Protein AF-0000000087102814 (afdb_homodimer)

Secondary structure (DSSP, 8-state):
-HHHHHHHHHHHHHHHTT-BGGG-SS-HHHHHHHHHHHHHHHHHHHHHHHHHHHHHHHHHHS-EEHHHHHHHHHTTT-HHHHHHHHHHH---HHHHHHHHHHHGGGHHHHHHHHEEEEEEEEEEEEEEEEEE--SSPPTT-SEEEETTTTEEEEE-HHHHHHHHHHHH--SEEGGGGBPTT--PPP--SEEEEEEEEEEEEEEEPPPEEEEE---S-TTS-----EEEEEEEEEEEETTTEEEE-TT--PPP--SSS-EEEEEEEEEE-S-S---SS-PEEEEEEEEEEEEEEEEEEEEEETTEEEE-TT--TTTPEEEEEPPHHHHHHHS-TTS-TTSS--EESSHHHHHHHHHHH-EEEEEEEETTEEEEEEESSHHHHHEE--GGGGG-TT--EE--SHHHHHHHHHHHHHHHHHHHHHHHHHHHHHHH---TT---TTSEEEEEEEEEEEEEEEEE-HHHHHHHHHHHHHHHHHHGGGGTTTTTS-S-----HHHHHHHT--GGGTTS-TT--HHHHHHHHTT-EEEEEEEE--SSS--EEEEEEETTTPBPPPTT-----/-HHHHHHHHHHHHHHHTT-BGGG-SS-HHHHHHHHHHHHHHHHHHHHHHHHHHHHHHHHHHS-EEHHHHHHHHHTTT-HHHHHHHHHHH---HHHHHHHHHHHGGGHHHHHHHHEEEEEEEEEEEEEEEEEE--SSPPTT-SEEEETTTTEEEEE-HHHHHHHHHHHH---EEGGGGBPTT--PPP--SEEEEEEEEEEEEEEEPPPEEEEE---S-TTS-----EEEEEEEEEEEETTTEEEE-TT--PPP--SSS-EEEEEEEEEE-S-S---SS-PEEEEEEEEEEEEEEEEEEEEEETTEEEE-TT--TTTPEEEEEPPHHHHHHHS-TTS-TTSS--EESSHHHHHHHHHHH-EEEEEEEETTEEEEEEESSHHHHHEE--S-GGG-TT--EE--SHHHHHHHHHHHHHHHHHHHHHHHHHHHHHHH---TT---TTSEEEEEEEEEEEEEEEEE-HHHHHHHHHHHHHHHHHHGGGGTTTTTS-S-----HHHHHHHT--GGGTTS-TT--HHHHHHHHTT-EEEEEEEE--SSS--EEEEEEETTTPBPPPTT-----

Organism: NCBI:txid702518

Structure (mmCIF, N/CA/C/O backbone):
data_AF-0000000087102814-model_v1
#
loop_
_entity.id
_entity.type
_entity.pdbx_description
1 polymer 'Uncharacterized protein'
#
loop_
_atom_site.group_PDB
_atom_site.id
_atom_site.type_symbol
_atom_site.label_atom_id
_atom_site.label_alt_id
_atom_site.label_comp_id
_atom_site.label_asym_id
_atom_site.label_entity_id
_atom_site.label_seq_id
_atom_site.pdbx_PDB_ins_code
_atom_site.Cartn_x
_atom_site.Cartn_y
_atom_site.Cartn_z
_atom_site.occupancy
_atom_site.B_iso_or_equiv
_atom_site.auth_seq_id
_atom_site.auth_comp_id
_atom_site.auth_asym_id
_atom_site.auth_atom_id
_atom_site.pdbx_PDB_model_num
ATOM 1 N N . MET A 1 1 ? -9.125 -36.719 -31.406 1 75.94 1 MET A N 1
ATOM 2 C CA . MET A 1 1 ? -9.336 -36.375 -30 1 75.94 1 MET A CA 1
ATOM 3 C C . MET A 1 1 ? -8.102 -35.656 -29.438 1 75.94 1 MET A C 1
ATOM 5 O O . MET A 1 1 ? -8.219 -34.625 -28.781 1 75.94 1 MET A O 1
ATOM 9 N N . THR A 1 2 ? -6.898 -36.062 -29.812 1 78.75 2 THR A N 1
ATOM 10 C CA . THR A 1 2 ? -5.672 -35.469 -29.281 1 78.75 2 THR A CA 1
ATOM 11 C C . THR A 1 2 ? -5.484 -34.062 -29.797 1 78.75 2 THR A C 1
ATOM 13 O O . THR A 1 2 ? -5.027 -33.188 -29.062 1 78.75 2 THR A O 1
ATOM 16 N N . TRP A 1 3 ? -5.98 -33.812 -30.969 1 82.56 3 TRP A N 1
ATOM 17 C CA . TRP A 1 3 ? -5.84 -32.469 -31.547 1 82.56 3 TRP A CA 1
ATOM 18 C C . TRP A 1 3 ? -6.781 -31.484 -30.875 1 82.56 3 TRP A C 1
ATOM 20 O O . TRP A 1 3 ? -6.426 -30.328 -30.672 1 82.56 3 TRP A O 1
ATOM 30 N N . VAL A 1 4 ? -7.887 -32.031 -30.469 1 84.69 4 VAL A N 1
ATOM 31 C CA . VAL A 1 4 ? -8.852 -31.172 -29.781 1 84.69 4 VAL A CA 1
ATOM 32 C C . VAL A 1 4 ? -8.328 -30.828 -28.391 1 84.69 4 VAL A C 1
ATOM 34 O O . VAL A 1 4 ? -8.477 -29.688 -27.922 1 84.69 4 VAL A O 1
ATOM 37 N N . LEU A 1 5 ? -7.688 -31.75 -27.797 1 86.19 5 LEU A N 1
ATOM 38 C CA . LEU A 1 5 ? -7.168 -31.516 -26.453 1 86.19 5 LEU A CA 1
ATOM 39 C C . LEU A 1 5 ? -5.996 -30.547 -26.484 1 86.19 5 LEU A C 1
ATOM 41 O O . LEU A 1 5 ? -5.844 -29.719 -25.578 1 86.19 5 LEU A O 1
ATOM 45 N N . SER A 1 6 ? -5.211 -30.594 -27.531 1 84.25 6 SER A N 1
ATOM 46 C CA . SER A 1 6 ? -4.113 -29.656 -27.672 1 84.25 6 SER A CA 1
ATOM 47 C C . SER A 1 6 ? -4.629 -28.234 -27.906 1 84.25 6 SER A C 1
ATOM 49 O O . SER A 1 6 ? -4.07 -27.281 -27.375 1 84.25 6 SER A O 1
ATOM 51 N N . GLY A 1 7 ? -5.629 -28.172 -28.672 1 86 7 GLY A N 1
ATOM 52 C CA . GLY A 1 7 ? -6.25 -26.875 -28.859 1 86 7 GLY A CA 1
ATOM 53 C C . GLY A 1 7 ? -6.855 -26.297 -27.594 1 86 7 GLY A C 1
ATOM 54 O O . GLY A 1 7 ? -6.75 -25.094 -27.344 1 86 7 GLY A O 1
ATOM 55 N N . THR A 1 8 ? -7.422 -27.156 -26.828 1 87.25 8 THR A N 1
ATOM 56 C CA . THR A 1 8 ? -8.031 -26.719 -25.578 1 87.25 8 THR A CA 1
ATOM 57 C C . THR A 1 8 ? -6.969 -26.219 -24.609 1 87.25 8 THR A C 1
ATOM 59 O O . THR A 1 8 ? -7.211 -25.281 -23.844 1 87.25 8 THR A O 1
ATOM 62 N N . MET A 1 9 ? -5.84 -26.828 -24.656 1 85.5 9 MET A N 1
ATOM 63 C CA . MET A 1 9 ? -4.73 -26.406 -23.812 1 85.5 9 MET A CA 1
ATOM 64 C C . MET A 1 9 ? -4.305 -24.984 -24.156 1 85.5 9 MET A C 1
ATOM 66 O O . MET A 1 9 ? -4.051 -24.156 -23.281 1 85.5 9 MET A O 1
ATOM 70 N N . ILE A 1 10 ? -4.277 -24.672 -25.422 1 87.81 10 ILE A N 1
ATOM 71 C CA . ILE A 1 10 ? -3.885 -23.344 -25.906 1 87.81 10 ILE A CA 1
ATOM 72 C C . ILE A 1 10 ? -4.918 -22.312 -25.469 1 87.81 10 ILE A C 1
ATOM 74 O O . ILE A 1 10 ? -4.559 -21.234 -24.984 1 87.81 10 ILE A O 1
ATOM 78 N N . VAL A 1 11 ? -6.113 -22.688 -25.531 1 89.69 11 VAL A N 1
ATOM 79 C CA . VAL A 1 11 ? -7.184 -21.75 -25.203 1 89.69 11 VAL A CA 1
ATOM 80 C C . VAL A 1 11 ? -7.148 -21.438 -23.703 1 89.69 11 VAL A C 1
ATOM 82 O O . VAL A 1 11 ? -7.332 -20.281 -23.297 1 89.69 11 VAL A O 1
ATOM 85 N N . VAL A 1 12 ? -6.93 -22.359 -22.906 1 87.81 12 VAL A N 1
ATOM 86 C CA . VAL A 1 12 ? -6.902 -22.156 -21.453 1 87.81 12 VAL A CA 1
ATOM 87 C C . VAL A 1 12 ? -5.781 -21.203 -21.078 1 87.81 12 VAL A C 1
ATOM 89 O O . VAL A 1 12 ? -5.973 -20.297 -20.266 1 87.81 12 VAL A O 1
ATOM 92 N N . VAL A 1 13 ? -4.633 -21.344 -21.672 1 87.94 13 VAL A N 1
ATOM 93 C CA . VAL A 1 13 ? -3.479 -20.531 -21.328 1 87.94 13 VAL A CA 1
ATOM 94 C C . VAL A 1 13 ? -3.682 -19.109 -21.859 1 87.94 13 VAL A C 1
ATOM 96 O O . VAL A 1 13 ? -3.332 -18.125 -21.188 1 87.94 13 VAL A O 1
ATOM 99 N N . LEU A 1 14 ? -4.305 -19.016 -22.984 1 87.62 14 LEU A N 1
ATOM 100 C CA . LEU A 1 14 ? -4.52 -17.688 -23.562 1 87.62 14 LEU A CA 1
ATOM 101 C C . LEU A 1 14 ? -5.57 -16.906 -22.781 1 87.62 14 LEU A C 1
ATOM 103 O O . LEU A 1 14 ? -5.457 -15.695 -22.609 1 87.62 14 LEU A O 1
ATOM 107 N N . VAL A 1 15 ? -6.5 -17.578 -22.281 1 87.12 15 VAL A N 1
ATOM 108 C CA . VAL A 1 15 ? -7.543 -16.938 -21.5 1 87.12 15 VAL A CA 1
ATOM 109 C C . VAL A 1 15 ? -7 -16.578 -20.109 1 87.12 15 VAL A C 1
ATOM 111 O O . VAL A 1 15 ? -7.406 -15.562 -19.516 1 87.12 15 VAL A O 1
ATOM 114 N N . ALA A 1 16 ? -6.129 -17.312 -19.625 1 86.75 16 ALA A N 1
ATOM 115 C CA . ALA A 1 16 ? -5.57 -17.078 -18.297 1 86.75 16 ALA A CA 1
ATOM 116 C C . ALA A 1 16 ? -4.547 -15.945 -18.328 1 86.75 16 ALA A C 1
ATOM 118 O O . ALA A 1 16 ? -4.266 -15.328 -17.297 1 86.75 16 ALA A O 1
ATOM 119 N N . ASP A 1 17 ? -4.082 -15.617 -19.516 1 86.5 17 ASP A N 1
ATOM 120 C CA . ASP A 1 17 ? -3.055 -14.586 -19.656 1 86.5 17 ASP A CA 1
ATOM 121 C C . ASP A 1 17 ? -3.592 -13.219 -19.234 1 86.5 17 ASP A C 1
ATOM 123 O O . ASP A 1 17 ? -4.602 -12.758 -19.766 1 86.5 17 ASP A O 1
ATOM 127 N N . GLY A 1 18 ? -2.932 -12.688 -18.188 1 78.06 18 GLY A N 1
ATOM 128 C CA . GLY A 1 18 ? -3.293 -11.344 -17.75 1 78.06 18 GLY A CA 1
ATOM 129 C C . GLY A 1 18 ? -4.395 -11.336 -16.719 1 78.06 18 GLY A C 1
ATOM 130 O O . GLY A 1 18 ? -4.789 -10.266 -16.234 1 78.06 18 GLY A O 1
ATOM 131 N N . THR A 1 19 ? -4.859 -12.492 -16.422 1 77.19 19 THR A N 1
ATOM 132 C CA . THR A 1 19 ? -5.941 -12.539 -15.438 1 77.19 19 THR A CA 1
ATOM 133 C C . THR A 1 19 ? -5.391 -12.711 -14.023 1 77.19 19 THR A C 1
ATOM 135 O O . THR A 1 19 ? -4.297 -13.258 -13.844 1 77.19 19 THR A O 1
ATOM 138 N N . ALA A 1 20 ? -6.168 -12.227 -13.078 1 73.06 20 ALA A N 1
ATOM 139 C CA . ALA A 1 20 ? -5.777 -12.328 -11.672 1 73.06 20 ALA A CA 1
ATOM 140 C C . ALA A 1 20 ? -5.883 -13.766 -11.172 1 73.06 20 ALA A C 1
ATOM 142 O O . ALA A 1 20 ? -6.797 -14.5 -11.562 1 73.06 20 ALA A O 1
ATOM 143 N N . THR A 1 21 ? -4.926 -14.141 -10.312 1 73.19 21 THR A N 1
ATOM 144 C CA . THR A 1 21 ? -4.891 -15.5 -9.789 1 73.19 21 THR A CA 1
ATOM 145 C C . THR A 1 21 ? -6.141 -15.797 -8.969 1 73.19 21 THR A C 1
ATOM 147 O O . THR A 1 21 ? -6.586 -16.938 -8.883 1 73.19 21 THR A O 1
ATOM 150 N N . GLY A 1 22 ? -6.719 -14.758 -8.352 1 68.31 22 GLY A N 1
ATOM 151 C CA . GLY A 1 22 ? -7.867 -14.945 -7.48 1 68.31 22 GLY A CA 1
ATOM 152 C C . GLY A 1 22 ? -9.172 -15.117 -8.234 1 68.31 22 GLY A C 1
ATOM 153 O O . GLY A 1 22 ? -10.164 -15.578 -7.676 1 68.31 22 GLY A O 1
ATOM 154 N N . SER A 1 23 ? -9.164 -14.906 -9.469 1 69.94 23 SER A N 1
ATOM 155 C CA . SER A 1 23 ? -10.398 -14.969 -10.242 1 69.94 23 SER A CA 1
ATOM 156 C C . SER A 1 23 ? -10.711 -16.406 -10.672 1 69.94 23 SER A C 1
ATOM 158 O O . SER A 1 23 ? -11.82 -16.703 -11.109 1 69.94 23 SER A O 1
ATOM 160 N N . TRP A 1 24 ? -9.82 -17.359 -10.562 1 74.88 24 TRP A N 1
ATOM 161 C CA . TRP A 1 24 ? -9.992 -18.734 -11.008 1 74.88 24 TRP A CA 1
ATOM 162 C C . TRP A 1 24 ? -10.25 -19.672 -9.828 1 74.88 24 TRP A C 1
ATOM 164 O O . TRP A 1 24 ? -9.539 -19.625 -8.828 1 74.88 24 TRP A O 1
ATOM 174 N N . THR A 1 25 ? -11.398 -20.328 -9.867 1 75.75 25 THR A N 1
ATOM 175 C CA . THR A 1 25 ? -11.68 -21.312 -8.836 1 75.75 25 THR A CA 1
ATOM 176 C C . THR A 1 25 ? -10.641 -22.422 -8.852 1 75.75 25 THR A C 1
ATOM 178 O O . THR A 1 25 ? -10.18 -22.875 -7.801 1 75.75 25 THR A O 1
ATOM 181 N N . VAL A 1 26 ? -10.438 -22.938 -10.086 1 79.19 26 VAL A N 1
ATOM 182 C CA . VAL A 1 26 ? -9.375 -23.906 -10.305 1 79.19 26 VAL A CA 1
ATOM 183 C C . VAL A 1 26 ? -8.242 -23.266 -11.102 1 79.19 26 VAL A C 1
ATOM 185 O O . VAL A 1 26 ? -8.477 -22.688 -12.164 1 79.19 26 VAL A O 1
ATOM 188 N N . SER A 1 27 ? -7.105 -23.391 -10.523 1 82.88 27 SER A N 1
ATOM 189 C CA . SER A 1 27 ? -5.957 -22.766 -11.164 1 82.88 27 SER A CA 1
ATOM 190 C C . SER A 1 27 ? -5.793 -23.234 -12.609 1 82.88 27 SER A C 1
ATOM 192 O O . SER A 1 27 ? -5.992 -24.422 -12.906 1 82.88 27 SER A O 1
ATOM 194 N N . PRO A 1 28 ? -5.613 -22.328 -13.516 1 85.44 28 PRO A N 1
ATOM 195 C CA . PRO A 1 28 ? -5.406 -22.703 -14.914 1 85.44 28 PRO A CA 1
ATOM 196 C C . PRO A 1 28 ? -4.262 -23.703 -15.094 1 85.44 28 PRO A C 1
ATOM 198 O O . PRO A 1 28 ? -4.27 -24.484 -16.047 1 85.44 28 PRO A O 1
ATOM 201 N N . THR A 1 29 ? -3.312 -23.766 -14.188 1 83.19 29 THR A N 1
ATOM 202 C CA . THR A 1 29 ? -2.211 -24.719 -14.266 1 83.19 29 THR A CA 1
ATOM 203 C C . THR A 1 29 ? -2.705 -26.141 -14.008 1 83.19 29 THR A C 1
ATOM 205 O O . THR A 1 29 ? -2.236 -27.078 -14.633 1 83.19 29 THR A O 1
ATOM 208 N N . VAL A 1 30 ? -3.668 -26.266 -13.117 1 84.31 30 VAL A N 1
ATOM 209 C CA . VAL A 1 30 ? -4.254 -27.578 -12.812 1 84.31 30 VAL A CA 1
ATOM 210 C C . VAL A 1 30 ? -5.102 -28.047 -14 1 84.31 30 VAL A C 1
ATOM 212 O O . VAL A 1 30 ? -5.043 -29.219 -14.383 1 84.31 30 VAL A O 1
ATOM 215 N N . LEU A 1 31 ? -5.84 -27.156 -14.555 1 88.19 31 LEU A N 1
ATOM 216 C CA . LEU A 1 31 ? -6.664 -27.5 -15.703 1 88.19 31 LEU A CA 1
ATOM 217 C C . LEU A 1 31 ? -5.797 -27.938 -16.875 1 88.19 31 LEU A C 1
ATOM 219 O O . LEU A 1 31 ? -6.117 -28.922 -17.562 1 88.19 31 LEU A O 1
ATOM 223 N N . ALA A 1 32 ? -4.75 -27.203 -17.109 1 86.44 32 ALA A N 1
ATOM 224 C CA . ALA A 1 32 ? -3.826 -27.562 -18.188 1 86.44 32 ALA A CA 1
ATOM 225 C C . ALA A 1 32 ? -3.16 -28.906 -17.922 1 86.44 32 ALA A C 1
ATOM 227 O O . ALA A 1 32 ? -2.926 -29.688 -18.844 1 86.44 32 ALA A O 1
ATOM 228 N N . ALA A 1 33 ? -2.908 -29.203 -16.656 1 84.94 33 ALA A N 1
ATOM 229 C CA . ALA A 1 33 ? -2.291 -30.484 -16.297 1 84.94 33 ALA A CA 1
ATOM 230 C C . ALA A 1 33 ? -3.25 -31.641 -16.547 1 84.94 33 ALA A C 1
ATOM 232 O O . ALA A 1 33 ? -2.836 -32.719 -17 1 84.94 33 ALA A O 1
ATOM 233 N N . ILE A 1 34 ? -4.492 -31.484 -16.266 1 87 34 ILE A N 1
ATOM 234 C CA . ILE A 1 34 ? -5.5 -32.531 -16.5 1 87 34 ILE A CA 1
ATOM 235 C C . ILE A 1 34 ? -5.625 -32.812 -17.984 1 87 34 ILE A C 1
ATOM 237 O O . ILE A 1 34 ? -5.66 -33.969 -18.406 1 87 34 ILE A O 1
ATOM 241 N N . ILE A 1 35 ? -5.613 -31.812 -18.766 1 88.38 35 ILE A N 1
ATOM 242 C CA . ILE A 1 35 ? -5.746 -31.953 -20.219 1 88.38 35 ILE A CA 1
ATOM 243 C C . ILE A 1 35 ? -4.5 -32.625 -20.781 1 88.38 35 ILE A C 1
ATOM 245 O O . ILE A 1 35 ? -4.602 -33.531 -21.625 1 88.38 35 ILE A O 1
ATOM 249 N N . ALA A 1 36 ? -3.354 -32.219 -20.312 1 86.56 36 ALA A N 1
ATOM 250 C CA . ALA A 1 36 ? -2.105 -32.812 -20.781 1 86.56 36 ALA A CA 1
ATOM 251 C C . ALA A 1 36 ? -2.041 -34.281 -20.422 1 86.56 36 ALA A C 1
ATOM 253 O O . ALA A 1 36 ? -1.606 -35.125 -21.219 1 86.56 36 ALA A O 1
ATOM 254 N N . THR A 1 37 ? -2.471 -34.562 -19.203 1 83.88 37 THR A N 1
ATOM 255 C CA . THR A 1 37 ? -2.467 -35.969 -18.766 1 83.88 37 THR A CA 1
ATOM 256 C C . THR A 1 37 ? -3.436 -36.812 -19.594 1 83.88 37 THR A C 1
ATOM 258 O O . THR A 1 37 ? -3.111 -37.906 -20.016 1 83.88 37 THR A O 1
ATOM 261 N N . ALA A 1 38 ? -4.578 -36.312 -19.875 1 86.56 38 ALA A N 1
ATOM 262 C CA . ALA A 1 38 ? -5.566 -37 -20.688 1 86.56 38 ALA A CA 1
ATOM 263 C C . ALA A 1 38 ? -5.047 -37.188 -22.109 1 86.56 38 ALA A C 1
ATOM 265 O O . ALA A 1 38 ? -5.234 -38.25 -22.703 1 86.56 38 ALA A O 1
ATOM 266 N N . ALA A 1 39 ? -4.441 -36.219 -22.672 1 88.25 39 ALA A N 1
ATOM 267 C CA . ALA A 1 39 ? -3.869 -36.312 -24.016 1 88.25 39 ALA A CA 1
ATOM 268 C C . ALA A 1 39 ? -2.785 -37.406 -24.062 1 88.25 39 ALA A C 1
ATOM 270 O O . ALA A 1 39 ? -2.719 -38.188 -25.016 1 88.25 39 ALA A O 1
ATOM 271 N N . ASN A 1 40 ? -2.014 -37.5 -23.062 1 86.94 40 ASN A N 1
ATOM 272 C CA . ASN A 1 40 ? -0.935 -38.469 -23.016 1 86.94 40 ASN A CA 1
ATOM 273 C C . ASN A 1 40 ? -1.477 -39.906 -22.938 1 86.94 40 ASN A C 1
ATOM 275 O O . ASN A 1 40 ? -0.956 -40.812 -23.594 1 86.94 40 ASN A O 1
ATOM 279 N N . ILE A 1 41 ? -2.455 -40.094 -22.156 1 83 41 ILE A N 1
ATOM 280 C CA . ILE A 1 41 ? -3.057 -41.406 -22.031 1 83 41 ILE A CA 1
ATOM 281 C C . ILE A 1 41 ? -3.652 -41.844 -23.359 1 83 41 ILE A C 1
ATOM 283 O O . ILE A 1 41 ? -3.463 -43 -23.797 1 83 41 ILE A O 1
ATOM 287 N N . LEU A 1 42 ? -4.285 -40.969 -24.016 1 87.06 42 LEU A N 1
ATOM 288 C CA . LEU A 1 42 ? -4.918 -41.281 -25.297 1 87.06 42 LEU A CA 1
ATOM 289 C C . LEU A 1 42 ? -3.873 -41.562 -26.375 1 87.06 42 LEU A C 1
ATOM 291 O O . LEU A 1 42 ? -4.074 -42.406 -27.234 1 87.06 42 LEU A O 1
ATOM 295 N N . LEU A 1 43 ? -2.795 -40.875 -26.359 1 88.25 43 LEU A N 1
ATOM 296 C CA . LEU A 1 43 ? -1.721 -41.094 -27.328 1 88.25 43 LEU A CA 1
ATOM 297 C C . LEU A 1 43 ? -1.07 -42.469 -27.109 1 88.25 43 LEU A C 1
ATOM 299 O O . LEU A 1 43 ? -0.708 -43.156 -28.078 1 88.25 43 LEU A O 1
ATOM 303 N N . GLN A 1 44 ? -0.979 -42.844 -25.891 1 84.69 44 GLN A N 1
ATOM 304 C CA . GLN A 1 44 ? -0.395 -44.125 -25.594 1 84.69 44 GLN A CA 1
ATOM 305 C C . GLN A 1 44 ? -1.307 -45.25 -26.078 1 84.69 44 GLN A C 1
ATOM 307 O O . GLN A 1 44 ? -0.83 -46.281 -26.578 1 84.69 44 GLN A O 1
ATOM 312 N N . LEU A 1 45 ? -2.551 -45.062 -25.938 1 83.88 45 LEU A N 1
ATOM 313 C CA . LEU A 1 45 ? -3.508 -46.062 -26.422 1 83.88 45 LEU A CA 1
ATOM 314 C C . LEU A 1 45 ? -3.471 -46.156 -27.953 1 83.88 45 LEU A C 1
ATOM 316 O O . LEU A 1 45 ? -3.525 -47.25 -28.516 1 83.88 45 LEU A O 1
ATOM 320 N N . ALA A 1 46 ? -3.375 -45.031 -28.531 1 88.12 46 ALA A N 1
ATOM 321 C CA . ALA A 1 46 ? -3.301 -45 -29.984 1 88.12 46 ALA A CA 1
ATOM 322 C C . ALA A 1 46 ? -2.01 -45.625 -30.5 1 88.12 46 ALA A C 1
ATOM 324 O O . ALA A 1 46 ? -2.004 -46.312 -31.531 1 88.12 46 ALA A O 1
ATOM 325 N N . LEU A 1 47 ? -0.952 -45.438 -29.828 1 88.75 47 LEU A N 1
ATOM 326 C CA . LEU A 1 47 ? 0.326 -46 -30.234 1 88.75 47 LEU A CA 1
ATOM 327 C C . LEU A 1 47 ? 0.274 -47.531 -30.172 1 88.75 47 LEU A C 1
ATOM 329 O O . LEU A 1 47 ? 0.728 -48.219 -31.109 1 88.75 47 LEU A O 1
ATOM 333 N N . SER A 1 48 ? -0.265 -48.062 -29.078 1 85.38 48 SER A N 1
ATOM 334 C CA . SER A 1 48 ? -0.341 -49.5 -28.938 1 85.38 48 SER A CA 1
ATOM 335 C C . SER A 1 48 ? -1.162 -50.125 -30.047 1 85.38 48 SER A C 1
ATOM 337 O O . SER A 1 48 ? -0.776 -51.156 -30.609 1 85.38 48 SER A O 1
ATOM 339 N N . LYS A 1 49 ? -2.232 -49.562 -30.438 1 86.88 49 LYS A N 1
ATOM 340 C CA . LYS A 1 49 ? -3.066 -50.062 -31.531 1 86.88 49 LYS A CA 1
ATOM 341 C C . LYS A 1 49 ? -2.391 -49.875 -32.875 1 86.88 49 LYS A C 1
ATOM 343 O O . LYS A 1 49 ? -2.49 -50.719 -33.75 1 86.88 49 LYS A O 1
ATOM 348 N N . GLY A 1 50 ? -1.734 -48.781 -32.969 1 88.94 50 GLY A N 1
ATOM 349 C CA . GLY A 1 50 ? -1.039 -48.531 -34.219 1 88.94 50 GLY A CA 1
ATOM 350 C C . GLY A 1 50 ? 0.1 -49.5 -34.5 1 88.94 50 GLY A C 1
ATOM 351 O O . GLY A 1 50 ? 0.296 -49.938 -35.625 1 88.94 50 GLY A O 1
ATOM 352 N N . ILE A 1 51 ? 0.826 -49.875 -33.5 1 88.69 51 ILE A N 1
ATOM 353 C CA . ILE A 1 51 ? 1.937 -50.781 -33.656 1 88.69 51 ILE A CA 1
ATOM 354 C C . ILE A 1 51 ? 1.407 -52.156 -34.062 1 88.69 51 ILE A C 1
ATOM 356 O O . ILE A 1 51 ? 2.002 -52.844 -34.906 1 88.69 51 ILE A O 1
ATOM 360 N N . ALA A 1 52 ? 0.313 -52.594 -33.5 1 88.25 52 ALA A N 1
ATOM 361 C CA . ALA A 1 52 ? -0.286 -53.875 -33.844 1 88.25 52 ALA A CA 1
ATOM 362 C C . ALA A 1 52 ? -0.687 -53.906 -35.312 1 88.25 52 ALA A C 1
ATOM 364 O O . ALA A 1 52 ? -0.426 -54.906 -36 1 88.25 52 ALA A O 1
ATOM 365 N N . ILE A 1 53 ? -1.222 -52.875 -35.75 1 89.75 53 ILE A N 1
ATOM 366 C CA . ILE A 1 53 ? -1.667 -52.812 -37.156 1 89.75 53 ILE A CA 1
ATOM 367 C C . ILE A 1 53 ? -0.457 -52.812 -38.094 1 89.75 53 ILE A C 1
ATOM 369 O O . ILE A 1 53 ? -0.446 -53.531 -39.094 1 89.75 53 ILE A O 1
ATOM 373 N N . SER A 1 54 ? 0.518 -52.094 -37.75 1 89.69 54 SER A N 1
ATOM 374 C CA . SER A 1 54 ? 1.717 -52.031 -38.562 1 89.69 54 SER A CA 1
ATOM 375 C C . SER A 1 54 ? 2.445 -53.344 -38.625 1 89.69 54 SER A C 1
ATOM 377 O O . SER A 1 54 ? 3.033 -53.719 -39.625 1 89.69 54 SER A O 1
ATOM 379 N N . TRP A 1 55 ? 2.471 -54 -37.531 1 89.75 55 TRP A N 1
ATOM 380 C CA . TRP A 1 55 ? 3.113 -55.312 -37.438 1 89.75 55 TRP A CA 1
ATOM 381 C C . TRP A 1 55 ? 2.438 -56.312 -38.406 1 89.75 55 TRP A C 1
ATOM 383 O O . TRP A 1 55 ? 3.107 -57 -39.156 1 89.75 55 TRP A O 1
ATOM 393 N N . TRP A 1 56 ? 1.158 -56.375 -38.438 1 88.62 56 TRP A N 1
ATOM 394 C CA . TRP A 1 56 ? 0.414 -57.344 -39.25 1 88.62 56 TRP A CA 1
ATOM 395 C C . TRP A 1 56 ? 0.467 -56.938 -40.75 1 88.62 56 TRP A C 1
ATOM 397 O O . TRP A 1 56 ? 0.571 -57.781 -41.625 1 88.62 56 TRP A O 1
ATOM 407 N N . ARG A 1 57 ? 0.402 -55.781 -40.969 1 87.69 57 ARG A N 1
ATOM 408 C CA . ARG A 1 57 ? 0.472 -55.312 -42.375 1 87.69 57 ARG A CA 1
ATOM 409 C C . ARG A 1 57 ? 1.815 -55.656 -43 1 87.69 57 ARG A C 1
ATOM 411 O O . ARG A 1 57 ? 1.87 -56.125 -44.156 1 87.69 57 ARG A O 1
ATOM 418 N N . ARG A 1 58 ? 2.811 -55.469 -42.281 1 86.69 58 ARG A N 1
ATOM 419 C CA . ARG A 1 58 ? 4.145 -55.781 -42.781 1 86.69 58 ARG A CA 1
ATOM 420 C C . ARG A 1 58 ? 4.312 -57.25 -43.031 1 86.69 58 ARG A C 1
ATOM 422 O O . ARG A 1 58 ? 5.016 -57.656 -43.938 1 86.69 58 ARG A O 1
ATOM 429 N N . SER A 1 59 ? 3.695 -58.031 -42.188 1 87.81 59 SER A N 1
ATOM 430 C CA . SER A 1 59 ? 3.801 -59.469 -42.312 1 87.81 59 SER A CA 1
ATOM 431 C C . SER A 1 59 ? 3.061 -59.969 -43.562 1 87.81 59 SER A C 1
ATOM 433 O O . SER A 1 59 ? 3.33 -61.062 -44.031 1 87.81 59 SER A O 1
ATOM 435 N N . ILE A 1 60 ? 2.195 -59.156 -44.156 1 86.06 60 ILE A N 1
ATOM 436 C CA . ILE A 1 60 ? 1.368 -59.594 -45.281 1 86.06 60 ILE A CA 1
ATOM 437 C C . ILE A 1 60 ? 1.902 -59 -46.562 1 86.06 60 ILE A C 1
ATOM 439 O O . ILE A 1 60 ? 1.973 -59.719 -47.594 1 86.06 60 ILE A O 1
ATOM 443 N N . GLU A 1 61 ? 2.264 -57.875 -46.656 1 81.56 61 GLU A N 1
ATOM 444 C CA . GLU A 1 61 ? 2.496 -57.125 -47.875 1 81.56 61 GLU A CA 1
ATOM 445 C C . GLU A 1 61 ? 3.85 -57.469 -48.5 1 81.56 61 GLU A C 1
ATOM 447 O O . GLU A 1 61 ? 3.955 -57.656 -49.688 1 81.56 61 GLU A O 1
ATOM 452 N N . GLU A 1 62 ? 4.906 -57.438 -47.75 1 79.12 62 GLU A N 1
ATOM 453 C CA . GLU A 1 62 ? 6.25 -57.656 -48.281 1 79.12 62 GLU A CA 1
ATOM 454 C C . GLU A 1 62 ? 6.957 -58.781 -47.531 1 79.12 62 GLU A C 1
ATOM 456 O O . GLU A 1 62 ? 6.613 -59.094 -46.406 1 79.12 62 GLU A O 1
ATOM 461 N N . PRO A 1 63 ? 7.711 -59.5 -48.344 1 83.56 63 PRO A N 1
ATOM 462 C CA . PRO A 1 63 ? 8.523 -60.469 -47.625 1 83.56 63 PRO A CA 1
ATOM 463 C C . PRO A 1 63 ? 9.344 -59.875 -46.5 1 83.56 63 PRO A C 1
ATOM 465 O O . PRO A 1 63 ? 10.016 -58.844 -46.719 1 83.56 63 PRO A O 1
ATOM 468 N N . THR A 1 64 ? 9.047 -60.375 -45.375 1 85.75 64 THR A N 1
ATOM 469 C CA . THR A 1 64 ? 9.68 -59.781 -44.188 1 85.75 64 THR A CA 1
ATOM 470 C C . THR A 1 64 ? 10.508 -60.812 -43.438 1 85.75 64 THR A C 1
ATOM 472 O O . THR A 1 64 ? 10.227 -62.031 -43.531 1 85.75 64 THR A O 1
ATOM 475 N N . SER A 1 65 ? 11.516 -60.344 -42.875 1 87.31 65 SER A N 1
ATOM 476 C CA . SER A 1 65 ? 12.352 -61.219 -42.094 1 87.31 65 SER A CA 1
ATOM 477 C C . SER A 1 65 ? 11.852 -61.281 -40.656 1 87.31 65 SER A C 1
ATOM 479 O O . SER A 1 65 ? 11.109 -60.406 -40.188 1 87.31 65 SER A O 1
ATOM 481 N N . VAL A 1 66 ? 12.156 -62.344 -40 1 86.31 66 VAL A N 1
ATOM 482 C CA . VAL A 1 66 ? 11.781 -62.531 -38.594 1 86.31 66 VAL A CA 1
ATOM 483 C C . VAL A 1 66 ? 12.367 -61.406 -37.75 1 86.31 66 VAL A C 1
ATOM 485 O O . VAL A 1 66 ? 11.727 -60.969 -36.812 1 86.31 66 VAL A O 1
ATOM 488 N N . ARG A 1 67 ? 13.461 -61 -38.094 1 86 67 ARG A N 1
ATOM 489 C CA . ARG A 1 67 ? 14.109 -59.875 -37.375 1 86 67 ARG A CA 1
ATOM 490 C C . ARG A 1 67 ? 13.305 -58.594 -37.531 1 86 67 ARG A C 1
ATOM 492 O O . ARG A 1 67 ? 13.18 -57.812 -36.562 1 86 67 ARG A O 1
ATOM 499 N N . ASP A 1 68 ? 12.797 -58.375 -38.656 1 85.19 68 ASP A N 1
ATOM 500 C CA . ASP A 1 68 ? 12 -57.188 -38.906 1 85.19 68 ASP A CA 1
ATOM 501 C C . ASP A 1 68 ? 10.703 -57.219 -38.094 1 85.19 68 ASP A C 1
ATOM 503 O O . ASP A 1 68 ? 10.242 -56.188 -37.625 1 85.19 68 ASP A O 1
ATOM 507 N N . LEU A 1 69 ? 10.117 -58.344 -38.031 1 86.12 69 LEU A N 1
ATOM 508 C CA . LEU A 1 69 ? 8.891 -58.469 -37.25 1 86.12 69 LEU A CA 1
ATOM 509 C C . LEU A 1 69 ? 9.172 -58.25 -35.75 1 86.12 69 LEU A C 1
ATOM 511 O O . LEU A 1 69 ? 8.367 -57.656 -35.062 1 86.12 69 LEU A O 1
ATOM 515 N N . HIS A 1 70 ? 10.273 -58.781 -35.344 1 86.31 70 HIS A N 1
ATOM 516 C CA . HIS A 1 70 ? 10.641 -58.562 -33.938 1 86.31 70 HIS A CA 1
ATOM 517 C C . HIS A 1 70 ? 10.938 -57.094 -33.688 1 86.31 70 HIS A C 1
ATOM 519 O O . HIS A 1 70 ? 10.586 -56.562 -32.625 1 86.31 70 HIS A O 1
ATOM 525 N N . ALA A 1 71 ? 11.594 -56.5 -34.562 1 84.19 71 ALA A N 1
ATOM 526 C CA . ALA A 1 71 ? 11.938 -55.062 -34.406 1 84.19 71 ALA A CA 1
ATOM 527 C C . ALA A 1 71 ? 10.688 -54.219 -34.312 1 84.19 71 ALA A C 1
ATOM 529 O O . ALA A 1 71 ? 10.648 -53.25 -33.531 1 84.19 71 ALA A O 1
ATOM 530 N N . ARG A 1 72 ? 9.688 -54.5 -35.031 1 84.44 72 ARG A N 1
ATOM 531 C CA . ARG A 1 72 ? 8.453 -53.719 -35 1 84.44 72 ARG A CA 1
ATOM 532 C C . ARG A 1 72 ? 7.688 -53.938 -33.719 1 84.44 72 ARG A C 1
ATOM 534 O O . ARG A 1 72 ? 6.988 -53.031 -33.219 1 84.44 72 ARG A O 1
ATOM 541 N N . TRP A 1 73 ? 7.836 -55.031 -33.156 1 86.81 73 TRP A N 1
ATOM 542 C CA . TRP A 1 73 ? 7.176 -55.312 -31.875 1 86.81 73 TRP A CA 1
ATOM 543 C C . TRP A 1 73 ? 7.922 -54.656 -30.719 1 86.81 73 TRP A C 1
ATOM 545 O O . TRP A 1 73 ? 7.309 -54.062 -29.844 1 86.81 73 TRP A O 1
ATOM 555 N N . ILE A 1 74 ? 9.234 -54.812 -30.672 1 83.88 74 ILE A N 1
ATOM 556 C CA . ILE A 1 74 ? 10.023 -54.375 -29.531 1 83.88 74 ILE A CA 1
ATOM 557 C C . ILE A 1 74 ? 9.922 -52.844 -29.406 1 83.88 74 ILE A C 1
ATOM 559 O O . ILE A 1 74 ? 10.008 -52.312 -28.297 1 83.88 74 ILE A O 1
ATOM 563 N N . VAL A 1 75 ? 9.727 -52.219 -30.484 1 82.69 75 VAL A N 1
ATOM 564 C CA . VAL A 1 75 ? 9.609 -50.75 -30.484 1 82.69 75 VAL A CA 1
ATOM 565 C C . VAL A 1 75 ? 8.352 -50.344 -29.719 1 82.69 75 VAL A C 1
ATOM 567 O O . VAL A 1 75 ? 8.312 -49.25 -29.125 1 82.69 75 VAL A O 1
ATOM 570 N N . GLY A 1 76 ? 7.367 -51.156 -29.641 1 77.25 76 GLY A N 1
ATOM 571 C CA . GLY A 1 76 ? 6.129 -50.844 -28.953 1 77.25 76 GLY A CA 1
ATOM 572 C C . GLY A 1 76 ? 6.207 -51.094 -27.453 1 77.25 76 GLY A C 1
ATOM 573 O O . GLY A 1 76 ? 5.336 -50.656 -26.703 1 77.25 76 GLY A O 1
ATOM 574 N N . GLN A 1 77 ? 7.227 -51.688 -26.938 1 74.44 77 GLN A N 1
ATOM 575 C CA . GLN A 1 77 ? 7.293 -52.094 -25.531 1 74.44 77 GLN A CA 1
ATOM 576 C C . GLN A 1 77 ? 7.895 -51 -24.672 1 74.44 77 GLN A C 1
ATOM 578 O O . GLN A 1 77 ? 7.613 -50.938 -23.469 1 74.44 77 GLN A O 1
ATOM 583 N N . GLY A 1 78 ? 8.789 -50.281 -25.297 1 72.94 78 GLY A N 1
ATOM 584 C CA . GLY A 1 78 ? 9.367 -49.25 -24.422 1 72.94 78 GLY A CA 1
ATOM 585 C C . GLY A 1 78 ? 10.25 -48.281 -25.156 1 72.94 78 GLY A C 1
ATOM 586 O O . GLY A 1 78 ? 10.586 -48.469 -26.328 1 72.94 78 GLY A O 1
ATOM 587 N N . PHE A 1 79 ? 10.539 -47.219 -24.359 1 78 79 PHE A N 1
ATOM 588 C CA . PHE A 1 79 ? 11.375 -46.156 -24.875 1 78 79 PHE A CA 1
ATOM 589 C C . PHE A 1 79 ? 12.797 -46.625 -25.125 1 78 79 PHE A C 1
ATOM 591 O O . PHE A 1 79 ? 13.359 -46.375 -26.203 1 78 79 PHE A O 1
ATOM 598 N N . VAL A 1 80 ? 13.359 -47.375 -24.188 1 78.94 80 VAL A N 1
ATOM 599 C CA . VAL A 1 80 ? 14.75 -47.781 -24.281 1 78.94 80 VAL A CA 1
ATOM 600 C C . VAL A 1 80 ? 14.93 -48.75 -25.453 1 78.94 80 VAL A C 1
ATOM 602 O O . VAL A 1 80 ? 15.891 -48.625 -26.219 1 78.94 80 VAL A O 1
ATOM 605 N N . ASP A 1 81 ? 13.961 -49.562 -25.656 1 82.25 81 ASP A N 1
ATOM 606 C CA . ASP A 1 81 ? 14.023 -50.531 -26.75 1 82.25 81 ASP A CA 1
ATOM 607 C C . ASP A 1 81 ? 13.852 -49.844 -28.094 1 82.25 81 ASP A C 1
ATOM 609 O O . ASP A 1 81 ? 14.5 -50.219 -29.078 1 82.25 81 ASP A O 1
ATOM 613 N N . ALA A 1 82 ? 13.078 -48.875 -28.062 1 84.88 82 ALA A N 1
ATOM 614 C CA . ALA A 1 82 ? 12.852 -48.125 -29.297 1 84.88 82 ALA A CA 1
ATOM 615 C C . ALA A 1 82 ? 14.102 -47.375 -29.719 1 84.88 82 ALA A C 1
ATOM 617 O O . ALA A 1 82 ? 14.461 -47.344 -30.891 1 84.88 82 ALA A O 1
ATOM 618 N N . VAL A 1 83 ? 14.766 -46.781 -28.75 1 85.69 83 VAL A N 1
ATOM 619 C CA . VAL A 1 83 ? 15.969 -46.031 -29.047 1 85.69 83 VAL A CA 1
ATOM 620 C C . VAL A 1 83 ? 17.078 -46.969 -29.516 1 85.69 83 VAL A C 1
ATOM 622 O O . VAL A 1 83 ? 17.812 -46.656 -30.453 1 85.69 83 VAL A O 1
ATOM 625 N N . GLU A 1 84 ? 17.203 -48.094 -28.891 1 83.44 84 GLU A N 1
ATOM 626 C CA . GLU A 1 84 ? 18.219 -49.062 -29.266 1 83.44 84 GLU A CA 1
ATOM 627 C C . GLU A 1 84 ? 17.984 -49.562 -30.688 1 83.44 84 GLU A C 1
ATOM 629 O O . GLU A 1 84 ? 18.938 -49.75 -31.453 1 83.44 84 GLU A O 1
ATOM 634 N N . GLU A 1 85 ? 16.781 -49.75 -31.062 1 84.75 85 GLU A N 1
ATOM 635 C CA . GLU A 1 85 ? 16.453 -50.25 -32.406 1 84.75 85 GLU A CA 1
ATOM 636 C C . GLU A 1 85 ? 16.797 -49.219 -33.469 1 84.75 85 GLU A C 1
ATOM 638 O O . GLU A 1 85 ? 17.281 -49.562 -34.531 1 84.75 85 GLU A O 1
ATOM 643 N N . VAL A 1 86 ? 16.562 -48 -33.125 1 84.94 86 VAL A N 1
ATOM 644 C CA . VAL A 1 86 ? 16.828 -46.938 -34.094 1 84.94 86 VAL A CA 1
ATOM 645 C C . VAL A 1 86 ? 18.344 -46.781 -34.281 1 84.94 86 VAL A C 1
ATOM 647 O O . VAL A 1 86 ? 18.812 -46.562 -35.406 1 84.94 86 VAL A O 1
ATOM 650 N N . VAL A 1 87 ? 19.109 -46.969 -33.25 1 85.94 87 VAL A N 1
ATOM 651 C CA . VAL A 1 87 ? 20.562 -46.812 -33.312 1 85.94 87 VAL A CA 1
ATOM 652 C C . VAL A 1 87 ? 21.172 -48 -34.062 1 85.94 87 VAL A C 1
ATOM 654 O O . VAL A 1 87 ? 22.094 -47.844 -34.875 1 85.94 87 VAL A O 1
ATOM 657 N N . LEU A 1 88 ? 20.656 -49.281 -33.875 1 79.81 88 LEU A N 1
ATOM 658 C CA . LEU A 1 88 ? 21.25 -50.5 -34.406 1 79.81 88 LEU A CA 1
ATOM 659 C C . LEU A 1 88 ? 20.781 -50.75 -35.812 1 79.81 88 LEU A C 1
ATOM 661 O O . LEU A 1 88 ? 21.562 -51.219 -36.656 1 79.81 88 LEU A O 1
ATOM 665 N N . ARG A 1 89 ? 19.516 -50.469 -36.281 1 82.12 89 ARG A N 1
ATOM 666 C CA . ARG A 1 89 ? 18.969 -50.938 -37.562 1 82.12 89 ARG A CA 1
ATOM 667 C C . ARG A 1 89 ? 18.469 -49.781 -38.375 1 82.12 89 ARG A C 1
ATOM 669 O O . ARG A 1 89 ? 18.125 -49.938 -39.562 1 82.12 89 ARG A O 1
ATOM 676 N N . GLY A 1 90 ? 18.453 -48.656 -37.75 1 80.31 90 GLY A N 1
ATOM 677 C CA . GLY A 1 90 ? 17.984 -47.5 -38.5 1 80.31 90 GLY A CA 1
ATOM 678 C C . GLY A 1 90 ? 16.578 -47.062 -38.125 1 80.31 90 GLY A C 1
ATOM 679 O O . GLY A 1 90 ? 15.867 -47.781 -37.438 1 80.31 90 GLY A O 1
ATOM 680 N N . PRO A 1 91 ? 16.203 -45.844 -38.625 1 79.81 91 PRO A N 1
ATOM 681 C CA . PRO A 1 91 ? 14.922 -45.25 -38.219 1 79.81 91 PRO A CA 1
ATOM 682 C C . PRO A 1 91 ? 13.727 -45.906 -38.906 1 79.81 91 PRO A C 1
ATOM 684 O O . PRO A 1 91 ? 13.773 -46.156 -40.125 1 79.81 91 PRO A O 1
ATOM 687 N N . ASN A 1 92 ? 12.805 -46.469 -38.219 1 82.75 92 ASN A N 1
ATOM 688 C CA . ASN A 1 92 ? 11.492 -46.938 -38.656 1 82.75 92 ASN A CA 1
ATOM 689 C C . ASN A 1 92 ? 10.375 -46.094 -38.031 1 82.75 92 ASN A C 1
ATOM 691 O O . ASN A 1 92 ? 10.547 -45.469 -36.969 1 82.75 92 ASN A O 1
ATOM 695 N N . ILE A 1 93 ? 9.344 -45.906 -38.75 1 85.88 93 ILE A N 1
ATOM 696 C CA . ILE A 1 93 ? 8.258 -45 -38.344 1 85.88 93 ILE A CA 1
ATOM 697 C C . ILE A 1 93 ? 7.68 -45.469 -37 1 85.88 93 ILE A C 1
ATOM 699 O O . ILE A 1 93 ? 7.293 -44.625 -36.188 1 85.88 93 ILE A O 1
ATOM 703 N N . ALA A 1 94 ? 7.652 -46.719 -36.812 1 87.69 94 ALA A N 1
ATOM 704 C CA . ALA A 1 94 ? 7.113 -47.25 -35.562 1 87.69 94 ALA A CA 1
ATOM 705 C C . ALA A 1 94 ? 8.031 -46.906 -34.375 1 87.69 94 ALA A C 1
ATOM 707 O O . ALA A 1 94 ? 7.559 -46.594 -33.281 1 87.69 94 ALA A O 1
ATOM 708 N N . ALA A 1 95 ? 9.312 -46.969 -34.594 1 89.56 95 ALA A N 1
ATOM 709 C CA . ALA A 1 95 ? 10.281 -46.656 -33.562 1 89.56 95 ALA A CA 1
ATOM 710 C C . ALA A 1 95 ? 10.242 -45.156 -33.219 1 89.56 95 ALA A C 1
ATOM 712 O O . ALA A 1 95 ? 10.273 -44.781 -32.031 1 89.56 95 ALA A O 1
ATOM 713 N N . ILE A 1 96 ? 10.109 -44.375 -34.156 1 89.25 96 ILE A N 1
ATOM 714 C CA . ILE A 1 96 ? 10.062 -42.938 -33.938 1 89.25 96 ILE A CA 1
ATOM 715 C C . ILE A 1 96 ? 8.781 -42.562 -33.219 1 89.25 96 ILE A C 1
ATOM 717 O O . ILE A 1 96 ? 8.805 -41.719 -32.312 1 89.25 96 ILE A O 1
ATOM 721 N N . ALA A 1 97 ? 7.695 -43.125 -33.625 1 90.44 97 ALA A N 1
ATOM 722 C CA . ALA A 1 97 ? 6.422 -42.875 -32.969 1 90.44 97 ALA A CA 1
ATOM 723 C C . ALA A 1 97 ? 6.477 -43.25 -31.5 1 90.44 97 ALA A C 1
ATOM 725 O O . ALA A 1 97 ? 5.941 -42.562 -30.641 1 90.44 97 ALA A O 1
ATOM 726 N N . SER A 1 98 ? 7.137 -44.312 -31.203 1 89.5 98 SER A N 1
ATOM 727 C CA . SER A 1 98 ? 7.238 -44.781 -29.828 1 89.5 98 SER A CA 1
ATOM 728 C C . SER A 1 98 ? 8.125 -43.844 -29 1 89.5 98 SER A C 1
ATOM 730 O O . SER A 1 98 ? 7.805 -43.562 -27.844 1 89.5 98 SER A O 1
ATOM 732 N N . ILE A 1 99 ? 9.172 -43.438 -29.516 1 88.19 99 ILE A N 1
ATOM 733 C CA . ILE A 1 99 ? 10.055 -42.531 -28.828 1 88.19 99 ILE A CA 1
ATOM 734 C C . ILE A 1 99 ? 9.312 -41.219 -28.547 1 88.19 99 ILE A C 1
ATOM 736 O O . ILE A 1 99 ? 9.336 -40.688 -27.438 1 88.19 99 ILE A O 1
ATOM 740 N N . MET A 1 100 ? 8.609 -40.75 -29.5 1 89.69 100 MET A N 1
ATOM 741 C CA . MET A 1 100 ? 7.883 -39.469 -29.359 1 89.69 100 MET A CA 1
ATOM 742 C C . MET A 1 100 ? 6.758 -39.625 -28.328 1 89.69 100 MET A C 1
ATOM 744 O O . MET A 1 100 ? 6.453 -38.656 -27.609 1 89.69 100 MET A O 1
ATOM 748 N N . ALA A 1 101 ? 6.156 -40.719 -28.312 1 87.69 101 ALA A N 1
ATOM 749 C CA . ALA A 1 101 ? 5.051 -40.969 -27.391 1 87.69 101 ALA A CA 1
ATOM 750 C C . ALA A 1 101 ? 5.539 -40.938 -25.938 1 87.69 101 ALA A C 1
ATOM 752 O O . ALA A 1 101 ? 4.781 -40.625 -25.031 1 87.69 101 ALA A O 1
ATOM 753 N N . THR A 1 102 ? 6.758 -41.25 -25.75 1 83.62 102 THR A N 1
ATOM 754 C CA . THR A 1 102 ? 7.328 -41.219 -24.406 1 83.62 102 THR A CA 1
ATOM 755 C C . THR A 1 102 ? 7.773 -39.781 -24.062 1 83.62 102 THR A C 1
ATOM 757 O O . THR A 1 102 ? 7.535 -39.312 -22.953 1 83.62 102 THR A O 1
ATOM 760 N N . ILE A 1 103 ? 8.32 -39.125 -24.984 1 85.06 103 ILE A N 1
ATOM 761 C CA . ILE A 1 103 ? 8.852 -37.781 -24.766 1 85.06 103 ILE A CA 1
ATOM 762 C C . ILE A 1 103 ? 7.699 -36.781 -24.609 1 85.06 103 ILE A C 1
ATOM 764 O O . ILE A 1 103 ? 7.848 -35.75 -23.953 1 85.06 103 ILE A O 1
ATOM 768 N N . VAL A 1 104 ? 6.559 -37.125 -25.125 1 88.12 104 VAL A N 1
ATOM 769 C CA . VAL A 1 104 ? 5.426 -36.219 -25.109 1 88.12 104 VAL A CA 1
ATOM 770 C C . VAL A 1 104 ? 5.035 -35.906 -23.656 1 88.12 104 VAL A C 1
ATOM 772 O O . VAL A 1 104 ? 4.434 -34.875 -23.375 1 88.12 104 VAL A O 1
ATOM 775 N N . ALA A 1 105 ? 5.449 -36.75 -22.719 1 85.38 105 ALA A N 1
ATOM 776 C CA . ALA A 1 105 ? 5.141 -36.531 -21.297 1 85.38 105 ALA A CA 1
ATOM 777 C C . ALA A 1 105 ? 5.758 -35.219 -20.797 1 85.38 105 ALA A C 1
ATOM 779 O O . ALA A 1 105 ? 5.328 -34.656 -19.781 1 85.38 105 ALA A O 1
ATOM 780 N N . ILE A 1 106 ? 6.691 -34.656 -21.578 1 85.06 106 ILE A N 1
ATOM 781 C CA . ILE A 1 106 ? 7.348 -33.406 -21.203 1 85.06 106 ILE A CA 1
ATOM 782 C C . ILE A 1 106 ? 6.379 -32.219 -21.406 1 85.06 106 ILE A C 1
ATOM 784 O O . ILE A 1 106 ? 6.621 -31.125 -20.906 1 85.06 106 ILE A O 1
ATOM 788 N N . ASN A 1 107 ? 5.293 -32.5 -22.047 1 87.56 107 ASN A N 1
ATOM 789 C CA . ASN A 1 107 ? 4.32 -31.422 -22.234 1 87.56 107 ASN A CA 1
ATOM 790 C C . ASN A 1 107 ? 3.76 -30.922 -20.891 1 87.56 107 ASN A C 1
ATOM 792 O O . ASN A 1 107 ? 3.352 -29.766 -20.781 1 87.56 107 ASN A O 1
ATOM 796 N N . SER A 1 108 ? 3.84 -31.75 -19.906 1 84.06 108 SER A N 1
ATOM 797 C CA . SER A 1 108 ? 3.297 -31.375 -18.609 1 84.06 108 SER A CA 1
ATOM 798 C C . SER A 1 108 ? 4.16 -30.312 -17.938 1 84.06 108 SER A C 1
ATOM 800 O O . SER A 1 108 ? 3.664 -29.234 -17.578 1 84.06 108 SER A O 1
ATOM 802 N N . PRO A 1 109 ? 5.461 -30.516 -17.828 1 85.25 109 PRO A N 1
ATOM 803 C CA . PRO A 1 109 ? 6.277 -29.438 -17.266 1 85.25 109 PRO A CA 1
ATOM 804 C C . PRO A 1 109 ? 6.32 -28.203 -18.172 1 85.25 109 PRO A C 1
ATOM 806 O O . PRO A 1 109 ? 6.43 -27.078 -17.672 1 85.25 109 PRO A O 1
ATOM 809 N N . LEU A 1 110 ? 6.223 -28.375 -19.453 1 88.06 110 LEU A N 1
ATOM 810 C CA . LEU A 1 110 ? 6.246 -27.234 -20.359 1 88.06 110 LEU A CA 1
ATOM 811 C C . LEU A 1 110 ? 5.008 -26.375 -20.172 1 88.06 110 LEU A C 1
ATOM 813 O O . LEU A 1 110 ? 5.102 -25.141 -20.172 1 88.06 110 LEU A O 1
ATOM 817 N N . ILE A 1 111 ? 3.959 -27.047 -20.031 1 85.25 111 ILE A N 1
ATOM 818 C CA . ILE A 1 111 ? 2.727 -26.281 -19.859 1 85.25 111 ILE A CA 1
ATOM 819 C C . ILE A 1 111 ? 2.736 -25.562 -18.516 1 85.25 111 ILE A C 1
ATOM 821 O O . ILE A 1 111 ? 2.182 -24.469 -18.375 1 85.25 111 ILE A O 1
ATOM 825 N N . GLN A 1 112 ? 3.369 -26.188 -17.562 1 82.12 112 GLN A N 1
ATOM 826 C CA . GLN A 1 112 ? 3.475 -25.562 -16.25 1 82.12 112 GLN A CA 1
ATOM 827 C C . GLN A 1 112 ? 4.355 -24.328 -16.297 1 82.12 112 GLN A C 1
ATOM 829 O O . GLN A 1 112 ? 4.129 -23.359 -15.562 1 82.12 112 GLN A O 1
ATOM 834 N N . ARG A 1 113 ? 5.262 -24.359 -17.141 1 85.25 113 ARG A N 1
ATOM 835 C CA . ARG A 1 113 ? 6.148 -23.203 -17.281 1 85.25 113 ARG A CA 1
ATOM 836 C C . ARG A 1 113 ? 5.496 -22.109 -18.125 1 85.25 113 ARG A C 1
ATOM 838 O O . ARG A 1 113 ? 5.918 -20.953 -18.094 1 85.25 113 ARG A O 1
ATOM 845 N N . ALA A 1 114 ? 4.52 -22.5 -18.812 1 87.12 114 ALA A N 1
ATOM 846 C CA . ALA A 1 114 ? 3.846 -21.562 -19.703 1 87.12 114 ALA A CA 1
ATOM 847 C C . ALA A 1 114 ? 3.039 -20.531 -18.906 1 87.12 114 ALA A C 1
ATOM 849 O O . ALA A 1 114 ? 2.744 -19.438 -19.391 1 87.12 114 ALA A O 1
ATOM 850 N N . LEU A 1 115 ? 2.705 -20.906 -17.734 1 82.81 115 LEU A N 1
ATOM 851 C CA . LEU A 1 115 ? 1.949 -19.984 -16.891 1 82.81 115 LEU A CA 1
ATOM 852 C C . LEU A 1 115 ? 2.672 -19.734 -15.57 1 82.81 115 LEU A C 1
ATOM 854 O O . LEU A 1 115 ? 2.834 -20.656 -14.766 1 82.81 115 LEU A O 1
ATOM 858 N N . THR A 1 116 ? 3.125 -18.484 -15.414 1 77.5 116 THR A N 1
ATOM 859 C CA . THR A 1 116 ? 3.824 -18.125 -14.188 1 77.5 116 THR A CA 1
ATOM 860 C C . THR A 1 116 ? 3.123 -16.953 -13.492 1 77.5 116 THR A C 1
ATOM 862 O O . THR A 1 116 ? 2.627 -16.047 -14.148 1 77.5 116 THR A O 1
ATOM 865 N N . PRO A 1 117 ? 3.029 -17.219 -12.211 1 71.62 117 PRO A N 1
ATOM 866 C CA . PRO A 1 117 ? 2.453 -16.078 -11.492 1 71.62 117 PRO A CA 1
ATOM 867 C C . PRO A 1 117 ? 3.408 -14.883 -11.406 1 71.62 117 PRO A C 1
ATOM 869 O O . PRO A 1 117 ? 4.605 -15.07 -11.18 1 71.62 117 PRO A O 1
ATOM 872 N N . GLY A 1 118 ? 3.066 -13.75 -12.008 1 66.44 118 GLY A N 1
ATOM 873 C CA . GLY A 1 118 ? 3.826 -12.508 -11.93 1 66.44 118 GLY A CA 1
ATOM 874 C C . GLY A 1 118 ? 3.006 -11.336 -11.438 1 66.44 118 GLY A C 1
ATOM 875 O O . GLY A 1 118 ? 1.853 -11.5 -11.031 1 66.44 118 GLY A O 1
ATOM 876 N N . HIS A 1 119 ? 3.852 -10.211 -11.352 1 62.62 119 HIS A N 1
ATOM 877 C CA . HIS A 1 119 ? 3.201 -8.984 -10.898 1 62.62 119 HIS A CA 1
ATOM 878 C C . HIS A 1 119 ? 2.77 -8.125 -12.086 1 62.62 119 HIS A C 1
ATOM 880 O O . HIS A 1 119 ? 3.504 -8.008 -13.07 1 62.62 119 HIS A O 1
ATOM 886 N N . GLY A 1 120 ? 1.59 -7.969 -12.391 1 59.91 120 GLY A N 1
ATOM 887 C CA . GLY A 1 120 ? 1.134 -7.066 -13.438 1 59.91 120 GLY A CA 1
ATOM 888 C C . GLY A 1 120 ? 0.12 -6.051 -12.945 1 59.91 120 GLY A C 1
ATOM 889 O O . GLY A 1 120 ? -0.4 -6.168 -11.836 1 59.91 120 GLY A O 1
ATOM 890 N N . THR A 1 121 ? 0.196 -4.828 -13.742 1 58.47 121 THR A N 1
ATOM 891 C CA . THR A 1 121 ? -0.753 -3.758 -13.453 1 58.47 121 THR A CA 1
ATOM 892 C C . THR A 1 121 ? -2.158 -4.148 -13.906 1 58.47 121 THR A C 1
ATOM 894 O O . THR A 1 121 ? -2.33 -4.789 -14.938 1 58.47 121 THR A O 1
ATOM 897 N N . PHE A 1 122 ? -2.883 -4.395 -13.078 1 60.03 122 PHE A N 1
ATOM 898 C CA . PHE A 1 122 ? -4.277 -4.672 -13.406 1 60.03 122 PHE A CA 1
ATOM 899 C C . PHE A 1 122 ? -5.094 -3.387 -13.422 1 60.03 122 PHE A C 1
ATOM 901 O O . PHE A 1 122 ? -4.895 -2.506 -12.578 1 60.03 122 PHE A O 1
ATOM 908 N N . GLU A 1 123 ? -5.633 -3.053 -14.734 1 62.5 123 GLU A N 1
ATOM 909 C CA . GLU A 1 123 ? -6.57 -1.938 -14.805 1 62.5 123 GLU A CA 1
ATOM 910 C C . GLU A 1 123 ? -8.016 -2.434 -14.836 1 62.5 123 GLU A C 1
ATOM 912 O O . GLU A 1 123 ? -8.352 -3.336 -15.609 1 62.5 123 GLU A O 1
ATOM 917 N N . GLY A 1 124 ? -8.672 -2.416 -13.859 1 67.94 124 GLY A N 1
ATOM 918 C CA . GLY A 1 124 ? -10.078 -2.77 -13.844 1 67.94 124 GLY A CA 1
ATOM 919 C C . GLY A 1 124 ? -10.906 -1.89 -12.922 1 67.94 124 GLY A C 1
ATOM 920 O O . GLY A 1 124 ? -10.445 -0.836 -12.484 1 67.94 124 GLY A O 1
ATOM 921 N N . ARG A 1 125 ? -12.297 -2.178 -13.039 1 75.75 125 ARG A N 1
ATOM 922 C CA . ARG A 1 125 ? -13.203 -1.504 -12.109 1 75.75 125 ARG A CA 1
ATOM 923 C C . ARG A 1 125 ? -13.195 -2.186 -10.742 1 75.75 125 ARG A C 1
ATOM 925 O O . ARG A 1 125 ? -13.023 -3.402 -10.656 1 75.75 125 ARG A O 1
ATOM 932 N N . PHE A 1 126 ? -13.109 -1.288 -9.781 1 72.81 126 PHE A N 1
ATOM 933 C CA . PHE A 1 126 ? -13.133 -1.874 -8.453 1 72.81 126 PHE A CA 1
ATOM 934 C C . PHE A 1 126 ? -14.422 -1.509 -7.723 1 72.81 126 PHE A C 1
ATOM 936 O O . PHE A 1 126 ? -15.062 -0.509 -8.055 1 72.81 126 PHE A O 1
ATOM 943 N N . ASP A 1 127 ? -14.875 -2.393 -6.934 1 77.25 127 ASP A N 1
ATOM 944 C CA . ASP A 1 127 ? -15.93 -2.17 -5.953 1 77.25 127 ASP A CA 1
ATOM 945 C C . ASP A 1 127 ? -15.5 -2.648 -4.566 1 77.25 127 ASP A C 1
ATOM 947 O O . ASP A 1 127 ? -15.445 -3.852 -4.309 1 77.25 127 ASP A O 1
ATOM 951 N N . LEU A 1 128 ? -15.195 -1.665 -3.76 1 76.88 128 LEU A N 1
ATOM 952 C CA . LEU A 1 128 ? -14.664 -2.018 -2.449 1 76.88 128 LEU A CA 1
ATOM 953 C C . LEU A 1 128 ? -15.789 -2.182 -1.432 1 76.88 128 LEU A C 1
ATOM 955 O O . LEU A 1 128 ? -15.57 -2.717 -0.343 1 76.88 128 LEU A O 1
ATOM 959 N N . GLY A 1 129 ? -16.906 -1.815 -1.831 1 80.69 129 GLY A N 1
ATOM 960 C CA . GLY A 1 129 ? -18.016 -1.87 -0.891 1 80.69 129 GLY A CA 1
ATOM 961 C C . GLY A 1 129 ? -18.531 -0.499 -0.487 1 80.69 129 GLY A C 1
ATOM 962 O O . GLY A 1 129 ? -18.281 0.488 -1.187 1 80.69 129 GLY A O 1
ATOM 963 N N . GLU A 1 130 ? -19.266 -0.517 0.701 1 82.69 130 GLU A N 1
ATOM 964 C CA . GLU A 1 130 ? -19.891 0.724 1.158 1 82.69 130 GLU A CA 1
ATOM 965 C C . GLU A 1 130 ? -19.125 1.313 2.344 1 82.69 130 GLU A C 1
ATOM 967 O O . GLU A 1 130 ? -18.734 0.586 3.256 1 82.69 130 GLU A O 1
ATOM 972 N N . ILE A 1 131 ? -18.922 2.604 2.207 1 83.62 131 ILE A N 1
ATOM 973 C CA . ILE A 1 131 ? -18.266 3.332 3.295 1 83.62 131 ILE A CA 1
ATOM 974 C C . ILE A 1 131 ? -19.266 4.305 3.922 1 83.62 131 ILE A C 1
ATOM 976 O O . ILE A 1 131 ? -20.203 4.77 3.258 1 83.62 131 ILE A O 1
ATOM 980 N N . ARG A 1 132 ? -19.062 4.52 5.176 1 84.75 132 ARG A N 1
ATOM 981 C CA . ARG A 1 132 ? -19.859 5.527 5.863 1 84.75 132 ARG A CA 1
ATOM 982 C C . ARG A 1 132 ? -19.344 6.934 5.562 1 84.75 132 ARG A C 1
ATOM 984 O O . ARG A 1 132 ? -18.203 7.258 5.871 1 84.75 132 ARG A O 1
ATOM 991 N N . MET A 1 133 ? -20.141 7.73 4.922 1 87.06 133 MET A N 1
ATOM 992 C CA . MET A 1 133 ? -19.781 9.102 4.57 1 87.06 133 MET A CA 1
ATOM 993 C C . MET A 1 133 ? -21.031 9.984 4.488 1 87.06 133 MET A C 1
ATOM 995 O O . MET A 1 133 ? -22.031 9.586 3.906 1 87.06 133 MET A O 1
ATOM 999 N N . ILE A 1 134 ? -20.969 11.141 5.086 1 87.12 134 ILE A N 1
ATOM 1000 C CA . ILE A 1 134 ? -22.125 12.039 5.066 1 87.12 134 ILE A CA 1
ATOM 1001 C C . ILE A 1 134 ? -21.969 13.039 3.928 1 87.12 134 ILE A C 1
ATOM 1003 O O . ILE A 1 134 ? -20.844 13.375 3.525 1 87.12 134 ILE A O 1
ATOM 1007 N N . GLN A 1 135 ? -23.078 13.5 3.529 1 87.62 135 GLN A N 1
ATOM 1008 C CA . GLN A 1 135 ? -23.094 14.484 2.449 1 87.62 135 GLN A CA 1
ATOM 1009 C C . GLN A 1 135 ? -23.359 15.883 2.984 1 87.62 135 GLN A C 1
ATOM 1011 O O . GLN A 1 135 ? -23 16.875 2.338 1 87.62 135 GLN A O 1
ATOM 1016 N N . GLN A 1 136 ? -23.953 15.891 4.141 1 84.94 136 GLN A N 1
ATOM 1017 C CA . GLN A 1 136 ? -24.219 17.156 4.805 1 84.94 136 GLN A CA 1
ATOM 1018 C C . GLN A 1 136 ? -23.828 17.109 6.277 1 84.94 136 GLN A C 1
ATOM 1020 O O . GLN A 1 136 ? -24.125 16.125 6.969 1 84.94 136 GLN A O 1
ATOM 1025 N N . LEU A 1 137 ? -23.219 18.188 6.652 1 86.81 137 LEU A N 1
ATOM 1026 C CA . LEU A 1 137 ? -22.812 18.219 8.055 1 86.81 137 LEU A CA 1
ATOM 1027 C C . LEU A 1 137 ? -24.016 18.422 8.961 1 86.81 137 LEU A C 1
ATOM 1029 O O . LEU A 1 137 ? -24.953 19.141 8.602 1 86.81 137 LEU A O 1
ATOM 1033 N N . PRO A 1 138 ? -23.969 17.797 10.078 1 82.19 138 PRO A N 1
ATOM 1034 C CA . PRO A 1 138 ? -25.062 18.047 11.031 1 82.19 138 PRO A CA 1
ATOM 1035 C C . PRO A 1 138 ? -25.109 19.484 11.523 1 82.19 138 PRO A C 1
ATOM 1037 O O . PRO A 1 138 ? -24.062 20.141 11.641 1 82.19 138 PRO A O 1
ATOM 1040 N N . ARG A 1 139 ? -26.281 19.891 11.891 1 80.94 139 ARG A N 1
ATOM 1041 C CA . ARG A 1 139 ? -26.469 21.25 12.406 1 80.94 139 ARG A CA 1
ATOM 1042 C C . ARG A 1 139 ? -25.688 21.469 13.688 1 80.94 139 ARG A C 1
ATOM 1044 O O . ARG A 1 139 ? -25.688 20.609 14.578 1 80.94 139 ARG A O 1
ATOM 1051 N N . GLY A 1 140 ? -24.953 22.625 13.711 1 81.88 140 GLY A N 1
ATOM 1052 C CA . GLY A 1 140 ? -24.203 22.969 14.906 1 81.88 140 GLY A CA 1
ATOM 1053 C C . GLY A 1 140 ? -22.938 22.125 15.078 1 81.88 140 GLY A C 1
ATOM 1054 O O . GLY A 1 140 ? -22.422 22.016 16.188 1 81.88 140 GLY A O 1
ATOM 1055 N N . TYR A 1 141 ? -22.391 21.656 14.125 1 82.62 141 TYR A N 1
ATOM 1056 C CA . TYR A 1 141 ? -21.328 20.656 14.164 1 82.62 141 TYR A CA 1
ATOM 1057 C C . TYR A 1 141 ? -20.016 21.266 14.633 1 82.62 141 TYR A C 1
ATOM 1059 O O . TYR A 1 141 ? -19.297 20.656 15.422 1 82.62 141 TYR A O 1
ATOM 1067 N N . SER A 1 142 ? -19.703 22.469 14.211 1 88.75 142 SER A N 1
ATOM 1068 C CA . SER A 1 142 ? -18.297 22.828 14.234 1 88.75 142 SER A CA 1
ATOM 1069 C C . SER A 1 142 ? -18 23.875 15.312 1 88.75 142 SER A C 1
ATOM 1071 O O . SER A 1 142 ? -16.938 23.875 15.922 1 88.75 142 SER A O 1
ATOM 1073 N N . GLY A 1 143 ? -18.953 24.828 15.539 1 86.69 143 GLY A N 1
ATOM 1074 C CA . GLY A 1 143 ? -18.609 25.906 16.438 1 86.69 143 GLY A CA 1
ATOM 1075 C C . GLY A 1 143 ? -19.672 26.219 17.469 1 86.69 143 GLY A C 1
ATOM 1076 O O . GLY A 1 143 ? -20.844 25.828 17.281 1 86.69 143 GLY A O 1
ATOM 1077 N N . ILE A 1 144 ? -19.172 26.938 18.516 1 81.12 144 ILE A N 1
ATOM 1078 C CA . ILE A 1 144 ? -20.078 27.391 19.578 1 81.12 144 ILE A CA 1
ATOM 1079 C C . ILE A 1 144 ? -20.203 28.906 19.547 1 81.12 144 ILE A C 1
ATOM 1081 O O . ILE A 1 144 ? -19.203 29.609 19.422 1 81.12 144 ILE A O 1
ATOM 1085 N N . TRP A 1 145 ? -21.438 29.391 19.672 1 80.25 145 TRP A N 1
ATOM 1086 C CA . TRP A 1 145 ? -21.703 30.828 19.656 1 80.25 145 TRP A CA 1
ATOM 1087 C C . TRP A 1 145 ? -21.328 31.453 21 1 80.25 145 TRP A C 1
ATOM 1089 O O . TRP A 1 145 ? -21.625 30.906 22.062 1 80.25 145 TRP A O 1
ATOM 1099 N N . ASP A 1 146 ? -20.531 32.438 20.828 1 77.06 146 ASP A N 1
ATOM 1100 C CA . ASP A 1 146 ? -20.344 33.344 21.969 1 77.06 146 ASP A CA 1
ATOM 1101 C C . ASP A 1 146 ? -21.281 34.531 21.906 1 77.06 146 ASP A C 1
ATOM 1103 O O . ASP A 1 146 ? -21.062 35.469 21.125 1 77.06 146 ASP A O 1
ATOM 1107 N N . HIS A 1 147 ? -22.188 34.594 22.766 1 74.31 147 HIS A N 1
ATOM 1108 C CA . HIS A 1 147 ? -23.25 35.594 22.672 1 74.31 147 HIS A CA 1
ATOM 1109 C C . HIS A 1 147 ? -22.766 36.969 23.172 1 74.31 147 HIS A C 1
ATOM 1111 O O . HIS A 1 147 ? -23.312 38 22.797 1 74.31 147 HIS A O 1
ATOM 1117 N N . ASP A 1 148 ? -21.797 36.938 23.938 1 70.69 148 ASP A N 1
ATOM 1118 C CA . ASP A 1 148 ? -21.281 38.188 24.484 1 70.69 148 ASP A CA 1
ATOM 1119 C C . ASP A 1 148 ? -20.484 38.969 23.438 1 70.69 148 ASP A C 1
ATOM 1121 O O . ASP A 1 148 ? -20.641 40.188 23.312 1 70.69 148 ASP A O 1
ATOM 1125 N N . THR A 1 149 ? -19.703 38.25 22.719 1 74.88 149 THR A N 1
ATOM 1126 C CA . THR A 1 149 ? -18.828 38.875 21.734 1 74.88 149 THR A CA 1
ATOM 1127 C C . THR A 1 149 ? -19.375 38.688 20.328 1 74.88 149 THR A C 1
ATOM 1129 O O . THR A 1 149 ? -18.828 39.25 19.359 1 74.88 149 THR A O 1
ATOM 1132 N N . LYS A 1 150 ? -20.438 38.031 20.219 1 81.94 150 LYS A N 1
ATOM 1133 C CA . LYS A 1 150 ? -21 37.719 18.906 1 81.94 150 LYS A CA 1
ATOM 1134 C C . LYS A 1 150 ? -19.938 37.094 18 1 81.94 150 LYS A C 1
ATOM 1136 O O . LYS A 1 150 ? -19.781 37.5 16.844 1 81.94 150 LYS A O 1
ATOM 1141 N N . SER A 1 151 ? -19.172 36.188 18.594 1 84.75 151 SER A N 1
ATOM 1142 C CA . SER A 1 151 ? -18.141 35.469 17.859 1 84.75 151 SER A CA 1
ATOM 1143 C C . SER A 1 151 ? -18.297 33.969 18.016 1 84.75 151 SER A C 1
ATOM 1145 O O . SER A 1 151 ? -19.125 33.5 18.797 1 84.75 151 SER A O 1
ATOM 1147 N N . ILE A 1 152 ? -17.656 33.312 17.141 1 84 152 ILE A N 1
ATOM 1148 C CA . ILE A 1 152 ? -17.594 31.859 17.203 1 84 152 ILE A CA 1
ATOM 1149 C C . ILE A 1 152 ? -16.141 31.422 17.469 1 84 152 ILE A C 1
ATOM 1151 O O . ILE A 1 152 ? -15.398 31.141 16.516 1 84 152 ILE A O 1
ATOM 1155 N N . GLY A 1 153 ? -15.766 31.516 18.672 1 77 153 GLY A N 1
ATOM 1156 C CA . GLY A 1 153 ? -14.352 31.328 18.969 1 77 153 GLY A CA 1
ATOM 1157 C C . GLY A 1 153 ? -14.039 29.938 19.5 1 77 153 GLY A C 1
ATOM 1158 O O . GLY A 1 153 ? -12.867 29.578 19.656 1 77 153 GLY A O 1
ATOM 1159 N N . TYR A 1 154 ? -15.125 29.078 19.641 1 80.81 154 TYR A N 1
ATOM 1160 C CA . TYR A 1 154 ? -14.867 27.781 20.266 1 80.81 154 TYR A CA 1
ATOM 1161 C C . TYR A 1 154 ? -15.406 26.641 19.422 1 80.81 154 TYR A C 1
ATOM 1163 O O . TYR A 1 154 ? -16.469 26.75 18.812 1 80.81 154 TYR A O 1
ATOM 1171 N N . PRO A 1 155 ? -14.586 25.625 19.422 1 86.38 155 PRO A N 1
ATOM 1172 C CA . PRO A 1 155 ? -15.055 24.469 18.672 1 86.38 155 PRO A CA 1
ATOM 1173 C C . PRO A 1 155 ? -15.945 23.547 19.5 1 86.38 155 PRO A C 1
ATOM 1175 O O . PRO A 1 155 ? -15.898 23.594 20.734 1 86.38 155 PRO A O 1
ATOM 1178 N N . THR A 1 156 ? -16.781 22.844 18.781 1 83.56 156 THR A N 1
ATOM 1179 C CA . THR A 1 156 ? -17.453 21.734 19.453 1 83.56 156 THR A CA 1
ATOM 1180 C C . THR A 1 156 ? -16.469 20.594 19.734 1 83.56 156 THR A C 1
ATOM 1182 O O . THR A 1 156 ? -15.383 20.547 19.156 1 83.56 156 THR A O 1
ATOM 1185 N N . GLU A 1 157 ? -16.734 19.734 20.625 1 79.5 157 GLU A N 1
ATOM 1186 C CA . GLU A 1 157 ? -15.852 18.641 20.984 1 79.5 157 GLU A CA 1
ATOM 1187 C C . GLU A 1 157 ? -15.594 17.734 19.781 1 79.5 157 GLU A C 1
ATOM 1189 O O . GLU A 1 157 ? -14.469 17.281 19.562 1 79.5 157 GLU A O 1
ATOM 1194 N N . THR A 1 158 ? -16.625 17.5 19.016 1 81.88 158 THR A N 1
ATOM 1195 C CA . THR A 1 158 ? -16.5 16.641 17.859 1 81.88 158 THR A CA 1
ATOM 1196 C C . THR A 1 158 ? -15.586 17.281 16.812 1 81.88 158 THR A C 1
ATOM 1198 O O . THR A 1 158 ? -14.805 16.594 16.156 1 81.88 158 THR A O 1
ATOM 1201 N N . PHE A 1 159 ? -15.703 18.531 16.719 1 88 159 PHE A N 1
ATOM 1202 C CA . PHE A 1 159 ? -14.898 19.203 15.711 1 88 159 PHE A CA 1
ATOM 1203 C C . PHE A 1 159 ? -13.453 19.328 16.156 1 88 159 PHE A C 1
ATOM 1205 O O . PHE A 1 159 ? -12.531 19.25 15.344 1 88 159 PHE A O 1
ATOM 1212 N N . SER A 1 160 ? -13.234 19.547 17.438 1 88 160 SER A N 1
ATOM 1213 C CA . SER A 1 160 ? -11.867 19.594 17.953 1 88 160 SER A CA 1
ATOM 1214 C C . SER A 1 160 ? -11.156 18.25 17.75 1 88 160 SER A C 1
ATOM 1216 O O . SER A 1 160 ? -9.961 18.219 17.438 1 88 160 SER A O 1
ATOM 1218 N N . ASP A 1 161 ? -11.891 17.188 17.938 1 84.69 161 ASP A N 1
ATOM 1219 C CA . ASP A 1 161 ? -11.328 15.859 17.703 1 84.69 161 ASP A CA 1
ATOM 1220 C C . ASP A 1 161 ? -10.969 15.672 16.234 1 84.69 161 ASP A C 1
ATOM 1222 O O . ASP A 1 161 ? -9.938 15.078 15.906 1 84.69 161 ASP A O 1
ATOM 1226 N N . LEU A 1 162 ? -11.844 16.156 15.422 1 89.12 162 LEU A N 1
ATOM 1227 C CA . LEU A 1 162 ? -11.562 16.078 13.992 1 89.12 162 LEU A CA 1
ATOM 1228 C C . LEU A 1 162 ? -10.336 16.906 13.633 1 89.12 162 LEU A C 1
ATOM 1230 O O . LEU A 1 162 ? -9.508 16.484 12.812 1 89.12 162 LEU A O 1
ATOM 1234 N N . ALA A 1 163 ? -10.266 18.094 14.195 1 91 163 ALA A N 1
ATOM 1235 C CA . ALA A 1 163 ? -9.125 18.953 13.922 1 91 163 ALA A CA 1
ATOM 1236 C C . ALA A 1 163 ? -7.816 18.297 14.336 1 91 163 ALA A C 1
ATOM 1238 O O . ALA A 1 163 ? -6.816 18.391 13.625 1 91 163 ALA A O 1
ATOM 1239 N N . ARG A 1 164 ? -7.855 17.578 15.414 1 87.5 164 ARG A N 1
ATOM 1240 C CA . ARG A 1 164 ? -6.664 16.859 15.867 1 87.5 164 ARG A CA 1
ATOM 1241 C C . ARG A 1 164 ? -6.266 15.773 14.875 1 87.5 164 ARG A C 1
ATOM 1243 O O . ARG A 1 164 ? -5.086 15.625 14.547 1 87.5 164 ARG A O 1
ATOM 1250 N N . ARG A 1 165 ? -7.207 15.094 14.43 1 85.25 165 ARG A N 1
ATOM 1251 C CA . ARG A 1 165 ? -6.922 14.023 13.477 1 85.25 165 ARG A CA 1
ATOM 1252 C C . ARG A 1 165 ? -6.449 14.602 12.141 1 85.25 165 ARG A C 1
ATOM 1254 O O . ARG A 1 165 ? -5.617 13.992 11.461 1 85.25 165 ARG A O 1
ATOM 1261 N N . TYR A 1 166 ? -6.988 15.641 11.805 1 88.75 166 TYR A N 1
ATOM 1262 C CA . TYR A 1 166 ? -6.613 16.312 10.57 1 88.75 166 TYR A CA 1
ATOM 1263 C C . TYR A 1 166 ? -5.145 16.719 10.594 1 88.75 166 TYR A C 1
ATOM 1265 O O . TYR A 1 166 ? -4.426 16.531 9.609 1 88.75 166 TYR A O 1
ATOM 1273 N N . PHE A 1 167 ? -4.691 17.188 11.695 1 86.88 167 PHE A N 1
ATOM 1274 C CA . PHE A 1 167 ? -3.344 17.734 11.742 1 86.88 167 PHE A CA 1
ATOM 1275 C C . PHE A 1 167 ? -2.32 16.656 12.062 1 86.88 167 PHE A C 1
ATOM 1277 O O . PHE A 1 167 ? -1.178 16.719 11.609 1 86.88 167 PHE A O 1
ATOM 1284 N N . TYR A 1 168 ? -2.732 15.609 12.773 1 78.69 168 TYR A N 1
ATOM 1285 C CA . TYR A 1 168 ? -1.704 14.727 13.312 1 78.69 168 TYR A CA 1
ATOM 1286 C C . TYR A 1 168 ? -1.806 13.336 12.703 1 78.69 168 TYR A C 1
ATOM 1288 O O . TYR A 1 168 ? -0.863 12.547 12.789 1 78.69 168 TYR A O 1
ATOM 1296 N N . TYR A 1 169 ? -2.848 12.938 12.164 1 71.25 169 TYR A N 1
ATOM 1297 C CA . TYR A 1 169 ? -3 11.625 11.547 1 71.25 169 TYR A CA 1
ATOM 1298 C C . TYR A 1 169 ? -3.352 11.75 10.07 1 71.25 169 TYR A C 1
ATOM 1300 O O . TYR A 1 169 ? -4.527 11.734 9.703 1 71.25 169 TYR A O 1
ATOM 1308 N N . PRO A 1 170 ? -2.1 11.734 9.43 1 65 170 PRO A N 1
ATOM 1309 C CA . PRO A 1 170 ? -2.389 11.875 8.008 1 65 170 PRO A CA 1
ATOM 1310 C C . PRO A 1 170 ? -2.947 10.594 7.387 1 65 170 PRO A C 1
ATOM 1312 O O . PRO A 1 170 ? -2.609 9.492 7.832 1 65 170 PRO A O 1
ATOM 1315 N N . GLY A 1 171 ? -4.129 10.523 6.859 1 70.19 171 GLY A N 1
ATOM 1316 C CA . GLY A 1 171 ? -4.723 9.406 6.137 1 70.19 171 GLY A CA 1
ATOM 1317 C C . GLY A 1 171 ? -5.977 8.867 6.801 1 70.19 171 GLY A C 1
ATOM 1318 O O . GLY A 1 171 ? -6.105 8.914 8.023 1 70.19 171 GLY A O 1
ATOM 1319 N N . ILE A 1 172 ? -6.809 8.516 6.082 1 79.5 172 ILE A N 1
ATOM 1320 C CA . ILE A 1 172 ? -8.055 7.906 6.535 1 79.5 172 ILE A CA 1
ATOM 1321 C C . ILE A 1 172 ? -8.008 6.402 6.281 1 79.5 172 ILE A C 1
ATOM 1323 O O . ILE A 1 172 ? -7.992 5.961 5.129 1 79.5 172 ILE A O 1
ATOM 1327 N N . ILE A 1 173 ? -7.934 5.621 7.375 1 73.75 173 ILE A N 1
ATOM 1328 C CA . ILE A 1 173 ? -7.906 4.168 7.242 1 73.75 173 ILE A CA 1
ATOM 1329 C C . ILE A 1 173 ? -9.305 3.652 6.906 1 73.75 173 ILE A C 1
ATOM 1331 O O . ILE A 1 173 ? -10.242 3.83 7.684 1 73.75 173 ILE A O 1
ATOM 1335 N N . LEU A 1 174 ? -9.398 2.998 5.859 1 76.69 174 LEU A N 1
ATOM 1336 C CA . LEU A 1 174 ? -10.688 2.598 5.293 1 76.69 174 LEU A CA 1
ATOM 1337 C C . LEU A 1 174 ? -11.336 1.508 6.141 1 76.69 174 LEU A C 1
ATOM 1339 O O . LEU A 1 174 ? -12.562 1.463 6.266 1 76.69 174 LEU A O 1
ATOM 1343 N N . GLU A 1 175 ? -10.539 0.609 6.641 1 64.38 175 GLU A N 1
ATOM 1344 C CA . GLU A 1 175 ? -11.078 -0.52 7.391 1 64.38 175 GLU A CA 1
ATOM 1345 C C . GLU A 1 175 ? -12.008 -0.047 8.508 1 64.38 175 GLU A C 1
ATOM 1347 O O . GLU A 1 175 ? -13.031 -0.679 8.781 1 64.38 175 GLU A O 1
ATOM 1352 N N . ASN A 1 176 ? -11.695 1.103 8.969 1 62.75 176 ASN A N 1
ATOM 1353 C CA . ASN A 1 176 ? -12.461 1.614 10.102 1 62.75 176 ASN A CA 1
ATOM 1354 C C . ASN A 1 176 ? -13.688 2.387 9.641 1 62.75 176 ASN A C 1
ATOM 1356 O O . ASN A 1 176 ? -14.531 2.77 10.461 1 62.75 176 ASN A O 1
ATOM 1360 N N . ARG A 1 177 ? -13.852 2.408 8.32 1 74.31 177 ARG A N 1
ATOM 1361 C CA . ARG A 1 177 ? -14.922 3.262 7.805 1 74.31 177 ARG A CA 1
ATOM 1362 C C . ARG A 1 177 ? -15.961 2.441 7.055 1 74.31 177 ARG A C 1
ATOM 1364 O O . ARG A 1 177 ? -16.922 2.996 6.5 1 74.31 177 ARG A O 1
ATOM 1371 N N . ALA A 1 178 ? -15.719 1.187 7.09 1 66.44 178 ALA A N 1
ATOM 1372 C CA . ALA A 1 178 ? -16.641 0.292 6.395 1 66.44 178 ALA A CA 1
ATOM 1373 C C . ALA A 1 178 ? -18.047 0.39 6.98 1 66.44 178 ALA A C 1
ATOM 1375 O O . ALA A 1 178 ? -18.219 0.595 8.188 1 66.44 178 ALA A O 1
ATOM 1376 N N . ALA A 1 179 ? -18.969 0.408 5.961 1 66.81 179 ALA A N 1
ATOM 1377 C CA . ALA A 1 179 ? -20.344 0.337 6.449 1 66.81 179 ALA A CA 1
ATOM 1378 C C . ALA A 1 179 ? -20.562 -0.899 7.316 1 66.81 179 ALA A C 1
ATOM 1380 O O . ALA A 1 179 ? -19.859 -1.906 7.152 1 66.81 179 ALA A O 1
ATOM 1381 N N . ILE A 1 180 ? -21.359 -0.73 8.211 1 54.91 180 ILE A N 1
ATOM 1382 C CA . ILE A 1 180 ? -21.594 -1.826 9.148 1 54.91 180 ILE A CA 1
ATOM 1383 C C . ILE A 1 180 ? -21.984 -3.086 8.375 1 54.91 180 ILE A C 1
ATOM 1385 O O . ILE A 1 180 ? -22.891 -3.059 7.539 1 54.91 180 ILE A O 1
ATOM 1389 N N . GLY A 1 181 ? -21.328 -4.113 8.648 1 54.5 181 GLY A N 1
ATOM 1390 C CA . GLY A 1 181 ? -21.625 -5.395 8.031 1 54.5 181 GLY A CA 1
ATOM 1391 C C . GLY A 1 181 ? -20.875 -5.621 6.73 1 54.5 181 GLY A C 1
ATOM 1392 O O . GLY A 1 181 ? -20.969 -6.699 6.141 1 54.5 181 GLY A O 1
ATOM 1393 N N . GLU A 1 182 ? -20.25 -4.516 6.316 1 62.84 182 GLU A N 1
ATOM 1394 C CA . GLU A 1 182 ? -19.531 -4.652 5.047 1 62.84 182 GLU A CA 1
ATOM 1395 C C . GLU A 1 182 ? -18.031 -4.852 5.277 1 62.84 182 GLU A C 1
ATOM 1397 O O . GLU A 1 182 ? -17.453 -4.27 6.195 1 62.84 182 GLU A O 1
ATOM 1402 N N . ASN A 1 183 ? -17.578 -5.887 4.688 1 62.22 183 ASN A N 1
ATOM 1403 C CA . ASN A 1 183 ? -16.125 -6.059 4.629 1 62.22 183 ASN A CA 1
ATOM 1404 C C . ASN A 1 183 ? -15.547 -5.473 3.344 1 62.22 183 ASN A C 1
ATOM 1406 O O . ASN A 1 183 ? -15.867 -5.934 2.248 1 62.22 183 ASN A O 1
ATOM 1410 N N . LEU A 1 184 ? -14.938 -4.293 3.617 1 66.38 184 LEU A N 1
ATOM 1411 C CA . LEU A 1 184 ? -14.383 -3.629 2.443 1 66.38 184 LEU A CA 1
ATOM 1412 C C . LEU A 1 184 ? -13.32 -4.5 1.783 1 66.38 184 LEU A C 1
ATOM 1414 O O . LEU A 1 184 ? -12.508 -5.129 2.471 1 66.38 184 LEU A O 1
ATOM 1418 N N . ALA A 1 185 ? -13.609 -4.621 0.517 1 62.06 185 ALA A N 1
ATOM 1419 C CA . ALA A 1 185 ? -12.594 -5.32 -0.262 1 62.06 185 ALA A CA 1
ATOM 1420 C C . ALA A 1 185 ? -11.266 -4.574 -0.218 1 62.06 185 ALA A C 1
ATOM 1422 O O . ALA A 1 185 ? -11.227 -3.365 0.012 1 62.06 185 ALA A O 1
ATOM 1423 N N . PHE A 1 186 ? -10.234 -5.316 -0.171 1 62.53 186 PHE A N 1
ATOM 1424 C CA . PHE A 1 186 ? -8.891 -4.75 -0.144 1 62.53 186 PHE A CA 1
ATOM 1425 C C . PHE A 1 186 ? -8.484 -4.262 -1.528 1 62.53 186 PHE A C 1
ATOM 1427 O O . PHE A 1 186 ? -8.773 -4.914 -2.533 1 62.53 186 PHE A O 1
ATOM 1434 N N . CYS A 1 187 ? -8.117 -2.975 -1.538 1 66.5 187 CYS A N 1
ATOM 1435 C CA . CYS A 1 187 ? -7.547 -2.408 -2.758 1 66.5 187 CYS A CA 1
ATOM 1436 C C . CYS A 1 187 ? -6.078 -2.777 -2.9 1 66.5 187 CYS A C 1
ATOM 1438 O O . CYS A 1 187 ? -5.246 -2.361 -2.088 1 66.5 187 CYS A O 1
ATOM 1440 N N . ASP A 1 188 ? -5.895 -3.73 -3.824 1 61.22 188 ASP A N 1
ATOM 1441 C CA . ASP A 1 188 ? -4.496 -4.039 -4.121 1 61.22 188 ASP A CA 1
ATOM 1442 C C . ASP A 1 188 ? -3.893 -2.994 -5.059 1 61.22 188 ASP A C 1
ATOM 1444 O O . ASP A 1 188 ? -4.348 -2.832 -6.191 1 61.22 188 ASP A O 1
ATOM 1448 N N . GLY A 1 189 ? -3.014 -2.197 -4.609 1 65.38 189 GLY A N 1
ATOM 1449 C CA . GLY A 1 189 ? -2.443 -1.115 -5.395 1 65.38 189 GLY A CA 1
ATOM 1450 C C . GLY A 1 189 ? -3.111 0.223 -5.141 1 65.38 189 GLY A C 1
ATOM 1451 O O . GLY A 1 189 ? -3.252 0.644 -3.992 1 65.38 189 GLY A O 1
ATOM 1452 N N . THR A 1 190 ? -3.412 0.857 -6.363 1 72.69 190 THR A N 1
ATOM 1453 C CA . THR A 1 190 ? -4.035 2.174 -6.266 1 72.69 190 THR A CA 1
ATOM 1454 C C . THR A 1 190 ? -5.438 2.156 -6.867 1 72.69 190 THR A C 1
ATOM 1456 O O . THR A 1 190 ? -5.625 1.709 -8 1 72.69 190 THR A O 1
ATOM 1459 N N . CYS A 1 191 ? -6.391 2.457 -6.09 1 79.5 191 CYS A N 1
ATOM 1460 C CA . CYS A 1 191 ? -7.781 2.58 -6.512 1 79.5 191 CYS A CA 1
ATOM 1461 C C . CYS A 1 191 ? -8.211 4.043 -6.547 1 79.5 191 CYS A C 1
ATOM 1463 O O . CYS A 1 191 ? -8.023 4.773 -5.57 1 79.5 191 CYS A O 1
ATOM 1465 N N . ALA A 1 192 ? -8.602 4.449 -7.746 1 85.06 192 ALA A N 1
ATOM 1466 C CA . ALA A 1 192 ? -9.039 5.836 -7.891 1 85.06 192 ALA A CA 1
ATOM 1467 C C . ALA A 1 192 ? -10.531 5.914 -8.203 1 85.06 192 ALA A C 1
ATOM 1469 O O . ALA A 1 192 ? -11.055 5.078 -8.938 1 85.06 192 ALA A O 1
ATOM 1470 N N . GLY A 1 193 ? -11.219 6.824 -7.605 1 88 193 GLY A N 1
ATOM 1471 C CA . GLY A 1 193 ? -12.641 7.016 -7.82 1 88 193 GLY A CA 1
ATOM 1472 C C . GLY A 1 193 ? -13.141 8.359 -7.328 1 88 193 GLY A C 1
ATOM 1473 O O . GLY A 1 193 ? -12.367 9.312 -7.219 1 88 193 GLY A O 1
ATOM 1474 N N . TRP A 1 194 ? -14.508 8.477 -7.23 1 89.5 194 TRP A N 1
ATOM 1475 C CA . TRP A 1 194 ? -15.156 9.695 -6.762 1 89.5 194 TRP A CA 1
ATOM 1476 C C . TRP A 1 194 ? -16.078 9.414 -5.586 1 89.5 194 TRP A C 1
ATOM 1478 O O . TRP A 1 194 ? -16.75 8.383 -5.559 1 89.5 194 TRP A O 1
ATOM 1488 N N . LEU A 1 195 ? -16.016 10.227 -4.656 1 91.56 195 LEU A N 1
ATOM 1489 C CA . LEU A 1 195 ? -16.938 10.172 -3.525 1 91.56 195 LEU A CA 1
ATOM 1490 C C . LEU A 1 195 ? -17.641 11.508 -3.324 1 91.56 195 LEU A C 1
ATOM 1492 O O . LEU A 1 195 ? -17.031 12.57 -3.488 1 91.56 195 LEU A O 1
ATOM 1496 N N . ARG A 1 196 ? -18.984 11.367 -3.018 1 92.81 196 ARG A N 1
ATOM 1497 C CA . ARG A 1 196 ? -19.781 12.562 -2.758 1 92.81 196 ARG A CA 1
ATOM 1498 C C . ARG A 1 196 ? -19.797 12.891 -1.271 1 92.81 196 ARG A C 1
ATOM 1500 O O . ARG A 1 196 ? -20.078 12.023 -0.438 1 92.81 196 ARG A O 1
ATOM 1507 N N . GLY A 1 197 ? -19.391 14.102 -0.926 1 93.12 197 GLY A N 1
ATOM 1508 C CA . GLY A 1 197 ? -19.391 14.516 0.468 1 93.12 197 GLY A CA 1
ATOM 1509 C C . GLY A 1 197 ? -19.656 15.992 0.653 1 93.12 197 GLY A C 1
ATOM 1510 O O . GLY A 1 197 ? -19.984 16.688 -0.307 1 93.12 197 GLY A O 1
ATOM 1511 N N . ALA A 1 198 ? -19.656 16.391 1.895 1 93.56 198 ALA A N 1
ATOM 1512 C CA . ALA A 1 198 ? -19.844 17.812 2.227 1 93.56 198 ALA A CA 1
ATOM 1513 C C . ALA A 1 198 ? -18.609 18.625 1.849 1 93.56 198 ALA A C 1
ATOM 1515 O O . ALA A 1 198 ? -17.469 18.156 2.016 1 93.56 198 ALA A O 1
ATOM 1516 N N . GLY A 1 199 ? -18.812 19.734 1.267 1 95.12 199 GLY A N 1
ATOM 1517 C CA . GLY A 1 199 ? -17.734 20.625 0.879 1 95.12 199 GLY A CA 1
ATOM 1518 C C . GLY A 1 199 ? -18.219 22.031 0.56 1 95.12 199 GLY A C 1
ATOM 1519 O O . GLY A 1 199 ? -19.219 22.484 1.097 1 95.12 199 GLY A O 1
ATOM 1520 N N . PHE A 1 200 ? -17.391 22.734 -0.093 1 96.06 200 PHE A N 1
ATOM 1521 C CA . PHE A 1 200 ? -17.703 24.094 -0.496 1 96.06 200 PHE A CA 1
ATOM 1522 C C . PHE A 1 200 ? -17.625 24.25 -2.01 1 96.06 200 PHE A C 1
ATOM 1524 O O . PHE A 1 200 ? -16.75 23.656 -2.65 1 96.06 200 PHE A O 1
ATOM 1531 N N . SER A 1 201 ? -18.594 24.984 -2.479 1 94.44 201 SER A N 1
ATOM 1532 C CA . SER A 1 201 ? -18.422 25.5 -3.834 1 94.44 201 SER A CA 1
ATOM 1533 C C . SER A 1 201 ? -17.609 26.781 -3.84 1 94.44 201 SER A C 1
ATOM 1535 O O . SER A 1 201 ? -18.047 27.797 -3.279 1 94.44 201 SER A O 1
ATOM 1537 N N . ILE A 1 202 ? -16.469 26.719 -4.453 1 94.88 202 ILE A N 1
ATOM 1538 C CA . ILE A 1 202 ? -15.547 27.844 -4.418 1 94.88 202 ILE A CA 1
ATOM 1539 C C . ILE A 1 202 ? -15.578 28.594 -5.75 1 94.88 202 ILE A C 1
ATOM 1541 O O . ILE A 1 202 ? -15.391 27.984 -6.809 1 94.88 202 ILE A O 1
ATOM 1545 N N . SER A 1 203 ? -15.914 29.828 -5.645 1 93.44 203 SER A N 1
ATOM 1546 C CA . SER A 1 203 ? -15.883 30.719 -6.809 1 93.44 203 SER A CA 1
ATOM 1547 C C . SER A 1 203 ? -14.93 31.891 -6.586 1 93.44 203 SER A C 1
ATOM 1549 O O . SER A 1 203 ? -15.117 32.688 -5.66 1 93.44 203 SER A O 1
ATOM 1551 N N . CYS A 1 204 ? -13.906 31.938 -7.445 1 94.94 204 CYS A N 1
ATOM 1552 C CA . CYS A 1 204 ? -12.922 33 -7.316 1 94.94 204 CYS A CA 1
ATOM 1553 C C . CYS A 1 204 ? -13.031 34 -8.477 1 94.94 204 CYS A C 1
ATOM 1555 O O . CYS A 1 204 ? -13.195 33.594 -9.625 1 94.94 204 CYS A O 1
ATOM 1557 N N . ASP A 1 205 ? -12.945 35.25 -8.125 1 94.94 205 ASP A N 1
ATOM 1558 C CA . ASP A 1 205 ? -12.891 36.281 -9.148 1 94.94 205 ASP A CA 1
ATOM 1559 C C . ASP A 1 205 ? -11.547 36.281 -9.875 1 94.94 205 ASP A C 1
ATOM 1561 O O . ASP A 1 205 ? -10.594 35.625 -9.422 1 94.94 205 ASP A O 1
ATOM 1565 N N . ALA A 1 206 ? -11.562 36.969 -11 1 92.44 206 ALA A N 1
ATOM 1566 C CA . ALA A 1 206 ? -10.297 37.094 -11.734 1 92.44 206 ALA A CA 1
ATOM 1567 C C . ALA A 1 206 ? -9.258 37.844 -10.906 1 92.44 206 ALA A C 1
ATOM 1569 O O . ALA A 1 206 ? -9.609 38.719 -10.102 1 92.44 206 ALA A O 1
ATOM 1570 N N . VAL A 1 207 ? -8.062 37.438 -11.117 1 93.12 207 VAL A N 1
ATOM 1571 C CA . VAL A 1 207 ? -6.965 38.062 -10.391 1 93.12 207 VAL A CA 1
ATOM 1572 C C . VAL A 1 207 ? -6.805 39.531 -10.836 1 93.12 207 VAL A C 1
ATOM 1574 O O . VAL A 1 207 ? -6.953 39.844 -12.016 1 93.12 207 VAL A O 1
ATOM 1577 N N . THR A 1 208 ? -6.605 40.438 -9.828 1 92 208 THR A N 1
ATOM 1578 C CA . THR A 1 208 ? -6.316 41.844 -10.102 1 92 208 THR A CA 1
ATOM 1579 C C . THR A 1 208 ? -4.871 42.156 -9.734 1 92 208 THR A C 1
ATOM 1581 O O . THR A 1 208 ? -4.375 41.75 -8.688 1 92 208 THR A O 1
ATOM 1584 N N . ILE A 1 209 ? -4.258 42.781 -10.672 1 90.5 209 ILE A N 1
ATOM 1585 C CA . ILE A 1 209 ? -2.881 43.219 -10.438 1 90.5 209 ILE A CA 1
ATOM 1586 C C . ILE A 1 209 ? -2.836 44.719 -10.203 1 90.5 209 ILE A C 1
ATOM 1588 O O . ILE A 1 209 ? -3.334 45.5 -11.023 1 90.5 209 ILE A O 1
ATOM 1592 N N . THR A 1 210 ? -2.385 45.125 -9.016 1 85.19 210 THR A N 1
ATOM 1593 C CA . THR A 1 210 ? -2.246 46.531 -8.68 1 85.19 210 THR A CA 1
ATOM 1594 C C . THR A 1 210 ? -0.774 46.906 -8.555 1 85.19 210 THR A C 1
ATOM 1596 O O . THR A 1 210 ? -0.003 46.219 -7.879 1 85.19 210 THR A O 1
ATOM 1599 N N . GLU A 1 211 ? -0.438 47.844 -9.266 1 80.31 211 GLU A N 1
ATOM 1600 C CA . GLU A 1 211 ? 0.915 48.375 -9.141 1 80.31 211 GLU A CA 1
ATOM 1601 C C . GLU A 1 211 ? 0.967 49.5 -8.133 1 80.31 211 GLU A C 1
ATOM 1603 O O . GLU A 1 211 ? 0.205 50.469 -8.234 1 80.31 211 GLU A O 1
ATOM 1608 N N . LEU A 1 212 ? 1.53 49.219 -7.008 1 71.75 212 LEU A N 1
ATOM 1609 C CA . LEU A 1 212 ? 1.623 50.25 -5.996 1 71.75 212 LEU A CA 1
ATOM 1610 C C . LEU A 1 212 ? 2.586 51.344 -6.434 1 71.75 212 LEU A C 1
ATOM 1612 O O . LEU A 1 212 ? 3.715 51.062 -6.84 1 71.75 212 LEU A O 1
ATOM 1616 N N . PRO A 1 213 ? 1.94 52.562 -6.629 1 59.16 213 PRO A N 1
ATOM 1617 C CA . PRO A 1 213 ? 2.822 53.656 -6.996 1 59.16 213 PRO A CA 1
ATOM 1618 C C . PRO A 1 213 ? 3.787 54.062 -5.875 1 59.16 213 PRO A C 1
ATOM 1620 O O . PRO A 1 213 ? 3.469 53.875 -4.695 1 59.16 213 PRO A O 1
ATOM 1623 N N . ASN A 1 214 ? 4.812 54.938 -6.426 1 55.41 214 ASN A N 1
ATOM 1624 C CA . ASN A 1 214 ? 5.918 55.594 -5.766 1 55.41 214 ASN A CA 1
ATOM 1625 C C . ASN A 1 214 ? 5.809 55.5 -4.246 1 55.41 214 ASN A C 1
ATOM 1627 O O . ASN A 1 214 ? 4.84 56 -3.658 1 55.41 214 ASN A O 1
ATOM 1631 N N . LEU A 1 215 ? 5.984 54.344 -3.715 1 54.56 215 LEU A N 1
ATOM 1632 C CA . LEU A 1 215 ? 5.938 54.25 -2.26 1 54.56 215 LEU A CA 1
ATOM 1633 C C . LEU A 1 215 ? 6.656 55.438 -1.618 1 54.56 215 LEU A C 1
ATOM 1635 O O . LEU A 1 215 ? 6.828 55.469 -0.398 1 54.56 215 LEU A O 1
ATOM 1639 N N . HIS A 1 216 ? 7.246 56.406 -2.525 1 49.78 216 HIS A N 1
ATOM 1640 C CA . HIS A 1 216 ? 7.941 57.562 -1.984 1 49.78 216 HIS A CA 1
ATOM 1641 C C . HIS A 1 216 ? 6.953 58.656 -1.605 1 49.78 216 HIS A C 1
ATOM 1643 O O . HIS A 1 216 ? 5.949 58.875 -2.289 1 49.78 216 HIS A O 1
ATOM 1649 N N . ASP A 1 217 ? 6.75 58.906 -0.416 1 46.06 217 ASP A N 1
ATOM 1650 C CA . ASP A 1 217 ? 6.039 60.125 -0.103 1 46.06 217 ASP A CA 1
ATOM 1651 C C . ASP A 1 217 ? 6.676 61.344 -0.81 1 46.06 217 ASP A C 1
ATOM 1653 O O . ASP A 1 217 ? 7.781 61.219 -1.349 1 46.06 217 ASP A O 1
ATOM 1657 N N . ALA A 1 218 ? 5.887 62.406 -1.023 1 42.53 218 ALA A N 1
ATOM 1658 C CA . ALA A 1 218 ? 6.34 63.656 -1.615 1 42.53 218 ALA A CA 1
ATOM 1659 C C . ALA A 1 218 ? 7.742 64 -1.131 1 42.53 218 ALA A C 1
ATOM 1661 O O . ALA A 1 218 ? 8.5 64.688 -1.839 1 42.53 218 ALA A O 1
ATOM 1662 N N . ASN A 1 219 ? 8.07 63.875 0.151 1 43.12 219 ASN A N 1
ATOM 1663 C CA . ASN A 1 219 ? 9.367 64.312 0.667 1 43.12 219 ASN A CA 1
ATOM 1664 C C . ASN A 1 219 ? 10.406 63.188 0.546 1 43.12 219 ASN A C 1
ATOM 1666 O O . ASN A 1 219 ? 11.492 63.281 1.116 1 43.12 219 ASN A O 1
ATOM 1670 N N . GLY A 1 220 ? 10.328 62.125 -0.131 1 44.09 220 GLY A N 1
ATOM 1671 C CA . GLY A 1 220 ? 11.305 61.094 -0.378 1 44.09 220 GLY A CA 1
ATOM 1672 C C . GLY A 1 220 ? 11.148 59.906 0.554 1 44.09 220 GLY A C 1
ATOM 1673 O O . GLY A 1 220 ? 11.922 58.938 0.482 1 44.09 220 GLY A O 1
ATOM 1674 N N . ALA A 1 221 ? 10.602 60.094 1.74 1 44.88 221 ALA A N 1
ATOM 1675 C CA . ALA A 1 221 ? 10.539 59.094 2.812 1 44.88 221 ALA A CA 1
ATOM 1676 C C . ALA A 1 221 ? 9.445 58.062 2.537 1 44.88 221 ALA A C 1
ATOM 1678 O O . ALA A 1 221 ? 8.367 58.406 2.047 1 44.88 221 ALA A O 1
ATOM 1679 N N . TYR A 1 222 ? 9.727 56.906 2.203 1 48.5 222 TYR A N 1
ATOM 1680 C CA . TYR A 1 222 ? 8.805 55.781 2.072 1 48.5 222 TYR A CA 1
ATOM 1681 C C . TYR A 1 222 ? 8.031 55.562 3.365 1 48.5 222 TYR A C 1
ATOM 1683 O O . TYR A 1 222 ? 8.578 55.062 4.348 1 48.5 222 TYR A O 1
ATOM 1691 N N . ASN A 1 223 ? 7.164 56.531 3.926 1 51.78 223 ASN A N 1
ATOM 1692 C CA . ASN A 1 223 ? 6.547 56.469 5.246 1 51.78 223 ASN A CA 1
ATOM 1693 C C . ASN A 1 223 ? 5.371 55.5 5.266 1 51.78 223 ASN A C 1
ATOM 1695 O O . ASN A 1 223 ? 4.789 55.219 6.32 1 51.78 223 ASN A O 1
ATOM 1699 N N . LYS A 1 224 ? 4.848 54.969 4.152 1 62.03 224 LYS A N 1
ATOM 1700 C CA . LYS A 1 224 ? 3.596 54.219 4.336 1 62.03 224 LYS A CA 1
ATOM 1701 C C . LYS A 1 224 ? 3.824 52.719 4.301 1 62.03 224 LYS A C 1
ATOM 1703 O O . LYS A 1 224 ? 4.652 52.25 3.527 1 62.03 224 LYS A O 1
ATOM 1708 N N . SER A 1 225 ? 3.271 52.031 5.426 1 74 225 SER A N 1
ATOM 1709 C CA . SER A 1 225 ? 3.258 50.594 5.512 1 74 225 SER A CA 1
ATOM 1710 C C . SER A 1 225 ? 2.33 49.969 4.465 1 74 225 SER A C 1
ATOM 1712 O O . SER A 1 225 ? 1.271 50.531 4.168 1 74 225 SER A O 1
ATOM 1714 N N . THR A 1 226 ? 2.936 49.156 3.584 1 79.31 226 THR A N 1
ATOM 1715 C CA . THR A 1 226 ? 2.127 48.438 2.602 1 79.31 226 THR A CA 1
ATOM 1716 C C . THR A 1 226 ? 2.109 46.938 2.9 1 79.31 226 THR A C 1
ATOM 1718 O O . THR A 1 226 ? 3.123 46.375 3.312 1 79.31 226 THR A O 1
ATOM 1721 N N . GLU A 1 227 ? 0.891 46.469 2.771 1 86.44 227 GLU A N 1
ATOM 1722 C CA . GLU A 1 227 ? 0.762 45.031 2.938 1 86.44 227 GLU A CA 1
ATOM 1723 C C . GLU A 1 227 ? 1.164 44.281 1.666 1 86.44 227 GLU A C 1
ATOM 1725 O O . GLU A 1 227 ? 0.557 44.469 0.61 1 86.44 227 GLU A O 1
ATOM 1730 N N . VAL A 1 228 ? 2.262 43.5 1.762 1 88.81 228 VAL A N 1
ATOM 1731 C CA . VAL A 1 228 ? 2.764 42.812 0.588 1 88.81 228 VAL A CA 1
ATOM 1732 C C . VAL A 1 228 ? 2.213 41.375 0.564 1 88.81 228 VAL A C 1
ATOM 1734 O O . VAL A 1 228 ? 2.266 40.688 -0.466 1 88.81 228 VAL A O 1
ATOM 1737 N N . PHE A 1 229 ? 1.707 40.969 1.671 1 92.25 229 PHE A N 1
ATOM 1738 C CA . PHE A 1 229 ? 1.026 39.688 1.766 1 92.25 229 PHE A CA 1
ATOM 1739 C C . PHE A 1 229 ? -0.144 39.781 2.74 1 92.25 229 PHE A C 1
ATOM 1741 O O . PHE A 1 229 ? -0.001 40.281 3.85 1 92.25 229 PHE A O 1
ATOM 1748 N N . SER A 1 230 ? -1.293 39.312 2.289 1 94.88 230 SER A N 1
ATOM 1749 C CA . SER A 1 230 ? -2.463 39.25 3.16 1 94.88 230 SER A CA 1
ATOM 1750 C C . SER A 1 230 ? -3.355 38.062 2.82 1 94.88 230 SER A C 1
ATOM 1752 O O . SER A 1 230 ? -3.641 37.812 1.648 1 94.88 230 SER A O 1
ATOM 1754 N N . SER A 1 231 ? -3.604 37.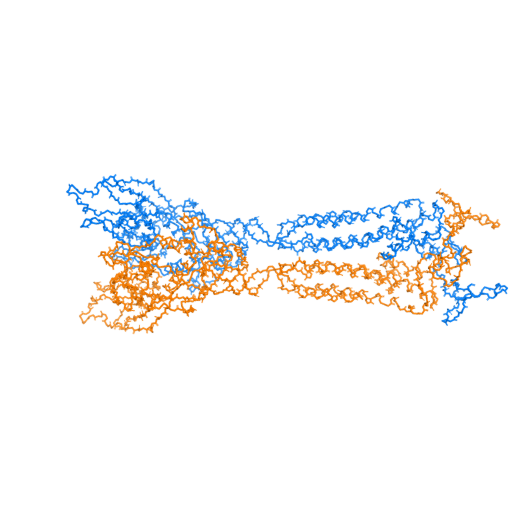281 3.736 1 96.81 231 SER A N 1
ATOM 1755 C CA . SER A 1 231 ? -4.59 36.219 3.691 1 96.81 231 SER A CA 1
ATOM 1756 C C . SER A 1 231 ? -5.684 36.406 4.734 1 96.81 231 SER A C 1
ATOM 1758 O O . SER A 1 231 ? -5.426 36.344 5.938 1 96.81 231 SER A O 1
ATOM 1760 N N . ALA A 1 232 ? -6.871 36.719 4.258 1 96.69 232 ALA A N 1
ATOM 1761 C CA . ALA A 1 232 ? -7.953 37.062 5.18 1 96.69 232 ALA A CA 1
ATOM 1762 C C . ALA A 1 232 ? -9.195 36.219 4.898 1 96.69 232 ALA A C 1
ATOM 1764 O O . ALA A 1 232 ? -9.664 36.156 3.758 1 96.69 232 ALA A O 1
ATOM 1765 N N . ILE A 1 233 ? -9.68 35.594 5.91 1 96.56 233 ILE A N 1
ATOM 1766 C CA . ILE A 1 233 ? -10.922 34.844 5.863 1 96.56 233 ILE A CA 1
ATOM 1767 C C . ILE A 1 233 ? -12 35.594 6.656 1 96.56 233 ILE A C 1
ATOM 1769 O O . ILE A 1 233 ? -11.734 36.125 7.742 1 96.56 233 ILE A O 1
ATOM 1773 N N . ARG A 1 234 ? -13.18 35.688 6.062 1 96.44 234 ARG A N 1
ATOM 1774 C CA . ARG A 1 234 ? -14.312 36.344 6.695 1 96.44 234 ARG A CA 1
ATOM 1775 C C . ARG A 1 234 ? -15.555 35.469 6.664 1 96.44 234 ARG A C 1
ATOM 1777 O O . ARG A 1 234 ? -15.914 34.938 5.617 1 96.44 234 ARG A O 1
ATOM 1784 N N . TYR A 1 235 ? -16.094 35.281 7.797 1 95.81 235 TYR A N 1
ATOM 1785 C CA . TYR A 1 235 ? -17.312 34.5 7.945 1 95.81 235 TYR A CA 1
ATOM 1786 C C . TYR A 1 235 ? -18.344 35.219 8.789 1 95.81 235 TYR A C 1
ATOM 1788 O O . TYR A 1 235 ? -18 35.875 9.789 1 95.81 235 TYR A O 1
ATOM 1796 N N . SER A 1 236 ? -19.562 35.219 8.32 1 93.56 236 SER A N 1
ATOM 1797 C CA . SER A 1 236 ? -20.672 35.812 9.062 1 93.56 236 SER A CA 1
ATOM 1798 C C . SER A 1 236 ? -21.922 34.938 8.961 1 93.56 236 SER A C 1
ATOM 1800 O O . SER A 1 236 ? -22.156 34.312 7.926 1 93.56 236 SER A O 1
ATOM 1802 N N . GLU A 1 237 ? -22.578 34.875 10.07 1 89.5 237 GLU A N 1
ATOM 1803 C CA . GLU A 1 237 ? -23.844 34.125 10.102 1 89.5 237 GLU A CA 1
ATOM 1804 C C . GLU A 1 237 ? -24.891 34.875 10.914 1 89.5 237 GLU A C 1
ATOM 1806 O O . GLU A 1 237 ? -24.578 35.594 11.867 1 89.5 237 GLU A O 1
ATOM 1811 N N . TYR A 1 238 ? -26.125 34.688 10.523 1 84.38 238 TYR A N 1
ATOM 1812 C CA . TYR A 1 238 ? -27.25 35.281 11.219 1 84.38 238 TYR A CA 1
ATOM 1813 C C . TYR A 1 238 ? -27.469 34.656 12.586 1 84.38 238 TYR A C 1
ATOM 1815 O O . TYR A 1 238 ? -27.422 33.438 12.719 1 84.38 238 TYR A O 1
ATOM 1823 N N . PRO A 1 239 ? -27.672 35.312 13.773 1 81.56 239 PRO A N 1
ATOM 1824 C CA . PRO A 1 239 ? -27.891 36.75 13.844 1 81.56 239 PRO A CA 1
ATOM 1825 C C . PRO A 1 239 ? -26.625 37.531 14.195 1 81.56 239 PRO A C 1
ATOM 1827 O O . PRO A 1 239 ? -26.375 37.812 15.367 1 81.56 239 PRO A O 1
ATOM 1830 N N . ASP A 1 240 ? -25.656 37.812 13.414 1 81.12 240 ASP A N 1
ATOM 1831 C CA . ASP A 1 240 ? -24.516 38.719 13.461 1 81.12 240 ASP A CA 1
ATOM 1832 C C . ASP A 1 240 ? -23.312 38.094 14.117 1 81.12 240 ASP A C 1
ATOM 1834 O O . ASP A 1 240 ? -22.516 38.75 14.781 1 81.12 240 ASP A O 1
ATOM 1838 N N . TYR A 1 241 ? -23.25 36.812 14.102 1 87.5 241 TYR A N 1
ATOM 1839 C CA . TYR A 1 241 ? -22.031 36.156 14.555 1 87.5 241 TYR A CA 1
ATOM 1840 C C . TYR A 1 241 ? -20.953 36.188 13.484 1 87.5 241 TYR A C 1
ATOM 1842 O O . TYR A 1 241 ? -21.234 35.969 12.305 1 87.5 241 TYR A O 1
ATOM 1850 N N . THR A 1 242 ? -19.734 36.531 13.938 1 91.56 242 THR A N 1
ATOM 1851 C CA . THR A 1 242 ? -18.703 36.719 12.93 1 91.56 242 THR A CA 1
ATOM 1852 C C . THR A 1 242 ? -17.406 36.031 13.359 1 91.56 242 THR A C 1
ATOM 1854 O O . THR A 1 242 ? -17.156 35.844 14.555 1 91.56 242 THR A O 1
ATOM 1857 N N . VAL A 1 243 ? -16.703 35.5 12.438 1 92.75 243 VAL A N 1
ATOM 1858 C CA . VAL A 1 243 ? -15.328 35.031 12.539 1 92.75 243 VAL A CA 1
ATOM 1859 C C . VAL A 1 243 ? -14.469 35.719 11.477 1 92.75 243 VAL A C 1
ATOM 1861 O O . VAL A 1 243 ? -14.664 35.5 10.281 1 92.75 243 VAL A O 1
ATOM 1864 N N . THR A 1 244 ? -13.539 36.625 11.922 1 90.31 244 THR A N 1
ATOM 1865 C CA . THR A 1 244 ? -12.766 37.375 10.93 1 90.31 244 THR A CA 1
ATOM 1866 C C . THR A 1 244 ? -11.281 37.344 11.281 1 90.31 244 THR A C 1
ATOM 1868 O O . THR A 1 244 ? -10.922 37.25 12.453 1 90.31 244 THR A O 1
ATOM 1871 N N . SER A 1 245 ? -10.523 37.375 10.25 1 88.94 245 SER A N 1
ATOM 1872 C CA . SER A 1 245 ? -9.094 37.594 10.422 1 88.94 245 SER A CA 1
ATOM 1873 C C . SER A 1 245 ? -8.805 38.938 11.078 1 88.94 245 SER A C 1
ATOM 1875 O O . SER A 1 245 ? -9.578 39.875 10.93 1 88.94 245 SER A O 1
ATOM 1877 N N . PRO A 1 246 ? -7.633 38.906 11.789 1 80.94 246 PRO A N 1
ATOM 1878 C CA . PRO A 1 246 ? -7.289 40.188 12.414 1 80.94 246 PRO A CA 1
ATOM 1879 C C . PRO A 1 246 ? -7.176 41.312 11.406 1 80.94 246 PRO A C 1
ATOM 1881 O O . PRO A 1 246 ? -6.543 41.156 10.359 1 80.94 246 PRO A O 1
ATOM 1884 N N . GLY A 1 247 ? -7.824 42.406 11.688 1 77.62 247 GLY A N 1
ATOM 1885 C CA . GLY A 1 247 ? -7.754 43.594 10.844 1 77.62 247 GLY A CA 1
ATOM 1886 C C . GLY A 1 247 ? -8.812 43.625 9.758 1 77.62 247 GLY A C 1
ATOM 1887 O O . GLY A 1 247 ? -8.891 44.562 8.977 1 77.62 247 GLY A O 1
ATOM 1888 N N . SER A 1 248 ? -9.641 42.562 9.727 1 85 248 SER A N 1
ATOM 1889 C CA . SER A 1 248 ? -10.68 42.5 8.711 1 85 248 SER A CA 1
ATOM 1890 C C . SER A 1 248 ? -12.07 42.625 9.328 1 85 248 SER A C 1
ATOM 1892 O O . SER A 1 248 ? -12.234 42.5 10.539 1 85 248 SER A O 1
ATOM 1894 N N . THR A 1 249 ? -12.969 43.094 8.438 1 84.69 249 THR A N 1
ATOM 1895 C CA . THR A 1 249 ? -14.359 43.219 8.859 1 84.69 249 THR A CA 1
ATOM 1896 C C . THR A 1 249 ? -15.258 42.281 8.078 1 84.69 249 THR A C 1
ATOM 1898 O O . THR A 1 249 ? -15.102 42.125 6.867 1 84.69 249 THR A O 1
ATOM 1901 N N . ALA A 1 250 ? -16.125 41.625 8.867 1 84.56 250 ALA A N 1
ATOM 1902 C CA . ALA A 1 250 ? -17.031 40.656 8.234 1 84.56 250 ALA A CA 1
ATOM 1903 C C . ALA A 1 250 ? -18.109 41.406 7.434 1 84.56 250 ALA A C 1
ATOM 1905 O O . ALA A 1 250 ? -18.453 42.531 7.73 1 84.56 250 ALA A O 1
ATOM 1906 N N . ASN A 1 251 ? -18.578 40.688 6.484 1 85.44 251 ASN A N 1
ATOM 1907 C CA . ASN A 1 251 ? -19.703 41.219 5.711 1 85.44 251 ASN A CA 1
ATOM 1908 C C . ASN A 1 251 ? -21.016 41.094 6.469 1 85.44 251 ASN A C 1
ATOM 1910 O O . ASN A 1 251 ? -21.234 40.125 7.195 1 85.44 251 ASN A O 1
ATOM 1914 N N . PRO A 1 252 ? -21.797 42.062 6.293 1 86.62 252 PRO A N 1
ATOM 1915 C CA . PRO A 1 252 ? -23.094 41.969 6.973 1 86.62 252 PRO A CA 1
ATOM 1916 C C . PRO A 1 252 ? -23.984 40.875 6.383 1 86.62 252 PRO A C 1
ATOM 1918 O O . PRO A 1 252 ? -23.938 40.625 5.18 1 86.62 252 PRO A O 1
ATOM 1921 N N . VAL A 1 253 ? -24.719 40.188 7.34 1 86.44 253 VAL A N 1
ATOM 1922 C CA . VAL A 1 253 ? -25.656 39.156 6.906 1 86.44 253 VAL A CA 1
ATOM 1923 C C . VAL A 1 253 ? -27.078 39.531 7.309 1 86.44 253 VAL A C 1
ATOM 1925 O O . VAL A 1 253 ? -27.281 40.344 8.227 1 86.44 253 VAL A O 1
ATOM 1928 N N . THR A 1 254 ? -28.016 39.031 6.461 1 83.06 254 THR A N 1
ATOM 1929 C CA . THR A 1 254 ? -29.438 39.281 6.727 1 83.06 254 THR A CA 1
ATOM 1930 C C . THR A 1 254 ? -30.172 37.938 6.961 1 83.06 254 THR A C 1
ATOM 1932 O O . THR A 1 254 ? -29.578 36.875 6.801 1 83.06 254 THR A O 1
ATOM 1935 N N . GLN A 1 255 ? -31.422 38.125 7.355 1 79.81 255 GLN A N 1
ATOM 1936 C CA . GLN A 1 255 ? -32.219 36.938 7.582 1 79.81 255 GLN A CA 1
ATOM 1937 C C . GLN A 1 255 ? -32.469 36.188 6.281 1 79.81 255 GLN A C 1
ATOM 1939 O O . GLN A 1 255 ? -32.625 34.938 6.285 1 79.81 255 GLN A O 1
ATOM 1944 N N . ASP A 1 256 ? -32.375 36.906 5.203 1 79.06 256 ASP A N 1
ATOM 1945 C CA . ASP A 1 256 ? -32.625 36.281 3.898 1 79.06 256 ASP A CA 1
ATOM 1946 C C . ASP A 1 256 ? -31.391 35.531 3.395 1 79.06 256 ASP A C 1
ATOM 1948 O O . ASP A 1 256 ? -31.5 34.5 2.77 1 79.06 256 ASP A O 1
ATOM 1952 N N . ILE A 1 257 ? -30.266 36.188 3.654 1 80.31 257 ILE A N 1
ATOM 1953 C CA . ILE A 1 257 ? -28.984 35.562 3.342 1 80.31 257 ILE A CA 1
ATOM 1954 C C . ILE A 1 257 ? -28.156 35.406 4.617 1 80.31 257 ILE A C 1
ATOM 1956 O O . ILE A 1 257 ? -27.297 36.25 4.91 1 80.31 257 ILE A O 1
ATOM 1960 N N . PRO A 1 258 ? -28.406 34.344 5.273 1 85.38 258 PRO A N 1
ATOM 1961 C CA . PRO A 1 258 ? -27.969 34.25 6.668 1 85.38 258 PRO A CA 1
ATOM 1962 C C . PRO A 1 258 ? -26.5 33.875 6.805 1 85.38 258 PRO A C 1
ATOM 1964 O O . PRO A 1 258 ? -25.969 33.781 7.922 1 85.38 258 PRO A O 1
ATOM 1967 N N . ARG A 1 259 ? -25.844 33.656 5.672 1 90.44 259 ARG A N 1
ATOM 1968 C CA . ARG A 1 259 ? -24.453 33.281 5.816 1 90.44 259 ARG A CA 1
ATOM 1969 C C . ARG A 1 259 ? -23.594 33.844 4.699 1 90.44 259 ARG A C 1
ATOM 1971 O O . ARG A 1 259 ? -24.031 33.938 3.551 1 90.44 259 ARG A O 1
ATOM 1978 N N . ASP A 1 260 ? -22.422 34.281 5.078 1 91.75 260 ASP A N 1
ATOM 1979 C CA . ASP A 1 260 ? -21.406 34.75 4.137 1 91.75 260 ASP A CA 1
ATOM 1980 C C . ASP A 1 260 ? -20.031 34.219 4.496 1 91.75 260 ASP A C 1
ATOM 1982 O O . ASP A 1 260 ? -19.656 34.188 5.668 1 91.75 260 ASP A O 1
ATOM 1986 N N . PHE A 1 261 ? -19.391 33.625 3.57 1 94.69 261 PHE A N 1
ATOM 1987 C CA . PHE A 1 261 ? -18.062 33.031 3.734 1 94.69 261 PHE A CA 1
ATOM 1988 C C . PHE A 1 261 ? -17.156 33.438 2.57 1 94.69 261 PHE A C 1
ATOM 1990 O O . PHE A 1 261 ? -17.375 33 1.439 1 94.69 261 PHE A O 1
ATOM 1997 N N . THR A 1 262 ? -16.062 34.25 2.898 1 96.94 262 THR A N 1
ATOM 1998 C CA . THR A 1 262 ? -15.211 34.75 1.829 1 96.94 262 THR A CA 1
ATOM 1999 C C . THR A 1 262 ? -13.734 34.594 2.195 1 96.94 262 THR A C 1
ATOM 2001 O O . THR A 1 262 ? -13.398 34.469 3.373 1 96.94 262 THR A O 1
ATOM 2004 N N . TYR A 1 263 ? -12.922 34.5 1.208 1 97.25 263 TYR A N 1
ATOM 2005 C CA . TYR A 1 263 ? -11.469 34.469 1.318 1 97.25 263 TYR A CA 1
ATOM 2006 C C . TYR A 1 263 ? -10.828 35.5 0.404 1 97.25 263 TYR A C 1
ATOM 2008 O O . TYR A 1 263 ? -11.07 35.531 -0.806 1 97.25 263 TYR A O 1
ATOM 2016 N N . ASP A 1 264 ? -10.039 36.406 0.998 1 96.5 264 ASP A N 1
ATOM 2017 C CA . ASP A 1 264 ? -9.305 37.438 0.261 1 96.5 264 ASP A CA 1
ATOM 2018 C C . ASP A 1 264 ? -7.801 37.25 0.408 1 96.5 264 ASP A C 1
ATOM 2020 O O . ASP A 1 264 ? -7.301 37 1.511 1 96.5 264 ASP A O 1
ATOM 2024 N N . SER A 1 265 ? -7.148 37.312 -0.714 1 96.5 265 SER A N 1
ATOM 2025 C CA . SER A 1 265 ? -5.699 37.188 -0.661 1 96.5 265 SER A CA 1
ATOM 2026 C C . SER A 1 265 ? -5.004 38.25 -1.487 1 96.5 265 SER A C 1
ATOM 2028 O O . SER A 1 265 ? -5.535 38.719 -2.506 1 96.5 265 SER A O 1
ATOM 2030 N N . VAL A 1 266 ? -3.916 38.844 -0.975 1 94.81 266 VAL A N 1
ATOM 2031 C CA . VAL A 1 266 ? -2.998 39.75 -1.642 1 94.81 266 VAL A CA 1
ATOM 2032 C C . VAL A 1 266 ? -1.563 39.25 -1.487 1 94.81 266 VAL A C 1
ATOM 2034 O O . VAL A 1 266 ? -1.161 38.812 -0.4 1 94.81 266 VAL A O 1
ATOM 2037 N N . TRP A 1 267 ? -0.823 39.188 -2.59 1 94.19 267 TRP A N 1
ATOM 2038 C CA . TRP A 1 267 ? 0.562 38.75 -2.443 1 94.19 267 TRP A CA 1
ATOM 2039 C C . TRP A 1 267 ? 1.453 39.406 -3.492 1 94.19 267 TRP A C 1
ATOM 2041 O O . TRP A 1 267 ? 0.991 39.75 -4.586 1 94.19 267 TRP A O 1
ATOM 2051 N N . LYS A 1 268 ? 2.627 39.594 -3.082 1 90.75 268 LYS A N 1
ATOM 2052 C CA . LYS A 1 268 ? 3.68 40.062 -3.982 1 90.75 268 LYS A CA 1
ATOM 2053 C C . LYS A 1 268 ? 4.332 38.906 -4.715 1 90.75 268 LYS A C 1
ATOM 2055 O O . LYS A 1 268 ? 5.121 38.156 -4.129 1 90.75 268 LYS A O 1
ATOM 2060 N N . ALA A 1 269 ? 4.191 38.781 -6.047 1 88.31 269 ALA A N 1
ATOM 2061 C CA . ALA A 1 269 ? 4.609 37.594 -6.797 1 88.31 269 ALA A CA 1
ATOM 2062 C C . ALA A 1 269 ? 6.062 37.719 -7.246 1 88.31 269 ALA A C 1
ATOM 2064 O O . ALA A 1 269 ? 6.715 36.719 -7.531 1 88.31 269 ALA A O 1
ATOM 2065 N N . GLU A 1 270 ? 6.562 38.875 -7.246 1 83.5 270 GLU A N 1
ATOM 2066 C CA . GLU A 1 270 ? 7.91 39.062 -7.766 1 83.5 270 GLU A CA 1
ATOM 2067 C C . GLU A 1 270 ? 8.867 39.5 -6.664 1 83.5 270 GLU A C 1
ATOM 2069 O O . GLU A 1 270 ? 8.477 40.25 -5.766 1 83.5 270 GLU A O 1
ATOM 2074 N N . THR A 1 271 ? 10.055 38.969 -6.82 1 79.75 271 THR A N 1
ATOM 2075 C CA . THR A 1 271 ? 11.078 39.344 -5.855 1 79.75 271 THR A CA 1
ATOM 2076 C C . THR A 1 271 ? 11.617 40.75 -6.172 1 79.75 271 THR A C 1
ATOM 2078 O O . THR A 1 271 ? 11.484 41.219 -7.301 1 79.75 271 THR A O 1
ATOM 2081 N N . GLY A 1 272 ? 12.172 41.344 -5.223 1 74.5 272 GLY A N 1
ATOM 2082 C CA . GLY A 1 272 ? 12.781 42.625 -5.426 1 74.5 272 GLY A CA 1
ATOM 2083 C C . GLY A 1 272 ? 12.18 43.719 -4.543 1 74.5 272 GLY A C 1
ATOM 2084 O O . GLY A 1 272 ? 11.109 43.531 -3.953 1 74.5 272 GLY A O 1
ATOM 2085 N N . CYS A 1 273 ? 12.992 44.719 -4.359 1 73.81 273 CYS A N 1
ATOM 2086 C CA . CYS A 1 273 ? 12.547 45.875 -3.568 1 73.81 273 CYS A CA 1
ATOM 2087 C C . CYS A 1 273 ? 12.062 47 -4.469 1 73.81 273 CYS A C 1
ATOM 2089 O O . CYS A 1 273 ? 12.492 47.094 -5.621 1 73.81 273 CYS A O 1
ATOM 2091 N N . PRO A 1 274 ? 11.055 47.719 -3.953 1 69.69 274 PRO A N 1
ATOM 2092 C CA . PRO A 1 274 ? 10.617 48.844 -4.742 1 69.69 274 PRO A CA 1
ATOM 2093 C C . PRO A 1 274 ? 11.734 49.875 -4.965 1 69.69 274 PRO A C 1
ATOM 2095 O O . PRO A 1 274 ? 12.562 50.094 -4.078 1 69.69 274 PRO A O 1
ATOM 2098 N N . SER A 1 275 ? 12.109 50.125 -6.164 1 63.03 275 SER A N 1
ATOM 2099 C CA . SER A 1 275 ? 13.047 51.188 -6.504 1 63.03 275 SER A CA 1
ATOM 2100 C C . SER A 1 275 ? 12.344 52.344 -7.199 1 63.03 275 SER A C 1
ATOM 2102 O O . SER A 1 275 ? 11.133 52.281 -7.441 1 63.03 275 SER A O 1
ATOM 2104 N N . ASP A 1 276 ? 13.055 53.406 -7.223 1 57.88 276 ASP A N 1
ATOM 2105 C CA . ASP A 1 276 ? 12.539 54.594 -7.922 1 57.88 276 ASP A CA 1
ATOM 2106 C C . ASP A 1 276 ? 12.016 54.219 -9.305 1 57.88 276 ASP A C 1
ATOM 2108 O O . ASP A 1 276 ? 11.117 54.875 -9.836 1 57.88 276 ASP A O 1
ATOM 2112 N N . THR A 1 277 ? 12.484 53.062 -9.805 1 57.81 277 THR A N 1
ATOM 2113 C CA . THR A 1 277 ? 12.109 52.75 -11.172 1 57.81 277 THR A CA 1
ATOM 2114 C C . THR A 1 277 ? 11.188 51.531 -11.195 1 57.81 277 THR A C 1
ATOM 2116 O O . THR A 1 277 ? 10.555 51.219 -12.219 1 57.81 277 THR A O 1
ATOM 2119 N N . LYS A 1 278 ? 11.195 50.75 -10.133 1 64.06 278 LYS A N 1
ATOM 2120 C CA . LYS A 1 278 ? 10.422 49.5 -10.188 1 64.06 278 LYS A CA 1
ATOM 2121 C C . LYS A 1 278 ? 9.383 49.469 -9.07 1 64.06 278 LYS A C 1
ATOM 2123 O O . LYS A 1 278 ? 9.719 49.594 -7.895 1 64.06 278 LYS A O 1
ATOM 2128 N N . SER A 1 279 ? 8.078 49.438 -9.453 1 69.88 279 SER A N 1
ATOM 2129 C CA . SER A 1 279 ? 6.965 49.312 -8.523 1 69.88 279 SER A CA 1
ATOM 2130 C C . SER A 1 279 ? 6.734 47.875 -8.117 1 69.88 279 SER A C 1
ATOM 2132 O O . SER A 1 279 ? 7.273 46.938 -8.742 1 69.88 279 SER A O 1
ATOM 2134 N N . ILE A 1 280 ? 6.18 47.75 -6.941 1 79 280 ILE A N 1
ATOM 2135 C CA . ILE A 1 280 ? 5.805 46.438 -6.484 1 79 280 ILE A CA 1
ATOM 2136 C C . ILE A 1 280 ? 4.426 46.062 -7.027 1 79 280 ILE A C 1
ATOM 2138 O O . ILE A 1 280 ? 3.504 46.875 -6.992 1 79 280 ILE A O 1
ATOM 2142 N N . ARG A 1 281 ? 4.449 45 -7.766 1 83.81 281 ARG A N 1
ATOM 2143 C CA . ARG A 1 281 ? 3.189 44.469 -8.281 1 83.81 281 ARG A CA 1
ATOM 2144 C C . ARG A 1 281 ? 2.52 43.531 -7.258 1 83.81 281 ARG A C 1
ATOM 2146 O O . ARG A 1 281 ? 3.107 42.562 -6.824 1 83.81 281 ARG A O 1
ATOM 2153 N N . LEU A 1 282 ? 1.282 44 -6.82 1 90.75 282 LEU A N 1
ATOM 2154 C CA . LEU A 1 282 ? 0.495 43.188 -5.898 1 90.75 282 LEU A CA 1
ATOM 2155 C C . LEU A 1 282 ? -0.651 42.5 -6.625 1 90.75 282 LEU A C 1
ATOM 2157 O O . LEU A 1 282 ? -1.341 43.125 -7.441 1 90.75 282 LEU A O 1
ATOM 2161 N N . VAL A 1 283 ? -0.712 41.219 -6.434 1 94.62 283 VAL A N 1
ATOM 2162 C CA . VAL A 1 283 ? -1.802 40.406 -7 1 94.62 283 VAL A CA 1
ATOM 2163 C C . VAL A 1 283 ? -2.867 40.188 -5.934 1 94.62 283 VAL A C 1
ATOM 2165 O O . VAL A 1 283 ? -2.547 39.812 -4.793 1 94.62 283 VAL A O 1
ATOM 2168 N N . SER A 1 284 ? -4.152 40.438 -6.238 1 95.44 284 SER A N 1
ATOM 2169 C CA . SER A 1 284 ? -5.246 40.25 -5.293 1 95.44 284 SER A CA 1
ATOM 2170 C C . SER A 1 284 ? -6.34 39.375 -5.902 1 95.44 284 SER A C 1
ATOM 2172 O O . SER A 1 284 ? -6.559 39.406 -7.113 1 95.44 284 SER A O 1
ATOM 2174 N N . GLN A 1 285 ? -6.91 38.562 -5.098 1 96.19 285 GLN A N 1
ATOM 2175 C CA . GLN A 1 285 ? -7.996 37.688 -5.527 1 96.19 285 GLN A CA 1
ATOM 2176 C C . GLN A 1 285 ? -9.055 37.562 -4.434 1 96.19 285 GLN A C 1
ATOM 2178 O O . GLN A 1 285 ? -8.719 37.469 -3.25 1 96.19 285 GLN A O 1
ATOM 2183 N N . HIS A 1 286 ? -10.32 37.719 -4.871 1 96.12 286 HIS A N 1
ATOM 2184 C CA . HIS A 1 286 ? -11.469 37.531 -3.982 1 96.12 286 HIS A CA 1
ATOM 2185 C C . HIS A 1 286 ? -12.219 36.25 -4.309 1 96.12 286 HIS A C 1
ATOM 2187 O O . HIS A 1 286 ? -12.594 36.031 -5.457 1 96.12 286 HIS A O 1
ATOM 2193 N N . CYS A 1 287 ? -12.375 35.406 -3.303 1 96.69 287 CYS A N 1
ATOM 2194 C CA . CYS A 1 287 ? -13.078 34.156 -3.49 1 96.69 287 CYS A CA 1
ATOM 2195 C C . CYS A 1 287 ? -14.258 34.031 -2.535 1 96.69 287 CYS A C 1
ATOM 2197 O O . CYS A 1 287 ? -14.203 34.531 -1.409 1 96.69 287 CYS A O 1
ATOM 2199 N N . THR A 1 288 ? -15.312 33.406 -2.941 1 95.44 288 THR A N 1
ATOM 2200 C CA . THR A 1 288 ? -16.484 33.125 -2.127 1 95.44 288 THR A CA 1
ATOM 2201 C C . THR A 1 288 ? -16.672 31.625 -1.924 1 95.44 288 THR A C 1
ATOM 2203 O O . THR A 1 288 ? -16.516 30.844 -2.863 1 95.44 288 THR A O 1
ATOM 2206 N N . LEU A 1 289 ? -16.891 31.25 -0.66 1 95.62 289 LEU A N 1
ATOM 2207 C CA . LEU A 1 289 ? -17.141 29.859 -0.304 1 95.62 289 LEU A CA 1
ATOM 2208 C C . LEU A 1 289 ? -18.609 29.641 0.053 1 95.62 289 LEU A C 1
ATOM 2210 O O . LEU A 1 289 ? -19.141 30.312 0.939 1 95.62 289 LEU A O 1
ATOM 2214 N N . ARG A 1 290 ? -19.25 28.719 -0.58 1 93.31 290 ARG A N 1
ATOM 2215 C CA . ARG A 1 290 ? -20.625 28.344 -0.275 1 93.31 290 ARG A CA 1
ATOM 2216 C C . ARG A 1 290 ? -20.734 26.859 0.031 1 93.31 290 ARG A C 1
ATOM 2218 O O . ARG A 1 290 ? -20.297 26.016 -0.762 1 93.31 290 ARG A O 1
ATOM 2225 N N . PRO A 1 291 ? -21.281 26.578 1.233 1 93.88 291 PRO A N 1
ATOM 2226 C CA . PRO A 1 291 ? -21.469 25.156 1.537 1 93.88 291 PRO A CA 1
ATOM 2227 C C . PRO A 1 291 ? -22.234 24.406 0.444 1 93.88 291 PRO A C 1
ATOM 2229 O O . PRO A 1 291 ? -23.188 24.938 -0.117 1 93.88 291 PRO A O 1
ATOM 2232 N N . ALA A 1 292 ? -21.703 23.219 0.06 1 94.88 292 ALA A N 1
ATOM 2233 C CA . ALA A 1 292 ? -22.266 22.438 -1.03 1 94.88 292 ALA A CA 1
ATOM 2234 C C . ALA A 1 292 ? -21.938 20.953 -0.861 1 94.88 292 ALA A C 1
ATOM 2236 O O . ALA A 1 292 ? -21.172 20.578 0.026 1 94.88 292 ALA A O 1
ATOM 2237 N N . ILE A 1 293 ? -22.719 20.188 -1.535 1 94 293 ILE A N 1
ATOM 2238 C CA . ILE A 1 293 ? -22.344 18.797 -1.74 1 94 293 ILE A CA 1
ATOM 2239 C C . ILE A 1 293 ? -21.453 18.672 -2.975 1 94 293 ILE A C 1
ATOM 2241 O O . ILE A 1 293 ? -21.797 19.188 -4.047 1 94 293 ILE A O 1
ATOM 2245 N N . VAL A 1 294 ? -20.297 18.062 -2.756 1 95.19 294 VAL A N 1
ATOM 2246 C CA . VAL A 1 294 ? -19.328 18.031 -3.836 1 95.19 294 VAL A CA 1
ATOM 2247 C C . VAL A 1 294 ? -18.859 16.609 -4.074 1 95.19 294 VAL A C 1
ATOM 2249 O O . VAL A 1 294 ? -18.922 15.766 -3.174 1 95.19 294 VAL A O 1
ATOM 2252 N N . ASP A 1 295 ? -18.453 16.344 -5.324 1 94.31 295 ASP A N 1
ATOM 2253 C CA . ASP A 1 295 ? -17.781 15.094 -5.684 1 94.31 295 ASP A CA 1
ATOM 2254 C C . ASP A 1 295 ? -16.266 15.234 -5.605 1 94.31 295 ASP A C 1
ATOM 2256 O O . ASP A 1 295 ? -15.672 16.016 -6.355 1 94.31 295 ASP A O 1
ATOM 2260 N N . TYR A 1 296 ? -15.68 14.469 -4.699 1 94.12 296 TYR A N 1
ATOM 2261 C CA . TYR A 1 296 ? -14.234 14.516 -4.5 1 94.12 296 TYR A CA 1
ATOM 2262 C C . TYR A 1 296 ? -13.539 13.414 -5.289 1 94.12 296 TYR A C 1
ATOM 2264 O O . TYR A 1 296 ? -13.938 12.242 -5.215 1 94.12 296 TYR A O 1
ATOM 2272 N N . PRO A 1 297 ? -12.531 13.797 -6.047 1 93.12 297 PRO A N 1
ATOM 2273 C CA . PRO A 1 297 ? -11.656 12.734 -6.547 1 93.12 297 PRO A CA 1
ATOM 2274 C C . PRO A 1 297 ? -10.805 12.102 -5.449 1 93.12 297 PRO A C 1
ATOM 2276 O O . PRO A 1 297 ? -10.133 12.82 -4.699 1 93.12 297 PRO A O 1
ATOM 2279 N N . ILE A 1 298 ? -10.828 10.758 -5.316 1 90.56 298 ILE A N 1
ATOM 2280 C CA . ILE A 1 298 ? -10.141 10.094 -4.215 1 90.56 298 ILE A CA 1
ATOM 2281 C C . ILE A 1 298 ? -9.211 9.016 -4.762 1 90.56 298 ILE A C 1
ATOM 2283 O O . ILE A 1 298 ? -9.336 8.602 -5.918 1 90.56 298 ILE A O 1
ATOM 2287 N N . VAL A 1 299 ? -8.258 8.688 -3.912 1 85.31 299 VAL A N 1
ATOM 2288 C CA . VAL A 1 299 ? -7.363 7.574 -4.18 1 85.31 299 VAL A CA 1
ATOM 2289 C C . VAL A 1 299 ? -7.223 6.707 -2.93 1 85.31 299 VAL A C 1
ATOM 2291 O O . VAL A 1 299 ? -7.176 7.227 -1.812 1 85.31 299 VAL A O 1
ATOM 2294 N N . VAL A 1 300 ? -7.336 5.469 -3.135 1 82.44 300 VAL A N 1
ATOM 2295 C CA . VAL A 1 300 ? -7.109 4.504 -2.064 1 82.44 300 VAL A CA 1
ATOM 2296 C C . VAL A 1 300 ? -5.816 3.734 -2.326 1 82.44 300 VAL A C 1
ATOM 2298 O O . VAL A 1 300 ? -5.676 3.08 -3.361 1 82.44 300 VAL A O 1
ATOM 2301 N N . ILE A 1 301 ? -4.914 3.938 -1.392 1 73.19 301 ILE A N 1
ATOM 2302 C CA . ILE A 1 301 ? -3.643 3.234 -1.502 1 73.19 301 ILE A CA 1
ATOM 2303 C C . ILE A 1 301 ? -3.428 2.359 -0.27 1 73.19 301 ILE A C 1
ATOM 2305 O O . ILE A 1 301 ? -3.355 2.863 0.854 1 73.19 301 ILE A O 1
ATOM 2309 N N . ASN A 1 302 ? -3.346 1.056 -0.406 1 64.62 302 ASN A N 1
ATOM 2310 C CA . ASN A 1 302 ? -3.1 0.104 0.673 1 64.62 302 ASN A CA 1
ATOM 2311 C C . ASN A 1 302 ? -4.062 0.318 1.839 1 64.62 302 ASN A C 1
ATOM 2313 O O . ASN A 1 302 ? -3.635 0.414 2.99 1 64.62 302 ASN A O 1
ATOM 2317 N N . GLY A 1 303 ? -5.289 0.625 1.447 1 70.81 303 GLY A N 1
ATOM 2318 C CA . GLY A 1 303 ? -6.324 0.735 2.467 1 70.81 303 GLY A CA 1
ATOM 2319 C C . GLY A 1 303 ? -6.449 2.135 3.041 1 70.81 303 GLY A C 1
ATOM 2320 O O . GLY A 1 303 ? -7.27 2.377 3.926 1 70.81 303 GLY A O 1
ATOM 2321 N N . THR A 1 304 ? -5.629 3.035 2.625 1 77.56 304 THR A N 1
ATOM 2322 C CA . THR A 1 304 ? -5.715 4.41 3.104 1 77.56 304 THR A CA 1
ATOM 2323 C C . THR A 1 304 ? -6.422 5.297 2.082 1 77.56 304 THR A C 1
ATOM 2325 O O . THR A 1 304 ? -6.043 5.324 0.91 1 77.56 304 THR A O 1
ATOM 2328 N N . LEU A 1 305 ? -7.422 5.957 2.582 1 85.88 305 LEU A N 1
ATOM 2329 C CA . LEU A 1 305 ? -8.227 6.844 1.755 1 85.88 305 LEU A CA 1
ATOM 2330 C C . LEU A 1 305 ? -7.699 8.273 1.812 1 85.88 305 LEU A C 1
ATOM 2332 O O . LEU A 1 305 ? -7.395 8.781 2.893 1 85.88 305 LEU A O 1
ATOM 2336 N N . SER A 1 306 ? -7.441 8.883 0.612 1 86.88 306 SER A N 1
ATOM 2337 C CA . SER A 1 306 ? -7.012 10.273 0.533 1 86.88 306 SER A CA 1
ATOM 2338 C C . SER A 1 306 ? -7.559 10.945 -0.72 1 86.88 306 SER A C 1
ATOM 2340 O O . SER A 1 306 ? -8.07 10.281 -1.618 1 86.88 306 SER A O 1
ATOM 2342 N N . LEU A 1 307 ? -7.539 12.25 -0.688 1 89.69 307 LEU A N 1
ATOM 2343 C CA . LEU A 1 307 ? -7.867 12.992 -1.902 1 89.69 307 LEU A CA 1
ATOM 2344 C C . LEU A 1 307 ? -6.793 12.797 -2.967 1 89.69 307 LEU A C 1
ATOM 2346 O O . LEU A 1 307 ? -5.605 12.695 -2.646 1 89.69 307 LEU A O 1
ATOM 2350 N N . ASP A 1 308 ? -7.199 12.711 -4.133 1 86.5 308 ASP A N 1
ATOM 2351 C CA . ASP A 1 308 ? -6.242 12.578 -5.23 1 86.5 308 ASP A CA 1
ATOM 2352 C C . ASP A 1 308 ? -5.387 13.836 -5.367 1 86.5 308 ASP A C 1
ATOM 2354 O O . ASP A 1 308 ? -5.91 14.922 -5.621 1 86.5 308 ASP A O 1
ATOM 2358 N N . PRO A 1 309 ? -4.113 13.719 -5.211 1 82.12 309 PRO A N 1
ATOM 2359 C CA . PRO A 1 309 ? -3.24 14.891 -5.238 1 82.12 309 PRO A CA 1
ATOM 2360 C C . PRO A 1 309 ? -3.152 15.531 -6.621 1 82.12 309 PRO A C 1
ATOM 2362 O O . PRO A 1 309 ? -2.703 16.672 -6.754 1 82.12 309 PRO A O 1
ATOM 2365 N N . ASN A 1 310 ? -3.613 14.906 -7.613 1 81.19 310 ASN A N 1
ATOM 2366 C CA . ASN A 1 310 ? -3.537 15.438 -8.969 1 81.19 310 ASN A CA 1
ATOM 2367 C C . ASN A 1 310 ? -4.668 16.422 -9.258 1 81.19 310 ASN A C 1
ATOM 2369 O O . ASN A 1 310 ? -4.629 17.141 -10.25 1 81.19 310 ASN A O 1
ATOM 2373 N N . TYR A 1 311 ? -5.566 16.375 -8.352 1 86 311 TYR A N 1
ATOM 2374 C CA . TYR A 1 311 ? -6.715 17.266 -8.539 1 86 311 TYR A CA 1
ATOM 2375 C C . TYR A 1 311 ? -6.719 18.375 -7.5 1 86 311 TYR A C 1
ATOM 2377 O O . TYR A 1 311 ? -6.211 18.203 -6.391 1 86 311 TYR A O 1
ATOM 2385 N N . GLY A 1 312 ? -7.199 19.516 -7.93 1 87.06 312 GLY A N 1
ATOM 2386 C CA . GLY A 1 312 ? -7.301 20.672 -7.043 1 87.06 312 GLY A CA 1
ATOM 2387 C C . GLY A 1 312 ? -8.734 21.078 -6.75 1 87.06 312 GLY A C 1
ATOM 2388 O O . GLY A 1 312 ? -9.664 20.312 -7.008 1 87.06 312 GLY A O 1
ATOM 2389 N N . TYR A 1 313 ? -8.852 22.219 -6.168 1 89.19 313 TYR A N 1
ATOM 2390 C CA . TYR A 1 313 ? -10.164 22.688 -5.746 1 89.19 313 TYR A CA 1
ATOM 2391 C C . TYR A 1 313 ? -11.055 22.984 -6.949 1 89.19 313 TYR A C 1
ATOM 2393 O O . TYR A 1 313 ? -12.281 22.969 -6.844 1 89.19 313 TYR A O 1
ATOM 2401 N N . GLN A 1 314 ? -10.438 23.125 -8.07 1 87.44 314 GLN A N 1
ATOM 2402 C CA . GLN A 1 314 ? -11.188 23.438 -9.281 1 87.44 314 GLN A CA 1
ATOM 2403 C C . GLN A 1 314 ? -11.82 22.188 -9.883 1 87.44 314 GLN A C 1
ATOM 2405 O O . GLN A 1 314 ? -12.773 22.281 -10.656 1 87.44 314 GLN A O 1
ATOM 2410 N N . SER A 1 315 ? -11.336 21.094 -9.5 1 85.62 315 SER A N 1
ATOM 2411 C CA . SER A 1 315 ? -11.781 19.844 -10.102 1 85.62 315 SER A CA 1
ATOM 2412 C C . SER A 1 315 ? -12.984 19.281 -9.359 1 85.62 315 SER A C 1
ATOM 2414 O O . SER A 1 315 ? -13.688 18.406 -9.875 1 85.62 315 SER A O 1
ATOM 2416 N N . ASP A 1 316 ? -13.242 19.797 -8.211 1 89.56 316 ASP A N 1
ATOM 2417 C CA . ASP A 1 316 ? -14.391 19.312 -7.461 1 89.56 316 ASP A CA 1
ATOM 2418 C C . ASP A 1 316 ? -15.695 19.719 -8.133 1 89.56 316 ASP A C 1
ATOM 2420 O O . ASP A 1 316 ? -15.906 20.891 -8.43 1 89.56 316 ASP A O 1
ATOM 2424 N N . LYS A 1 317 ? -16.516 18.734 -8.414 1 90.75 317 LYS A N 1
ATOM 2425 C CA . LYS A 1 317 ? -17.797 19.016 -9.047 1 90.75 317 LYS A CA 1
ATOM 2426 C C . LYS A 1 317 ? -18.891 19.266 -8.008 1 90.75 317 LYS A C 1
ATOM 2428 O O . LYS A 1 317 ? -19.109 18.438 -7.125 1 90.75 317 LYS A O 1
ATOM 2433 N N . THR A 1 318 ? -19.484 20.422 -8.18 1 93 318 THR A N 1
ATOM 2434 C CA . THR A 1 318 ? -20.594 20.75 -7.285 1 93 318 THR A CA 1
ATOM 2435 C C . THR A 1 318 ? -21.859 20.016 -7.688 1 93 318 THR A C 1
ATOM 2437 O O . THR A 1 318 ? -22.328 20.141 -8.82 1 93 318 THR A O 1
ATOM 2440 N N . VAL A 1 319 ? -22.406 19.266 -6.785 1 91.56 319 VAL A N 1
ATOM 2441 C CA . VAL A 1 319 ? -23.625 18.5 -7.035 1 91.56 319 VAL A CA 1
ATOM 2442 C C . VAL A 1 319 ? -24.844 19.344 -6.641 1 91.56 319 VAL A C 1
ATOM 2444 O O . VAL A 1 319 ? -25.812 19.422 -7.395 1 91.56 319 VAL A O 1
ATOM 2447 N N . SER A 1 320 ? -24.75 19.844 -5.41 1 91.31 320 SER A N 1
ATOM 2448 C CA . SER A 1 320 ? -25.844 20.688 -4.914 1 91.31 320 SER A CA 1
ATOM 2449 C C . SER A 1 320 ? -25.328 21.781 -3.986 1 91.31 320 SER A C 1
ATOM 2451 O O . SER A 1 320 ? -24.406 21.547 -3.203 1 91.31 320 SER A O 1
ATOM 2453 N N . LEU A 1 321 ? -25.922 22.938 -4.18 1 90.25 321 LEU A N 1
ATOM 2454 C CA . LEU A 1 321 ? -25.547 24.094 -3.354 1 90.25 321 LEU A CA 1
ATOM 2455 C C . LEU A 1 321 ? -26.531 24.25 -2.195 1 90.25 321 LEU A C 1
ATOM 2457 O O . LEU A 1 321 ? -27.719 23.953 -2.332 1 90.25 321 LEU A O 1
ATOM 2461 N N . GLU A 1 322 ? -25.938 24.625 -1.157 1 83.38 322 GLU A N 1
ATOM 2462 C CA . GLU A 1 322 ? -26.812 24.969 -0.043 1 83.38 322 GLU A CA 1
ATOM 2463 C C . GLU A 1 322 ? -27.812 26.047 -0.445 1 83.38 322 GLU A C 1
ATOM 2465 O O . GLU A 1 322 ? -27.438 27.078 -1.024 1 83.38 322 GLU A O 1
ATOM 2470 N N . THR A 1 323 ? -29.062 25.734 -0.133 1 80.31 323 THR A N 1
ATOM 2471 C CA . THR A 1 323 ? -30.094 26.703 -0.446 1 80.31 323 THR A CA 1
ATOM 2472 C C . THR A 1 323 ? -30.297 27.672 0.721 1 80.31 323 THR A C 1
ATOM 2474 O O . THR A 1 323 ? -29.859 27.406 1.839 1 80.31 323 THR A O 1
ATOM 2477 N N . ASP A 1 324 ? -30.891 28.781 0.401 1 75.38 324 ASP A N 1
ATOM 2478 C CA . ASP A 1 324 ? -31.188 29.766 1.437 1 75.38 324 ASP A CA 1
ATOM 2479 C C . ASP A 1 324 ? -32.062 29.156 2.545 1 75.38 324 ASP A C 1
ATOM 2481 O O . ASP A 1 324 ? -31.891 29.484 3.719 1 75.38 324 ASP A O 1
ATOM 2485 N N . GLN A 1 325 ? -32.875 28.188 2.152 1 73.88 325 GLN A N 1
ATOM 2486 C CA . GLN A 1 325 ? -33.719 27.516 3.145 1 73.88 325 GLN A CA 1
ATOM 2487 C C . GLN A 1 325 ? -32.875 26.672 4.094 1 73.88 325 GLN A C 1
ATOM 2489 O O . GLN A 1 325 ? -33.125 26.656 5.301 1 73.88 325 GLN A O 1
ATOM 2494 N N . HIS A 1 326 ? -31.891 26.094 3.508 1 73.69 326 HIS A N 1
ATOM 2495 C CA . HIS A 1 326 ? -31 25.297 4.344 1 73.69 326 HIS A CA 1
ATOM 2496 C C . HIS A 1 326 ? -30.281 26.172 5.363 1 73.69 326 HIS A C 1
ATOM 2498 O O . HIS A 1 326 ? -30.125 25.781 6.52 1 73.69 326 HIS A O 1
ATOM 2504 N N . MET A 1 327 ? -29.953 27.328 4.828 1 72.31 327 MET A N 1
ATOM 2505 C CA . MET A 1 327 ? -29.266 28.281 5.699 1 72.31 327 MET A CA 1
ATOM 2506 C C . MET A 1 327 ? -30.172 28.719 6.844 1 72.31 327 MET A C 1
ATOM 2508 O O . MET A 1 327 ? -29.734 28.797 7.992 1 72.31 327 MET A O 1
ATOM 2512 N N . ARG A 1 328 ? -31.375 28.906 6.52 1 71.31 328 ARG A N 1
ATOM 2513 C CA . ARG A 1 328 ? -32.312 29.391 7.52 1 71.31 328 ARG A CA 1
ATOM 2514 C C . ARG A 1 328 ? -32.656 28.297 8.531 1 71.31 328 ARG A C 1
ATOM 2516 O O . ARG A 1 328 ? -32.844 28.578 9.719 1 71.31 328 ARG A O 1
ATOM 2523 N N . ASP A 1 329 ? -32.625 27.078 8.062 1 68.75 329 ASP A N 1
ATOM 2524 C CA . ASP A 1 329 ? -32.969 25.953 8.938 1 68.75 329 ASP A CA 1
ATOM 2525 C C . ASP A 1 329 ? -31.844 25.703 9.945 1 68.75 329 ASP A C 1
ATOM 2527 O O . ASP A 1 329 ? -32.062 25.109 11 1 68.75 329 ASP A O 1
ATOM 2531 N N . ASP A 1 330 ? -30.781 26.047 9.484 1 67.75 330 ASP A N 1
ATOM 2532 C CA . ASP A 1 330 ? -29.641 25.844 10.367 1 67.75 330 ASP A CA 1
ATOM 2533 C C . ASP A 1 330 ? -29.719 26.766 11.586 1 67.75 330 ASP A C 1
ATOM 2535 O O . ASP A 1 330 ? -29.109 26.484 12.625 1 67.75 330 ASP A O 1
ATOM 2539 N N . PHE A 1 331 ? -30.516 27.812 11.367 1 59.97 331 PHE A N 1
ATOM 2540 C CA . PHE A 1 331 ? -30.641 28.797 12.438 1 59.97 331 PHE A CA 1
ATOM 2541 C C . PHE A 1 331 ? -31.984 28.672 13.141 1 59.97 331 PHE A C 1
ATOM 2543 O O . PHE A 1 331 ? -33.031 28.594 12.484 1 59.97 331 PHE A O 1
ATOM 2550 N N . ASP A 1 332 ? -32.219 27.812 14.141 1 52.41 332 ASP A N 1
ATOM 2551 C CA . ASP A 1 332 ? -33.5 27.812 14.805 1 52.41 332 ASP A CA 1
ATOM 2552 C C . ASP A 1 332 ? -33.844 29.203 15.344 1 52.41 332 ASP A C 1
ATOM 2554 O O . ASP A 1 332 ? -33.25 29.656 16.312 1 52.41 332 ASP A O 1
ATOM 2558 N N . PRO A 1 333 ? -34.688 29.922 14.477 1 46.22 333 PRO A N 1
ATOM 2559 C CA . PRO A 1 333 ? -35.094 31.234 14.969 1 46.22 333 PRO A CA 1
ATOM 2560 C C . PRO A 1 333 ? -35.656 31.203 16.391 1 46.22 333 PRO A C 1
ATOM 2562 O O . PRO A 1 333 ? -35.688 32.219 17.062 1 46.22 333 PRO A O 1
ATOM 2565 N N . ASN A 1 334 ? -36.406 30.141 16.594 1 43.91 334 ASN A N 1
ATOM 2566 C CA . ASN A 1 334 ? -37.094 30.109 17.875 1 43.91 334 ASN A CA 1
ATOM 2567 C C . ASN A 1 334 ? -36.156 29.688 19 1 43.91 334 ASN A C 1
ATOM 2569 O O . ASN A 1 334 ? -36.594 29.547 20.141 1 43.91 334 ASN A O 1
ATOM 2573 N N . LEU A 1 335 ? -35.156 29.172 18.641 1 46.19 335 LEU A N 1
ATOM 2574 C CA . LEU A 1 335 ? -34.312 28.891 19.781 1 46.19 335 LEU A CA 1
ATOM 2575 C C . LEU A 1 335 ? -33.844 30.188 20.453 1 46.19 335 LEU A C 1
ATOM 2577 O O . LEU A 1 335 ? -33.375 31.109 19.781 1 46.19 335 LEU A O 1
ATOM 2581 N N . PRO A 1 336 ? -34.5 30.562 21.531 1 38.72 336 PRO A N 1
ATOM 2582 C CA . PRO A 1 336 ? -34.094 31.781 22.234 1 38.72 336 PRO A CA 1
ATOM 2583 C C . PRO A 1 336 ? -32.625 32.062 22.094 1 38.72 336 PRO A C 1
ATOM 2585 O O . PRO A 1 336 ? -31.781 31.188 22.312 1 38.72 336 PRO A O 1
ATOM 2588 N N . VAL A 1 337 ? -32.344 33 21.188 1 38.56 337 VAL A N 1
ATOM 2589 C CA . VAL A 1 337 ? -31.031 33.594 21.156 1 38.56 337 VAL A CA 1
ATOM 2590 C C . VAL A 1 337 ? -30.391 33.562 22.531 1 38.56 337 VAL A C 1
ATOM 2592 O O . VAL A 1 337 ? -29.172 33.594 22.672 1 38.56 337 VAL A O 1
ATOM 2595 N N . ASN A 1 338 ? -31.172 33.875 23.5 1 36.06 338 ASN A N 1
ATOM 2596 C CA . ASN A 1 338 ? -30.688 34.062 24.859 1 36.06 338 ASN A CA 1
ATOM 2597 C C . ASN A 1 338 ? -30.094 32.781 25.422 1 36.06 338 ASN A C 1
ATOM 2599 O O . ASN A 1 338 ? -29.719 32.719 26.594 1 36.06 338 ASN A O 1
ATOM 2603 N N . THR A 1 339 ? -30.688 31.734 25 1 39.44 339 THR A N 1
ATOM 2604 C CA . THR A 1 339 ? -30.078 30.625 25.703 1 39.44 339 THR A CA 1
ATOM 2605 C C . THR A 1 339 ? -28.609 30.453 25.297 1 39.44 339 THR A C 1
ATOM 2607 O O . THR A 1 339 ? -28.266 30.719 24.141 1 39.44 339 THR A O 1
ATOM 2610 N N . THR A 1 340 ? -27.719 30.562 26.234 1 44 340 THR A N 1
ATOM 2611 C CA . THR A 1 340 ? -26.266 30.484 26.391 1 44 340 THR A CA 1
ATOM 2612 C C . THR A 1 340 ? -25.688 29.453 25.406 1 44 340 THR A C 1
ATOM 2614 O O . THR A 1 340 ? -24.469 29.25 25.359 1 44 340 THR A O 1
ATOM 2617 N N . GLN A 1 341 ? -26.609 28.609 24.75 1 53.62 341 GLN A N 1
ATOM 2618 C CA . GLN A 1 341 ? -26.031 27.406 24.172 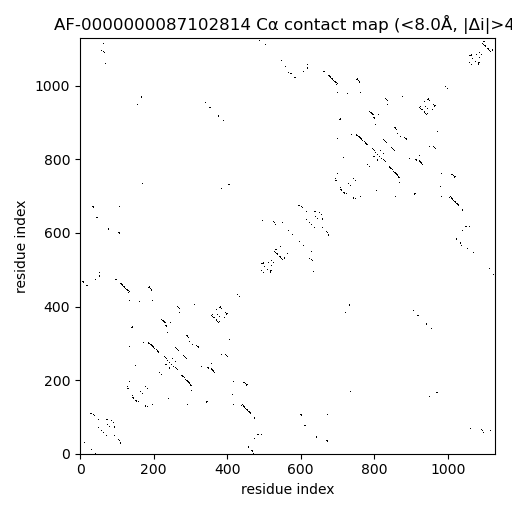1 53.62 341 GLN A CA 1
ATOM 2619 C C . GLN A 1 341 ? -26.359 27.297 22.688 1 53.62 341 GLN A C 1
ATOM 2621 O O . GLN A 1 341 ? -27.531 27.344 22.297 1 53.62 341 GLN A O 1
ATOM 2626 N N . GLY A 1 342 ? -25.734 28.031 21.688 1 67.69 342 GLY A N 1
ATOM 2627 C CA . GLY A 1 342 ? -25.922 27.812 20.25 1 67.69 342 GLY A CA 1
ATOM 2628 C C . GLY A 1 342 ? -24.641 27.391 19.562 1 67.69 342 GLY A C 1
ATOM 2629 O O . GLY A 1 342 ? -23.547 27.641 20.062 1 67.69 342 GLY A O 1
ATOM 2630 N N . SER A 1 343 ? -24.953 26.5 18.562 1 79.25 343 SER A N 1
ATOM 2631 C CA . SER A 1 343 ? -23.828 25.984 17.812 1 79.25 343 SER A CA 1
ATOM 2632 C C . SER A 1 343 ? -23.953 26.312 16.328 1 79.25 343 SER A C 1
ATOM 2634 O O . SER A 1 343 ? -25.047 26.641 15.852 1 79.25 343 SER A O 1
ATOM 2636 N N . SER A 1 344 ? -22.875 26.562 15.742 1 86.5 344 SER A N 1
ATOM 2637 C CA . SER A 1 344 ? -22.781 26.859 14.32 1 86.5 344 SER A CA 1
ATOM 2638 C C . SER A 1 344 ? -22.266 25.656 13.531 1 86.5 344 SER A C 1
ATOM 2640 O O . SER A 1 344 ? -21.375 24.938 14 1 86.5 344 SER A O 1
ATOM 2642 N N . THR A 1 345 ? -22.859 25.5 12.375 1 88.19 345 THR A N 1
ATOM 2643 C CA . THR A 1 345 ? -22.438 24.375 11.547 1 88.19 345 THR A CA 1
ATOM 2644 C C . THR A 1 345 ? -21.078 24.656 10.906 1 88.19 345 THR A C 1
ATOM 2646 O O . THR A 1 345 ? -20.219 23.766 10.852 1 88.19 345 THR A O 1
ATOM 2649 N N . PHE A 1 346 ? -20.859 25.875 10.453 1 92.81 346 PHE A N 1
ATOM 2650 C CA . PHE A 1 346 ? -19.656 26.156 9.688 1 92.81 346 PHE A CA 1
ATOM 2651 C C . PHE A 1 346 ? -18.781 27.156 10.406 1 92.81 346 PHE A C 1
ATOM 2653 O O . PHE A 1 346 ? -17.641 27.406 9.992 1 92.81 346 PHE A O 1
ATOM 2660 N N . GLY A 1 347 ? -19.266 27.734 11.484 1 92.19 347 GLY A N 1
ATOM 2661 C CA . GLY A 1 347 ? -18.5 28.734 12.203 1 92.19 347 GLY A CA 1
ATOM 2662 C C . GLY A 1 347 ? -17.219 28.188 12.805 1 92.19 347 GLY A C 1
ATOM 2663 O O . GLY A 1 347 ? -16.203 28.891 12.852 1 92.19 347 GLY A O 1
ATOM 2664 N N . GLY A 1 348 ? -17.297 26.969 13.352 1 91.94 348 GLY A N 1
ATOM 2665 C CA . GLY A 1 348 ? -16.094 26.344 13.875 1 91.94 348 GLY A CA 1
ATOM 2666 C C . GLY A 1 348 ? -15.039 26.109 12.805 1 91.94 348 GLY A C 1
ATOM 2667 O O . GLY A 1 348 ? -13.844 26.25 13.062 1 91.94 348 GLY A O 1
ATOM 2668 N N . ILE A 1 349 ? -15.469 25.75 11.617 1 95.44 349 ILE A N 1
ATOM 2669 C CA . ILE A 1 349 ? -14.562 25.531 10.492 1 95.44 349 ILE A CA 1
ATOM 2670 C C . ILE A 1 349 ? -13.906 26.859 10.102 1 95.44 349 ILE A C 1
ATOM 2672 O O . ILE A 1 349 ? -12.688 26.922 9.906 1 95.44 349 ILE A O 1
ATOM 2676 N N . ALA A 1 350 ? -14.742 27.875 10.07 1 95.94 350 ALA A N 1
ATOM 2677 C CA . ALA A 1 350 ? -14.219 29.203 9.742 1 95.94 350 ALA A CA 1
ATOM 2678 C C . ALA A 1 350 ? -13.195 29.656 10.781 1 95.94 350 ALA A C 1
ATOM 2680 O O . ALA A 1 350 ? -12.164 30.234 10.438 1 95.94 350 ALA A O 1
ATOM 2681 N N . SER A 1 351 ? -13.469 29.391 12.016 1 94.5 351 SER A N 1
ATOM 2682 C CA . SER A 1 351 ? -12.555 29.781 13.086 1 94.5 351 SER A CA 1
ATOM 2683 C C . SER A 1 351 ? -11.227 29.047 12.961 1 94.5 351 SER A C 1
ATOM 2685 O O . SER A 1 351 ? -10.164 29.641 13.188 1 94.5 351 SER A O 1
ATOM 2687 N N . LEU A 1 352 ? -11.305 27.828 12.688 1 95.81 352 LEU A N 1
ATOM 2688 C CA . LEU A 1 352 ? -10.086 27.062 12.484 1 95.81 352 LEU A CA 1
ATOM 2689 C C . LEU A 1 352 ? -9.281 27.609 11.305 1 95.81 352 LEU A C 1
ATOM 2691 O O . LEU A 1 352 ? -8.062 27.734 11.391 1 95.81 352 LEU A O 1
ATOM 2695 N N . LEU A 1 353 ? -9.953 27.922 10.25 1 96.5 353 LEU A N 1
ATOM 2696 C CA . LEU A 1 353 ? -9.281 28.406 9.047 1 96.5 353 LEU A CA 1
ATOM 2697 C C . LEU A 1 353 ? -8.648 29.781 9.297 1 96.5 353 LEU A C 1
ATOM 2699 O O . LEU A 1 353 ? -7.555 30.062 8.805 1 96.5 353 LEU A O 1
ATOM 2703 N N . VAL A 1 354 ? -9.328 30.609 10.047 1 95.75 354 VAL A N 1
ATOM 2704 C CA . VAL A 1 354 ? -8.789 31.922 10.367 1 95.75 354 VAL A CA 1
ATOM 2705 C C . VAL A 1 354 ? -7.512 31.766 11.195 1 95.75 354 VAL A C 1
ATOM 2707 O O . VAL A 1 354 ? -6.508 32.438 10.93 1 95.75 354 VAL A O 1
ATOM 2710 N N . ARG A 1 355 ? -7.527 30.891 12.117 1 93.56 355 ARG A N 1
ATOM 2711 C CA . ARG A 1 355 ? -6.379 30.703 13 1 93.56 355 ARG A CA 1
ATOM 2712 C C . ARG A 1 355 ? -5.207 30.078 12.25 1 93.56 355 ARG A C 1
ATOM 2714 O O . ARG A 1 355 ? -4.047 30.375 12.547 1 93.56 355 ARG A O 1
ATOM 2721 N N . ARG A 1 356 ? -5.516 29.312 11.305 1 95.75 356 ARG A N 1
ATOM 2722 C CA . ARG A 1 356 ? -4.473 28.594 10.586 1 95.75 356 ARG A CA 1
ATOM 2723 C C . ARG A 1 356 ? -3.924 29.422 9.438 1 95.75 356 ARG A C 1
ATOM 2725 O O . ARG A 1 356 ? -2.729 29.375 9.141 1 95.75 356 ARG A O 1
ATOM 2732 N N . PHE A 1 357 ? -4.801 30.203 8.742 1 96.56 357 PHE A N 1
ATOM 2733 C CA . PHE A 1 357 ? -4.387 30.703 7.438 1 96.56 357 PHE A CA 1
ATOM 2734 C C . PHE A 1 357 ? -4.348 32.219 7.43 1 96.56 357 PHE A C 1
ATOM 2736 O O . PHE A 1 357 ? -3.865 32.844 6.473 1 96.56 357 PHE A O 1
ATOM 2743 N N . SER A 1 358 ? -4.797 32.875 8.492 1 95.75 358 SER A N 1
ATOM 2744 C CA . SER A 1 358 ? -4.664 34.312 8.531 1 95.75 358 SER A CA 1
ATOM 2745 C C . SER A 1 358 ? -3.203 34.75 8.656 1 95.75 358 SER A C 1
ATOM 2747 O O . SER A 1 358 ? -2.48 34.219 9.523 1 95.75 358 SER A O 1
ATOM 2749 N N . SER A 1 359 ? -2.775 35.562 7.734 1 94.44 359 SER A N 1
ATOM 2750 C CA . SER A 1 359 ? -1.4 36.031 7.734 1 94.44 359 SER A CA 1
ATOM 2751 C C . SER A 1 359 ? -1.299 37.406 7.059 1 94.44 359 SER A C 1
ATOM 2753 O O . SER A 1 359 ? -2.064 37.719 6.145 1 94.44 359 SER A O 1
ATOM 2755 N N . ARG A 1 360 ? -0.359 38.156 7.605 1 91.88 360 ARG A N 1
ATOM 2756 C CA . ARG A 1 360 ? -0.118 39.469 7.062 1 91.88 360 ARG A CA 1
ATOM 2757 C C . ARG A 1 360 ? 1.363 39.844 7.129 1 91.88 360 ARG A C 1
ATOM 2759 O O . ARG A 1 360 ? 2.035 39.531 8.117 1 91.88 360 ARG A O 1
ATOM 2766 N N . VAL A 1 361 ? 1.835 40.344 6.016 1 89.31 361 VAL A N 1
ATOM 2767 C CA . VAL A 1 361 ? 3.193 40.875 5.961 1 89.31 361 VAL A CA 1
ATOM 2768 C C . VAL A 1 361 ? 3.168 42.312 5.434 1 89.31 361 VAL A C 1
ATOM 2770 O O . VAL A 1 361 ? 2.631 42.594 4.352 1 89.31 361 VAL A O 1
ATOM 2773 N N . SER A 1 362 ? 3.645 43.125 6.289 1 84.94 362 SER A N 1
ATOM 2774 C CA . SER A 1 362 ? 3.707 44.531 5.883 1 84.94 362 SER A CA 1
ATOM 2775 C C . SER A 1 362 ? 5.148 45.031 5.789 1 84.94 362 SER A C 1
ATOM 2777 O O . SER A 1 362 ? 6.031 44.5 6.473 1 84.94 362 SER A O 1
ATOM 2779 N N . MET A 1 363 ? 5.34 45.875 4.867 1 80.88 363 MET A N 1
ATOM 2780 C CA . MET A 1 363 ? 6.656 46.5 4.688 1 80.88 363 MET A CA 1
ATOM 2781 C C . MET A 1 363 ? 6.578 48 4.867 1 80.88 363 MET A C 1
ATOM 2783 O O . MET A 1 363 ? 5.617 48.656 4.43 1 80.88 363 MET A O 1
ATOM 2787 N N . LYS A 1 364 ? 7.598 48.438 5.59 1 77.5 364 LYS A N 1
ATOM 2788 C CA . LYS A 1 364 ? 7.699 49.906 5.781 1 77.5 364 LYS A CA 1
ATOM 2789 C C . LYS A 1 364 ? 9.148 50.375 5.695 1 77.5 364 LYS A C 1
ATOM 2791 O O . LYS A 1 364 ? 10.07 49.594 5.961 1 77.5 364 LYS A O 1
ATOM 2796 N N . MET A 1 365 ? 9.281 51.5 5.199 1 73.5 365 MET A N 1
ATOM 2797 C CA . MET A 1 365 ? 10.609 52.094 5.176 1 73.5 365 MET A CA 1
ATOM 2798 C C . MET A 1 365 ? 10.867 52.906 6.445 1 73.5 365 MET A C 1
ATOM 2800 O O . MET A 1 365 ? 10.086 53.781 6.785 1 73.5 365 MET A O 1
ATOM 2804 N N . GLU A 1 366 ? 11.766 52.344 7.227 1 70 366 GLU A N 1
ATOM 2805 C CA . GLU A 1 366 ? 12.164 53.062 8.438 1 70 366 GLU A CA 1
ATOM 2806 C C . GLU A 1 366 ? 13.664 53.375 8.43 1 70 366 GLU A C 1
ATOM 2808 O O . GLU A 1 366 ? 14.484 52.469 8.258 1 70 366 GLU A O 1
ATOM 2813 N N . ASN A 1 367 ? 14.023 54.594 8.773 1 68.5 367 ASN A N 1
ATOM 2814 C CA . ASN A 1 367 ? 15.398 55.062 8.883 1 68.5 367 ASN A CA 1
ATOM 2815 C C . ASN A 1 367 ? 16.234 54.656 7.668 1 68.5 367 ASN A C 1
ATOM 2817 O O . ASN A 1 367 ? 17.344 54.156 7.816 1 68.5 367 ASN A O 1
ATOM 2821 N N . GLY A 1 368 ? 15.648 54.75 6.488 1 62.88 368 GLY A N 1
ATOM 2822 C CA . GLY A 1 368 ? 16.391 54.5 5.262 1 62.88 368 GLY A CA 1
ATOM 2823 C C . GLY A 1 368 ? 16.484 53.031 4.918 1 62.88 368 GLY A C 1
ATOM 2824 O O . GLY A 1 368 ? 17.062 52.656 3.896 1 62.88 368 GLY A O 1
ATOM 2825 N N . GLY A 1 369 ? 15.945 52.125 5.738 1 69 369 GLY A N 1
ATOM 2826 C CA . GLY A 1 369 ? 15.938 50.719 5.449 1 69 369 GLY A CA 1
ATOM 2827 C C . GLY A 1 369 ? 14.547 50.094 5.469 1 69 369 GLY A C 1
ATOM 2828 O O . GLY A 1 369 ? 13.633 50.656 6.074 1 69 369 GLY A O 1
ATOM 2829 N N . TRP A 1 370 ? 14.422 49.094 4.656 1 73.88 370 TRP A N 1
ATOM 2830 C CA . TRP A 1 370 ? 13.148 48.406 4.621 1 73.88 370 TRP A CA 1
ATOM 2831 C C . TRP A 1 370 ? 13 47.469 5.824 1 73.88 370 TRP A C 1
ATOM 2833 O O . TRP A 1 370 ? 13.938 46.75 6.176 1 73.88 370 TRP A O 1
ATOM 2843 N N . LYS A 1 371 ? 11.812 47.719 6.461 1 75.06 371 LYS A N 1
ATOM 2844 C CA . LYS A 1 371 ? 11.461 46.844 7.57 1 75.06 371 LYS A CA 1
ATOM 2845 C C . LYS A 1 371 ? 10.203 46.031 7.258 1 75.06 371 LYS A C 1
ATOM 2847 O O . LYS A 1 371 ? 9.25 46.562 6.672 1 75.06 371 LYS A O 1
ATOM 2852 N N . GLN A 1 372 ? 10.32 44.781 7.555 1 78.81 372 GLN A N 1
ATOM 2853 C CA . GLN A 1 372 ? 9.18 43.906 7.32 1 78.81 372 GLN A CA 1
ATOM 2854 C C . GLN A 1 372 ? 8.633 43.344 8.633 1 78.81 372 GLN A C 1
ATOM 2856 O O . GLN A 1 372 ? 9.398 43.031 9.547 1 78.81 372 GLN A O 1
ATOM 2861 N N . GLU A 1 373 ? 7.316 43.438 8.742 1 79.81 373 GLU A N 1
ATOM 2862 C CA . GLU A 1 373 ? 6.609 42.812 9.859 1 79.81 373 GLU A CA 1
ATOM 2863 C C . GLU A 1 373 ? 5.691 41.719 9.383 1 79.81 373 GLU A C 1
ATOM 2865 O O . GLU A 1 373 ? 4.891 41.906 8.461 1 79.81 373 GLU A O 1
ATOM 2870 N N . ALA A 1 374 ? 5.992 40.562 9.945 1 83.62 374 ALA A N 1
ATOM 2871 C CA . ALA A 1 374 ? 5.223 39.406 9.5 1 83.62 374 ALA A CA 1
ATOM 2872 C C . ALA A 1 374 ? 4.445 38.781 10.656 1 83.62 374 ALA A C 1
ATOM 2874 O O . ALA A 1 374 ? 4.953 38.688 11.781 1 83.62 374 ALA A O 1
ATOM 2875 N N . GLU A 1 375 ? 3.156 38.469 10.359 1 85.38 375 GLU A N 1
ATOM 2876 C CA . GLU A 1 375 ? 2.283 37.781 11.297 1 85.38 375 GLU A CA 1
ATOM 2877 C C . GLU A 1 375 ? 1.583 36.594 10.633 1 85.38 375 GLU A C 1
ATOM 2879 O O . GLU A 1 375 ? 1.207 36.688 9.461 1 85.38 375 GLU A O 1
ATOM 2884 N N . GLY A 1 376 ? 1.558 35.531 11.383 1 90.38 376 GLY A N 1
ATOM 2885 C CA . GLY A 1 376 ? 0.831 34.375 10.867 1 90.38 376 GLY A CA 1
ATOM 2886 C C . GLY A 1 376 ? 1.739 33.281 10.312 1 90.38 376 GLY A C 1
ATOM 2887 O O . GLY A 1 376 ? 2.916 33.531 10.047 1 90.38 376 GLY A O 1
ATOM 2888 N N . LEU A 1 377 ? 1.209 32.156 10.125 1 93.12 377 LEU A N 1
ATOM 2889 C CA . LEU A 1 377 ? 1.976 30.969 9.719 1 93.12 377 LEU A CA 1
ATOM 2890 C C . LEU A 1 377 ? 2.023 30.859 8.203 1 93.12 377 LEU A C 1
ATOM 2892 O O . LEU A 1 377 ? 3.053 30.484 7.633 1 93.12 377 LEU A O 1
ATOM 2896 N N . LEU A 1 378 ? 0.987 31.203 7.516 1 95.19 378 LEU A N 1
ATOM 2897 C CA . LEU A 1 378 ? 0.866 30.969 6.082 1 95.19 378 LEU A CA 1
ATOM 2898 C C . LEU A 1 378 ? 1.925 31.75 5.309 1 95.19 378 LEU A C 1
ATOM 2900 O O . LEU A 1 378 ? 2.531 31.219 4.375 1 95.19 378 LEU A O 1
ATOM 2904 N N . ALA A 1 379 ? 2.156 33.031 5.656 1 92.94 379 ALA A N 1
ATOM 2905 C CA . ALA A 1 379 ? 3.16 33.844 4.965 1 92.94 379 ALA A CA 1
ATOM 2906 C C . ALA A 1 379 ? 4.551 33.219 5.113 1 92.94 379 ALA A C 1
ATOM 2908 O O . ALA A 1 379 ? 5.371 33.281 4.195 1 92.94 379 ALA A O 1
ATOM 2909 N N . PHE A 1 380 ? 4.73 32.625 6.262 1 90.38 380 PHE A N 1
ATOM 2910 C CA . PHE A 1 380 ? 6.016 32 6.543 1 90.38 380 PHE A CA 1
ATOM 2911 C C . PHE A 1 380 ? 6.246 30.797 5.625 1 90.38 380 PHE A C 1
ATOM 2913 O O . PHE A 1 380 ? 7.359 30.578 5.141 1 90.38 380 PHE A O 1
ATOM 2920 N N . GLU A 1 381 ? 5.223 30.156 5.324 1 91.31 381 GLU A N 1
ATOM 2921 C CA . GLU A 1 381 ? 5.301 28.953 4.496 1 91.31 381 GLU A CA 1
ATOM 2922 C C . GLU A 1 381 ? 5.426 29.312 3.018 1 91.31 381 GLU A C 1
ATOM 2924 O O . GLU A 1 381 ? 6.02 28.562 2.24 1 91.31 381 GLU A O 1
ATOM 2929 N N . LEU A 1 382 ? 4.879 30.391 2.646 1 92.38 382 LEU A N 1
ATOM 2930 C CA . LEU A 1 382 ? 4.762 30.672 1.222 1 92.38 382 LEU A CA 1
ATOM 2931 C C . LEU A 1 382 ? 5.801 31.703 0.792 1 92.38 382 LEU A C 1
ATOM 2933 O O . LEU A 1 382 ? 5.82 32.125 -0.366 1 92.38 382 LEU A O 1
ATOM 2937 N N . ALA A 1 383 ? 6.668 32 1.688 1 88.25 383 ALA A N 1
ATOM 2938 C CA . ALA A 1 383 ? 7.691 33 1.379 1 88.25 383 ALA A CA 1
ATOM 2939 C C . ALA A 1 383 ? 8.773 32.406 0.475 1 88.25 383 ALA A C 1
ATOM 2941 O O . ALA A 1 383 ? 9.18 31.266 0.651 1 88.25 383 ALA A O 1
ATOM 2942 N N . ARG A 1 384 ? 9.078 33.188 -0.495 1 83.19 384 ARG A N 1
ATOM 2943 C CA . ARG A 1 384 ? 10.203 32.875 -1.37 1 83.19 384 ARG A CA 1
ATOM 2944 C C . ARG A 1 384 ? 11.289 33.938 -1.267 1 83.19 384 ARG A C 1
ATOM 2946 O O . ARG A 1 384 ? 11.102 35.062 -1.701 1 83.19 384 ARG A O 1
ATOM 2953 N 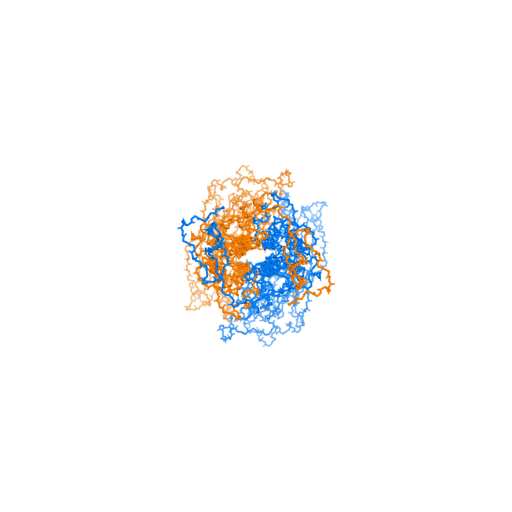N . TYR A 1 385 ? 12.328 33.656 -0.566 1 66.94 385 TYR A N 1
ATOM 2954 C CA . TYR A 1 385 ? 13.359 34.656 -0.327 1 66.94 385 TYR A CA 1
ATOM 2955 C C . TYR A 1 385 ? 14.453 34.562 -1.382 1 66.94 385 TYR A C 1
ATOM 2957 O O . TYR A 1 385 ? 15.156 35.562 -1.633 1 66.94 385 TYR A O 1
ATOM 2965 N N . GLY A 1 386 ? 14.234 34 -2.51 1 56.06 386 GLY A N 1
ATOM 2966 C CA . GLY A 1 386 ? 15.266 33.906 -3.523 1 56.06 386 GLY A CA 1
ATOM 2967 C C . GLY A 1 386 ? 16.672 34 -2.961 1 56.06 386 GLY A C 1
ATOM 2968 O O . GLY A 1 386 ? 16.859 34.094 -1.745 1 56.06 386 GLY A O 1
ATOM 2969 N N . THR A 1 387 ? 17.734 33.75 -3.705 1 47.59 387 THR A N 1
ATOM 2970 C CA . THR A 1 387 ? 19.141 33.875 -3.342 1 47.59 387 THR A CA 1
ATOM 2971 C C . THR A 1 387 ? 19.406 35.25 -2.721 1 47.59 387 THR A C 1
ATOM 2973 O O . THR A 1 387 ? 20.453 35.469 -2.109 1 47.59 387 THR A O 1
ATOM 2976 N N . SER A 1 388 ? 18.578 36.188 -2.906 1 44.97 388 SER A N 1
ATOM 2977 C CA . SER A 1 388 ? 18.938 37.594 -2.66 1 44.97 388 SER A CA 1
ATOM 2978 C C . SER A 1 388 ? 18.438 38.062 -1.303 1 44.97 388 SER A C 1
ATOM 2980 O O . SER A 1 388 ? 17.812 39.125 -1.204 1 44.97 388 SER A O 1
ATOM 2982 N N . MET A 1 389 ? 18.078 37.281 -0.409 1 49.47 389 MET A N 1
ATOM 2983 C CA . MET A 1 389 ? 17.781 37.906 0.89 1 49.47 389 MET A CA 1
ATOM 2984 C C . MET A 1 389 ? 18.797 39 1.216 1 49.47 389 MET A C 1
ATOM 2986 O O . MET A 1 389 ? 18.656 39.719 2.205 1 49.47 389 MET A O 1
ATOM 2990 N N . LEU A 1 390 ? 19.922 38.719 0.483 1 44.91 390 LEU A N 1
ATOM 2991 C CA . LEU A 1 390 ? 21.031 39.656 0.633 1 44.91 390 LEU A CA 1
ATOM 2992 C C . LEU A 1 390 ? 20.594 41.094 0.345 1 44.91 390 LEU A C 1
ATOM 2994 O O . LEU A 1 390 ? 21.234 42.031 0.785 1 44.91 390 LEU A O 1
ATOM 2998 N N . ASN A 1 391 ? 19.562 41.188 -0.44 1 46.62 391 ASN A N 1
ATOM 2999 C CA . ASN A 1 391 ? 19.359 42.562 -0.883 1 46.62 391 ASN A CA 1
ATOM 3000 C C . ASN A 1 391 ? 18.344 43.281 0.006 1 46.62 391 ASN A C 1
ATOM 3002 O O . ASN A 1 391 ? 17.844 44.344 -0.359 1 46.62 391 ASN A O 1
ATOM 3006 N N . GLY A 1 392 ? 17.953 42.719 1.06 1 56.16 392 GLY A N 1
ATOM 3007 C CA . GLY A 1 392 ? 17.188 43.562 1.987 1 56.16 392 GLY A CA 1
ATOM 3008 C C . GLY A 1 392 ? 15.82 42.969 2.312 1 56.16 392 GLY A C 1
ATOM 3009 O O . GLY A 1 392 ? 15.328 42.094 1.608 1 56.16 392 GLY A O 1
ATOM 3010 N N . SER A 1 393 ? 15.188 43.281 3.482 1 61.59 393 SER A N 1
ATOM 3011 C CA . SER A 1 393 ? 13.938 42.875 4.109 1 61.59 393 SER A CA 1
ATOM 3012 C C . SER A 1 393 ? 12.75 43.062 3.178 1 61.59 393 SER A C 1
ATOM 3014 O O . SER A 1 393 ? 11.656 42.562 3.436 1 61.59 393 SER A O 1
ATOM 3016 N N . CYS A 1 394 ? 13.016 43.688 1.974 1 69.06 394 CYS A N 1
ATOM 3017 C CA . CYS A 1 394 ? 11.906 43.938 1.062 1 69.06 394 CYS A CA 1
ATOM 3018 C C . CYS A 1 394 ? 11.891 42.938 -0.086 1 69.06 394 CYS A C 1
ATOM 3020 O O . CYS A 1 394 ? 10.953 42.906 -0.882 1 69.06 394 CYS A O 1
ATOM 3022 N N . ALA A 1 395 ? 12.711 42.031 -0.095 1 68.81 395 ALA A N 1
ATOM 3023 C CA . ALA A 1 395 ? 12.969 41.25 -1.296 1 68.81 395 ALA A CA 1
ATOM 3024 C C . ALA A 1 395 ? 12.039 40.031 -1.374 1 68.81 395 ALA A C 1
ATOM 3026 O O . ALA A 1 395 ? 11.664 39.594 -2.465 1 68.81 395 ALA A O 1
ATOM 3027 N N . PRO A 1 396 ? 11.445 39.719 -0.324 1 77.25 396 PRO A N 1
ATOM 3028 C CA . PRO A 1 396 ? 10.773 38.438 -0.431 1 77.25 396 PRO A CA 1
ATOM 3029 C C . PRO A 1 396 ? 9.5 38.5 -1.273 1 77.25 396 PRO A C 1
ATOM 3031 O O . PRO A 1 396 ? 8.812 39.531 -1.28 1 77.25 396 PRO A O 1
ATOM 3034 N N . ALA A 1 397 ? 9.336 37.469 -2.113 1 88.25 397 ALA A N 1
ATOM 3035 C CA . ALA A 1 397 ? 8.102 37.219 -2.846 1 88.25 397 ALA A CA 1
ATOM 3036 C C . ALA A 1 397 ? 7.309 36.094 -2.211 1 88.25 397 ALA A C 1
ATOM 3038 O O . ALA A 1 397 ? 7.812 35.406 -1.319 1 88.25 397 ALA A O 1
ATOM 3039 N N . PHE A 1 398 ? 6.016 36.062 -2.57 1 91.75 398 PHE A N 1
ATOM 3040 C CA . PHE A 1 398 ? 5.152 35.031 -2.004 1 91.75 398 PHE A CA 1
ATOM 3041 C C . PHE A 1 398 ? 4.465 34.25 -3.105 1 91.75 398 PHE A C 1
ATOM 3043 O O . PHE A 1 398 ? 4.164 34.781 -4.172 1 91.75 398 PHE A O 1
ATOM 3050 N N . VAL A 1 399 ? 4.281 32.938 -2.838 1 92.12 399 VAL A N 1
ATOM 3051 C CA . VAL A 1 399 ? 3.523 32.062 -3.734 1 92.12 399 VAL A CA 1
ATOM 3052 C C . VAL A 1 399 ? 2.029 32.344 -3.574 1 92.12 399 VAL A C 1
ATOM 3054 O O . VAL A 1 399 ? 1.586 32.812 -2.523 1 92.12 399 VAL A O 1
ATOM 3057 N N . ASP A 1 400 ? 1.297 32.094 -4.602 1 94 400 ASP A N 1
ATOM 3058 C CA . ASP A 1 400 ? -0.158 32.188 -4.547 1 94 400 ASP A CA 1
ATOM 3059 C C . ASP A 1 400 ? -0.729 31.312 -3.426 1 94 400 ASP A C 1
ATOM 3061 O O . ASP A 1 400 ? -0.58 30.094 -3.447 1 94 400 ASP A O 1
ATOM 3065 N N . PRO A 1 401 ? -1.392 31.938 -2.494 1 95.94 401 PRO A N 1
ATOM 3066 C CA . PRO A 1 401 ? -1.887 31.172 -1.351 1 95.94 401 PRO A CA 1
ATOM 3067 C C . PRO A 1 401 ? -3.174 30.406 -1.663 1 95.94 401 PRO A C 1
ATOM 3069 O O . PRO A 1 401 ? -3.537 29.484 -0.939 1 95.94 401 PRO A O 1
ATOM 3072 N N . VAL A 1 402 ? -3.873 30.656 -2.695 1 95.62 402 VAL A N 1
ATOM 3073 C CA . VAL A 1 402 ? -5.234 30.188 -2.949 1 95.62 402 VAL A CA 1
ATOM 3074 C C . VAL A 1 402 ? -5.246 28.672 -3.08 1 95.62 402 VAL A C 1
ATOM 3076 O O . VAL A 1 402 ? -6.016 27.984 -2.395 1 95.62 402 VAL A O 1
ATOM 3079 N N . PRO A 1 403 ? -4.352 28.125 -3.908 1 93.06 403 PRO A N 1
ATOM 3080 C CA . PRO A 1 403 ? -4.406 26.672 -4.043 1 93.06 403 PRO A CA 1
ATOM 3081 C C . PRO A 1 403 ? -4.094 25.953 -2.74 1 93.06 403 PRO A C 1
ATOM 3083 O O . PRO A 1 403 ? -4.652 24.875 -2.475 1 93.06 403 PRO A O 1
ATOM 3086 N N . TRP A 1 404 ? -3.309 26.5 -1.935 1 92.81 404 TRP A N 1
ATOM 3087 C CA . TRP A 1 404 ? -2.893 25.844 -0.699 1 92.81 404 TRP A CA 1
ATOM 3088 C C . TRP A 1 404 ? -3.994 25.922 0.354 1 92.81 404 TRP A C 1
ATOM 3090 O O . TRP A 1 404 ? -4.281 24.938 1.034 1 92.81 404 TRP A O 1
ATOM 3100 N N . VAL A 1 405 ? -4.574 27.016 0.445 1 95.69 405 VAL A N 1
ATOM 3101 C CA . VAL A 1 405 ? -5.648 27.203 1.418 1 95.69 405 VAL A CA 1
ATOM 3102 C C . VAL A 1 405 ? -6.832 26.312 1.057 1 95.69 405 VAL A C 1
ATOM 3104 O O . VAL A 1 405 ? -7.383 25.625 1.918 1 95.69 405 VAL A O 1
ATOM 3107 N N . PHE A 1 406 ? -7.141 26.281 -0.172 1 95.88 406 PHE A N 1
ATOM 3108 C CA . PHE A 1 406 ? -8.328 25.531 -0.56 1 95.88 406 PHE A CA 1
ATOM 3109 C C . PHE A 1 406 ? -8.039 24.047 -0.563 1 95.88 406 PHE A C 1
ATOM 3111 O O . PHE A 1 406 ? -8.953 23.234 -0.379 1 95.88 406 PHE A O 1
ATOM 3118 N N . GLN A 1 407 ? -6.836 23.688 -0.756 1 92.69 407 GLN A N 1
ATOM 3119 C CA . GLN A 1 407 ? -6.504 22.281 -0.576 1 92.69 407 GLN A CA 1
ATOM 3120 C C . GLN A 1 407 ? -6.723 21.844 0.871 1 92.69 407 GLN A C 1
ATOM 3122 O O . GLN A 1 407 ? -7.219 20.75 1.126 1 92.69 407 GLN A O 1
ATOM 3127 N N . ALA A 1 408 ? -6.34 22.688 1.741 1 92.75 408 ALA A N 1
ATOM 3128 C CA . ALA A 1 408 ? -6.535 22.406 3.158 1 92.75 408 ALA A CA 1
ATOM 3129 C C . ALA A 1 408 ? -8.016 22.359 3.512 1 92.75 408 ALA A C 1
ATOM 3131 O O . ALA A 1 408 ? -8.453 21.516 4.297 1 92.75 408 ALA A O 1
ATOM 3132 N N . VAL A 1 409 ? -8.75 23.219 2.943 1 95.56 409 VAL A N 1
ATOM 3133 C CA . VAL A 1 409 ? -10.188 23.266 3.201 1 95.56 409 VAL A CA 1
ATOM 3134 C C . VAL A 1 409 ? -10.852 22 2.666 1 95.56 409 VAL A C 1
ATOM 3136 O O . VAL A 1 409 ? -11.703 21.406 3.334 1 95.56 409 VAL A O 1
ATOM 3139 N N . ARG A 1 410 ? -10.469 21.641 1.521 1 94.5 410 ARG A N 1
ATOM 3140 C CA . ARG A 1 410 ? -11 20.422 0.911 1 94.5 410 ARG A CA 1
ATOM 3141 C C . ARG A 1 410 ? -10.719 19.203 1.781 1 94.5 410 ARG A C 1
ATOM 3143 O O . ARG A 1 410 ? -11.609 18.391 2.023 1 94.5 410 ARG A O 1
ATOM 3150 N N . GLU A 1 411 ? -9.547 19.141 2.199 1 92.81 411 GLU A N 1
ATOM 3151 C CA . GLU A 1 411 ? -9.156 18 3.031 1 92.81 411 GLU A CA 1
ATOM 3152 C C . GLU A 1 411 ? -9.945 17.984 4.34 1 92.81 411 GLU A C 1
ATOM 3154 O O . GLU A 1 411 ? -10.359 16.922 4.805 1 92.81 411 GLU A O 1
ATOM 3159 N N . LEU A 1 412 ? -10.07 19.109 4.91 1 93.81 412 LEU A N 1
ATOM 3160 C CA . LEU A 1 412 ? -10.805 19.219 6.164 1 93.81 412 LEU A CA 1
ATOM 3161 C C . LEU A 1 412 ? -12.258 18.781 5.984 1 93.81 412 LEU A C 1
ATOM 3163 O O . LEU A 1 412 ? -12.781 18.016 6.789 1 93.81 412 LEU A O 1
ATOM 3167 N N . MET A 1 413 ? -12.852 19.266 4.957 1 95.38 413 MET A N 1
ATOM 3168 C CA . MET A 1 413 ? -14.258 18.938 4.719 1 95.38 413 MET A CA 1
ATOM 3169 C C . MET A 1 413 ? -14.422 17.484 4.328 1 95.38 413 MET A C 1
ATOM 3171 O O . MET A 1 413 ? -15.406 16.844 4.711 1 95.38 413 MET A O 1
ATOM 3175 N N . PHE A 1 414 ? -13.516 17 3.604 1 93.5 414 PHE A N 1
ATOM 3176 C CA . PHE A 1 414 ? -13.555 15.586 3.234 1 93.5 414 PHE A CA 1
ATOM 3177 C C . PHE A 1 414 ? -13.445 14.703 4.469 1 93.5 414 PHE A C 1
ATOM 3179 O O . PHE A 1 414 ? -14.195 13.734 4.621 1 93.5 414 PHE A O 1
ATOM 3186 N N . ARG A 1 415 ? -12.555 15.023 5.242 1 91.94 415 ARG A N 1
ATOM 3187 C CA . ARG A 1 415 ? -12.391 14.25 6.473 1 91.94 415 ARG A CA 1
ATOM 3188 C C . ARG A 1 415 ? -13.633 14.344 7.348 1 91.94 415 ARG A C 1
ATOM 3190 O O . ARG A 1 415 ? -14.016 13.375 8 1 91.94 415 ARG A O 1
ATOM 3197 N N . ALA A 1 416 ? -14.188 15.508 7.414 1 92.38 416 ALA A N 1
ATOM 3198 C CA . ALA A 1 416 ? -15.414 15.672 8.188 1 92.38 416 ALA A CA 1
ATOM 3199 C C . ALA A 1 416 ? -16.531 14.781 7.645 1 92.38 416 ALA A C 1
ATOM 3201 O O . ALA A 1 416 ? -17.281 14.18 8.414 1 92.38 416 ALA A O 1
ATOM 3202 N N . SER A 1 417 ? -16.547 14.688 6.387 1 91.69 417 SER A N 1
ATOM 3203 C CA . SER A 1 417 ? -17.594 13.867 5.766 1 91.69 417 SER A CA 1
ATOM 3204 C C . SER A 1 417 ? -17.406 12.391 6.113 1 91.69 417 SER A C 1
ATOM 3206 O O . SER A 1 417 ? -18.391 11.656 6.223 1 91.69 417 SER A O 1
ATOM 3208 N N . VAL A 1 418 ? -16.219 12.016 6.277 1 88.44 418 VAL A N 1
ATOM 3209 C CA . VAL A 1 418 ? -15.93 10.602 6.496 1 88.44 418 VAL A CA 1
ATOM 3210 C C . VAL A 1 418 ? -15.969 10.297 7.992 1 88.44 418 VAL A C 1
ATOM 3212 O O . VAL A 1 418 ? -16.344 9.188 8.398 1 88.44 418 VAL A O 1
ATOM 3215 N N . GLU A 1 419 ? -15.656 11.219 8.844 1 85.31 419 GLU A N 1
ATOM 3216 C CA . GLU A 1 419 ? -15.461 10.922 10.258 1 85.31 419 GLU A CA 1
ATOM 3217 C C . GLU A 1 419 ? -16.734 11.195 11.062 1 85.31 419 GLU A C 1
ATOM 3219 O O . GLU A 1 419 ? -16.938 10.609 12.117 1 85.31 419 GLU A O 1
ATOM 3224 N N . VAL A 1 420 ? -17.547 12.055 10.648 1 80.75 420 VAL A N 1
ATOM 3225 C CA . VAL A 1 420 ? -18.734 12.445 11.398 1 80.75 420 VAL A CA 1
ATOM 3226 C C . VAL A 1 420 ? -19.625 11.234 11.633 1 80.75 420 VAL A C 1
ATOM 3228 O O . VAL A 1 420 ? -20.141 11.031 12.734 1 80.75 420 VAL A O 1
ATOM 3231 N N . PRO A 1 421 ? -19.781 10.406 10.609 1 74.5 421 PRO A N 1
ATOM 3232 C CA . PRO A 1 421 ? -20.656 9.266 10.859 1 74.5 421 PRO A CA 1
ATOM 3233 C C . PRO A 1 421 ? -20.141 8.344 11.953 1 74.5 421 PRO A C 1
ATOM 3235 O O . PRO A 1 421 ? -20.922 7.711 12.664 1 74.5 421 PRO A O 1
ATOM 3238 N N . ILE A 1 422 ? -18.891 8.305 12.086 1 67.44 422 ILE A N 1
ATOM 3239 C CA . ILE A 1 422 ? -18.281 7.438 13.094 1 67.44 422 ILE A CA 1
ATOM 3240 C C . ILE A 1 422 ? -18.484 8.039 14.484 1 67.44 422 ILE A C 1
ATOM 3242 O O . ILE A 1 422 ? -18.828 7.32 15.43 1 67.44 422 ILE A O 1
ATOM 3246 N N . ASP A 1 423 ? -18.297 9.305 14.547 1 63.12 423 ASP A N 1
ATOM 3247 C CA . ASP A 1 423 ? -18.453 10 15.82 1 63.12 423 ASP A CA 1
ATOM 3248 C C . ASP A 1 423 ? -19.906 9.969 16.297 1 63.12 423 ASP A C 1
ATOM 3250 O O . ASP A 1 423 ? -20.172 9.781 17.484 1 63.12 423 ASP A O 1
ATOM 3254 N N . ASP A 1 424 ? -20.688 10.148 15.344 1 60.81 424 ASP A N 1
ATOM 3255 C CA . ASP A 1 424 ? -22.109 10.102 15.664 1 60.81 424 ASP A CA 1
ATOM 3256 C C . ASP A 1 424 ? -22.531 8.703 16.109 1 60.81 424 ASP A C 1
ATOM 3258 O O . ASP A 1 424 ? -23.312 8.555 17.047 1 60.81 424 ASP A O 1
ATOM 3262 N N . TYR A 1 425 ? -21.922 7.844 15.438 1 56.72 425 TYR A N 1
ATOM 3263 C CA . TYR A 1 425 ? -22.203 6.461 15.797 1 56.72 425 TYR A CA 1
ATOM 3264 C C . TYR A 1 425 ? -21.734 6.156 17.219 1 56.72 425 TYR A C 1
ATOM 3266 O O . TYR A 1 425 ? -22.469 5.555 18 1 56.72 425 TYR A O 1
ATOM 3274 N N . GLN A 1 426 ? -20.594 6.598 17.469 1 55.66 426 GLN A N 1
ATOM 3275 C CA . GLN A 1 426 ? -20.031 6.309 18.781 1 55.66 426 GLN A CA 1
ATOM 3276 C C . GLN A 1 426 ? -20.828 7.02 19.875 1 55.66 426 GLN A C 1
ATOM 3278 O O . GLN A 1 426 ? -21.078 6.441 20.938 1 55.66 426 GLN A O 1
ATOM 3283 N N . ARG A 1 427 ? -21.141 8.234 19.609 1 54.19 427 ARG A N 1
ATOM 3284 C CA . ARG A 1 427 ? -21.922 9.008 20.578 1 54.19 427 ARG A CA 1
ATOM 3285 C C . ARG A 1 427 ? -23.297 8.406 20.781 1 54.19 427 ARG A C 1
ATOM 3287 O O . ARG A 1 427 ? -23.766 8.305 21.922 1 54.19 427 ARG A O 1
ATOM 3294 N N . ARG A 1 428 ? -23.875 8.023 19.781 1 52.19 428 ARG A N 1
ATOM 3295 C CA . ARG A 1 428 ? -25.219 7.445 19.859 1 52.19 428 ARG A CA 1
ATOM 3296 C C . ARG A 1 428 ? -25.156 6.039 20.438 1 52.19 428 ARG A C 1
ATOM 3298 O O . ARG A 1 428 ? -26.047 5.637 21.188 1 52.19 428 ARG A O 1
ATOM 3305 N N . ARG A 1 429 ? -24.125 5.309 19.953 1 51.47 429 ARG A N 1
ATOM 3306 C CA . ARG A 1 429 ? -23.938 3.996 20.562 1 51.47 429 ARG A CA 1
ATOM 3307 C C . ARG A 1 429 ? -23.828 4.105 22.094 1 51.47 429 ARG A C 1
ATOM 3309 O O . ARG A 1 429 ? -24.406 3.295 22.812 1 51.47 429 ARG A O 1
ATOM 3316 N N . SER A 1 430 ? -23.016 5 22.516 1 48.25 430 SER A N 1
ATOM 3317 C CA . SER A 1 430 ? -22.828 5.188 23.953 1 48.25 430 SER A CA 1
ATOM 3318 C C . SER A 1 430 ? -24.109 5.684 24.609 1 48.25 430 SER A C 1
ATOM 3320 O O . SER A 1 430 ? -24.422 5.312 25.75 1 48.25 430 SER A O 1
ATOM 3322 N N . ARG A 1 431 ? -24.828 6.555 23.969 1 48.62 431 ARG A N 1
ATOM 3323 C CA . ARG A 1 431 ? -26.016 7.141 24.578 1 48.62 431 ARG A CA 1
ATOM 3324 C C . ARG A 1 431 ? -27.234 6.238 24.391 1 48.62 431 ARG A C 1
ATOM 3326 O O . ARG A 1 431 ? -28.078 6.133 25.281 1 48.62 431 ARG A O 1
ATOM 3333 N N . PHE A 1 432 ? -27.422 5.934 23.188 1 47.88 432 PHE A N 1
ATOM 3334 C CA . PHE A 1 432 ? -28.703 5.281 22.953 1 47.88 432 PHE A CA 1
ATOM 3335 C C . PHE A 1 432 ? -28.516 3.777 22.781 1 47.88 432 PHE A C 1
ATOM 3337 O O . PHE A 1 432 ? -29.453 3.072 22.375 1 47.88 432 PHE A O 1
ATOM 3344 N N . SER A 1 433 ? -27.547 3.176 23.359 1 44.25 433 SER A N 1
ATOM 3345 C CA . SER A 1 433 ? -27.359 1.735 23.203 1 44.25 433 SER A CA 1
ATOM 3346 C C . SER A 1 433 ? -27.703 1.276 21.797 1 44.25 433 SER A C 1
ATOM 3348 O O . SER A 1 433 ? -28.5 0.353 21.609 1 44.25 433 SER A O 1
ATOM 3350 N N . LEU A 1 434 ? -27.609 2.074 20.984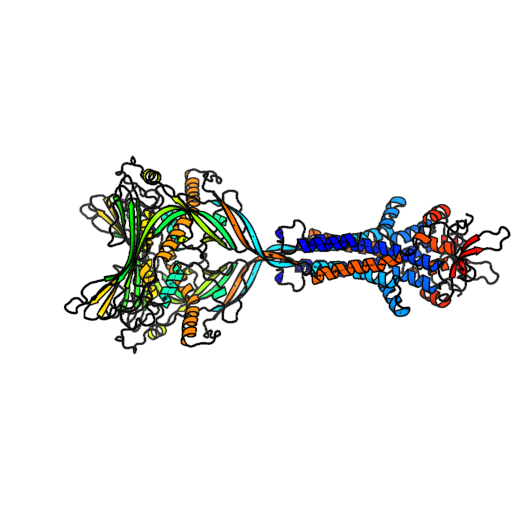 1 45.47 434 LEU A N 1
ATOM 3351 C CA . LEU A 1 434 ? -28.016 1.74 19.625 1 45.47 434 LEU A CA 1
ATOM 3352 C C . LEU A 1 434 ? -27.234 0.54 19.094 1 45.47 434 LEU A C 1
ATOM 3354 O O . LEU A 1 434 ? -26.094 0.32 19.484 1 45.47 434 LEU A O 1
ATOM 3358 N N . ASP A 1 435 ? -28 -0.318 18.406 1 45.31 435 ASP A N 1
ATOM 3359 C CA . ASP A 1 435 ? -27.516 -1.52 17.734 1 45.31 435 ASP A CA 1
ATOM 3360 C C . ASP A 1 435 ? -26.375 -1.189 16.781 1 45.31 435 ASP A C 1
ATOM 3362 O O . ASP A 1 435 ? -26.328 -0.088 16.219 1 45.31 435 ASP A O 1
ATOM 3366 N N . GLU A 1 436 ? -25.297 -1.855 16.844 1 46.28 436 GLU A N 1
ATOM 3367 C CA . GLU A 1 436 ? -24.078 -1.812 16.031 1 46.28 436 GLU A CA 1
ATOM 3368 C C . GLU A 1 436 ? -24.391 -1.508 14.578 1 46.28 436 GLU A C 1
ATOM 3370 O O . GLU A 1 436 ? -23.562 -0.945 13.859 1 46.28 436 GLU A O 1
ATOM 3375 N N . ASN A 1 437 ? -25.625 -1.822 14.102 1 44.69 437 ASN A N 1
ATOM 3376 C CA . ASN A 1 437 ? -26 -1.783 12.688 1 44.69 437 ASN A CA 1
ATOM 3377 C C . ASN A 1 437 ? -26.672 -0.457 12.32 1 44.69 437 ASN A C 1
ATOM 3379 O O . ASN A 1 437 ? -27.297 -0.345 11.273 1 44.69 437 ASN A O 1
ATOM 3383 N N . TYR A 1 438 ? -26.781 0.395 13.188 1 44.62 438 TYR A N 1
ATOM 3384 C CA . TYR A 1 438 ? -27.547 1.592 12.836 1 44.62 438 TYR A CA 1
ATOM 3385 C C . TYR A 1 438 ? -26.75 2.484 11.891 1 44.62 438 TYR A C 1
ATOM 3387 O O . TYR A 1 438 ? -25.797 3.137 12.305 1 44.62 438 TYR A O 1
ATOM 3395 N N . VAL A 1 439 ? -26.672 2.182 10.672 1 50.94 439 VAL A N 1
ATOM 3396 C CA . VAL A 1 439 ? -26.203 3.119 9.648 1 50.94 439 VAL A CA 1
ATOM 3397 C C . VAL A 1 439 ? -27.359 4.004 9.195 1 50.94 439 VAL A C 1
ATOM 3399 O O . VAL A 1 439 ? -28.391 3.504 8.727 1 50.94 439 VAL A O 1
ATOM 3402 N N . LEU A 1 440 ? -27.516 5.273 9.727 1 53.47 440 LEU A N 1
ATOM 3403 C CA . LEU A 1 440 ? -28.547 6.16 9.188 1 53.47 440 LEU A CA 1
ATOM 3404 C C . LEU A 1 440 ? -28.531 6.156 7.668 1 53.47 440 LEU A C 1
ATOM 3406 O O . LEU A 1 440 ? -27.469 6.043 7.055 1 53.47 440 LEU A O 1
ATOM 3410 N N . SER A 1 441 ? -29.703 6.016 7.109 1 51.97 441 SER A N 1
ATOM 3411 C CA . SER A 1 441 ? -29.938 6.102 5.676 1 51.97 441 SER A CA 1
ATOM 3412 C C . SER A 1 441 ? -29.297 7.348 5.078 1 51.97 441 SER A C 1
ATOM 3414 O O . SER A 1 441 ? -29.391 8.438 5.645 1 51.97 441 SER A O 1
ATOM 3416 N N . GLY A 1 442 ? -28.328 7.352 4.246 1 58.81 442 GLY A N 1
ATOM 3417 C CA . GLY A 1 442 ? -27.703 8.445 3.521 1 58.81 442 GLY A CA 1
ATOM 3418 C C . GLY A 1 442 ? -26.234 8.641 3.891 1 58.81 442 GLY A C 1
ATOM 3419 O O . GLY A 1 442 ? -25.562 9.492 3.314 1 58.81 442 GLY A O 1
ATOM 3420 N N . GLN A 1 443 ? -26 7.844 4.887 1 72.88 443 GLN A N 1
ATOM 3421 C CA . GLN A 1 443 ? -24.625 8.008 5.359 1 72.88 443 GLN A CA 1
ATOM 3422 C C . GLN A 1 443 ? -23.719 6.906 4.82 1 72.88 443 GLN A C 1
ATOM 3424 O O . GLN A 1 443 ? -22.734 6.527 5.465 1 72.88 443 GLN A O 1
ATOM 3429 N N . LYS A 1 444 ? -24.266 6.355 3.707 1 79.62 444 LYS A N 1
ATOM 3430 C CA . LYS A 1 444 ? -23.406 5.344 3.094 1 79.62 444 LYS A CA 1
ATOM 3431 C C . LYS A 1 444 ? -23.203 5.621 1.606 1 79.62 444 LYS A C 1
ATOM 3433 O O . LYS A 1 444 ? -24.109 6.129 0.938 1 79.62 444 LYS A O 1
ATOM 3438 N N . GLN A 1 445 ? -22.047 5.355 1.218 1 85.44 445 GLN A N 1
ATOM 3439 C CA . GLN A 1 445 ? -21.688 5.496 -0.191 1 85.44 445 GLN A CA 1
ATOM 3440 C C . GLN A 1 445 ? -20.812 4.34 -0.652 1 85.44 445 GLN A C 1
ATOM 3442 O O . GLN A 1 445 ? -19.953 3.867 0.096 1 85.44 445 GLN A O 1
ATOM 3447 N N . ARG A 1 446 ? -21.156 3.965 -1.933 1 85.31 446 ARG A N 1
ATOM 3448 C CA . ARG A 1 446 ? -20.359 2.889 -2.506 1 85.31 446 ARG A CA 1
ATOM 3449 C C . ARG A 1 446 ? -19.062 3.426 -3.105 1 85.31 446 ARG A C 1
ATOM 3451 O O . ARG A 1 446 ? -19.078 4.441 -3.807 1 85.31 446 ARG A O 1
ATOM 3458 N N . LEU A 1 447 ? -18.031 2.816 -2.74 1 85 447 LEU A N 1
ATOM 3459 C CA . LEU A 1 447 ? -16.719 3.184 -3.262 1 85 447 LEU A CA 1
ATOM 3460 C C . LEU A 1 447 ? -16.391 2.383 -4.516 1 85 447 LEU A C 1
ATOM 3462 O O . LEU A 1 447 ? -16.062 1.198 -4.434 1 85 447 LEU A O 1
ATOM 3466 N N . GLN A 1 448 ? -16.578 3.072 -5.633 1 81.19 448 GLN A N 1
ATOM 3467 C CA . GLN A 1 448 ? -16.312 2.436 -6.914 1 81.19 448 GLN A CA 1
ATOM 3468 C C . GLN A 1 448 ? -15.469 3.342 -7.812 1 81.19 448 GLN A C 1
ATOM 3470 O O . GLN A 1 448 ? -15.477 4.562 -7.648 1 81.19 448 GLN A O 1
ATOM 3475 N N . GLY A 1 449 ? -14.602 2.707 -8.516 1 80.69 449 GLY A N 1
ATOM 3476 C CA . GLY A 1 449 ? -13.766 3.461 -9.438 1 80.69 449 GLY A CA 1
ATOM 3477 C C . GLY A 1 449 ? -12.844 2.584 -10.258 1 80.69 449 GLY A C 1
ATOM 3478 O O . GLY A 1 449 ? -13.203 1.465 -10.625 1 80.69 449 GLY A O 1
ATOM 3479 N N . GLU A 1 450 ? -11.82 3.244 -10.602 1 77.25 450 GLU A N 1
ATOM 3480 C CA . GLU A 1 450 ? -10.82 2.568 -11.43 1 77.25 450 GLU A CA 1
ATOM 3481 C C . GLU A 1 450 ? -9.68 2.014 -10.578 1 77.25 450 GLU A C 1
ATOM 3483 O O . GLU A 1 450 ? -9.25 2.654 -9.617 1 77.25 450 GLU A O 1
ATOM 3488 N N . HIS A 1 451 ? -9.484 0.846 -10.742 1 73.19 451 HIS A N 1
ATOM 3489 C CA . HIS A 1 451 ? -8.438 0.139 -10.008 1 73.19 451 HIS A CA 1
ATOM 3490 C C . HIS A 1 451 ? -7.211 -0.082 -10.891 1 73.19 451 HIS A C 1
ATOM 3492 O O . HIS A 1 451 ? -7.324 -0.572 -12.016 1 73.19 451 HIS A O 1
ATOM 3498 N N . ARG A 1 452 ? -6.145 0.507 -10.398 1 63.69 452 ARG A N 1
ATOM 3499 C CA . ARG A 1 452 ? -4.855 0.225 -11.023 1 63.69 452 ARG A CA 1
ATOM 3500 C C . ARG A 1 452 ? -3.889 -0.394 -10.016 1 63.69 452 ARG A C 1
ATOM 3502 O O . ARG A 1 452 ? -3.705 0.132 -8.922 1 63.69 452 ARG A O 1
ATOM 3509 N N . GLY A 1 453 ? -3.811 -1.594 -9.969 1 59.41 453 GLY A N 1
ATOM 3510 C CA . GLY A 1 453 ? -2.889 -2.133 -8.977 1 59.41 453 GLY A CA 1
ATOM 3511 C C . GLY A 1 453 ? -1.991 -3.223 -9.539 1 59.41 453 GLY A C 1
ATOM 3512 O O . GLY A 1 453 ? -2.15 -3.639 -10.688 1 59.41 453 GLY A O 1
ATOM 3513 N N . LEU A 1 454 ? -0.938 -3.434 -8.703 1 55.25 454 LEU A N 1
ATOM 3514 C CA . LEU A 1 454 ? -0.046 -4.555 -8.977 1 55.25 454 LEU A CA 1
ATOM 3515 C C . LEU A 1 454 ? -0.643 -5.863 -8.461 1 55.25 454 LEU A C 1
ATOM 3517 O O . LEU A 1 454 ? -1.127 -5.926 -7.332 1 55.25 454 LEU A O 1
ATOM 3521 N N . SER A 1 455 ? -1.462 -6.539 -9.266 1 59.09 455 SER A N 1
ATOM 3522 C CA . SER A 1 455 ? -1.967 -7.848 -8.875 1 59.09 455 SER A CA 1
ATOM 3523 C C . SER A 1 455 ? -1.098 -8.969 -9.438 1 59.09 455 SER A C 1
ATOM 3525 O O . SER A 1 455 ? -0.338 -8.75 -10.383 1 59.09 455 SER A O 1
ATOM 3527 N N . THR A 1 456 ? -1.198 -10.102 -8.539 1 63.56 456 THR A N 1
ATOM 3528 C CA . THR A 1 456 ? -0.537 -11.281 -9.086 1 63.56 456 THR A CA 1
ATOM 3529 C C . THR A 1 456 ? -1.303 -11.812 -10.297 1 63.56 456 THR A C 1
ATOM 3531 O O . THR A 1 456 ? -2.492 -12.117 -10.195 1 63.56 456 THR A O 1
ATOM 3534 N N . ILE A 1 457 ? -0.806 -11.617 -11.32 1 73.75 457 ILE A N 1
ATOM 3535 C CA . ILE A 1 457 ? -1.424 -12.062 -12.5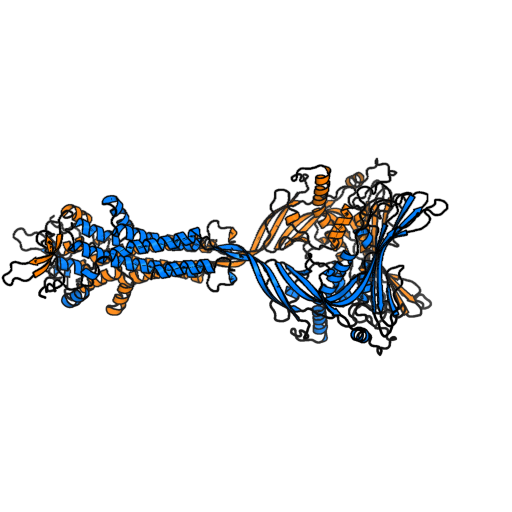7 1 73.75 457 ILE A CA 1
ATOM 3536 C C . ILE A 1 457 ? -0.636 -13.234 -13.141 1 73.75 457 ILE A C 1
ATOM 3538 O O . ILE A 1 457 ? 0.516 -13.461 -12.766 1 73.75 457 ILE A O 1
ATOM 3542 N N . TYR A 1 458 ? -1.411 -14.031 -13.883 1 79.56 458 TYR A N 1
ATOM 3543 C CA . TYR A 1 458 ? -0.723 -15.078 -14.633 1 79.56 458 TYR A CA 1
ATOM 3544 C C . TYR A 1 458 ? -0.075 -14.508 -15.891 1 79.56 458 TYR A C 1
ATOM 3546 O O . TYR A 1 458 ? -0.702 -13.742 -16.625 1 79.56 458 TYR A O 1
ATOM 3554 N N . ILE A 1 459 ? 1.191 -14.781 -15.969 1 81.19 459 ILE A N 1
ATOM 3555 C CA . ILE A 1 459 ? 1.916 -14.359 -17.156 1 81.19 459 ILE A CA 1
ATOM 3556 C C . ILE A 1 459 ? 2.199 -15.578 -18.047 1 81.19 459 ILE A C 1
ATOM 3558 O O . ILE A 1 459 ? 2.803 -16.547 -17.594 1 81.19 459 ILE A O 1
ATOM 3562 N N . ALA A 1 460 ? 1.68 -15.422 -19.266 1 87.06 460 ALA A N 1
ATOM 3563 C CA . ALA A 1 460 ? 1.841 -16.547 -20.188 1 87.06 460 ALA A CA 1
ATOM 3564 C C . ALA A 1 460 ? 3.137 -16.422 -20.984 1 87.06 460 ALA A C 1
ATOM 3566 O O . ALA A 1 460 ? 3.463 -15.336 -21.484 1 87.06 460 ALA A O 1
ATOM 3567 N N . ASN A 1 461 ? 3.924 -17.422 -20.812 1 87.81 461 ASN A N 1
ATOM 3568 C CA . ASN A 1 461 ? 5.059 -17.562 -21.719 1 87.81 461 ASN A CA 1
ATOM 3569 C C . ASN A 1 461 ? 4.688 -18.359 -22.969 1 87.81 461 ASN A C 1
ATOM 3571 O O . ASN A 1 461 ? 4.566 -19.578 -22.906 1 87.81 461 ASN A O 1
ATOM 3575 N N . HIS A 1 462 ? 4.605 -17.734 -24.141 1 87.56 462 HIS A N 1
ATOM 3576 C CA . HIS A 1 462 ? 4.074 -18.328 -25.344 1 87.56 462 HIS A CA 1
ATOM 3577 C C . HIS A 1 462 ? 5.047 -19.359 -25.922 1 87.56 462 HIS A C 1
ATOM 3579 O O . HIS A 1 462 ? 4.629 -20.328 -26.562 1 87.56 462 HIS A O 1
ATOM 3585 N N . SER A 1 463 ? 6.285 -19.125 -25.672 1 89.19 463 SER A N 1
ATOM 3586 C CA . SER A 1 463 ? 7.254 -20.078 -26.203 1 89.19 463 SER A CA 1
ATOM 3587 C C . SER A 1 463 ? 7.07 -21.453 -25.594 1 89.19 463 SER A C 1
ATOM 3589 O O . SER A 1 463 ? 7.094 -22.469 -26.312 1 89.19 463 SER A O 1
ATOM 3591 N N . TYR A 1 464 ? 6.832 -21.547 -24.328 1 90.25 464 TYR A N 1
ATOM 3592 C CA . TYR A 1 464 ? 6.656 -22.844 -23.672 1 90.25 464 TYR A CA 1
ATOM 3593 C C . TYR A 1 464 ? 5.297 -23.438 -24 1 90.25 464 TYR A C 1
ATOM 3595 O O . TYR A 1 464 ? 5.16 -24.672 -24.109 1 90.25 464 TYR A O 1
ATOM 3603 N N . LEU A 1 465 ? 4.34 -22.641 -24.219 1 89 465 LEU A N 1
ATOM 3604 C CA . LEU A 1 465 ? 3.018 -23.109 -24.609 1 89 465 LEU A CA 1
ATOM 3605 C C . LEU A 1 465 ? 3.055 -23.766 -25.984 1 89 465 LEU A C 1
ATOM 3607 O O . LEU A 1 465 ? 2.553 -24.875 -26.156 1 89 465 LEU A O 1
ATOM 3611 N N . TYR A 1 466 ? 3.691 -23.062 -26.875 1 88.94 466 TYR A N 1
ATOM 3612 C CA . TYR A 1 466 ? 3.76 -23.594 -28.234 1 88.94 466 TYR A CA 1
ATOM 3613 C C . TYR A 1 466 ? 4.625 -24.844 -28.281 1 88.94 466 TYR A C 1
ATOM 3615 O O . TYR A 1 466 ? 4.332 -25.781 -29.031 1 88.94 466 TYR A O 1
ATOM 3623 N N . ALA A 1 467 ? 5.645 -24.875 -27.453 1 89.75 467 ALA A N 1
ATOM 3624 C CA . ALA A 1 467 ? 6.477 -26.078 -27.406 1 89.75 467 ALA A CA 1
ATOM 3625 C C . ALA A 1 467 ? 5.676 -27.281 -26.922 1 89.75 467 ALA A C 1
ATOM 3627 O O . ALA A 1 467 ? 5.809 -28.391 -27.453 1 89.75 467 ALA A O 1
ATOM 3628 N N . ALA A 1 468 ? 4.887 -27.078 -25.906 1 89.5 468 ALA A N 1
ATOM 3629 C CA . ALA A 1 468 ? 4.059 -28.156 -25.375 1 89.5 468 ALA A CA 1
ATOM 3630 C C . ALA A 1 468 ? 3.02 -28.609 -26.406 1 89.5 468 ALA A C 1
ATOM 3632 O O . ALA A 1 468 ? 2.805 -29.797 -26.594 1 89.5 468 ALA A O 1
ATOM 3633 N N . ALA A 1 469 ? 2.42 -27.703 -27.062 1 88.38 469 ALA A N 1
ATOM 3634 C CA . ALA A 1 469 ? 1.394 -28.016 -28.062 1 88.38 469 ALA A CA 1
ATOM 3635 C C . ALA A 1 469 ? 2.004 -28.688 -29.281 1 88.38 469 ALA A C 1
ATOM 3637 O O . ALA A 1 469 ? 1.438 -29.656 -29.812 1 88.38 469 ALA A O 1
ATOM 3638 N N . VAL A 1 470 ? 3.127 -28.203 -29.719 1 89.25 470 VAL A N 1
ATOM 3639 C CA . VAL A 1 470 ? 3.777 -28.734 -30.906 1 89.25 470 VAL A CA 1
ATOM 3640 C C . VAL A 1 470 ? 4.234 -30.172 -30.656 1 89.25 470 VAL A C 1
ATOM 3642 O O . VAL A 1 470 ? 4.074 -31.047 -31.5 1 89.25 470 VAL A O 1
ATOM 3645 N N . ILE A 1 471 ? 4.754 -30.406 -29.5 1 90.19 471 ILE A N 1
ATOM 3646 C CA . ILE A 1 471 ? 5.223 -31.766 -29.219 1 90.19 471 ILE A CA 1
ATOM 3647 C C . ILE A 1 471 ? 4.039 -32.719 -29.172 1 90.19 471 ILE A C 1
ATOM 3649 O O . ILE A 1 471 ? 4.141 -33.875 -29.625 1 90.19 471 ILE A O 1
ATOM 3653 N N . THR A 1 472 ? 2.986 -32.312 -28.641 1 89.62 472 THR A N 1
ATOM 3654 C CA . THR A 1 472 ? 1.795 -33.125 -28.578 1 89.62 472 THR A CA 1
ATOM 3655 C C . THR A 1 472 ? 1.225 -33.375 -29.984 1 89.62 472 THR A C 1
ATOM 3657 O O . THR A 1 472 ? 0.854 -34.5 -30.328 1 89.62 472 THR A O 1
ATOM 3660 N N . PHE A 1 473 ? 1.202 -32.375 -30.75 1 88.69 473 PHE A N 1
ATOM 3661 C CA . PHE A 1 473 ? 0.684 -32.469 -32.125 1 88.69 473 PHE A CA 1
ATOM 3662 C C . PHE A 1 473 ? 1.594 -33.312 -33 1 88.69 473 PHE A C 1
ATOM 3664 O O . PHE A 1 473 ? 1.116 -34.156 -33.75 1 88.69 473 PHE A O 1
ATOM 3671 N N . LEU A 1 474 ? 2.875 -33.125 -32.875 1 88.88 474 LEU A N 1
ATOM 3672 C CA . LEU A 1 474 ? 3.842 -33.906 -33.656 1 88.88 474 LEU A CA 1
ATOM 3673 C C . LEU A 1 474 ? 3.771 -35.375 -33.281 1 88.88 474 LEU A C 1
ATOM 3675 O O . LEU A 1 474 ? 3.93 -36.25 -34.156 1 88.88 474 LEU A O 1
ATOM 3679 N N . THR A 1 475 ? 3.566 -35.625 -32.031 1 92.06 475 THR A N 1
ATOM 3680 C CA . THR A 1 475 ? 3.443 -37.031 -31.641 1 92.06 475 THR A CA 1
ATOM 3681 C C . THR A 1 475 ? 2.189 -37.656 -32.25 1 92.06 475 THR A C 1
ATOM 3683 O O . THR A 1 475 ? 2.225 -38.781 -32.719 1 92.06 475 THR A O 1
ATOM 3686 N N . GLY A 1 476 ? 1.156 -36.938 -32.25 1 89.94 476 GLY A N 1
ATOM 3687 C CA . GLY A 1 476 ? -0.054 -37.406 -32.875 1 89.94 476 GLY A CA 1
ATOM 3688 C C . GLY A 1 476 ? 0.114 -37.656 -34.375 1 89.94 476 GLY A C 1
ATOM 3689 O O . GLY A 1 476 ? -0.371 -38.656 -34.906 1 89.94 476 GLY A O 1
ATOM 3690 N N . LEU A 1 477 ? 0.858 -36.844 -35 1 89.56 477 LEU A N 1
ATOM 3691 C CA . LEU A 1 477 ? 1.098 -36.938 -36.438 1 89.56 477 LEU A CA 1
ATOM 3692 C C . LEU A 1 477 ? 1.982 -38.156 -36.75 1 89.56 477 LEU A C 1
ATOM 3694 O O . LEU A 1 477 ? 1.804 -38.812 -37.781 1 89.56 477 LEU A O 1
ATOM 3698 N N . MET A 1 478 ? 2.893 -38.438 -35.906 1 91.38 478 MET A N 1
ATOM 3699 C CA . MET A 1 478 ? 3.797 -39.562 -36.125 1 91.38 478 MET A CA 1
ATOM 3700 C C . MET A 1 478 ? 3.09 -40.906 -35.906 1 91.38 478 MET A C 1
ATOM 3702 O O . MET A 1 478 ? 3.5 -41.938 -36.438 1 91.38 478 MET A O 1
ATOM 3706 N N . ILE A 1 479 ? 2.027 -40.906 -35.125 1 91.44 479 ILE A N 1
ATOM 3707 C CA . ILE A 1 479 ? 1.297 -42.156 -34.844 1 91.44 479 ILE A CA 1
ATOM 3708 C C . ILE A 1 479 ? 0.273 -42.406 -35.938 1 91.44 479 ILE A C 1
ATOM 3710 O O . ILE A 1 479 ? -0.046 -43.562 -36.219 1 91.44 479 ILE A O 1
ATOM 3714 N N . THR A 1 480 ? -0.148 -41.469 -36.688 1 91.06 480 THR A N 1
ATOM 3715 C CA . THR A 1 480 ? -1.225 -41.594 -37.656 1 91.06 480 THR A CA 1
ATOM 3716 C C . THR A 1 480 ? -0.815 -42.531 -38.812 1 91.06 480 THR A C 1
ATOM 3718 O O . THR A 1 480 ? -1.611 -43.344 -39.25 1 91.06 480 THR A O 1
ATOM 3721 N N . PRO A 1 481 ? 0.464 -42.5 -39.281 1 91.12 481 PRO A N 1
ATOM 3722 C CA . PRO A 1 481 ? 0.823 -43.406 -40.406 1 91.12 481 PRO A CA 1
ATOM 3723 C C . PRO A 1 481 ? 0.817 -44.875 -39.969 1 91.12 481 PRO A C 1
ATOM 3725 O O . PRO A 1 481 ? 0.735 -45.75 -40.844 1 91.12 481 PRO A O 1
ATOM 3728 N N . LEU A 1 482 ? 0.852 -45.125 -38.75 1 90.81 482 LEU A N 1
ATOM 3729 C CA . LEU A 1 482 ? 0.823 -46.531 -38.312 1 90.81 482 LEU A CA 1
ATOM 3730 C C . LEU A 1 482 ? -0.544 -47.156 -38.562 1 90.81 482 LEU A C 1
ATOM 3732 O O . LEU A 1 482 ? -0.674 -48.375 -38.594 1 90.81 482 LEU A O 1
ATOM 3736 N N . PHE A 1 483 ? -1.516 -46.344 -38.781 1 89.62 483 PHE A N 1
ATOM 3737 C CA . PHE A 1 483 ? -2.865 -46.844 -39 1 89.62 483 PHE A CA 1
ATOM 3738 C C . PHE A 1 483 ? -3.135 -47.031 -40.5 1 89.62 483 PHE A C 1
ATOM 3740 O O . PHE A 1 483 ? -4.234 -47.406 -40.906 1 89.62 483 PHE A O 1
ATOM 3747 N N . TYR A 1 484 ? -2.104 -46.812 -41.188 1 88.69 484 TYR A N 1
ATOM 3748 C CA . TYR A 1 484 ? -2.27 -47 -42.625 1 88.69 484 TYR A CA 1
ATOM 3749 C C . TYR A 1 484 ? -2.486 -48.5 -42.938 1 88.69 484 TYR A C 1
ATOM 3751 O O . TYR A 1 484 ? -1.713 -49.344 -42.5 1 88.69 484 TYR A O 1
ATOM 3759 N N . GLY A 1 485 ? -3.549 -48.969 -43.781 1 82.06 485 GLY A N 1
ATOM 3760 C CA . GLY A 1 485 ? -3.84 -50.312 -44.219 1 82.06 485 GLY A CA 1
ATOM 3761 C C . GLY A 1 485 ? -4.797 -51.031 -43.281 1 82.06 485 GLY A C 1
ATOM 3762 O O . GLY A 1 485 ? -4.969 -52.25 -43.375 1 82.06 485 GLY A O 1
ATOM 3763 N N . TYR A 1 486 ? -5.223 -50.281 -42.312 1 82.94 486 TYR A N 1
ATOM 3764 C CA . TYR A 1 486 ? -6.164 -50.906 -41.375 1 82.94 486 TYR A CA 1
ATOM 3765 C C . TYR A 1 486 ? -7.371 -51.469 -42.094 1 82.94 486 TYR A C 1
ATOM 3767 O O . TYR A 1 486 ? -7.871 -52.531 -41.75 1 82.94 486 TYR A O 1
ATOM 3775 N N . ALA A 1 487 ? -7.754 -50.75 -43.094 1 79.44 487 ALA A N 1
ATOM 3776 C CA . ALA A 1 487 ? -8.945 -51.188 -43.812 1 79.44 487 ALA A CA 1
ATOM 3777 C C . ALA A 1 487 ? -8.688 -52.438 -44.625 1 79.44 487 ALA A C 1
ATOM 3779 O O . ALA A 1 487 ? -9.609 -53.219 -44.875 1 79.44 487 ALA A O 1
ATOM 3780 N N . ASN A 1 488 ? -7.445 -52.75 -44.969 1 77.25 488 ASN A N 1
ATOM 3781 C CA . ASN A 1 488 ? -7.113 -53.906 -45.781 1 77.25 488 ASN A CA 1
ATOM 3782 C C . ASN A 1 488 ? -7 -55.188 -44.969 1 77.25 488 ASN A C 1
ATOM 3784 O O . ASN A 1 488 ? -6.98 -56.281 -45.5 1 77.25 488 ASN A O 1
ATOM 3788 N N . LEU A 1 489 ? -6.875 -55.156 -43.688 1 80.75 489 LEU A N 1
ATOM 3789 C CA . LEU A 1 489 ? -6.695 -56.344 -42.844 1 80.75 489 LEU A CA 1
ATOM 3790 C C . LEU A 1 489 ? -8.031 -57.031 -42.594 1 80.75 489 LEU A C 1
ATOM 3792 O O . LEU A 1 489 ? -8.062 -58.25 -42.344 1 80.75 489 LEU A O 1
ATOM 3796 N N . GLY A 1 490 ? -9.164 -56.5 -42.906 1 71.69 490 GLY A N 1
ATOM 3797 C CA . GLY A 1 490 ? -10.492 -57.094 -42.875 1 71.69 490 GLY A CA 1
ATOM 3798 C C . GLY A 1 490 ? -10.922 -57.5 -41.469 1 71.69 490 GLY A C 1
ATOM 3799 O O . GLY A 1 490 ? -12.094 -57.812 -41.25 1 71.69 490 GLY A O 1
ATOM 3800 N N . ARG A 1 491 ? -9.969 -57.781 -40.531 1 77.25 491 ARG A N 1
ATOM 3801 C CA . ARG A 1 491 ? -10.328 -58.188 -39.188 1 77.25 491 ARG A CA 1
ATOM 3802 C C . ARG A 1 491 ? -9.57 -57.375 -38.156 1 77.25 491 ARG A C 1
ATOM 3804 O O . ARG A 1 491 ? -8.594 -56.688 -38.5 1 77.25 491 ARG A O 1
ATOM 3811 N N . LEU A 1 492 ? -10.039 -57.5 -36.938 1 82.75 492 LEU A N 1
ATOM 3812 C CA . LEU A 1 492 ? -9.328 -56.844 -35.844 1 82.75 492 LEU A CA 1
ATOM 3813 C C . LEU A 1 492 ? -8.086 -57.656 -35.469 1 82.75 492 LEU A C 1
ATOM 3815 O O . LEU A 1 492 ? -8.141 -58.875 -35.344 1 82.75 492 LEU A O 1
ATOM 3819 N N . VAL A 1 493 ? -6.992 -56.938 -35.5 1 84.31 493 VAL A N 1
ATOM 3820 C CA . VAL A 1 493 ? -5.742 -57.656 -35.25 1 84.31 493 VAL A CA 1
ATOM 3821 C C . VAL A 1 493 ? -5.145 -57.188 -33.906 1 84.31 493 VAL A C 1
ATOM 3823 O O . VAL A 1 493 ? -5.391 -56.062 -33.469 1 84.31 493 VAL A O 1
ATOM 3826 N N . SER A 1 494 ? -4.551 -58.094 -33.219 1 85.12 494 SER A N 1
ATOM 3827 C CA . SER A 1 494 ? -3.822 -57.812 -31.969 1 85.12 494 SER A CA 1
ATOM 3828 C C . SER A 1 494 ? -2.508 -58.594 -31.938 1 85.12 494 SER A C 1
ATOM 3830 O O . SER A 1 494 ? -2.256 -59.438 -32.781 1 85.12 494 SER A O 1
ATOM 3832 N N . LEU A 1 495 ? -1.65 -58.156 -31.125 1 86.94 495 LEU A N 1
ATOM 3833 C CA . LEU A 1 495 ? -0.39 -58.875 -30.969 1 86.94 495 LEU A CA 1
ATOM 3834 C C . LEU A 1 495 ? -0.445 -59.812 -29.766 1 86.94 495 LEU A C 1
ATOM 3836 O O . LEU A 1 495 ? 0.542 -59.969 -29.047 1 86.94 495 LEU A O 1
ATOM 3840 N N . SER A 1 496 ? -1.582 -60.344 -29.641 1 87.31 496 SER A N 1
ATOM 3841 C CA . SER A 1 496 ? -1.74 -61.312 -28.562 1 87.31 496 SER A CA 1
ATOM 3842 C C . SER A 1 496 ? -0.893 -62.562 -28.812 1 87.31 496 SER A C 1
ATOM 3844 O O . SER A 1 496 ? -0.739 -63 -29.953 1 87.31 496 SER A O 1
ATOM 3846 N N . PRO A 1 497 ? -0.276 -63.031 -27.797 1 86 497 PRO A N 1
ATOM 3847 C CA . PRO A 1 497 ? 0.536 -64.25 -27.953 1 86 497 PRO A CA 1
ATOM 3848 C C . PRO A 1 497 ? -0.237 -65.375 -28.594 1 86 497 PRO A C 1
ATOM 3850 O O . PRO A 1 497 ? 0.332 -66.188 -29.375 1 86 497 PRO A O 1
ATOM 3853 N N . LEU A 1 498 ? -1.481 -65.438 -28.391 1 86.19 498 LEU A N 1
ATOM 3854 C CA . LEU A 1 498 ? -2.291 -66.5 -28.953 1 86.19 498 LEU A CA 1
ATOM 3855 C C . LEU A 1 498 ? -2.494 -66.312 -30.453 1 86.19 498 LEU A C 1
ATOM 3857 O O . LEU A 1 498 ? -2.441 -67.25 -31.219 1 86.19 498 LEU A O 1
ATOM 3861 N N . GLU A 1 499 ? -2.773 -65.188 -30.812 1 87.69 499 GLU A N 1
ATOM 3862 C CA . GLU A 1 499 ? -2.971 -64.875 -32.219 1 87.69 499 GLU A CA 1
ATOM 3863 C C . GLU A 1 499 ? -1.686 -65.125 -33.031 1 87.69 499 GLU A C 1
ATOM 3865 O O . GLU A 1 499 ? -1.721 -65.625 -34.156 1 87.69 499 GLU A O 1
ATOM 3870 N N . ILE A 1 500 ? -0.647 -64.75 -32.406 1 87.19 500 ILE A N 1
ATOM 3871 C CA . ILE A 1 500 ? 0.646 -64.938 -33.062 1 87.19 500 ILE A CA 1
ATOM 3872 C C . ILE A 1 500 ? 0.998 -66.438 -33.125 1 87.19 500 ILE A C 1
ATOM 3874 O O . ILE A 1 500 ? 1.481 -66.875 -34.156 1 87.19 500 ILE A O 1
ATOM 3878 N N . ALA A 1 501 ? 0.824 -67.062 -32.062 1 86.25 501 ALA A N 1
ATOM 3879 C CA . ALA A 1 501 ? 1.1 -68.5 -32.062 1 86.25 501 ALA A CA 1
ATOM 3880 C C . ALA A 1 501 ? 0.243 -69.25 -33.094 1 86.25 501 ALA A C 1
ATOM 3882 O O . ALA A 1 501 ? 0.735 -70.125 -33.812 1 86.25 501 ALA A O 1
ATOM 3883 N N . LYS A 1 502 ? -0.992 -68.938 -33.156 1 88.12 502 LYS A N 1
ATOM 3884 C CA . LYS A 1 502 ? -1.889 -69.562 -34.125 1 88.12 502 LYS A CA 1
ATOM 3885 C C . LYS A 1 502 ? -1.464 -69.25 -35.562 1 88.12 502 LYS A C 1
ATOM 3887 O O . LYS A 1 502 ? -1.634 -70.062 -36.438 1 88.12 502 LYS A O 1
ATOM 3892 N N . ALA A 1 503 ? -0.942 -68.125 -35.781 1 87.38 503 ALA A N 1
ATOM 3893 C CA . ALA A 1 503 ? -0.529 -67.75 -37.125 1 87.38 503 ALA A CA 1
ATOM 3894 C C . ALA A 1 503 ? 0.618 -68.562 -37.625 1 87.38 503 ALA A C 1
ATOM 3896 O O . ALA A 1 503 ? 0.845 -68.688 -38.844 1 87.38 503 ALA A O 1
ATOM 3897 N N . PHE A 1 504 ? 1.295 -69.312 -36.719 1 86.12 504 PHE A N 1
ATOM 3898 C CA . PHE A 1 504 ? 2.357 -70.188 -37.094 1 86.12 504 PHE A CA 1
ATOM 3899 C C . PHE A 1 504 ? 1.841 -71.625 -37.188 1 86.12 504 PHE A C 1
ATOM 3901 O O . PHE A 1 504 ? 2.584 -72.562 -37.531 1 86.12 504 PHE A O 1
ATOM 3908 N N . ASP A 1 505 ? 0.637 -71.875 -36.812 1 83.62 505 ASP A N 1
ATOM 3909 C CA . ASP A 1 505 ? -0.118 -73.125 -36.906 1 83.62 505 ASP A CA 1
ATOM 3910 C C . ASP A 1 505 ? 0.624 -74.25 -36.25 1 83.62 505 ASP A C 1
ATOM 3912 O O . ASP A 1 505 ? 0.875 -75.312 -36.875 1 83.62 505 ASP A O 1
ATOM 3916 N N . PRO A 1 506 ? 0.864 -74.125 -35.062 1 82.25 506 PRO A N 1
ATOM 3917 C CA . PRO A 1 506 ? 1.426 -75.25 -34.344 1 82.25 506 PRO A CA 1
ATOM 3918 C C . PRO A 1 506 ? 0.427 -76.375 -34.188 1 82.25 506 PRO A C 1
ATOM 3920 O O . PRO A 1 506 ? -0.786 -76.188 -34.219 1 82.25 506 PRO A O 1
ATOM 3923 N N . PRO A 1 507 ? 0.927 -77.625 -34.062 1 78.5 507 PRO A N 1
ATOM 3924 C CA . PRO A 1 507 ? 0.022 -78.75 -33.938 1 78.5 507 PRO A CA 1
ATOM 3925 C C . PRO A 1 507 ? -0.933 -78.625 -32.781 1 78.5 507 PRO A C 1
ATOM 3927 O O . PRO A 1 507 ? -2.047 -79.188 -32.812 1 78.5 507 PRO A O 1
ATOM 3930 N N . GLN A 1 508 ? -0.595 -77.875 -31.766 1 80.75 508 GLN A N 1
ATOM 3931 C CA . GLN A 1 508 ? -1.404 -77.75 -30.562 1 80.75 508 GLN A CA 1
ATOM 3932 C C . GLN A 1 508 ? -2.619 -76.875 -30.781 1 80.75 508 GLN A C 1
ATOM 3934 O O . GLN A 1 508 ? -3.613 -77 -30.062 1 80.75 508 GLN A O 1
ATOM 3939 N N . LEU A 1 509 ? -2.543 -76.062 -31.828 1 82.5 509 LEU A N 1
ATOM 3940 C CA . LEU A 1 509 ? -3.607 -75.062 -32.031 1 82.5 509 LEU A CA 1
ATOM 3941 C C . LEU A 1 509 ? -4.309 -75.312 -33.375 1 82.5 509 LEU A C 1
ATOM 3943 O O . LEU A 1 509 ? -5.035 -74.438 -33.844 1 82.5 509 LEU A O 1
ATOM 3947 N N . ARG A 1 510 ? -4.219 -76.375 -33.969 1 80.44 510 ARG A N 1
ATOM 3948 C CA . ARG A 1 510 ? -4.746 -76.625 -35.312 1 80.44 510 ARG A CA 1
ATOM 3949 C C . ARG A 1 510 ? -6.262 -76.75 -35.281 1 80.44 510 ARG A C 1
ATOM 3951 O O . ARG A 1 510 ? -6.926 -76.625 -36.312 1 80.44 510 ARG A O 1
ATOM 3958 N N . GLU A 1 511 ? -6.785 -76.875 -34.125 1 79.5 511 GLU A N 1
ATOM 3959 C CA . GLU A 1 511 ? -8.227 -77.062 -34 1 79.5 511 GLU A CA 1
ATOM 3960 C C . GLU A 1 511 ? -8.984 -75.75 -34.312 1 79.5 511 GLU A C 1
ATOM 3962 O O . GLU A 1 511 ? -10.164 -75.812 -34.688 1 79.5 511 GLU A O 1
ATOM 3967 N N . ALA A 1 512 ? -8.328 -74.75 -34.312 1 82.69 512 ALA A N 1
ATOM 3968 C CA . ALA A 1 512 ? -9.008 -73.438 -34.531 1 82.69 512 ALA A CA 1
ATOM 3969 C C . ALA A 1 512 ? -8.852 -73 -36 1 82.69 512 ALA A C 1
ATOM 3971 O O . ALA A 1 512 ? -7.906 -73.375 -36.688 1 82.69 512 ALA A O 1
ATOM 3972 N N . ALA A 1 513 ? -9.805 -72.125 -36.375 1 80.69 513 ALA A N 1
ATOM 3973 C CA . ALA A 1 513 ? -9.781 -71.625 -37.719 1 80.69 513 ALA A CA 1
ATOM 3974 C C . ALA A 1 513 ? -8.602 -70.688 -37.938 1 80.69 513 ALA A C 1
ATOM 3976 O O . ALA A 1 513 ? -8.227 -69.938 -37.031 1 80.69 513 ALA A O 1
ATOM 3977 N N . SER A 1 514 ? -8.062 -70.75 -39.094 1 79.19 514 SER A N 1
ATOM 3978 C CA . SER A 1 514 ? -6.844 -70 -39.406 1 79.19 514 SER A CA 1
ATOM 3979 C C . SER A 1 514 ? -7.125 -68.5 -39.5 1 79.19 514 SER A C 1
ATOM 3981 O O . SER A 1 514 ? -6.223 -67.688 -39.344 1 79.19 514 SER A O 1
ATOM 3983 N N . ASN A 1 515 ? -8.359 -68.062 -39.781 1 77.88 515 ASN A N 1
ATOM 3984 C CA . ASN A 1 515 ? -8.664 -66.625 -39.938 1 77.88 515 ASN A CA 1
ATOM 3985 C C . ASN A 1 515 ? -9.406 -66.062 -38.719 1 77.88 515 ASN A C 1
ATOM 3987 O O . ASN A 1 515 ? -10.039 -65.062 -38.781 1 77.88 515 ASN A O 1
ATOM 3991 N N . SER A 1 516 ? -9.266 -66.688 -37.625 1 79.69 516 SER A N 1
ATOM 3992 C CA . SER A 1 516 ? -10 -66.25 -36.438 1 79.69 516 SER A CA 1
ATOM 3993 C C . SER A 1 516 ? -9.266 -65.125 -35.719 1 79.69 516 SER A C 1
ATOM 3995 O O . SER A 1 516 ? -8.039 -65.125 -35.688 1 79.69 516 SER A O 1
ATOM 3997 N N . ASP A 1 517 ? -10.062 -64.188 -35.281 1 82 517 ASP A N 1
ATOM 3998 C CA . ASP A 1 517 ? -9.516 -63.156 -34.469 1 82 517 ASP A CA 1
ATOM 3999 C C . ASP A 1 517 ? -9.297 -63.625 -33.031 1 82 517 ASP A C 1
ATOM 4001 O O . ASP A 1 517 ? -9.625 -64.75 -32.688 1 82 517 ASP A O 1
ATOM 4005 N N . ALA A 1 518 ? -8.664 -62.781 -32.219 1 82.5 518 ALA A N 1
ATOM 4006 C CA . ALA A 1 518 ? -8.312 -63.156 -30.859 1 82.5 518 ALA A CA 1
ATOM 4007 C C . ALA A 1 518 ? -9.539 -63.594 -30.078 1 82.5 518 ALA A C 1
ATOM 4009 O O . ALA A 1 518 ? -9.492 -64.562 -29.312 1 82.5 518 ALA A O 1
ATOM 4010 N N . LYS A 1 519 ? -10.656 -62.969 -30.297 1 82.12 519 LYS A N 1
ATOM 4011 C CA . LYS A 1 519 ? -11.875 -63.312 -29.578 1 82.12 519 LYS A CA 1
ATOM 4012 C C . LYS A 1 519 ? -12.43 -64.625 -30.031 1 82.12 519 LYS A C 1
ATOM 4014 O O . LYS A 1 519 ? -12.875 -65.438 -29.219 1 82.12 519 LYS A O 1
ATOM 4019 N N . ALA A 1 520 ? -12.352 -64.875 -31.25 1 84.19 520 ALA A N 1
ATOM 4020 C CA . ALA A 1 520 ? -12.844 -66.125 -31.812 1 84.19 520 ALA A CA 1
ATOM 4021 C C . ALA A 1 520 ? -11.93 -67.25 -31.422 1 84.19 520 ALA A C 1
ATOM 4023 O O . ALA A 1 520 ? -12.406 -68.375 -31.188 1 84.19 520 ALA A O 1
ATOM 4024 N N . LEU A 1 521 ? -10.734 -66.938 -31.375 1 86.56 521 LEU A N 1
ATOM 4025 C CA . LEU A 1 521 ? -9.789 -68 -30.953 1 86.56 521 LEU A CA 1
ATOM 4026 C C . LEU A 1 521 ? -10.016 -68.375 -29.5 1 86.56 521 LEU A C 1
ATOM 4028 O O . LEU A 1 521 ? -9.906 -69.562 -29.156 1 86.56 521 LEU A O 1
ATOM 4032 N N . LEU A 1 522 ? -10.297 -67.438 -28.75 1 86.44 522 LEU A N 1
ATOM 4033 C CA . LEU A 1 522 ? -10.539 -67.75 -27.328 1 86.44 522 LEU A CA 1
ATOM 4034 C C . LEU A 1 522 ? -11.828 -68.5 -27.141 1 86.44 522 LEU A C 1
ATOM 4036 O O . LEU A 1 522 ? -11.953 -69.312 -26.188 1 86.44 522 LEU A O 1
ATOM 4040 N N . GLY A 1 523 ? -12.758 -68.312 -27.984 1 82.62 523 GLY A N 1
ATOM 4041 C CA . GLY A 1 523 ? -13.984 -69.062 -27.922 1 82.62 523 GLY A CA 1
ATOM 4042 C C . GLY A 1 523 ? -13.773 -70.562 -28.25 1 82.62 523 GLY A C 1
ATOM 4043 O O . GLY A 1 523 ? -14.367 -71.438 -27.625 1 82.62 523 GLY A O 1
ATOM 4044 N N . SER A 1 524 ? -12.82 -70.875 -29.156 1 85.69 524 SER A N 1
ATOM 4045 C CA . SER A 1 524 ? -12.602 -72.25 -29.609 1 85.69 524 SER A CA 1
ATOM 4046 C C . SER A 1 524 ? -11.539 -72.938 -28.766 1 85.69 524 SER A C 1
ATOM 4048 O O . SER A 1 524 ? -11.688 -74.125 -28.438 1 85.69 524 SER A O 1
ATOM 4050 N N . LEU A 1 525 ? -10.492 -72.25 -28.406 1 87.5 525 LEU A N 1
ATOM 4051 C CA . LEU A 1 525 ? -9.344 -72.875 -27.75 1 87.5 525 LEU A CA 1
ATOM 4052 C C . LEU A 1 525 ? -9.211 -72.375 -26.312 1 87.5 525 LEU A C 1
ATOM 4054 O O . LEU A 1 525 ? -8.273 -72.75 -25.609 1 87.5 525 LEU A O 1
ATOM 4058 N N . GLY A 1 526 ? -10.07 -71.625 -25.875 1 83.75 526 GLY A N 1
ATOM 4059 C CA . GLY A 1 526 ? -9.938 -70.938 -24.594 1 83.75 526 GLY A CA 1
ATOM 4060 C C . GLY A 1 526 ? -9.773 -71.938 -23.422 1 83.75 526 GLY A C 1
ATOM 4061 O O . GLY A 1 526 ? -9.047 -71.625 -22.469 1 83.75 526 GLY A O 1
ATOM 4062 N N . ASN A 1 527 ? -10.297 -73.062 -23.531 1 83.25 527 ASN A N 1
ATOM 4063 C CA . ASN A 1 527 ? -10.312 -73.938 -22.375 1 83.25 527 ASN A CA 1
ATOM 4064 C C . ASN A 1 527 ? -9.234 -75 -22.5 1 83.25 527 ASN A C 1
ATOM 4066 O O . ASN A 1 527 ? -9.07 -75.812 -21.594 1 83.25 527 ASN A O 1
ATOM 4070 N N . LYS A 1 528 ? -8.445 -74.938 -23.5 1 87.25 528 LYS A N 1
ATOM 4071 C CA . LYS A 1 528 ? -7.359 -75.875 -23.672 1 87.25 528 LYS A CA 1
ATOM 4072 C C . LYS A 1 528 ? -6.219 -75.625 -22.688 1 87.25 528 LYS A C 1
ATOM 4074 O O . LYS A 1 528 ? -5.793 -74.5 -22.547 1 87.25 528 LYS A O 1
ATOM 4079 N N . GLN A 1 529 ? -5.789 -76.625 -22 1 88.62 529 GLN A N 1
ATOM 4080 C CA . GLN A 1 529 ? -4.719 -76.5 -21.016 1 88.62 529 GLN A CA 1
ATOM 4081 C C . GLN A 1 529 ? -3.352 -76.688 -21.656 1 88.62 529 GLN A C 1
ATOM 4083 O O . GLN A 1 529 ? -3.117 -77.75 -22.297 1 88.62 529 GLN A O 1
ATOM 4088 N N . VAL A 1 530 ? -2.543 -75.688 -21.594 1 85.19 530 VAL A N 1
ATOM 4089 C CA . VAL A 1 530 ? -1.211 -75.75 -22.188 1 85.19 530 VAL A CA 1
ATOM 4090 C C . VAL A 1 530 ? -0.166 -75.312 -21.156 1 85.19 530 VAL A C 1
ATOM 4092 O O . VAL A 1 530 ? -0.422 -74.438 -20.344 1 85.19 530 VAL A O 1
ATOM 4095 N N . ASN A 1 531 ? 0.907 -76 -21.078 1 88.94 531 ASN A N 1
ATOM 4096 C CA . ASN A 1 531 ? 2.02 -75.625 -20.219 1 88.94 531 ASN A CA 1
ATOM 4097 C C . ASN A 1 531 ? 3.342 -75.625 -20.969 1 88.94 531 ASN A C 1
ATOM 4099 O O . ASN A 1 531 ? 3.52 -76.375 -21.938 1 88.94 531 ASN A O 1
ATOM 4103 N N . TYR A 1 532 ? 4.078 -74.625 -20.562 1 87.44 532 TYR A N 1
ATOM 4104 C CA . TYR A 1 532 ? 5.438 -74.562 -21.094 1 87.44 532 TYR A CA 1
ATOM 4105 C C . TYR A 1 532 ? 6.391 -75.375 -20.25 1 87.44 532 TYR A C 1
ATOM 4107 O O . TYR A 1 532 ? 6.461 -75.25 -19.031 1 87.44 532 TYR A O 1
ATOM 4115 N N . GLY A 1 533 ? 6.961 -76.375 -20.891 1 85.62 533 GLY A N 1
ATOM 4116 C CA . GLY A 1 533 ? 7.852 -77.25 -20.156 1 85.62 533 GLY A CA 1
ATOM 4117 C C . GLY A 1 533 ? 8.641 -78.188 -21.062 1 85.62 533 GLY A C 1
ATOM 4118 O O . GLY A 1 533 ? 8.812 -77.875 -22.25 1 85.62 533 GLY A O 1
ATOM 4119 N N . ILE A 1 534 ? 9.195 -79.312 -20.469 1 84.88 534 ILE A N 1
ATOM 4120 C CA . ILE A 1 534 ? 10.031 -80.25 -21.172 1 84.88 534 ILE A CA 1
ATOM 4121 C C . ILE A 1 534 ? 9.156 -81.312 -21.781 1 84.88 534 ILE A C 1
ATOM 4123 O O . ILE A 1 534 ? 8.344 -81.938 -21.062 1 84.88 534 ILE A O 1
ATOM 4127 N N . VAL A 1 535 ? 9.195 -81.438 -23.125 1 84.75 535 VAL A N 1
ATOM 4128 C CA . VAL A 1 535 ? 8.461 -82.5 -23.828 1 84.75 535 VAL A CA 1
ATOM 4129 C C . VAL A 1 535 ? 9.438 -83.438 -24.516 1 84.75 535 VAL A C 1
ATOM 4131 O O . VAL A 1 535 ? 10.414 -83 -25.125 1 84.75 535 VAL A O 1
ATOM 4134 N N . HIS A 1 536 ? 9.242 -84.812 -24.281 1 78.38 536 HIS A N 1
ATOM 4135 C CA . HIS A 1 536 ? 10.102 -85.875 -24.891 1 78.38 536 HIS A CA 1
ATOM 4136 C C . HIS A 1 536 ? 9.531 -86.312 -26.203 1 78.38 536 HIS A C 1
ATOM 4138 O O . HIS A 1 536 ? 8.367 -86.75 -26.266 1 78.38 536 HIS A O 1
ATOM 4144 N N . ARG A 1 537 ? 10.047 -85.875 -27.422 1 69 537 ARG A N 1
ATOM 4145 C CA . ARG A 1 537 ? 9.609 -86.375 -28.719 1 69 537 ARG A CA 1
ATOM 4146 C C . ARG A 1 537 ? 10.148 -87.75 -28.984 1 69 537 ARG A C 1
ATOM 4148 O O . ARG A 1 537 ? 11.32 -88.062 -28.719 1 69 537 ARG A O 1
ATOM 4155 N N . HIS A 1 538 ? 9.266 -88.75 -29.047 1 54.09 538 HIS A N 1
ATOM 4156 C CA . HIS A 1 538 ? 9.641 -90.125 -29.344 1 54.09 538 HIS A CA 1
ATOM 4157 C C . HIS A 1 538 ? 10.469 -90.25 -30.625 1 54.09 538 HIS A C 1
ATOM 4159 O O . HIS A 1 538 ? 10.039 -90.812 -31.594 1 54.09 538 HIS A O 1
ATOM 4165 N N . THR A 1 539 ? 11.023 -89.312 -31.219 1 49.38 539 THR A N 1
ATOM 4166 C CA . THR A 1 539 ? 11.867 -89.75 -32.344 1 49.38 539 THR A CA 1
ATOM 4167 C C . THR A 1 539 ? 13.078 -90.5 -31.844 1 49.38 539 THR A C 1
ATOM 4169 O O . THR A 1 539 ? 13.391 -90.5 -30.641 1 49.38 539 THR A O 1
ATOM 4172 N N . SER A 1 540 ? 13.781 -91.375 -32.75 1 48 540 SER A N 1
ATOM 4173 C CA . SER A 1 540 ? 14.891 -92.312 -32.531 1 48 540 SER A CA 1
ATOM 4174 C C . SER A 1 540 ? 15.906 -91.688 -31.547 1 48 540 SER A C 1
ATOM 4176 O O . SER A 1 540 ? 16.688 -92.438 -30.953 1 48 540 SER A O 1
ATOM 4178 N N . ARG A 1 541 ? 16.344 -90.5 -31.719 1 51.97 541 ARG A N 1
ATOM 4179 C CA . ARG A 1 541 ? 17.453 -90 -30.906 1 51.97 541 ARG A CA 1
ATOM 4180 C C . ARG A 1 541 ? 16.953 -89.188 -29.688 1 51.97 541 ARG A C 1
ATOM 4182 O O . ARG A 1 541 ? 16.281 -88.188 -29.844 1 51.97 541 ARG A O 1
ATOM 4189 N N . GLY A 1 542 ? 16.031 -89.5 -28.672 1 52.59 542 GLY A N 1
ATOM 4190 C CA . GLY A 1 542 ? 15.57 -89.125 -27.344 1 52.59 542 GLY A CA 1
ATOM 4191 C C . GLY A 1 542 ? 15.742 -87.688 -27.016 1 52.59 542 GLY A C 1
ATOM 4192 O O . GLY A 1 542 ? 16.094 -87.312 -25.891 1 52.59 542 GLY A O 1
ATOM 4193 N N . SER A 1 543 ? 15.492 -86.625 -27.828 1 65.81 543 SER A N 1
ATOM 4194 C CA . SER A 1 543 ? 15.93 -85.312 -27.516 1 65.81 543 SER A CA 1
ATOM 4195 C C . SER A 1 543 ? 14.836 -84.5 -26.797 1 65.81 543 SER A C 1
ATOM 4197 O O . SER A 1 543 ? 13.664 -84.562 -27.203 1 65.81 543 SER A O 1
ATOM 4199 N N . ALA A 1 544 ? 15.031 -84.062 -25.5 1 77.62 544 ALA A N 1
ATOM 4200 C CA . ALA A 1 544 ? 14.172 -83.25 -24.672 1 77.62 544 ALA A CA 1
ATOM 4201 C C . ALA A 1 544 ? 14.125 -81.812 -25.188 1 77.62 544 ALA A C 1
ATOM 4203 O O . ALA A 1 544 ? 15.156 -81.25 -25.531 1 77.62 544 ALA A O 1
ATOM 4204 N N . LEU A 1 545 ? 12.859 -81.375 -25.594 1 82.25 545 LEU A N 1
ATOM 4205 C CA . LEU A 1 545 ? 12.672 -80 -26.078 1 82.25 545 LEU A CA 1
ATOM 4206 C C . LEU A 1 545 ? 11.766 -79.188 -25.141 1 82.25 545 LEU A C 1
ATOM 4208 O O . LEU A 1 545 ? 10.922 -79.75 -24.469 1 82.25 545 LEU A O 1
ATOM 4212 N N . LEU A 1 546 ? 12.016 -77.875 -25 1 84.31 546 LEU A N 1
ATOM 4213 C CA . LEU A 1 546 ? 11.133 -77 -24.25 1 84.31 546 LEU A CA 1
ATOM 4214 C C . LEU A 1 546 ? 10.062 -76.375 -25.172 1 84.31 546 LEU A C 1
ATOM 4216 O O . LEU A 1 546 ? 10.383 -75.75 -26.156 1 84.31 546 LEU A O 1
ATOM 4220 N N . MET A 1 547 ? 8.852 -76.688 -24.922 1 85.25 547 MET A N 1
ATOM 4221 C CA . MET A 1 547 ? 7.777 -76.125 -25.766 1 85.25 547 MET A CA 1
ATOM 4222 C C . MET A 1 547 ? 6.449 -76.188 -25.016 1 85.25 547 MET A C 1
ATOM 4224 O O . MET A 1 547 ? 6.352 -76.75 -23.922 1 85.25 547 MET A O 1
ATOM 4228 N N . PHE A 1 548 ? 5.543 -75.5 -25.594 1 87.69 548 PHE A N 1
ATOM 4229 C CA . PHE A 1 548 ? 4.18 -75.562 -25.094 1 87.69 548 PHE A CA 1
ATOM 4230 C C . PHE A 1 548 ? 3.518 -76.875 -25.516 1 87.69 548 PHE A C 1
ATOM 4232 O O . PHE A 1 548 ? 3.629 -77.25 -26.672 1 87.69 548 PHE A O 1
ATOM 4239 N N . ALA A 1 549 ? 3.111 -77.562 -24.562 1 85.19 549 ALA A N 1
ATOM 4240 C CA . ALA A 1 549 ? 2.393 -78.812 -24.828 1 85.19 549 ALA A CA 1
ATOM 4241 C C . ALA A 1 549 ? 1.217 -78.938 -23.875 1 85.19 549 ALA A C 1
ATOM 4243 O O . ALA A 1 549 ? 0.958 -78.062 -23.047 1 85.19 549 ALA A O 1
ATOM 4244 N N . ASP A 1 550 ? 0.467 -80 -24.156 1 82.5 550 ASP A N 1
ATOM 4245 C CA . ASP A 1 550 ? -0.637 -80.312 -23.25 1 82.5 550 ASP A CA 1
ATOM 4246 C C . ASP A 1 550 ? -0.135 -80.5 -21.812 1 82.5 550 ASP A C 1
ATOM 4248 O O . ASP A 1 550 ? 0.958 -81 -21.609 1 82.5 550 ASP A O 1
ATOM 4252 N N . ALA A 1 551 ? -0.86 -80 -20.969 1 82.06 551 ALA A N 1
ATOM 4253 C CA . ALA A 1 551 ? -0.466 -80 -19.562 1 82.06 551 ALA A CA 1
ATOM 4254 C C . ALA A 1 551 ? -0.052 -81.375 -19.062 1 82.06 551 ALA A C 1
ATOM 4256 O O . ALA A 1 551 ? 0.803 -81.5 -18.188 1 82.06 551 ALA A O 1
ATOM 4257 N N . GLU A 1 552 ? -0.568 -82.312 -19.656 1 80.56 552 GLU A N 1
ATOM 4258 C CA . GLU A 1 552 ? -0.289 -83.625 -19.172 1 80.56 552 GLU A CA 1
ATOM 4259 C C . GLU A 1 552 ? 1.061 -84.125 -19.688 1 80.56 552 GLU A C 1
ATOM 4261 O O . GLU A 1 552 ? 1.702 -85 -19.047 1 80.56 552 GLU A O 1
ATOM 4266 N N . THR A 1 553 ? 1.466 -83.562 -20.766 1 81.81 553 THR A N 1
ATOM 4267 C CA . THR A 1 553 ? 2.678 -84.062 -21.391 1 81.81 553 THR A CA 1
ATOM 4268 C C . THR A 1 553 ? 3.889 -83.188 -21 1 81.81 553 THR A C 1
ATOM 4270 O O . THR A 1 553 ? 5.023 -83.688 -21.047 1 81.81 553 THR A O 1
ATOM 4273 N N . ALA A 1 554 ? 3.631 -82.062 -20.578 1 84.62 554 ALA A N 1
ATOM 4274 C CA . ALA A 1 554 ? 4.738 -81.125 -20.297 1 84.62 554 ALA A CA 1
ATOM 4275 C C . ALA A 1 554 ? 5.195 -81.25 -18.844 1 84.62 554 ALA A C 1
ATOM 4277 O O . ALA A 1 554 ? 4.371 -81.25 -17.922 1 84.62 554 ALA A O 1
ATOM 4278 N N . ARG A 1 555 ? 6.48 -81.562 -18.641 1 81.5 555 ARG A N 1
ATOM 4279 C CA . ARG A 1 555 ? 7.047 -81.625 -17.297 1 81.5 555 ARG A CA 1
ATOM 4280 C C . ARG A 1 555 ? 7.742 -80.312 -16.922 1 81.5 555 ARG A C 1
ATOM 4282 O O . ARG A 1 555 ? 8.391 -79.688 -17.766 1 81.5 555 ARG A O 1
ATOM 4289 N N . LYS A 1 556 ? 7.668 -79.938 -15.703 1 81.75 556 LYS A N 1
ATOM 4290 C CA . LYS A 1 556 ? 8.258 -78.688 -15.195 1 81.75 556 LYS A CA 1
ATOM 4291 C C . LYS A 1 556 ? 9.781 -78.75 -15.25 1 81.75 556 LYS A C 1
ATOM 4293 O O . LYS A 1 556 ? 10.383 -79.75 -14.828 1 81.75 556 LYS A O 1
ATOM 4298 N N . PRO A 1 557 ? 10.234 -77.625 -15.906 1 77.62 557 PRO A N 1
ATOM 4299 C CA . PRO A 1 557 ? 11.695 -77.625 -15.984 1 77.62 557 PRO A CA 1
ATOM 4300 C C . PRO A 1 557 ? 12.352 -77.375 -14.625 1 77.62 557 PRO A C 1
ATOM 4302 O O . PRO A 1 557 ? 11.859 -76.562 -13.844 1 77.62 557 PRO A O 1
ATOM 4305 N N . LYS A 1 558 ? 13.148 -78.25 -14.125 1 67.75 558 LYS A N 1
ATOM 4306 C CA . LYS A 1 558 ? 13.93 -78.062 -12.906 1 67.75 558 LYS A CA 1
ATOM 4307 C C . LYS A 1 558 ? 15.25 -77.375 -13.219 1 67.75 558 LYS A C 1
ATOM 4309 O O . LYS A 1 558 ? 15.812 -77.562 -14.297 1 67.75 558 LYS A O 1
ATOM 4314 N N . PRO A 1 559 ? 15.617 -76.5 -12.352 1 63.56 559 PRO A N 1
ATOM 4315 C CA . PRO A 1 559 ? 16.891 -75.812 -12.555 1 63.56 559 PRO A CA 1
ATOM 4316 C C . PRO A 1 559 ? 18.062 -76.812 -12.734 1 63.56 559 PRO A C 1
ATOM 4318 O O . PRO A 1 559 ? 18.141 -77.812 -12.023 1 63.56 559 PRO A O 1
ATOM 4321 N N . GLY A 1 560 ? 18.812 -76.812 -13.906 1 58.22 560 GLY A N 1
ATOM 4322 C CA . GLY A 1 560 ? 19.984 -77.625 -14.133 1 58.22 560 GLY A CA 1
ATOM 4323 C C . GLY A 1 560 ? 19.812 -78.625 -15.273 1 58.22 560 GLY A C 1
ATOM 4324 O O . GLY A 1 560 ? 20.734 -79.375 -15.617 1 58.22 560 GLY A O 1
ATOM 4325 N N . ILE A 1 561 ? 18.578 -78.875 -15.75 1 56 561 ILE A N 1
ATOM 4326 C CA . ILE A 1 561 ? 18.422 -79.875 -16.797 1 56 561 ILE A CA 1
ATOM 4327 C C . ILE A 1 561 ? 18.953 -79.312 -18.125 1 56 561 ILE A C 1
ATOM 4329 O O . ILE A 1 561 ? 18.656 -78.188 -18.5 1 56 561 ILE A O 1
ATOM 4333 N N . GLU A 1 562 ? 19.984 -79.938 -18.672 1 56.66 562 GLU A N 1
ATOM 4334 C CA . GLU A 1 562 ? 20.594 -79.562 -19.938 1 56.66 562 GLU A CA 1
ATOM 4335 C C . GLU A 1 562 ? 19.703 -79.938 -21.109 1 56.66 562 GLU A C 1
ATOM 4337 O O . GLU A 1 562 ? 19.234 -81.062 -21.219 1 56.66 562 GLU A O 1
ATOM 4342 N N . ILE A 1 563 ? 19 -79.125 -21.641 1 60.47 563 ILE A N 1
ATOM 4343 C CA . ILE A 1 563 ? 18.203 -79.312 -22.859 1 60.47 563 ILE A CA 1
ATOM 4344 C C . ILE A 1 563 ? 19.109 -79.25 -24.078 1 60.47 563 ILE A C 1
ATOM 4346 O O . ILE A 1 563 ? 19.844 -78.25 -24.25 1 60.47 563 ILE A O 1
ATOM 4350 N N . PRO A 1 564 ? 19.391 -80.375 -24.766 1 51.75 564 PRO A N 1
ATOM 4351 C CA . PRO A 1 564 ? 20.312 -80.375 -25.891 1 51.75 564 PRO A CA 1
ATOM 4352 C C . PRO A 1 564 ? 20 -79.312 -26.922 1 51.75 564 PRO A C 1
ATOM 4354 O O . PRO A 1 564 ? 18.828 -78.938 -27.125 1 51.75 564 PRO A O 1
ATOM 4357 N N . THR A 1 565 ? 21 -78.375 -27.188 1 49.75 565 THR A N 1
ATOM 4358 C CA . THR A 1 565 ? 20.938 -77.375 -28.281 1 49.75 565 THR A CA 1
ATOM 4359 C C . THR A 1 565 ? 20.828 -78.125 -29.625 1 49.75 565 THR A C 1
ATOM 4361 O O . THR A 1 565 ? 21.484 -79.125 -29.844 1 49.75 565 THR A O 1
ATOM 4364 N N . MET B 1 1 ? 13.625 -46.781 -7.414 1 75.5 1 MET B N 1
ATOM 4365 C CA . MET B 1 1 ? 13.75 -45.469 -8.055 1 75.5 1 MET B CA 1
ATOM 4366 C C . MET B 1 1 ? 12.453 -44.688 -7.938 1 75.5 1 MET B C 1
ATOM 4368 O O . MET B 1 1 ? 12.461 -43.5 -7.566 1 75.5 1 MET B O 1
ATOM 4372 N N . THR B 1 2 ? 11.305 -45.312 -8.031 1 78.19 2 THR B N 1
ATOM 4373 C CA . THR B 1 2 ? 10.016 -44.625 -7.977 1 78.19 2 THR B CA 1
ATOM 4374 C C . THR B 1 2 ? 9.734 -44.125 -6.566 1 78.19 2 THR B C 1
ATOM 4376 O O . THR B 1 2 ? 9.188 -43.031 -6.391 1 78.19 2 THR B O 1
ATOM 4379 N N . TRP B 1 3 ? 10.258 -44.812 -5.598 1 82.31 3 TRP B N 1
ATOM 4380 C CA . TRP B 1 3 ? 10.031 -44.406 -4.215 1 82.31 3 TRP B CA 1
ATOM 4381 C C . TRP B 1 3 ? 10.867 -43.188 -3.863 1 82.31 3 TRP B C 1
ATOM 4383 O O . TRP B 1 3 ? 10.406 -42.312 -3.129 1 82.31 3 TRP B O 1
ATOM 4393 N N . VAL B 1 4 ? 11.984 -43.125 -4.492 1 84.38 4 VAL B N 1
ATOM 4394 C CA . VAL B 1 4 ? 12.852 -42 -4.258 1 84.38 4 VAL B CA 1
ATOM 4395 C C . VAL B 1 4 ? 12.258 -40.75 -4.906 1 84.38 4 VAL B C 1
ATOM 4397 O O . VAL B 1 4 ? 12.297 -39.656 -4.332 1 84.38 4 VAL B O 1
ATOM 4400 N N . LEU B 1 5 ? 11.664 -40.938 -6.027 1 86 5 LEU B N 1
ATOM 4401 C CA . LEU B 1 5 ? 11.078 -39.812 -6.734 1 86 5 LEU B CA 1
ATOM 4402 C C . LEU B 1 5 ? 9.828 -39.312 -6.016 1 86 5 LEU B C 1
ATOM 4404 O O . LEU B 1 5 ? 9.578 -38.094 -5.969 1 86 5 LEU B O 1
ATOM 4408 N N . SER B 1 6 ? 9.102 -40.188 -5.406 1 84.25 6 SER B N 1
ATOM 4409 C CA . SER B 1 6 ? 7.93 -39.781 -4.629 1 84.25 6 SER B CA 1
ATOM 4410 C C . SER B 1 6 ? 8.344 -39 -3.385 1 84.25 6 SER B C 1
ATOM 4412 O O . SER B 1 6 ? 7.688 -38.031 -3.02 1 84.25 6 SER B O 1
ATOM 4414 N N . GLY B 1 7 ? 9.375 -39.469 -2.811 1 85.94 7 GLY B N 1
ATOM 4415 C CA . GLY B 1 7 ? 9.891 -38.75 -1.669 1 85.94 7 GLY B CA 1
ATOM 4416 C C . GLY B 1 7 ? 10.398 -37.344 -2.031 1 85.94 7 GLY B C 1
ATOM 4417 O O . GLY B 1 7 ? 10.188 -36.406 -1.286 1 85.94 7 GLY B O 1
ATOM 4418 N N . THR B 1 8 ? 11 -37.281 -3.152 1 87.12 8 THR B N 1
ATOM 4419 C CA . THR B 1 8 ? 11.523 -36 -3.605 1 87.12 8 THR B CA 1
ATOM 4420 C C . THR B 1 8 ? 10.391 -35.031 -3.891 1 87.12 8 THR B C 1
ATOM 4422 O O . THR B 1 8 ? 10.531 -33.812 -3.664 1 87.12 8 THR B O 1
ATOM 4425 N N . MET B 1 9 ? 9.312 -35.531 -4.383 1 85.69 9 MET B N 1
ATOM 4426 C CA . MET B 1 9 ? 8.141 -34.719 -4.633 1 85.69 9 MET B CA 1
ATOM 4427 C C . MET B 1 9 ? 7.621 -34.094 -3.334 1 85.69 9 MET B C 1
ATOM 4429 O O . MET B 1 9 ? 7.27 -32.906 -3.299 1 85.69 9 MET B O 1
ATOM 4433 N N . ILE B 1 10 ? 7.625 -34.875 -2.281 1 87.94 10 ILE B N 1
ATOM 4434 C CA . ILE B 1 10 ? 7.148 -34.406 -0.98 1 87.94 10 ILE B CA 1
ATOM 4435 C C . ILE B 1 10 ? 8.078 -33.312 -0.44 1 87.94 10 ILE B C 1
ATOM 4437 O O . ILE B 1 10 ? 7.625 -32.312 0.064 1 87.94 10 ILE B O 1
ATOM 4441 N N . VAL B 1 11 ? 9.312 -33.5 -0.65 1 89.62 11 VAL B N 1
ATOM 4442 C CA . VAL B 1 11 ? 10.297 -32.594 -0.119 1 89.62 11 VAL B CA 1
ATOM 4443 C C . VAL B 1 11 ? 10.18 -31.234 -0.842 1 89.62 11 VAL B C 1
ATOM 4445 O O . VAL B 1 11 ?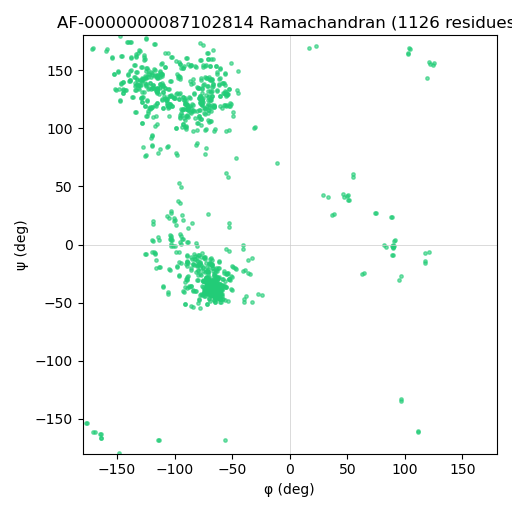 10.258 -30.188 -0.216 1 89.62 11 VAL B O 1
ATOM 4448 N N . VAL B 1 12 ? 10 -31.234 -2.07 1 88 12 VAL B N 1
ATOM 4449 C CA . VAL B 1 12 ? 9.906 -30.016 -2.855 1 88 12 VAL B CA 1
ATOM 4450 C C . VAL B 1 12 ? 8.695 -29.203 -2.4 1 88 12 VAL B C 1
ATOM 4452 O O . VAL B 1 12 ? 8.789 -27.984 -2.236 1 88 12 VAL B O 1
ATOM 4455 N N . VAL B 1 13 ? 7.59 -29.844 -2.178 1 88.25 13 VAL B N 1
ATOM 4456 C CA . VAL B 1 13 ? 6.363 -29.141 -1.812 1 88.25 13 VAL B CA 1
ATOM 4457 C C . VAL B 1 13 ? 6.473 -28.609 -0.382 1 88.25 13 VAL B C 1
ATOM 4459 O O . VAL B 1 13 ? 6.031 -27.5 -0.085 1 88.25 13 VAL B O 1
ATOM 4462 N N . LEU B 1 14 ? 7.133 -29.375 0.445 1 88.25 14 LEU B N 1
ATOM 4463 C CA . LEU B 1 14 ? 7.262 -28.953 1.835 1 88.25 14 LEU B CA 1
ATOM 4464 C C . LEU B 1 14 ? 8.219 -27.766 1.954 1 88.25 14 LEU B C 1
ATOM 4466 O O . LEU B 1 14 ? 8.008 -26.859 2.77 1 88.25 14 LEU B O 1
ATOM 4470 N N . VAL B 1 15 ? 9.18 -27.75 1.164 1 87.5 15 VAL B N 1
ATOM 4471 C CA . VAL B 1 15 ? 10.148 -26.641 1.193 1 87.5 15 VAL B CA 1
ATOM 4472 C C . VAL B 1 15 ? 9.531 -25.406 0.555 1 87.5 15 VAL B C 1
ATOM 4474 O O . VAL B 1 15 ? 9.844 -24.281 0.955 1 87.5 15 VAL B O 1
ATOM 4477 N N . ALA B 1 16 ? 8.711 -25.578 -0.362 1 86.94 16 ALA B N 1
ATOM 4478 C CA . ALA B 1 16 ? 8.094 -24.453 -1.067 1 86.94 16 ALA B CA 1
ATOM 4479 C C . ALA B 1 16 ? 6.988 -23.812 -0.231 1 86.94 16 ALA B C 1
ATOM 4481 O O . ALA B 1 16 ? 6.629 -22.656 -0.441 1 86.94 16 ALA B O 1
ATOM 4482 N N . ASP B 1 17 ? 6.531 -24.562 0.783 1 86.75 17 ASP B N 1
ATOM 4483 C CA . ASP B 1 17 ? 5.434 -24.078 1.614 1 86.75 17 ASP B CA 1
ATOM 4484 C C . ASP B 1 17 ? 5.852 -22.844 2.41 1 86.75 17 ASP B C 1
ATOM 4486 O O . ASP B 1 17 ? 6.848 -22.875 3.133 1 86.75 17 ASP B O 1
ATOM 4490 N N . GLY B 1 18 ? 5.113 -21.75 2.133 1 78.31 18 GLY B N 1
ATOM 4491 C CA . GLY B 1 18 ? 5.359 -20.516 2.885 1 78.31 18 GLY B CA 1
ATOM 4492 C C . GLY B 1 18 ? 6.418 -19.641 2.26 1 78.31 18 GLY B C 1
ATOM 4493 O O . GLY B 1 18 ? 6.703 -18.547 2.768 1 78.31 18 GLY B O 1
ATOM 4494 N N . THR B 1 19 ? 6.953 -20.109 1.205 1 77.31 19 THR B N 1
ATOM 4495 C CA . THR B 1 19 ? 7.996 -19.312 0.572 1 77.31 19 THR B CA 1
ATOM 4496 C C . THR B 1 19 ? 7.406 -18.406 -0.495 1 77.31 19 THR B C 1
ATOM 4498 O O . THR B 1 19 ? 6.355 -18.688 -1.062 1 77.31 19 THR B O 1
ATOM 4501 N N . ALA B 1 20 ? 8.109 -17.281 -0.703 1 73.38 20 ALA B N 1
ATOM 4502 C CA . ALA B 1 20 ? 7.68 -16.312 -1.7 1 73.38 20 ALA B CA 1
ATOM 4503 C C . ALA B 1 20 ? 7.875 -16.844 -3.115 1 73.38 20 ALA B C 1
ATOM 4505 O O . ALA B 1 20 ? 8.852 -17.547 -3.389 1 73.38 20 ALA B O 1
ATOM 4506 N N . THR B 1 21 ? 6.914 -16.516 -3.998 1 73.19 21 THR B N 1
ATOM 4507 C CA . THR B 1 21 ? 6.961 -16.984 -5.375 1 73.19 21 THR B CA 1
ATOM 4508 C C . THR B 1 21 ? 8.203 -16.453 -6.09 1 73.19 21 THR B C 1
ATOM 4510 O O . THR B 1 21 ? 8.719 -17.094 -7 1 73.19 21 THR B O 1
ATOM 4513 N N . GLY B 1 22 ? 8.695 -15.281 -5.676 1 68.25 22 GLY B N 1
ATOM 4514 C CA . GLY B 1 22 ? 9.82 -14.648 -6.348 1 68.25 22 GLY B CA 1
ATOM 4515 C C . GLY B 1 22 ? 11.156 -15.242 -5.941 1 68.25 22 GLY B C 1
ATOM 4516 O O . GLY B 1 22 ? 12.164 -15.023 -6.617 1 68.25 22 GLY B O 1
ATOM 4517 N N . SER B 1 23 ? 11.172 -16.047 -4.984 1 70.12 23 SER B N 1
ATOM 4518 C CA . SER B 1 23 ? 12.43 -16.578 -4.484 1 70.12 23 SER B CA 1
ATOM 4519 C C . SER B 1 23 ? 12.867 -17.812 -5.285 1 70.12 23 SER B C 1
ATOM 4521 O O . SER B 1 23 ? 14.016 -18.234 -5.188 1 70.12 23 SER B O 1
ATOM 4523 N N . TRP B 1 24 ? 12.055 -18.406 -6.141 1 74.88 24 TRP B N 1
ATOM 4524 C CA . TRP B 1 24 ? 12.352 -19.625 -6.895 1 74.88 24 TRP B CA 1
ATOM 4525 C C . TRP B 1 24 ? 12.641 -19.297 -8.359 1 74.88 24 TRP B C 1
ATOM 4527 O O . TRP B 1 24 ? 11.891 -18.547 -8.992 1 74.88 24 TRP B O 1
ATOM 4537 N N . THR B 1 25 ? 13.836 -19.641 -8.773 1 75.75 25 THR B N 1
ATOM 4538 C CA . THR B 1 25 ? 14.156 -19.469 -10.18 1 75.75 25 THR B CA 1
ATOM 4539 C C . THR B 1 25 ? 13.203 -20.281 -11.062 1 75.75 25 THR B C 1
ATOM 4541 O O . THR B 1 25 ? 12.75 -19.797 -12.102 1 75.75 25 THR B O 1
ATOM 4544 N N . VAL B 1 26 ? 13.078 -21.562 -10.656 1 79.62 26 VAL B N 1
ATOM 4545 C CA . VAL B 1 26 ? 12.102 -22.422 -11.297 1 79.62 26 VAL B CA 1
ATOM 4546 C C . VAL B 1 26 ? 10.953 -22.703 -10.328 1 79.62 26 VAL B C 1
ATOM 4548 O O . VAL B 1 26 ? 11.18 -23.125 -9.188 1 79.62 26 VAL B O 1
ATOM 4551 N N . SER B 1 27 ? 9.812 -22.453 -10.836 1 82.81 27 SER B N 1
ATOM 4552 C CA . SER B 1 27 ? 8.641 -22.625 -9.984 1 82.81 27 SER B CA 1
ATOM 4553 C C . SER B 1 27 ? 8.578 -24.047 -9.414 1 82.81 27 SER B C 1
ATOM 4555 O O . SER B 1 27 ? 8.875 -25.016 -10.117 1 82.81 27 SER B O 1
ATOM 4557 N N . PRO B 1 28 ? 8.352 -24.156 -8.156 1 85.69 28 PRO B N 1
ATOM 4558 C CA . PRO B 1 28 ? 8.227 -25.484 -7.543 1 85.69 28 PRO B CA 1
ATOM 4559 C C . PRO B 1 28 ? 7.168 -26.344 -8.227 1 85.69 28 PRO B C 1
ATOM 4561 O O . PRO B 1 28 ? 7.27 -27.578 -8.211 1 85.69 28 PRO B O 1
ATOM 4564 N N . THR B 1 29 ? 6.184 -25.781 -8.883 1 83.25 29 THR B N 1
ATOM 4565 C CA . THR B 1 29 ? 5.164 -26.531 -9.594 1 83.25 29 THR B CA 1
ATOM 4566 C C . THR B 1 29 ? 5.754 -27.203 -10.828 1 83.25 29 THR B C 1
ATOM 4568 O O . THR B 1 29 ? 5.387 -28.344 -11.164 1 83.25 29 THR B O 1
ATOM 4571 N N . VAL B 1 30 ? 6.688 -26.547 -11.469 1 84.38 30 VAL B N 1
ATOM 4572 C CA . VAL B 1 30 ? 7.363 -27.094 -12.633 1 84.38 30 VAL B CA 1
ATOM 4573 C C . VAL B 1 30 ? 8.289 -28.234 -12.203 1 84.38 30 VAL B C 1
ATOM 4575 O O . VAL B 1 30 ? 8.336 -29.281 -12.852 1 84.38 30 VAL B O 1
ATOM 4578 N N . LEU B 1 31 ? 8.977 -28.031 -11.148 1 88.12 31 LEU B N 1
ATOM 4579 C CA . LEU B 1 31 ? 9.875 -29.062 -10.633 1 88.12 31 LEU B CA 1
ATOM 4580 C C . LEU B 1 31 ? 9.094 -30.312 -10.242 1 88.12 31 LEU B C 1
ATOM 4582 O O . LEU B 1 31 ? 9.508 -31.438 -10.539 1 88.12 31 LEU B O 1
ATOM 4586 N N . ALA B 1 32 ? 7.996 -30.109 -9.57 1 86.44 32 ALA B N 1
ATOM 4587 C CA . ALA B 1 32 ? 7.152 -31.234 -9.172 1 86.44 32 ALA B CA 1
ATOM 4588 C C . ALA B 1 32 ? 6.582 -31.938 -10.398 1 86.44 32 ALA B C 1
ATOM 4590 O O . ALA B 1 32 ? 6.441 -33.156 -10.398 1 86.44 32 ALA B O 1
ATOM 4591 N N . ALA B 1 33 ? 6.285 -31.188 -11.43 1 85.06 33 ALA B N 1
ATOM 4592 C CA . ALA B 1 33 ? 5.758 -31.781 -12.656 1 85.06 33 ALA B CA 1
ATOM 4593 C C . ALA B 1 33 ? 6.812 -32.625 -13.344 1 85.06 33 ALA B C 1
ATOM 4595 O O . ALA B 1 33 ? 6.5 -33.719 -13.891 1 85.06 33 ALA B O 1
ATOM 4596 N N . ILE B 1 34 ? 8.031 -32.25 -13.367 1 86.88 34 ILE B N 1
ATOM 4597 C CA . ILE B 1 34 ? 9.125 -33 -13.977 1 86.88 34 ILE B CA 1
ATOM 4598 C C . ILE B 1 34 ? 9.328 -34.312 -13.219 1 86.88 34 ILE B C 1
ATOM 4600 O O . ILE B 1 34 ? 9.469 -35.375 -13.828 1 86.88 34 ILE B O 1
ATOM 4604 N N . ILE B 1 35 ? 9.266 -34.25 -11.953 1 88.44 35 ILE B N 1
ATOM 4605 C CA . ILE B 1 35 ? 9.461 -35.438 -11.125 1 88.44 35 ILE B CA 1
ATOM 4606 C C . ILE B 1 35 ? 8.289 -36.406 -11.32 1 88.44 35 ILE B C 1
ATOM 4608 O O . ILE B 1 35 ? 8.492 -37.625 -11.461 1 88.44 35 ILE B O 1
ATOM 4612 N N . ALA B 1 36 ? 7.102 -35.875 -11.336 1 86.56 36 ALA B N 1
ATOM 4613 C CA . ALA B 1 36 ? 5.922 -36.719 -11.539 1 86.56 36 ALA B CA 1
ATOM 4614 C C . ALA B 1 36 ? 5.957 -37.375 -12.906 1 86.56 36 ALA B C 1
ATOM 4616 O O . ALA B 1 36 ? 5.617 -38.562 -13.031 1 86.56 36 ALA B O 1
ATOM 4617 N N . THR B 1 37 ? 6.367 -36.594 -13.898 1 83.88 37 THR B N 1
ATOM 4618 C CA . THR B 1 37 ? 6.453 -37.156 -15.242 1 83.88 37 THR B CA 1
ATOM 4619 C C . THR B 1 37 ? 7.516 -38.25 -15.305 1 83.88 37 THR B C 1
ATOM 4621 O O . THR B 1 37 ? 7.293 -39.312 -15.898 1 83.88 37 THR B O 1
ATOM 4624 N N . ALA B 1 38 ? 8.625 -38.062 -14.703 1 86.38 38 ALA B N 1
ATOM 4625 C CA . ALA B 1 38 ? 9.695 -39.062 -14.664 1 86.38 38 ALA B CA 1
ATOM 4626 C C . ALA B 1 38 ? 9.242 -40.312 -13.922 1 86.38 38 ALA B C 1
ATOM 4628 O O . ALA B 1 38 ? 9.531 -41.438 -14.352 1 86.38 38 ALA B O 1
ATOM 4629 N N . ALA B 1 39 ? 8.594 -40.156 -12.836 1 88.12 39 ALA B N 1
ATOM 4630 C CA . ALA B 1 39 ? 8.078 -41.281 -12.062 1 88.12 39 ALA B CA 1
ATOM 4631 C C . ALA B 1 39 ? 7.082 -42.094 -12.891 1 88.12 39 ALA B C 1
ATOM 4633 O O . ALA B 1 39 ? 7.105 -43.312 -12.859 1 88.12 39 ALA B O 1
ATOM 4634 N N . ASN B 1 40 ? 6.281 -41.469 -13.633 1 86.75 40 ASN B N 1
ATOM 4635 C CA . ASN B 1 40 ? 5.277 -42.156 -14.445 1 86.75 40 ASN B CA 1
ATOM 4636 C C . ASN B 1 40 ? 5.922 -42.938 -15.562 1 86.75 40 ASN B C 1
ATOM 4638 O O . ASN B 1 40 ? 5.496 -44.062 -15.852 1 86.75 40 ASN B O 1
ATOM 4642 N N . ILE B 1 41 ? 6.883 -42.406 -16.188 1 82.81 41 ILE B N 1
ATOM 4643 C CA . ILE B 1 41 ? 7.578 -43.125 -17.266 1 82.81 41 ILE B CA 1
ATOM 4644 C C . ILE B 1 41 ? 8.258 -44.375 -16.703 1 82.81 41 ILE B C 1
ATOM 4646 O O . ILE B 1 41 ? 8.172 -45.438 -17.297 1 82.81 41 ILE B O 1
ATOM 4650 N N . LEU B 1 42 ? 8.852 -44.25 -15.57 1 86.94 42 LEU B N 1
ATOM 4651 C CA . LEU B 1 42 ? 9.555 -45.375 -14.961 1 86.94 42 LEU B CA 1
ATOM 4652 C C . LEU B 1 42 ? 8.57 -46.438 -14.523 1 86.94 42 LEU B C 1
ATOM 4654 O O . LEU B 1 42 ? 8.867 -47.656 -14.617 1 86.94 42 LEU B O 1
ATOM 4658 N N . LEU B 1 43 ? 7.438 -46.094 -14.055 1 88.12 43 LEU B N 1
ATOM 4659 C CA . LEU B 1 43 ? 6.418 -47.062 -13.641 1 88.12 43 LEU B CA 1
ATOM 4660 C C . LEU B 1 43 ? 5.871 -47.812 -14.844 1 88.12 43 LEU B C 1
ATOM 4662 O O . LEU B 1 43 ? 5.598 -49.031 -14.758 1 88.12 43 LEU B O 1
ATOM 4666 N N . GLN B 1 44 ? 5.77 -47.094 -15.922 1 84.69 44 GLN B N 1
ATOM 4667 C CA . GLN B 1 44 ? 5.281 -47.781 -17.125 1 84.69 44 GLN B CA 1
ATOM 4668 C C . GLN B 1 44 ? 6.297 -48.781 -17.641 1 84.69 44 GLN B C 1
ATOM 4670 O O . GLN B 1 44 ? 5.922 -49.875 -18.125 1 84.69 44 GLN B O 1
ATOM 4675 N N . LEU B 1 45 ? 7.512 -48.469 -17.547 1 83.69 45 LEU B N 1
ATOM 4676 C CA . LEU B 1 45 ? 8.562 -49.406 -17.938 1 83.69 45 LEU B CA 1
ATOM 4677 C C . LEU B 1 45 ? 8.586 -50.625 -17.016 1 83.69 45 LEU B C 1
ATOM 4679 O O . LEU B 1 45 ? 8.75 -51.75 -17.484 1 83.69 45 LEU B O 1
ATOM 4683 N N . ALA B 1 46 ? 8.422 -50.344 -15.797 1 87.94 46 ALA B N 1
ATOM 4684 C CA . ALA B 1 46 ? 8.398 -51.438 -14.82 1 87.94 46 ALA B CA 1
ATOM 4685 C C . ALA B 1 46 ? 7.184 -52.344 -15.039 1 87.94 46 ALA B C 1
ATOM 4687 O O . ALA B 1 46 ? 7.273 -53.562 -14.883 1 87.94 46 ALA B O 1
ATOM 4688 N N . LEU B 1 47 ? 6.094 -51.812 -15.352 1 88.5 47 LEU B N 1
ATOM 4689 C CA . LEU B 1 47 ? 4.883 -52.594 -15.586 1 88.5 47 LEU B CA 1
ATOM 4690 C C . LEU B 1 47 ? 5.059 -53.5 -16.781 1 88.5 47 LEU B C 1
ATOM 4692 O O . LEU B 1 47 ? 4.695 -54.688 -16.719 1 88.5 47 LEU B O 1
ATOM 4696 N N . SER B 1 48 ? 5.598 -52.969 -17.859 1 85 48 SER B N 1
ATOM 4697 C CA . SER B 1 48 ? 5.785 -53.781 -19.062 1 85 48 SER B CA 1
ATOM 4698 C C . SER B 1 48 ? 6.691 -54.969 -18.797 1 85 48 SER B C 1
ATOM 4700 O O . SER B 1 48 ? 6.41 -56.094 -19.234 1 85 48 SER B O 1
ATOM 4702 N N . LYS B 1 49 ? 7.73 -54.812 -18.047 1 86.94 49 LYS B N 1
ATOM 4703 C CA . LYS B 1 49 ? 8.641 -55.906 -17.719 1 86.94 49 LYS B CA 1
ATOM 4704 C C . LYS B 1 49 ? 7.996 -56.875 -16.719 1 86.94 49 LYS B C 1
ATOM 4706 O O . LYS B 1 49 ? 8.195 -58.062 -16.797 1 86.94 49 LYS B O 1
ATOM 4711 N N . GLY B 1 50 ? 7.25 -56.281 -15.852 1 88.94 50 GLY B N 1
ATOM 4712 C CA . GLY B 1 50 ? 6.578 -57.125 -14.867 1 88.94 50 GLY B CA 1
ATOM 4713 C C . GLY B 1 50 ? 5.535 -58.031 -15.469 1 88.94 50 GLY B C 1
ATOM 4714 O O . GLY B 1 50 ? 5.414 -59.188 -15.07 1 88.94 50 GLY B O 1
ATOM 4715 N N . ILE B 1 51 ? 4.812 -57.594 -16.422 1 88.56 51 ILE B N 1
ATOM 4716 C CA . ILE B 1 51 ? 3.787 -58.406 -17.078 1 88.56 51 ILE B CA 1
ATOM 4717 C C . ILE B 1 51 ? 4.441 -59.562 -17.828 1 88.56 51 ILE B C 1
ATOM 4719 O O . ILE B 1 51 ? 3.939 -60.688 -17.828 1 88.56 51 ILE B O 1
ATOM 4723 N N . ALA B 1 52 ? 5.551 -59.281 -18.484 1 88.06 52 ALA B N 1
ATOM 4724 C CA . ALA B 1 52 ? 6.262 -60.312 -19.219 1 88.06 52 ALA B CA 1
ATOM 4725 C C . ALA B 1 52 ? 6.723 -61.438 -18.281 1 88.06 52 ALA B C 1
ATOM 4727 O O . ALA B 1 52 ? 6.562 -62.625 -18.594 1 88.06 52 ALA B O 1
ATOM 4728 N N . ILE B 1 53 ? 7.188 -61.094 -17.188 1 89.81 53 ILE B N 1
ATOM 4729 C CA . ILE B 1 53 ? 7.676 -62.062 -16.219 1 89.81 53 ILE B CA 1
ATOM 4730 C C . ILE B 1 53 ? 6.504 -62.875 -15.672 1 89.81 53 ILE B C 1
ATOM 4732 O O . ILE B 1 53 ? 6.586 -64.125 -15.562 1 89.81 53 ILE B O 1
ATOM 4736 N N . SER B 1 54 ? 5.469 -62.219 -15.375 1 89.75 54 SER B N 1
ATOM 4737 C CA . SER B 1 54 ? 4.297 -62.875 -14.828 1 89.75 54 SER B CA 1
ATOM 4738 C C . SER B 1 54 ? 3.68 -63.844 -15.844 1 89.75 54 SER B C 1
ATOM 4740 O O . SER B 1 54 ? 3.168 -64.875 -15.477 1 89.75 54 SER B O 1
ATOM 4742 N N . TRP B 1 55 ? 3.664 -63.438 -17.047 1 89.81 55 TRP B N 1
ATOM 4743 C CA . TRP B 1 55 ? 3.123 -64.25 -18.109 1 89.81 55 TRP B CA 1
ATOM 4744 C C . TRP B 1 55 ? 3.91 -65.562 -18.234 1 89.81 55 TRP B C 1
ATOM 4746 O O . TRP B 1 55 ? 3.326 -66.625 -18.281 1 89.81 55 TRP B O 1
ATOM 4756 N N . TRP B 1 56 ? 5.195 -65.562 -18.219 1 88.5 56 TRP B N 1
ATOM 4757 C CA . TRP B 1 56 ? 6.043 -66.75 -18.391 1 88.5 56 TRP B CA 1
ATOM 4758 C C . TRP B 1 56 ? 6.008 -67.625 -17.125 1 88.5 56 TRP B C 1
ATOM 4760 O O . TRP B 1 56 ? 6 -68.812 -17.219 1 88.5 56 TRP B O 1
ATOM 4770 N N . ARG B 1 57 ? 5.984 -67.062 -16.078 1 87.75 57 ARG B N 1
ATOM 4771 C CA . ARG B 1 57 ? 5.926 -67.812 -14.836 1 87.75 57 ARG B CA 1
ATOM 4772 C C . ARG B 1 57 ? 4.637 -68.625 -14.75 1 87.75 57 ARG B C 1
ATOM 4774 O O . ARG B 1 57 ? 4.656 -69.812 -14.359 1 87.75 57 ARG B O 1
ATOM 4781 N N . ARG B 1 58 ? 3.613 -68 -15.102 1 86.69 58 ARG B N 1
ATOM 4782 C CA . ARG B 1 58 ? 2.326 -68.688 -15.062 1 86.69 58 ARG B CA 1
ATOM 4783 C C . ARG B 1 58 ? 2.289 -69.875 -16.047 1 86.69 58 ARG B C 1
ATOM 4785 O O . ARG B 1 58 ? 1.652 -70.875 -15.789 1 86.69 58 ARG B O 1
ATOM 4792 N N . SER B 1 59 ? 2.926 -69.688 -17.156 1 87.81 59 SER B N 1
ATOM 4793 C CA . SER B 1 59 ? 2.943 -70.688 -18.188 1 87.81 59 SER B CA 1
ATOM 4794 C C . SER B 1 59 ? 3.764 -71.938 -17.734 1 87.81 59 SER B C 1
ATOM 4796 O O . SER B 1 59 ? 3.602 -73 -18.266 1 87.81 59 SER B O 1
ATOM 4798 N N . ILE B 1 60 ? 4.59 -71.75 -16.688 1 86.06 60 ILE B N 1
ATOM 4799 C CA . ILE B 1 60 ? 5.488 -72.875 -16.281 1 86.06 60 ILE B CA 1
ATOM 4800 C C . ILE B 1 60 ? 4.953 -73.5 -15.008 1 86.06 60 ILE B C 1
ATOM 4802 O O . ILE B 1 60 ? 4.977 -74.75 -14.883 1 86.06 60 ILE B O 1
ATOM 4806 N N . GLU B 1 61 ? 4.52 -72.875 -14.109 1 81.62 61 GLU B N 1
ATOM 4807 C CA . GLU B 1 61 ? 4.273 -73.312 -12.75 1 81.62 61 GLU B CA 1
ATOM 4808 C C . GLU B 1 61 ? 2.98 -74.125 -12.68 1 81.62 61 GLU B C 1
ATOM 4810 O O . GLU B 1 61 ? 2.949 -75.188 -12.07 1 81.62 61 GLU B O 1
ATOM 4815 N N . GLU B 1 62 ? 1.886 -73.625 -13.133 1 79.31 62 GLU B N 1
ATOM 4816 C CA . GLU B 1 62 ? 0.593 -74.312 -13.023 1 79.31 62 GLU B CA 1
ATOM 4817 C C . GLU B 1 62 ? -0.052 -74.5 -14.391 1 79.31 62 GLU B C 1
ATOM 4819 O O . GLU B 1 62 ? 0.269 -73.812 -15.344 1 79.31 62 GLU B O 1
ATOM 4824 N N . PRO B 1 63 ? -0.718 -75.688 -14.438 1 83.75 63 PRO B N 1
ATOM 4825 C CA . PRO B 1 63 ? -1.473 -75.812 -15.688 1 83.75 63 PRO B CA 1
ATOM 4826 C C . PRO B 1 63 ? -2.379 -74.625 -15.969 1 83.75 63 PRO B C 1
ATOM 4828 O O . PRO B 1 63 ? -3.123 -74.188 -15.086 1 83.75 63 PRO B O 1
ATOM 4831 N N . THR B 1 64 ? -2.09 -74.062 -17.094 1 85.62 64 THR B N 1
ATOM 4832 C CA . THR B 1 64 ? -2.803 -72.812 -17.422 1 85.62 64 THR B CA 1
ATOM 4833 C C . THR B 1 64 ? -3.576 -73 -18.734 1 85.62 64 THR B C 1
ATOM 4835 O O . THR B 1 64 ? -3.197 -73.75 -19.594 1 85.62 64 THR B O 1
ATOM 4838 N N . SER B 1 65 ? -4.637 -72.312 -18.734 1 87.31 65 SER B N 1
ATOM 4839 C CA . SER B 1 65 ? -5.438 -72.312 -19.953 1 87.31 65 SER B CA 1
ATOM 4840 C C . SER B 1 65 ? -4.98 -71.25 -20.922 1 87.31 65 SER B C 1
ATOM 4842 O O . SER B 1 65 ? -4.332 -70.312 -20.516 1 87.31 65 SER B O 1
ATOM 4844 N N . VAL B 1 66 ? -5.223 -71.5 -22.172 1 86.19 66 VAL B N 1
ATOM 4845 C CA . VAL B 1 66 ? -4.887 -70.5 -23.203 1 86.19 66 VAL B CA 1
ATOM 4846 C C . VAL B 1 66 ? -5.59 -69.188 -22.906 1 86.19 66 VAL B C 1
ATOM 4848 O O . VAL B 1 66 ? -5.031 -68.125 -23.156 1 86.19 66 VAL B O 1
ATOM 4851 N N . ARG B 1 67 ? -6.703 -69.25 -22.406 1 85.81 67 ARG B N 1
ATOM 4852 C CA . ARG B 1 67 ? -7.457 -68.062 -22.047 1 85.81 67 ARG B CA 1
ATOM 4853 C C . ARG B 1 67 ? -6.754 -67.25 -20.938 1 85.81 67 ARG B C 1
ATOM 4855 O O . ARG B 1 67 ? -6.73 -66.062 -20.953 1 85.81 67 ARG B O 1
ATOM 4862 N N . ASP B 1 68 ? -6.223 -68 -20.047 1 85.19 68 ASP B N 1
ATOM 4863 C CA . ASP B 1 68 ? -5.516 -67.312 -18.938 1 85.19 68 ASP B CA 1
ATOM 4864 C C . ASP B 1 68 ? -4.25 -66.625 -19.438 1 85.19 68 ASP B C 1
ATOM 4866 O O . ASP B 1 68 ? -3.896 -65.562 -18.938 1 85.19 68 ASP B O 1
ATOM 4870 N N . LEU B 1 69 ? -3.584 -67.25 -20.328 1 86.06 69 LEU B N 1
ATOM 4871 C CA . LEU B 1 69 ? -2.383 -66.625 -20.891 1 86.06 69 LEU B CA 1
ATOM 4872 C C . LEU B 1 69 ? -2.73 -65.375 -21.688 1 86.06 69 LEU B C 1
ATOM 4874 O O . LEU B 1 69 ? -2.006 -64.375 -21.641 1 86.06 69 LEU B O 1
ATOM 4878 N N . HIS B 1 70 ? -3.801 -65.5 -22.391 1 86.06 70 HIS B N 1
ATOM 4879 C CA . HIS B 1 70 ? -4.238 -64.312 -23.141 1 86.06 70 HIS B CA 1
ATOM 4880 C C . HIS B 1 70 ? -4.66 -63.188 -22.188 1 86.06 70 HIS B C 1
ATOM 4882 O O . HIS B 1 70 ? -4.391 -62 -22.469 1 86.06 70 HIS B O 1
ATOM 4888 N N . ALA B 1 71 ? -5.332 -63.531 -21.188 1 83.88 71 ALA B N 1
ATOM 4889 C CA . ALA B 1 71 ? -5.797 -62.531 -20.219 1 83.88 71 ALA B CA 1
ATOM 4890 C C . ALA B 1 71 ? -4.621 -61.781 -19.578 1 83.88 71 ALA B C 1
ATOM 4892 O O . ALA B 1 71 ? -4.688 -60.594 -19.344 1 83.88 71 ALA B O 1
ATOM 4893 N N . ARG B 1 72 ? -3.578 -62.438 -19.312 1 84.56 72 ARG B N 1
ATOM 4894 C CA . ARG B 1 72 ? -2.416 -61.844 -18.672 1 84.56 72 ARG B CA 1
ATOM 4895 C C . ARG B 1 72 ? -1.678 -60.906 -19.656 1 84.56 72 ARG B C 1
ATOM 4897 O O . ARG B 1 72 ? -1.06 -59.938 -19.234 1 84.56 72 ARG B O 1
ATOM 4904 N N . TRP B 1 73 ? -1.761 -61.219 -20.859 1 86.5 73 TRP B N 1
ATOM 4905 C CA . TRP B 1 73 ? -1.128 -60.375 -21.875 1 86.5 73 TRP B CA 1
ATOM 4906 C C . TRP B 1 73 ? -1.964 -59.156 -22.156 1 86.5 73 TRP B C 1
ATOM 4908 O O . TRP B 1 73 ? -1.432 -58.031 -22.234 1 86.5 73 TRP B O 1
ATOM 4918 N N . ILE B 1 74 ? -3.262 -59.312 -22.344 1 83.44 74 ILE B N 1
ATOM 4919 C CA . ILE B 1 74 ? -4.133 -58.219 -22.766 1 83.44 74 ILE B CA 1
ATOM 4920 C C . ILE B 1 74 ? -4.152 -57.125 -21.703 1 83.44 74 ILE B C 1
ATOM 4922 O O . ILE B 1 74 ? -4.324 -55.938 -22.016 1 83.44 74 ILE B O 1
ATOM 4926 N N . VAL B 1 75 ? -3.967 -57.5 -20.5 1 82.5 75 VAL B N 1
ATOM 4927 C CA . VAL B 1 75 ? -3.965 -56.562 -19.391 1 82.5 75 VAL B CA 1
ATOM 4928 C C . VAL B 1 75 ? -2.777 -55.625 -19.531 1 82.5 75 VAL B C 1
ATOM 4930 O O . VAL B 1 75 ? -2.84 -54.469 -19.078 1 82.5 75 VAL B O 1
ATOM 4933 N N . GLY B 1 76 ? -1.72 -56 -20.156 1 77.19 76 GLY B N 1
ATOM 4934 C CA . GLY B 1 76 ? -0.538 -55.156 -20.328 1 77.19 76 GLY B CA 1
ATOM 4935 C C . GLY B 1 76 ? -0.656 -54.188 -21.484 1 77.19 76 GLY B C 1
ATOM 4936 O O . GLY B 1 76 ? 0.145 -53.25 -21.609 1 77.19 76 GLY B O 1
ATOM 4937 N N . GLN B 1 77 ? -1.644 -54.281 -22.328 1 73.94 77 GLN B N 1
ATOM 4938 C CA . GLN B 1 77 ? -1.727 -53.469 -23.547 1 73.94 77 GLN B CA 1
ATOM 4939 C C . GLN B 1 77 ? -2.453 -52.156 -23.297 1 73.94 77 GLN B C 1
ATOM 4941 O O . GLN B 1 77 ? -2.229 -51.188 -24.016 1 73.94 77 GLN B O 1
ATOM 4946 N N . GLY B 1 78 ? -3.365 -52.25 -22.344 1 72.56 78 GLY B N 1
ATOM 4947 C CA . GLY B 1 78 ? -4.07 -51 -22.172 1 72.56 78 GLY B CA 1
ATOM 4948 C C . GLY B 1 78 ? -4.988 -50.969 -20.953 1 72.56 78 GLY B C 1
ATOM 4949 O O . GLY B 1 78 ? -5.246 -52.031 -20.359 1 72.56 78 GLY B O 1
ATOM 4950 N N . PHE B 1 79 ? -5.422 -49.781 -20.703 1 76.62 79 PHE B N 1
ATOM 4951 C CA . PHE B 1 79 ? -6.309 -49.562 -19.562 1 76.62 79 PHE B CA 1
ATOM 4952 C C . PHE B 1 79 ? -7.676 -50.188 -19.812 1 76.62 79 PHE B C 1
ATOM 4954 O O . PHE B 1 79 ? -8.203 -50.875 -18.938 1 76.62 79 PHE B O 1
ATOM 4961 N N . VAL B 1 80 ? -8.227 -49.875 -21.031 1 79 80 VAL B N 1
ATOM 4962 C CA . VAL B 1 80 ? -9.578 -50.344 -21.328 1 79 80 VAL B CA 1
ATOM 4963 C C . VAL B 1 80 ? -9.633 -51.875 -21.297 1 79 80 VAL B C 1
ATOM 4965 O O . VAL B 1 80 ? -10.57 -52.438 -20.75 1 79 80 VAL B O 1
ATOM 4968 N N . ASP B 1 81 ? -8.586 -52.469 -21.781 1 82.25 81 ASP B N 1
ATOM 4969 C CA . ASP B 1 81 ? -8.523 -53.938 -21.797 1 82.25 81 ASP B CA 1
ATOM 4970 C C . ASP B 1 81 ? -8.359 -54.5 -20.391 1 82.25 81 ASP B C 1
ATOM 4972 O O . ASP B 1 81 ? -8.93 -55.531 -20.062 1 82.25 81 ASP B O 1
ATOM 4976 N N . ALA B 1 82 ? -7.656 -53.781 -19.641 1 84.88 82 ALA B N 1
ATOM 4977 C CA . ALA B 1 82 ? -7.441 -54.25 -18.281 1 84.88 82 ALA B CA 1
ATOM 4978 C C . ALA B 1 82 ? -8.734 -54.156 -17.469 1 84.88 82 ALA B C 1
ATOM 4980 O O . ALA B 1 82 ? -9.047 -55.062 -16.703 1 84.88 82 ALA B O 1
ATOM 4981 N N . VAL B 1 83 ? -9.477 -53.094 -17.672 1 85.81 83 VAL B N 1
ATOM 4982 C CA . VAL B 1 83 ? -10.727 -52.938 -16.938 1 85.81 83 VAL B CA 1
ATOM 4983 C C . VAL B 1 83 ? -11.742 -53.969 -17.391 1 85.81 83 VAL B C 1
ATOM 4985 O O . VAL B 1 83 ? -12.445 -54.562 -16.578 1 85.81 83 VAL B O 1
ATOM 4988 N N . GLU B 1 84 ? -11.797 -54.219 -18.672 1 83.81 84 GLU B N 1
ATOM 4989 C CA . GLU B 1 84 ? -12.719 -55.219 -19.203 1 83.81 84 GLU B CA 1
ATOM 4990 C C . GLU B 1 84 ? -12.398 -56.625 -18.656 1 83.81 84 GLU B C 1
ATOM 4992 O O . GLU B 1 84 ? -13.305 -57.406 -18.344 1 83.81 84 GLU B O 1
ATOM 4997 N N . GLU B 1 85 ? -11.148 -56.906 -18.531 1 84.62 85 GLU B N 1
ATOM 4998 C CA . GLU B 1 85 ? -10.734 -58.219 -18.031 1 84.62 85 GLU B CA 1
ATOM 4999 C C . GLU B 1 85 ? -11.117 -58.406 -16.562 1 84.62 85 GLU B C 1
ATOM 5001 O O . GLU B 1 85 ? -11.523 -59.5 -16.156 1 84.62 85 GLU B O 1
ATOM 5006 N N . VAL B 1 86 ? -11.008 -57.375 -15.836 1 84.94 86 VAL B N 1
ATOM 5007 C CA . VAL B 1 86 ? -11.336 -57.438 -14.414 1 84.94 86 VAL B CA 1
ATOM 5008 C C . VAL B 1 86 ? -12.844 -57.625 -14.234 1 84.94 86 VAL B C 1
ATOM 5010 O O . VAL B 1 86 ? -13.289 -58.344 -13.352 1 84.94 86 VAL B O 1
ATOM 5013 N N . VAL B 1 87 ? -13.609 -57 -15.062 1 85.94 87 VAL B N 1
ATOM 5014 C CA . VAL B 1 87 ? -15.062 -57.062 -14.961 1 85.94 87 VAL B CA 1
ATOM 5015 C C . VAL B 1 87 ? -15.555 -58.438 -15.414 1 85.94 87 VAL B C 1
ATOM 5017 O O . VAL B 1 87 ? -16.453 -59 -14.797 1 85.94 87 VAL B O 1
ATOM 5020 N N . LEU B 1 88 ? -14.953 -59.062 -16.469 1 80.19 88 LEU B N 1
ATOM 5021 C CA . LEU B 1 88 ? -15.43 -60.312 -17.078 1 80.19 88 LEU B CA 1
ATOM 5022 C C . LEU B 1 88 ? -14.891 -61.531 -16.359 1 80.19 88 LEU B C 1
ATOM 5024 O O . LEU B 1 88 ? -15.586 -62.531 -16.203 1 80.19 88 LEU B O 1
ATOM 5028 N N . ARG B 1 89 ? -13.641 -61.594 -15.812 1 81.88 89 ARG B N 1
ATOM 5029 C CA . ARG B 1 89 ? -13 -62.812 -15.336 1 81.88 89 ARG B CA 1
ATOM 5030 C C . ARG B 1 89 ? -12.562 -62.656 -13.883 1 81.88 89 ARG B C 1
ATOM 5032 O O . ARG B 1 89 ? -12.141 -63.625 -13.25 1 81.88 89 ARG B O 1
ATOM 5039 N N . GLY B 1 90 ? -12.672 -61.469 -13.391 1 80.56 90 GLY B N 1
ATOM 5040 C CA . GLY B 1 90 ? -12.281 -61.25 -12.008 1 80.56 90 GLY B CA 1
ATOM 5041 C C . GLY B 1 90 ? -10.93 -60.562 -11.867 1 80.56 90 GLY B C 1
ATOM 5042 O O . GLY B 1 90 ? -10.18 -60.469 -12.844 1 80.56 90 GLY B O 1
ATOM 5043 N N . PRO B 1 91 ? -10.617 -60.125 -10.625 1 79.94 91 PRO B N 1
ATOM 5044 C CA . PRO B 1 91 ? -9.406 -59.344 -10.398 1 79.94 91 PRO B CA 1
ATOM 5045 C C . PRO B 1 91 ? -8.133 -60.188 -10.391 1 79.94 91 PRO B C 1
ATOM 5047 O O . PRO B 1 91 ? -8.125 -61.281 -9.82 1 79.94 91 PRO B O 1
ATOM 5050 N N . ASN B 1 92 ? -7.203 -59.938 -11.25 1 82.81 92 ASN B N 1
ATOM 5051 C CA . ASN B 1 92 ? -5.84 -60.469 -11.266 1 82.81 92 ASN B CA 1
ATOM 5052 C C . ASN B 1 92 ? -4.816 -59.375 -10.969 1 82.81 92 ASN B C 1
ATOM 5054 O O . ASN B 1 92 ? -5.078 -58.188 -11.203 1 82.81 92 ASN B O 1
ATOM 5058 N N . ILE B 1 93 ? -3.787 -59.688 -10.344 1 85.88 93 ILE B N 1
ATOM 5059 C CA . ILE B 1 93 ? -2.801 -58.719 -9.875 1 85.88 93 ILE B CA 1
ATOM 5060 C C . ILE B 1 93 ? -2.229 -57.969 -11.062 1 85.88 93 ILE B C 1
ATOM 5062 O O . ILE B 1 93 ? -1.942 -56.781 -10.953 1 85.88 93 ILE B O 1
ATOM 5066 N N . ALA B 1 94 ? -2.109 -58.625 -12.156 1 87.81 94 ALA B N 1
ATOM 5067 C CA . ALA B 1 94 ? -1.572 -57.969 -13.336 1 87.81 94 ALA B CA 1
ATOM 5068 C C . ALA B 1 94 ? -2.555 -56.938 -13.883 1 87.81 94 ALA B C 1
ATOM 5070 O O . ALA B 1 94 ? -2.148 -55.844 -14.328 1 87.81 94 ALA B O 1
ATOM 5071 N N . ALA B 1 95 ? -3.822 -57.25 -13.82 1 89.56 95 ALA B N 1
ATOM 5072 C CA . ALA B 1 95 ? -4.848 -56.312 -14.289 1 89.56 95 ALA B CA 1
ATOM 5073 C C . ALA B 1 95 ? -4.945 -55.094 -13.375 1 89.56 95 ALA B C 1
ATOM 5075 O O . ALA B 1 95 ? -5.047 -53.969 -13.852 1 89.56 95 ALA B O 1
ATOM 5076 N N . ILE B 1 96 ? -4.84 -55.281 -12.164 1 89.06 96 ILE B N 1
ATOM 5077 C CA . ILE B 1 96 ? -4.922 -54.188 -11.203 1 89.06 96 ILE B CA 1
ATOM 5078 C C . ILE B 1 96 ? -3.699 -53.281 -11.344 1 89.06 96 ILE B C 1
ATOM 5080 O O . ILE B 1 96 ? -3.818 -52.062 -11.297 1 89.06 96 ILE B O 1
ATOM 5084 N N . ALA B 1 97 ? -2.562 -53.906 -11.469 1 90.56 97 ALA B N 1
ATOM 5085 C CA . ALA B 1 97 ? -1.337 -53.125 -11.641 1 90.56 97 ALA B CA 1
ATOM 5086 C C . ALA B 1 97 ? -1.409 -52.25 -12.898 1 90.56 97 ALA B C 1
ATOM 5088 O O . ALA B 1 97 ? -0.963 -51.094 -12.891 1 90.56 97 ALA B O 1
ATOM 5089 N N . SER B 1 98 ? -1.994 -52.781 -13.93 1 89.5 98 SER B N 1
ATOM 5090 C CA . SER B 1 98 ? -2.107 -52.031 -15.172 1 89.5 98 SER B CA 1
ATOM 5091 C C . SER B 1 98 ? -3.09 -50.875 -15.039 1 89.5 98 SER B C 1
ATOM 5093 O O . SER B 1 98 ? -2.838 -49.781 -15.539 1 89.5 98 SER B O 1
ATOM 5095 N N . ILE B 1 99 ? -4.137 -51.062 -14.43 1 88.25 99 ILE B N 1
ATOM 5096 C CA . ILE B 1 99 ? -5.117 -50.031 -14.203 1 88.25 99 ILE B CA 1
ATOM 5097 C C . ILE B 1 99 ? -4.5 -48.906 -13.352 1 88.25 99 ILE B C 1
ATOM 5099 O O . ILE B 1 99 ? -4.602 -47.75 -13.68 1 88.25 99 ILE B O 1
ATOM 5103 N N . MET B 1 100 ? -3.807 -49.281 -12.359 1 89.81 100 MET B N 1
ATOM 5104 C CA . MET B 1 100 ? -3.189 -48.281 -11.461 1 89.81 100 MET B CA 1
ATOM 5105 C C . MET B 1 100 ? -2.092 -47.5 -12.18 1 89.81 100 MET B C 1
ATOM 5107 O O . MET B 1 100 ? -1.892 -46.344 -11.914 1 89.81 100 MET B O 1
ATOM 5111 N N . ALA B 1 101 ? -1.401 -48.188 -13.023 1 87.5 101 ALA B N 1
ATOM 5112 C CA . ALA B 1 101 ? -0.316 -47.531 -13.75 1 87.5 101 ALA B CA 1
ATOM 5113 C C . ALA B 1 101 ? -0.854 -46.469 -14.695 1 87.5 101 ALA B C 1
ATOM 5115 O O . ALA B 1 101 ? -0.156 -45.5 -15.016 1 87.5 101 ALA B O 1
ATOM 5116 N N . THR B 1 102 ? -2.059 -46.625 -15.102 1 83.56 102 THR B N 1
ATOM 5117 C CA . THR B 1 102 ? -2.676 -45.594 -15.953 1 83.56 102 THR B CA 1
ATOM 5118 C C . THR B 1 102 ? -3.246 -44.469 -15.109 1 83.56 102 THR B C 1
ATOM 5120 O O . THR B 1 102 ? -3.082 -43.281 -15.445 1 83.56 102 THR B O 1
ATOM 5123 N N . ILE B 1 103 ? -3.811 -44.781 -14.031 1 85.12 103 ILE B N 1
ATOM 5124 C CA . ILE B 1 103 ? -4.453 -43.812 -13.164 1 85.12 103 ILE B CA 1
ATOM 5125 C C . ILE B 1 103 ? -3.393 -42.938 -12.469 1 85.12 103 ILE B C 1
ATOM 5127 O O . ILE B 1 103 ? -3.645 -41.781 -12.125 1 85.12 103 ILE B O 1
ATOM 5131 N N . VAL B 1 104 ? -2.207 -43.469 -12.336 1 88.31 104 VAL B N 1
ATOM 5132 C CA . VAL B 1 104 ? -1.154 -42.781 -11.609 1 88.31 104 VAL B CA 1
ATOM 5133 C C . VAL B 1 104 ? -0.843 -41.438 -12.305 1 88.31 104 VAL B C 1
ATOM 5135 O O . VAL B 1 104 ? -0.332 -40.5 -11.68 1 88.31 104 VAL B O 1
ATOM 5138 N N . ALA B 1 105 ? -1.214 -41.312 -13.57 1 85.44 105 ALA B N 1
ATOM 5139 C CA . ALA B 1 105 ? -0.976 -40.062 -14.305 1 85.44 105 ALA B CA 1
ATOM 5140 C C . ALA B 1 105 ? -1.712 -38.906 -13.656 1 85.44 105 ALA B C 1
ATOM 5142 O O . ALA B 1 105 ? -1.365 -37.719 -13.883 1 85.44 105 ALA B O 1
ATOM 5143 N N . ILE B 1 106 ? -2.66 -39.188 -12.758 1 85.06 106 ILE B N 1
ATOM 5144 C CA . ILE B 1 106 ? -3.426 -38.156 -12.07 1 85.06 106 ILE B CA 1
ATOM 5145 C C . ILE B 1 106 ? -2.555 -37.469 -11.023 1 85.06 106 ILE B C 1
ATOM 5147 O O . ILE B 1 106 ? -2.904 -36.406 -10.508 1 85.06 106 ILE B O 1
ATOM 5151 N N . ASN B 1 107 ? -1.424 -38.031 -10.766 1 87.69 107 ASN B N 1
ATOM 5152 C CA . ASN B 1 107 ? -0.534 -37.406 -9.789 1 87.69 107 ASN B CA 1
ATOM 5153 C C . ASN B 1 107 ? -0.059 -36.031 -10.258 1 87.69 107 ASN B C 1
ATOM 5155 O O . ASN B 1 107 ? 0.258 -35.188 -9.445 1 87.69 107 ASN B O 1
ATOM 5159 N N . SER B 1 108 ? -0.116 -35.812 -11.539 1 84.38 108 SER B N 1
ATOM 5160 C CA . SER B 1 108 ? 0.35 -34.531 -12.07 1 84.38 108 SER B CA 1
ATOM 5161 C C . SER B 1 108 ? -0.612 -33.406 -11.719 1 84.38 108 SER B C 1
ATOM 5163 O O . SER B 1 108 ? -0.212 -32.406 -11.109 1 84.38 108 SER B O 1
ATOM 5165 N N . PRO B 1 109 ? -1.904 -33.562 -11.992 1 85.12 109 PRO B N 1
ATOM 5166 C CA . PRO B 1 109 ? -2.818 -32.5 -11.562 1 85.12 109 PRO B CA 1
ATOM 5167 C C . PRO B 1 109 ? -2.922 -32.406 -10.039 1 85.12 109 PRO B C 1
ATOM 5169 O O . PRO B 1 109 ? -3.133 -31.312 -9.508 1 85.12 109 PRO B O 1
ATOM 5172 N N . LEU B 1 110 ? -2.76 -33.469 -9.352 1 88.19 110 LEU B N 1
ATOM 5173 C CA . LEU B 1 110 ? -2.838 -33.438 -7.898 1 88.19 110 LEU B CA 1
ATOM 5174 C C . LEU B 1 110 ? -1.679 -32.656 -7.309 1 88.19 110 LEU B C 1
ATOM 5176 O O . LEU B 1 110 ? -1.868 -31.875 -6.375 1 88.19 110 LEU B O 1
ATOM 5180 N N . ILE B 1 111 ? -0.588 -32.906 -7.871 1 85.25 111 ILE B N 1
ATOM 5181 C CA . ILE B 1 111 ? 0.575 -32.188 -7.355 1 85.25 111 ILE B CA 1
ATOM 5182 C C . ILE B 1 111 ? 0.458 -30.703 -7.688 1 85.25 111 ILE B C 1
ATOM 5184 O O . ILE B 1 111 ? 0.919 -29.844 -6.926 1 85.25 111 ILE B O 1
ATOM 5188 N N . GLN B 1 112 ? -0.153 -30.422 -8.789 1 82.06 112 GLN B N 1
ATOM 5189 C CA . GLN B 1 112 ? -0.357 -29.016 -9.164 1 82.06 112 GLN B CA 1
ATOM 5190 C C . GLN B 1 112 ? -1.334 -28.328 -8.211 1 82.06 112 GLN B C 1
ATOM 5192 O O . GLN B 1 112 ? -1.216 -27.141 -7.953 1 82.06 112 GLN B O 1
ATOM 5197 N N . ARG B 1 113 ? -2.211 -29.078 -7.742 1 85.19 113 ARG B N 1
ATOM 5198 C CA . ARG B 1 113 ? -3.178 -28.516 -6.801 1 85.19 113 ARG B CA 1
ATOM 5199 C C . ARG B 1 113 ? -2.582 -28.406 -5.398 1 85.19 113 ARG B C 1
ATOM 5201 O O . ARG B 1 113 ? -3.098 -27.672 -4.555 1 85.19 113 ARG B O 1
ATOM 5208 N N . ALA B 1 114 ? -1.548 -29.125 -5.223 1 87.31 114 ALA B N 1
ATOM 5209 C CA . ALA B 1 114 ? -0.919 -29.125 -3.902 1 87.31 114 ALA B CA 1
ATOM 5210 C C . ALA B 1 114 ? -0.227 -27.797 -3.615 1 87.31 114 ALA B C 1
ATOM 5212 O O . ALA B 1 114 ? -0.005 -27.438 -2.455 1 87.31 114 ALA B O 1
ATOM 5213 N N . LEU B 1 115 ? 0.092 -27.125 -4.637 1 83.06 115 LEU B N 1
ATOM 5214 C CA . LEU B 1 115 ? 0.737 -25.828 -4.453 1 83.06 115 LEU B CA 1
ATOM 5215 C C . LEU B 1 115 ? -0.056 -24.719 -5.145 1 83.06 115 LEU B C 1
ATOM 5217 O O . LEU B 1 115 ? -0.195 -24.719 -6.371 1 83.06 115 LEU B O 1
ATOM 5221 N N . THR B 1 116 ? -0.592 -23.812 -4.297 1 77.56 116 THR B N 1
ATOM 5222 C CA . THR B 1 116 ? -1.362 -22.703 -4.832 1 77.56 116 THR B CA 1
ATOM 5223 C C . THR B 1 116 ? -0.775 -21.375 -4.375 1 77.56 116 THR B C 1
ATOM 5225 O O . THR B 1 116 ? -0.331 -21.25 -3.23 1 77.56 116 THR B O 1
ATOM 5228 N N . PRO B 1 117 ? -0.697 -20.562 -5.406 1 71.62 117 PRO B N 1
ATOM 5229 C CA . PRO B 1 117 ? -0.237 -19.234 -4.984 1 71.62 117 PRO B CA 1
ATOM 5230 C C . PRO B 1 117 ? -1.282 -18.484 -4.168 1 71.62 117 PRO B C 1
ATOM 5232 O O . PRO B 1 117 ? -2.471 -18.531 -4.488 1 71.62 117 PRO B O 1
ATOM 5235 N N . GLY B 1 118 ? -1.013 -18.188 -2.904 1 66.56 118 GLY B N 1
ATOM 5236 C CA . GLY B 1 118 ? -1.871 -17.406 -2.037 1 66.56 118 GLY B CA 1
ATOM 5237 C C . GLY B 1 118 ? -1.166 -16.203 -1.431 1 66.56 118 GLY B C 1
ATOM 5238 O O . GLY B 1 118 ? -0.018 -15.906 -1.773 1 66.56 118 GLY B O 1
ATOM 5239 N N . HIS B 1 119 ? -2.098 -15.477 -0.671 1 62.5 119 HIS B N 1
ATOM 5240 C CA . HIS B 1 119 ? -1.564 -14.297 -0.002 1 62.5 119 HIS B CA 1
ATOM 5241 C C . HIS B 1 119 ? -1.164 -14.609 1.436 1 62.5 119 HIS B C 1
ATOM 5243 O O . HIS B 1 119 ? -1.872 -15.336 2.137 1 62.5 119 HIS B O 1
ATOM 5249 N N . GLY B 1 120 ? 0.003 -14.656 1.784 1 60.06 120 GLY B N 1
ATOM 5250 C CA . GLY B 1 120 ? 0.42 -14.844 3.166 1 60.06 120 GLY B CA 1
ATOM 5251 C C . GLY B 1 120 ? 1.313 -13.727 3.672 1 60.06 120 GLY B C 1
ATOM 5252 O O . GLY B 1 120 ? 1.8 -12.906 2.887 1 60.06 120 GLY B O 1
ATOM 5253 N N . THR B 1 121 ? 1.146 -13.547 5.121 1 58.69 121 THR B N 1
ATOM 5254 C CA . THR B 1 121 ? 1.979 -12.562 5.797 1 58.69 121 THR B CA 1
ATOM 5255 C C . THR B 1 121 ? 3.432 -13.023 5.855 1 58.69 121 THR B C 1
ATOM 5257 O O . THR B 1 121 ? 3.701 -14.211 6.055 1 58.69 121 THR B O 1
ATOM 5260 N N . PHE B 1 122 ? 4.133 -12.5 5.152 1 59.94 122 PHE B N 1
ATOM 5261 C CA . PHE B 1 122 ? 5.559 -12.812 5.215 1 59.94 122 PHE B CA 1
ATOM 5262 C C . PHE B 1 122 ? 6.262 -11.914 6.227 1 59.94 122 PHE B C 1
ATOM 5264 O O . PHE B 1 122 ? 5.953 -10.727 6.332 1 59.94 122 PHE B O 1
ATOM 5271 N N . GLU B 1 123 ? 6.816 -12.633 7.363 1 62.75 123 GLU B N 1
ATOM 5272 C CA . GLU B 1 123 ? 7.66 -11.883 8.289 1 62.75 123 GLU B CA 1
ATOM 5273 C C . GLU B 1 123 ? 9.141 -12.109 7.988 1 62.75 123 GLU B C 1
ATOM 5275 O O . GLU B 1 123 ? 9.578 -13.242 7.816 1 62.75 123 GLU B O 1
ATOM 5280 N N . GLY B 1 124 ? 9.75 -11.312 7.379 1 68.19 124 GLY B N 1
ATOM 5281 C CA . GLY B 1 124 ? 11.188 -11.414 7.156 1 68.19 124 GLY B CA 1
ATOM 5282 C C . GLY B 1 124 ? 11.898 -10.078 7.25 1 68.19 124 GLY B C 1
ATOM 5283 O O . GLY B 1 124 ? 11.328 -9.102 7.742 1 68.19 124 GLY B O 1
ATOM 5284 N N . ARG B 1 125 ? 13.305 -10.227 7.156 1 75.5 125 ARG B N 1
ATOM 5285 C CA . ARG B 1 125 ? 14.109 -9.016 7.094 1 75.5 125 ARG B CA 1
ATOM 5286 C C . ARG B 1 125 ? 14.102 -8.422 5.688 1 75.5 125 ARG B C 1
ATOM 5288 O O . ARG B 1 125 ? 14.016 -9.156 4.703 1 75.5 125 ARG B O 1
ATOM 5295 N N . PHE B 1 126 ? 13.906 -7.129 5.734 1 72.62 126 PHE B N 1
ATOM 5296 C CA . PHE B 1 126 ? 13.922 -6.496 4.422 1 72.62 126 PHE B CA 1
ATOM 5297 C C . PHE B 1 126 ? 15.148 -5.605 4.27 1 72.62 126 PHE B C 1
ATOM 5299 O O . PHE B 1 126 ? 15.727 -5.152 5.262 1 72.62 126 PHE B O 1
ATOM 5306 N N . ASP B 1 127 ? 15.648 -5.535 3.104 1 77.56 127 ASP B N 1
ATOM 5307 C CA . ASP B 1 127 ? 16.641 -4.562 2.666 1 77.56 127 ASP B CA 1
ATOM 5308 C C . ASP B 1 127 ? 16.203 -3.861 1.385 1 77.56 127 ASP B C 1
ATOM 5310 O O . ASP B 1 127 ? 16.25 -4.449 0.303 1 77.56 127 ASP B O 1
ATOM 5314 N N . LEU B 1 128 ? 15.773 -2.635 1.582 1 77.25 128 LEU B N 1
ATOM 5315 C CA . LEU B 1 128 ? 15.219 -1.917 0.439 1 77.25 128 LEU B CA 1
ATOM 5316 C C . LEU B 1 128 ? 16.312 -1.159 -0.308 1 77.25 128 LEU B C 1
ATOM 5318 O O . LEU B 1 128 ? 16.094 -0.706 -1.435 1 77.25 128 LEU B O 1
ATOM 5322 N N . GLY B 1 129 ? 17.406 -1.133 0.257 1 81.19 129 GLY B N 1
ATOM 5323 C CA . GLY B 1 129 ? 18.469 -0.363 -0.358 1 81.19 129 GLY B CA 1
ATOM 5324 C C . GLY B 1 129 ? 18.844 0.875 0.435 1 81.19 129 GLY B C 1
ATOM 5325 O O . GLY B 1 129 ? 18.547 0.967 1.628 1 81.19 129 GLY B O 1
ATOM 5326 N N . GLU B 1 130 ? 19.547 1.821 -0.312 1 82.94 130 GLU B N 1
ATOM 5327 C CA . GLU B 1 130 ? 20.047 3.021 0.353 1 82.94 130 GLU B CA 1
ATOM 5328 C C . GLU B 1 130 ? 19.203 4.242 -0.001 1 82.94 130 GLU B C 1
ATOM 5330 O O . GLU B 1 130 ? 18.828 4.426 -1.16 1 82.94 130 GLU B O 1
ATOM 5335 N N . ILE B 1 131 ? 18.891 4.961 1.054 1 83.88 131 ILE B N 1
ATOM 5336 C CA . ILE B 1 131 ? 18.141 6.207 0.877 1 83.88 131 ILE B CA 1
ATOM 5337 C C . ILE B 1 131 ? 19.031 7.391 1.238 1 83.88 131 ILE B C 1
ATOM 5339 O O . ILE B 1 131 ? 19.953 7.262 2.053 1 83.88 131 ILE B O 1
ATOM 5343 N N . ARG B 1 132 ? 18.766 8.461 0.554 1 84.94 132 ARG B N 1
ATOM 5344 C CA . ARG B 1 132 ? 19.453 9.695 0.898 1 84.94 132 ARG B CA 1
ATOM 5345 C C . ARG B 1 132 ? 18.844 10.336 2.141 1 84.94 132 ARG B C 1
ATOM 5347 O O . ARG B 1 132 ? 17.672 10.695 2.145 1 84.94 132 ARG B O 1
ATOM 5354 N N . MET B 1 133 ? 19.578 10.43 3.201 1 87.31 133 MET B N 1
ATOM 5355 C CA . MET B 1 133 ? 19.125 11.023 4.457 1 87.31 133 MET B CA 1
ATOM 5356 C C . MET B 1 133 ? 20.297 11.625 5.227 1 87.31 133 MET B C 1
ATOM 5358 O O . MET B 1 133 ? 21.359 11.016 5.336 1 87.31 133 MET B O 1
ATOM 5362 N N . ILE B 1 134 ? 20.125 12.836 5.715 1 87.44 134 ILE B N 1
ATOM 5363 C CA . ILE B 1 134 ? 21.203 13.492 6.453 1 87.44 134 ILE B CA 1
ATOM 5364 C C . ILE B 1 134 ? 21.016 13.266 7.953 1 87.44 134 ILE B C 1
ATOM 5366 O O . ILE B 1 134 ? 19.891 13.086 8.422 1 87.44 134 ILE B O 1
ATOM 5370 N N . GLN B 1 135 ? 22.094 13.352 8.602 1 87.94 135 GLN B N 1
ATOM 5371 C CA . GLN B 1 135 ? 22.047 13.172 10.055 1 87.94 135 GLN B CA 1
ATOM 5372 C C . GLN B 1 135 ? 22.188 14.508 10.781 1 87.94 135 GLN B C 1
ATOM 5374 O O . GLN B 1 135 ? 21.781 14.625 11.938 1 87.94 135 GLN B O 1
ATOM 5379 N N . GLN B 1 136 ? 22.734 15.438 10.062 1 85.38 136 GLN B N 1
ATOM 5380 C CA . GLN B 1 136 ? 22.875 16.781 10.609 1 85.38 136 GLN B CA 1
ATOM 5381 C C . GLN B 1 136 ? 22.438 17.828 9.594 1 85.38 136 GLN B C 1
ATOM 5383 O O . GLN B 1 136 ? 22.781 17.75 8.414 1 85.38 136 GLN B O 1
ATOM 5388 N N . LEU B 1 137 ? 21.719 18.75 10.133 1 87.12 137 LEU B N 1
ATOM 5389 C CA . LEU B 1 137 ? 21.266 19.812 9.234 1 87.12 137 LEU B CA 1
ATOM 5390 C C . LEU B 1 137 ? 22.406 20.734 8.844 1 87.12 137 LEU B C 1
ATOM 5392 O O . LEU B 1 137 ? 23.297 21 9.656 1 87.12 137 LEU B O 1
ATOM 5396 N N . PRO B 1 138 ? 22.375 21.172 7.633 1 82.44 138 PRO B N 1
ATOM 5397 C CA . PRO B 1 138 ? 23.406 22.125 7.234 1 82.44 138 PRO B CA 1
ATOM 5398 C C . PRO B 1 138 ? 23.328 23.438 8.008 1 82.44 138 PRO B C 1
ATOM 5400 O O . PRO B 1 138 ? 22.234 23.875 8.391 1 82.44 138 PRO B O 1
ATOM 5403 N N . ARG B 1 139 ? 24.438 24.094 8.133 1 81.12 139 ARG B N 1
ATOM 5404 C CA . ARG B 1 139 ? 24.5 25.375 8.836 1 81.12 139 ARG B CA 1
ATOM 5405 C C . ARG B 1 139 ? 23.656 26.422 8.133 1 81.12 139 ARG B C 1
ATOM 5407 O O . ARG B 1 139 ? 23.688 26.531 6.902 1 81.12 139 ARG B O 1
ATOM 5414 N N . GLY B 1 140 ? 22.828 27.141 8.977 1 82.12 140 GLY B N 1
ATOM 5415 C CA . GLY B 1 140 ? 22.016 28.203 8.43 1 82.12 140 GLY B CA 1
ATOM 5416 C C . GLY B 1 140 ? 20.828 27.688 7.629 1 82.12 140 GLY B C 1
ATOM 5417 O O . GLY B 1 140 ? 20.266 28.422 6.805 1 82.12 140 GLY B O 1
ATOM 5418 N N . TYR B 1 141 ? 20.344 26.609 7.883 1 82.88 141 TYR B N 1
ATOM 5419 C CA . TYR B 1 141 ? 19.375 25.906 7.055 1 82.88 141 TYR B CA 1
ATOM 5420 C C . TYR B 1 141 ? 18 26.562 7.156 1 82.88 141 TYR B C 1
ATOM 5422 O O . TYR B 1 141 ? 17.297 26.703 6.152 1 82.88 141 TYR B O 1
ATOM 5430 N N . SER B 1 142 ? 17.609 27 8.328 1 89.06 142 SER B N 1
ATOM 5431 C CA . SER B 1 142 ? 16.172 27.141 8.531 1 89.06 142 SER B CA 1
ATOM 5432 C C . SER B 1 142 ? 15.766 28.609 8.617 1 89.06 142 SER B C 1
ATOM 5434 O O . SER B 1 142 ? 14.68 28.984 8.164 1 89.06 142 SER B O 1
ATOM 5436 N N . GLY B 1 143 ? 16.609 29.469 9.227 1 87 143 GLY B N 1
ATOM 5437 C CA . GLY B 1 143 ? 16.141 30.828 9.461 1 87 143 GLY B CA 1
ATOM 5438 C C . GLY B 1 143 ? 17.156 31.875 9.07 1 87 143 GLY B C 1
ATOM 5439 O O . GLY B 1 143 ? 18.359 31.594 8.938 1 87 143 GLY B O 1
ATOM 5440 N N . ILE B 1 144 ? 16.547 33.125 8.914 1 81.44 144 ILE B N 1
ATOM 5441 C CA . ILE B 1 144 ? 17.375 34.281 8.602 1 81.44 144 ILE B CA 1
ATOM 5442 C C . ILE B 1 144 ? 17.375 35.25 9.789 1 81.44 144 ILE B C 1
ATOM 5444 O O . ILE B 1 144 ? 16.328 35.531 10.359 1 81.44 144 ILE B O 1
ATOM 5448 N N . TRP B 1 145 ? 18.578 35.75 10.141 1 80.5 145 TRP B N 1
ATOM 5449 C CA . TRP B 1 145 ? 18.719 36.688 11.242 1 80.5 145 TRP B CA 1
ATOM 5450 C C . TRP B 1 145 ? 18.234 38.094 10.836 1 80.5 145 TRP B C 1
ATOM 5452 O O . TRP B 1 145 ? 18.562 38.562 9.75 1 80.5 145 TRP B O 1
ATOM 5462 N N . ASP B 1 146 ? 17.359 38.531 11.648 1 77.31 146 ASP B N 1
ATOM 5463 C CA . ASP B 1 146 ? 17.062 39.969 11.57 1 77.31 146 ASP B CA 1
ATOM 5464 C C . ASP B 1 146 ? 17.891 40.75 12.57 1 77.31 146 ASP B C 1
ATOM 5466 O O . ASP B 1 146 ? 17.609 40.75 13.766 1 77.31 146 ASP B O 1
ATOM 5470 N N . HIS B 1 147 ? 18.766 41.531 12.102 1 74.62 147 HIS B N 1
ATOM 5471 C CA . HIS B 1 147 ? 19.734 42.219 12.969 1 74.62 147 HIS B CA 1
ATOM 5472 C C . HIS B 1 147 ? 19.125 43.438 13.648 1 74.62 147 HIS B C 1
ATOM 5474 O O . HIS B 1 147 ? 19.594 43.844 14.703 1 74.62 147 HIS B O 1
ATOM 5480 N N . ASP B 1 148 ? 18.125 43.906 13.094 1 70.88 148 ASP B N 1
ATOM 5481 C CA . ASP B 1 148 ? 17.484 45.094 13.672 1 70.88 148 ASP B CA 1
ATOM 5482 C C . ASP B 1 148 ? 16.672 44.719 14.906 1 70.88 148 ASP B C 1
ATOM 5484 O O . ASP B 1 148 ? 16.719 45.406 15.922 1 70.88 148 ASP B O 1
ATOM 5488 N N . THR B 1 149 ? 15.969 43.656 14.797 1 75.12 149 THR B N 1
ATOM 5489 C CA . THR B 1 149 ? 15.086 43.25 15.891 1 75.12 149 THR B CA 1
ATOM 5490 C C . THR B 1 149 ? 15.695 42.094 16.688 1 75.12 149 THR B C 1
ATOM 5492 O O . THR B 1 149 ? 15.148 41.688 17.703 1 75.12 149 THR B O 1
ATOM 5495 N N . LYS B 1 150 ? 16.828 41.688 16.312 1 82.19 150 LYS B N 1
ATOM 5496 C CA . LYS B 1 150 ? 17.453 40.531 16.938 1 82.19 150 LYS B CA 1
ATOM 5497 C C . LYS B 1 150 ? 16.5 39.344 17.016 1 82.19 150 LYS B C 1
ATOM 5499 O O . LYS B 1 150 ? 16.359 38.719 18.078 1 82.19 150 LYS B O 1
ATOM 5504 N N . SER B 1 151 ? 15.781 39.156 15.922 1 85.19 151 SER B N 1
ATOM 5505 C CA . SER B 1 151 ? 14.836 38.062 15.82 1 85.19 151 SER B CA 1
ATOM 5506 C C . SER B 1 151 ? 15.102 37.219 14.57 1 85.19 151 SER B C 1
ATOM 5508 O O . SER B 1 151 ? 15.938 37.594 13.734 1 85.19 151 SER B O 1
ATOM 5510 N N . ILE B 1 152 ? 14.57 36.062 14.609 1 84.62 152 ILE B N 1
ATOM 5511 C CA . ILE B 1 152 ? 14.602 35.188 13.453 1 84.62 152 ILE B CA 1
ATOM 5512 C C . ILE B 1 152 ? 13.195 35 12.906 1 84.62 152 ILE B C 1
ATOM 5514 O O . ILE B 1 152 ? 12.484 34.062 13.289 1 84.62 152 ILE B O 1
ATOM 5518 N N . GLY B 1 153 ? 12.789 35.938 12.148 1 77.31 153 GLY B N 1
ATOM 5519 C CA . GLY B 1 153 ? 11.391 35.938 11.758 1 77.31 153 GLY B CA 1
ATOM 5520 C C . GLY B 1 153 ? 11.164 35.406 10.352 1 77.31 153 GLY B C 1
ATOM 5521 O O . GLY B 1 153 ? 10.016 35.219 9.938 1 77.31 153 GLY B O 1
ATOM 5522 N N . TYR B 1 154 ? 12.305 35.031 9.648 1 81.19 154 TYR B N 1
ATOM 5523 C CA . TYR B 1 154 ? 12.125 34.656 8.25 1 81.19 154 TYR B CA 1
ATOM 5524 C C . TYR B 1 154 ? 12.781 33.312 7.961 1 81.19 154 TYR B C 1
ATOM 5526 O O . TYR B 1 154 ? 13.867 33.031 8.477 1 81.19 154 TYR B O 1
ATOM 5534 N N . PRO B 1 155 ? 12.055 32.594 7.164 1 86.62 155 PRO B N 1
ATOM 5535 C CA . PRO B 1 155 ? 12.641 31.297 6.781 1 86.62 155 PRO B CA 1
ATOM 5536 C C . PRO B 1 155 ? 13.57 31.406 5.578 1 86.62 155 PRO B C 1
ATOM 5538 O O . PRO B 1 155 ? 13.492 32.375 4.812 1 86.62 155 PRO B O 1
ATOM 5541 N N . THR B 1 156 ? 14.484 30.469 5.527 1 83.81 156 THR B N 1
ATOM 5542 C CA . THR B 1 156 ? 15.211 30.312 4.277 1 83.81 156 THR B CA 1
ATOM 5543 C C . THR B 1 156 ? 14.312 29.719 3.197 1 83.81 156 THR B C 1
ATOM 5545 O O . THR B 1 156 ? 13.258 29.156 3.5 1 83.81 156 THR B O 1
ATOM 5548 N N . GLU B 1 157 ? 14.617 29.859 1.979 1 79.44 157 GLU B N 1
ATOM 5549 C CA . GLU B 1 157 ? 13.812 29.344 0.878 1 79.44 157 GLU B CA 1
ATOM 5550 C C . GLU B 1 157 ? 13.68 27.812 0.965 1 79.44 157 GLU B C 1
ATOM 5552 O O . GLU B 1 157 ? 12.602 27.266 0.722 1 79.44 157 GLU B O 1
ATOM 5557 N N . THR B 1 158 ? 14.75 27.172 1.333 1 82.12 158 THR B N 1
ATOM 5558 C CA . THR B 1 158 ? 14.734 25.719 1.436 1 82.12 158 THR B CA 1
ATOM 5559 C C . THR B 1 158 ? 13.812 25.266 2.566 1 82.12 158 THR B C 1
ATOM 5561 O O . THR B 1 158 ? 13.109 24.266 2.438 1 82.12 158 THR B O 1
ATOM 5564 N N . PHE B 1 159 ? 13.844 26.016 3.578 1 88.19 159 PHE B N 1
ATOM 5565 C CA . PHE B 1 159 ? 13.023 25.625 4.715 1 88.19 159 PHE B CA 1
ATOM 5566 C C . PHE B 1 159 ? 11.555 25.922 4.457 1 88.19 159 PHE B C 1
ATOM 5568 O O . PHE B 1 159 ? 10.672 25.172 4.895 1 88.19 159 PHE B O 1
ATOM 5575 N N . SER B 1 160 ? 11.273 27.016 3.775 1 88.06 160 SER B N 1
ATOM 5576 C CA . SER B 1 160 ? 9.883 27.312 3.432 1 88.06 160 SER B CA 1
ATOM 5577 C C . SER B 1 160 ? 9.297 26.25 2.525 1 88.06 160 SER B C 1
ATOM 5579 O O . SER B 1 160 ? 8.117 25.891 2.652 1 88.06 160 SER B O 1
ATOM 5581 N N . ASP B 1 161 ? 10.102 25.766 1.606 1 85.06 161 ASP B N 1
ATOM 5582 C CA . ASP B 1 161 ? 9.664 24.688 0.737 1 85.06 161 ASP B CA 1
ATOM 5583 C C . ASP B 1 161 ? 9.375 23.422 1.542 1 85.06 161 ASP B C 1
ATOM 5585 O O . ASP B 1 161 ? 8.406 22.703 1.269 1 85.06 161 ASP B O 1
ATOM 5589 N N . LEU B 1 162 ? 10.242 23.172 2.467 1 89.44 162 LEU B N 1
ATOM 5590 C CA . LEU B 1 162 ? 10.023 22.016 3.328 1 89.44 162 LEU B CA 1
ATOM 5591 C C . LEU B 1 162 ? 8.742 22.188 4.145 1 89.44 162 LEU B C 1
ATOM 5593 O O . LEU B 1 162 ? 7.988 21.234 4.328 1 89.44 162 LEU B O 1
ATOM 5597 N N . ALA B 1 163 ? 8.555 23.375 4.668 1 91.25 163 ALA B N 1
ATOM 5598 C CA . ALA B 1 163 ? 7.355 23.641 5.461 1 91.25 163 ALA B CA 1
ATOM 5599 C C . ALA B 1 163 ? 6.09 23.422 4.641 1 91.25 163 ALA B C 1
ATOM 5601 O O . ALA B 1 163 ? 5.109 22.859 5.141 1 91.25 163 ALA B O 1
ATOM 5602 N N . ARG B 1 164 ? 6.145 23.766 3.385 1 87.81 164 ARG B N 1
ATOM 5603 C CA . ARG B 1 164 ? 4.996 23.547 2.51 1 87.81 164 ARG B CA 1
ATOM 5604 C C . ARG B 1 164 ? 4.734 22.062 2.316 1 87.81 164 ARG B C 1
ATOM 5606 O O . ARG B 1 164 ? 3.586 21.609 2.375 1 87.81 164 ARG B O 1
ATOM 5613 N N . ARG B 1 165 ? 5.746 21.359 2.135 1 85.5 165 ARG B N 1
ATOM 5614 C CA . ARG B 1 165 ? 5.586 19.922 1.94 1 85.5 165 ARG B CA 1
ATOM 5615 C C . ARG B 1 165 ? 5.117 19.234 3.223 1 85.5 165 ARG B C 1
ATOM 5617 O O . ARG B 1 165 ? 4.363 18.266 3.178 1 85.5 165 ARG B O 1
ATOM 5624 N N . TYR B 1 166 ? 5.582 19.703 4.258 1 88.81 166 TYR B N 1
ATOM 5625 C CA . TYR B 1 166 ? 5.199 19.172 5.559 1 88.81 166 TYR B CA 1
ATOM 5626 C C . TYR B 1 166 ? 3.701 19.328 5.797 1 88.81 166 TYR B C 1
ATOM 5628 O O . TYR B 1 166 ? 3.035 18.406 6.262 1 88.81 166 TYR B O 1
ATOM 5636 N N . PHE B 1 167 ? 3.174 20.422 5.414 1 87 167 PHE B N 1
ATOM 5637 C CA . PHE B 1 167 ? 1.786 20.719 5.758 1 87 167 PHE B CA 1
ATOM 5638 C C . PHE B 1 167 ? 0.843 20.172 4.691 1 87 167 PHE B C 1
ATOM 5640 O O . PHE B 1 167 ? -0.281 19.766 4.996 1 87 167 PHE B O 1
ATOM 5647 N N . TYR B 1 168 ? 1.321 20.062 3.461 1 79.12 168 TYR B N 1
ATOM 5648 C CA . TYR B 1 168 ? 0.348 19.812 2.402 1 79.12 168 TYR B CA 1
ATOM 5649 C C . TYR B 1 168 ? 0.589 18.469 1.746 1 79.12 168 TYR B C 1
ATOM 5651 O O . TYR B 1 168 ? -0.286 17.938 1.055 1 79.12 168 TYR B O 1
ATOM 5659 N N . TYR B 1 169 ? 1.707 17.859 1.99 1 71.81 169 TYR B N 1
ATOM 5660 C CA . TYR B 1 169 ? 1.991 16.562 1.406 1 71.81 169 TYR B CA 1
ATOM 5661 C C . TYR B 1 169 ? 2.395 15.555 2.482 1 71.81 169 TYR B C 1
ATOM 5663 O O . TYR B 1 169 ? 3.584 15.328 2.711 1 71.81 169 TYR B O 1
ATOM 5671 N N . PRO B 1 170 ? 1.345 14.891 3.166 1 65.44 170 PRO B N 1
ATOM 5672 C CA . PRO B 1 170 ? 1.642 14.062 4.336 1 65.44 170 PRO B CA 1
ATOM 5673 C C . PRO B 1 170 ? 2.363 12.766 3.969 1 65.44 170 PRO B C 1
ATOM 5675 O O . PRO B 1 170 ? 2.916 12.094 4.844 1 65.44 170 PRO B O 1
ATOM 5678 N N . GLY B 1 171 ? 3.105 12.555 2.955 1 70.62 171 GLY B N 1
ATOM 5679 C CA . GLY B 1 171 ? 3.805 11.32 2.619 1 70.62 171 GLY B CA 1
ATOM 5680 C C . GLY B 1 171 ? 5.109 11.562 1.883 1 70.62 171 GLY B C 1
ATOM 5681 O O . GLY B 1 171 ? 5.227 12.516 1.112 1 70.62 171 GLY B O 1
ATOM 5682 N N . ILE B 1 172 ? 6.129 10.766 2.457 1 80.06 172 ILE B N 1
ATOM 5683 C CA . ILE B 1 172 ? 7.414 10.805 1.769 1 80.06 172 ILE B CA 1
ATOM 5684 C C . ILE B 1 172 ? 7.512 9.625 0.798 1 80.06 172 ILE B C 1
ATOM 5686 O O . ILE B 1 172 ? 7.559 8.469 1.22 1 80.06 172 ILE B O 1
ATOM 5690 N N . ILE B 1 173 ? 7.496 9.93 -0.478 1 74.06 173 ILE B N 1
ATOM 5691 C CA . ILE B 1 173 ? 7.594 8.883 -1.491 1 74.06 173 ILE B CA 1
ATOM 5692 C C . ILE B 1 173 ? 9.039 8.414 -1.604 1 74.06 173 ILE B C 1
ATOM 5694 O O . ILE B 1 173 ? 9.93 9.195 -1.95 1 74.06 173 ILE B O 1
ATOM 5698 N N . LEU B 1 174 ? 9.242 7.203 -1.387 1 77.12 174 LEU B N 1
ATOM 5699 C CA . LEU B 1 174 ? 10.578 6.621 -1.272 1 77.12 174 LEU B CA 1
ATOM 5700 C C . LEU B 1 174 ? 11.281 6.605 -2.627 1 77.12 174 LEU B C 1
ATOM 5702 O O . LEU B 1 174 ? 12.5 6.77 -2.699 1 77.12 174 LEU B O 1
ATOM 5706 N N . GLU B 1 175 ? 10.531 6.34 -3.654 1 64.81 175 GLU B N 1
ATOM 5707 C CA . GLU B 1 175 ? 11.133 6.219 -4.98 1 64.81 175 GLU B CA 1
ATOM 5708 C C . GLU B 1 175 ? 11.977 7.445 -5.316 1 64.81 175 GLU B C 1
ATOM 5710 O O . GLU B 1 175 ? 13.039 7.324 -5.93 1 64.81 175 GLU B O 1
ATOM 5715 N N . ASN B 1 176 ? 11.555 8.523 -4.758 1 63.38 176 ASN B N 1
ATOM 5716 C CA . ASN B 1 176 ? 12.227 9.781 -5.086 1 63.38 176 ASN B CA 1
ATOM 5717 C C . ASN B 1 176 ? 13.406 10.039 -4.148 1 63.38 176 ASN B C 1
ATOM 5719 O O . ASN B 1 176 ? 14.172 10.977 -4.355 1 63.38 176 ASN B O 1
ATOM 5723 N N . ARG B 1 177 ? 13.617 9.055 -3.264 1 74.88 177 ARG B N 1
ATOM 5724 C CA . ARG B 1 177 ? 14.625 9.312 -2.238 1 74.88 177 ARG B CA 1
ATOM 5725 C C . ARG B 1 177 ? 15.758 8.297 -2.326 1 74.88 177 ARG B C 1
ATOM 5727 O O . ARG B 1 177 ? 16.672 8.312 -1.508 1 74.88 177 ARG B O 1
ATOM 5734 N N . ALA B 1 178 ? 15.625 7.492 -3.312 1 68.06 178 ALA B N 1
ATOM 5735 C CA . ALA B 1 178 ? 16.641 6.465 -3.5 1 68.06 178 ALA B CA 1
ATOM 5736 C C . ALA B 1 178 ? 18.016 7.086 -3.76 1 68.06 178 ALA B C 1
ATOM 5738 O O . ALA B 1 178 ? 18.109 8.148 -4.383 1 68.06 178 ALA B O 1
ATOM 5739 N N . ALA B 1 179 ? 18.984 6.406 -3.059 1 67.81 179 ALA B N 1
ATOM 5740 C CA . ALA B 1 179 ? 20.344 6.844 -3.379 1 67.81 179 ALA B CA 1
ATOM 5741 C C . ALA B 1 179 ? 20.609 6.723 -4.875 1 67.81 179 ALA B C 1
ATOM 5743 O O . ALA B 1 179 ? 20 5.898 -5.562 1 67.81 179 ALA B O 1
ATOM 5744 N N . ILE B 1 180 ? 21.375 7.574 -5.312 1 56.84 180 ILE B N 1
ATOM 5745 C CA . ILE B 1 180 ? 21.672 7.594 -6.742 1 56.84 180 ILE B CA 1
ATOM 5746 C C . ILE B 1 180 ? 22.188 6.227 -7.18 1 56.84 180 ILE B C 1
ATOM 5748 O O . ILE B 1 180 ? 23.109 5.68 -6.578 1 56.84 180 ILE B O 1
ATOM 5752 N N . GLY B 1 181 ? 21.609 5.727 -8.148 1 56.03 181 GLY B N 1
ATOM 5753 C CA . GLY B 1 181 ? 22.047 4.453 -8.711 1 56.03 181 GLY B CA 1
ATOM 5754 C C . GLY B 1 181 ? 21.359 3.258 -8.062 1 56.03 181 GLY B C 1
ATOM 5755 O O . GLY B 1 181 ? 21.562 2.119 -8.492 1 56.03 181 GLY B O 1
ATOM 5756 N N . GLU B 1 182 ? 20.641 3.605 -6.973 1 63.03 182 GLU B N 1
ATOM 5757 C CA . GLU B 1 182 ? 19.984 2.5 -6.281 1 63.03 182 GLU B CA 1
ATOM 5758 C C . GLU B 1 182 ? 18.5 2.428 -6.633 1 63.03 182 GLU B C 1
ATOM 5760 O O . GLU B 1 182 ? 17.844 3.457 -6.805 1 63.03 182 GLU B O 1
ATOM 5765 N N . ASN B 1 183 ? 18.141 1.271 -7.055 1 62.75 183 ASN B N 1
ATOM 5766 C CA . ASN B 1 183 ? 16.719 1.007 -7.188 1 62.75 183 ASN B CA 1
ATOM 5767 C C . ASN B 1 183 ? 16.141 0.359 -5.93 1 62.75 183 ASN B C 1
ATOM 5769 O O . ASN B 1 183 ? 16.531 -0.748 -5.562 1 62.75 183 ASN B O 1
ATOM 5773 N N . LEU B 1 184 ? 15.445 1.289 -5.219 1 67.44 184 LEU B N 1
ATOM 5774 C CA . LEU B 1 184 ? 14.883 0.777 -3.973 1 67.44 184 LEU B CA 1
ATOM 5775 C C . LEU B 1 184 ? 13.914 -0.371 -4.246 1 67.44 184 LEU B C 1
ATOM 5777 O O . LEU B 1 184 ? 13.141 -0.319 -5.199 1 67.44 184 LEU B O 1
ATOM 5781 N N . ALA B 1 185 ? 14.258 -1.397 -3.508 1 62.41 185 ALA B N 1
ATOM 5782 C CA . ALA B 1 185 ? 13.328 -2.523 -3.576 1 62.41 185 ALA B CA 1
ATOM 5783 C C . ALA B 1 185 ? 11.938 -2.123 -3.088 1 62.41 185 ALA B C 1
ATOM 5785 O O . ALA B 1 185 ? 11.797 -1.172 -2.316 1 62.41 185 ALA B O 1
ATOM 5786 N N . PHE B 1 186 ? 10.984 -2.656 -3.725 1 62.44 186 PHE B N 1
ATOM 5787 C CA . PHE B 1 186 ? 9.602 -2.385 -3.355 1 62.44 186 PHE B CA 1
ATOM 5788 C C . PHE B 1 186 ? 9.211 -3.158 -2.102 1 62.44 186 PHE B C 1
ATOM 5790 O O . PHE B 1 186 ? 9.594 -4.316 -1.936 1 62.44 186 PHE B O 1
ATOM 5797 N N . CYS B 1 187 ? 8.734 -2.359 -1.136 1 67 187 CYS B N 1
ATOM 5798 C CA . CYS B 1 187 ? 8.18 -2.971 0.067 1 67 187 CYS B CA 1
ATOM 5799 C C . CYS B 1 187 ? 6.75 -3.445 -0.17 1 67 187 CYS B C 1
ATOM 5801 O O . CYS B 1 187 ? 5.855 -2.635 -0.408 1 67 187 CYS B O 1
ATOM 5803 N N . ASP B 1 188 ? 6.684 -4.781 -0.302 1 61.44 188 ASP B N 1
ATOM 5804 C CA . ASP B 1 188 ? 5.336 -5.328 -0.389 1 61.44 188 ASP B CA 1
ATOM 5805 C C . ASP B 1 188 ? 4.691 -5.426 0.992 1 61.44 188 ASP B C 1
ATOM 5807 O O . ASP B 1 188 ? 5.184 -6.148 1.862 1 61.44 188 ASP B O 1
ATOM 5811 N N . GLY B 1 189 ? 3.732 -4.656 1.276 1 65.56 189 GLY B N 1
ATOM 5812 C CA . GLY B 1 189 ? 3.117 -4.605 2.594 1 65.56 189 GLY B CA 1
ATOM 5813 C C . GLY B 1 189 ? 3.662 -3.486 3.461 1 65.56 189 GLY B C 1
ATOM 5814 O O . GLY B 1 189 ? 3.719 -2.332 3.033 1 65.56 189 GLY B O 1
ATOM 5815 N N . THR B 1 190 ? 3.943 -3.959 4.762 1 73 190 THR B N 1
ATOM 5816 C CA . THR B 1 190 ? 4.449 -2.977 5.715 1 73 190 THR B CA 1
ATOM 5817 C C . THR B 1 190 ? 5.871 -3.326 6.148 1 73 190 THR B C 1
ATOM 5819 O O . THR B 1 190 ? 6.141 -4.457 6.562 1 73 190 THR B O 1
ATOM 5822 N N . CYS B 1 191 ? 6.766 -2.469 5.891 1 79.62 191 CYS B N 1
ATOM 5823 C CA . CYS B 1 191 ? 8.156 -2.59 6.312 1 79.62 191 CYS B CA 1
ATOM 5824 C C . CYS B 1 191 ? 8.461 -1.634 7.461 1 79.62 191 CYS B C 1
ATOM 5826 O O . CYS B 1 191 ? 8.18 -0.438 7.367 1 79.62 191 CYS B O 1
ATOM 5828 N N . ALA B 1 192 ? 8.852 -2.246 8.562 1 85.06 192 ALA B N 1
ATOM 5829 C CA . ALA B 1 192 ? 9.172 -1.423 9.727 1 85.06 192 ALA B CA 1
ATOM 5830 C C . ALA B 1 192 ? 10.664 -1.485 10.047 1 85.06 192 ALA B C 1
ATOM 5832 O O . ALA B 1 192 ? 11.289 -2.539 9.914 1 85.06 192 ALA B O 1
ATOM 5833 N N . GLY B 1 193 ? 11.258 -0.399 10.375 1 88.12 193 GLY B N 1
ATOM 5834 C CA . GLY B 1 193 ? 12.672 -0.318 10.719 1 88.12 193 GLY B CA 1
ATOM 5835 C C . GLY B 1 193 ? 13.039 0.968 11.43 1 88.12 193 GLY B C 1
ATOM 5836 O O . GLY B 1 193 ? 12.188 1.605 12.055 1 88.12 193 GLY B O 1
ATOM 5837 N N . TRP B 1 194 ? 14.383 1.237 11.516 1 89.5 194 TRP B N 1
ATOM 5838 C CA . TRP B 1 194 ? 14.906 2.439 12.156 1 89.5 194 TRP B CA 1
ATOM 5839 C C . TRP B 1 194 ? 15.805 3.215 11.203 1 89.5 194 TRP B C 1
ATOM 5841 O O . TRP B 1 194 ? 16.562 2.621 10.43 1 89.5 194 TRP B O 1
ATOM 5851 N N . LEU B 1 195 ? 15.648 4.449 11.195 1 91.62 195 LEU B N 1
ATOM 5852 C CA . LEU B 1 195 ? 16.516 5.344 10.445 1 91.62 195 LEU B CA 1
ATOM 5853 C C . LEU B 1 195 ? 17.109 6.422 11.352 1 91.62 195 LEU B C 1
ATOM 5855 O O . LEU B 1 195 ? 16.422 6.934 12.242 1 91.62 195 LEU B O 1
ATOM 5859 N N . ARG B 1 196 ? 18.438 6.668 11.102 1 93.06 196 ARG B N 1
ATOM 5860 C CA . ARG B 1 196 ? 19.125 7.703 11.867 1 93.06 196 ARG B CA 1
ATOM 5861 C C . ARG B 1 196 ? 19.062 9.047 11.148 1 93.06 196 ARG B C 1
ATOM 5863 O O . ARG B 1 196 ? 19.359 9.141 9.961 1 93.06 196 ARG B O 1
ATOM 5870 N N . GLY B 1 197 ? 18.547 10.062 11.82 1 93.19 197 GLY B N 1
ATOM 5871 C CA . GLY B 1 197 ? 18.438 11.383 11.234 1 93.19 197 GLY B CA 1
ATOM 5872 C C . GLY B 1 197 ? 18.594 12.5 12.242 1 93.19 197 GLY B C 1
ATOM 5873 O O . GLY B 1 197 ? 18.891 12.258 13.414 1 93.19 197 GLY B O 1
ATOM 5874 N N . ALA B 1 198 ? 18.516 13.711 11.734 1 93.69 198 ALA B N 1
ATOM 5875 C CA . ALA B 1 198 ? 18.562 14.891 12.586 1 93.69 198 ALA B CA 1
ATOM 5876 C C . ALA B 1 198 ? 17.281 15.023 13.406 1 93.69 198 ALA B C 1
ATOM 5878 O O . ALA B 1 198 ? 16.188 14.758 12.906 1 93.69 198 ALA B O 1
ATOM 5879 N N . GLY B 1 199 ? 17.422 15.328 14.633 1 95.19 199 GLY B N 1
ATOM 5880 C CA . GLY B 1 199 ? 16.281 15.523 15.523 1 95.19 199 GLY B CA 1
ATOM 5881 C C . GLY B 1 199 ? 16.656 16.234 16.812 1 95.19 199 GLY B C 1
ATOM 5882 O O . GLY B 1 199 ? 17.594 17.016 16.844 1 95.19 199 GLY B O 1
ATOM 5883 N N . PHE B 1 200 ? 15.805 16.125 17.75 1 96.06 200 PHE B N 1
ATOM 5884 C CA . PHE B 1 200 ? 16.016 16.734 19.062 1 96.06 200 PHE B CA 1
ATOM 5885 C C . PHE B 1 200 ? 15.984 15.672 20.156 1 96.06 200 PHE B C 1
ATOM 5887 O O . PHE B 1 200 ? 15.195 14.727 20.078 1 96.06 200 PHE B O 1
ATOM 5894 N N . SER B 1 201 ? 16.906 15.875 21.047 1 94.5 201 SER B N 1
ATOM 5895 C CA . SER B 1 201 ? 16.75 15.164 22.328 1 94.5 201 SER B CA 1
ATOM 5896 C C . SER B 1 201 ? 15.844 15.93 23.281 1 94.5 201 SER B C 1
ATOM 5898 O O . SER B 1 201 ? 16.172 17.047 23.703 1 94.5 201 SER B O 1
ATOM 5900 N N . ILE B 1 202 ? 14.727 15.328 23.578 1 94.94 202 ILE B N 1
ATOM 5901 C CA . ILE B 1 202 ? 13.719 16.016 24.375 1 94.94 202 ILE B CA 1
ATOM 5902 C C . ILE B 1 202 ? 13.742 15.484 25.812 1 94.94 202 ILE B C 1
ATOM 5904 O O . ILE B 1 202 ? 13.641 14.281 26.031 1 94.94 202 ILE B O 1
ATOM 5908 N N . SER B 1 203 ? 13.977 16.406 26.703 1 93.5 203 SER B N 1
ATOM 5909 C CA . SER B 1 203 ? 13.914 16.094 28.125 1 93.5 203 SER B CA 1
ATOM 5910 C C . SER B 1 203 ? 12.859 16.938 28.828 1 93.5 203 SER B C 1
ATOM 5912 O O . SER B 1 203 ? 12.945 18.172 28.828 1 93.5 203 SER B O 1
ATOM 5914 N N . CYS B 1 204 ? 11.867 16.234 29.391 1 94.94 204 CYS B N 1
ATOM 5915 C CA . CYS B 1 204 ? 10.789 16.938 30.078 1 94.94 204 CYS B CA 1
ATOM 5916 C C . CYS B 1 204 ? 10.859 16.703 31.594 1 94.94 204 CYS B C 1
ATOM 5918 O O . CYS B 1 204 ? 11.094 15.586 32.031 1 94.94 204 CYS B O 1
ATOM 5920 N N . ASP B 1 205 ? 10.656 17.766 32.312 1 95.25 205 ASP B N 1
ATOM 5921 C CA . ASP B 1 205 ? 10.555 17.656 33.75 1 95.25 205 ASP B CA 1
ATOM 5922 C C . ASP B 1 205 ? 9.25 16.984 34.188 1 95.25 205 ASP B C 1
ATOM 5924 O O . ASP B 1 205 ? 8.344 16.828 33.344 1 95.25 205 ASP B O 1
ATOM 5928 N N . ALA B 1 206 ? 9.25 16.578 35.438 1 92.56 206 ALA B N 1
ATOM 5929 C CA . ALA B 1 206 ? 8.016 16.016 35.938 1 92.56 206 ALA B CA 1
ATOM 5930 C C . ALA B 1 206 ? 6.887 17.031 35.938 1 92.56 206 ALA B C 1
ATOM 5932 O O . ALA B 1 206 ? 7.129 18.234 36.094 1 92.56 206 ALA B O 1
ATOM 5933 N N . VAL B 1 207 ? 5.73 16.531 35.75 1 93.31 207 VAL B N 1
ATOM 5934 C CA . VAL B 1 207 ? 4.559 17.391 35.719 1 93.31 207 VAL B CA 1
ATOM 5935 C C . VAL B 1 207 ? 4.301 17.984 37.094 1 93.31 207 VAL B C 1
ATOM 5937 O O . VAL B 1 207 ? 4.469 17.297 38.125 1 93.31 207 VAL B O 1
ATOM 5940 N N . THR B 1 208 ? 3.988 19.328 37.125 1 92.56 208 THR B N 1
ATOM 5941 C CA . THR B 1 208 ? 3.596 20 38.375 1 92.56 208 THR B CA 1
ATOM 5942 C C . THR B 1 208 ? 2.117 20.375 38.344 1 92.56 208 THR B C 1
ATOM 5944 O O . THR B 1 208 ? 1.615 20.844 37.312 1 92.56 208 THR B O 1
ATOM 5947 N N . ILE B 1 209 ? 1.481 20.031 39.375 1 90.94 209 ILE B N 1
ATOM 5948 C CA . ILE B 1 209 ? 0.066 20.359 39.5 1 90.94 209 ILE B CA 1
ATOM 5949 C C . ILE B 1 209 ? -0.112 21.516 40.5 1 90.94 209 ILE B C 1
ATOM 5951 O O . ILE B 1 209 ? 0.346 21.438 41.625 1 90.94 209 ILE B O 1
ATOM 5955 N N . THR B 1 210 ? -0.639 22.641 40 1 85.62 210 THR B N 1
ATOM 5956 C CA . THR B 1 210 ? -0.911 23.797 40.844 1 85.62 210 THR B CA 1
ATOM 5957 C C . THR B 1 210 ? -2.414 24.016 41 1 85.62 210 THR B C 1
ATOM 5959 O O . THR B 1 210 ? -3.152 24.016 40 1 85.62 210 THR B O 1
ATOM 5962 N N . GLU B 1 211 ? -2.82 24.047 42.156 1 80.75 211 GLU B N 1
ATOM 5963 C CA . GLU B 1 211 ? -4.219 24.359 42.406 1 80.75 211 GLU B CA 1
ATOM 5964 C C . GLU B 1 211 ? -4.418 25.859 42.625 1 80.75 211 GLU B C 1
ATOM 5966 O O . GLU B 1 211 ? -3.746 26.453 43.469 1 80.75 211 GLU B O 1
ATOM 5971 N N . LEU B 1 212 ? -5.016 26.422 41.656 1 72.31 212 LEU B N 1
ATOM 5972 C CA . LEU B 1 212 ? -5.254 27.859 41.781 1 72.31 212 LEU B CA 1
ATOM 5973 C C . LEU B 1 212 ? -6.324 28.125 42.844 1 72.31 212 LEU B C 1
ATOM 5975 O O . LEU B 1 212 ? -7.391 27.5 42.812 1 72.31 212 LEU B O 1
ATOM 5979 N N . PRO B 1 213 ? -5.801 28.797 43.969 1 60.97 213 PRO B N 1
ATOM 5980 C CA . PRO B 1 213 ? -6.785 29.062 45.031 1 60.97 213 PRO B CA 1
ATOM 5981 C C . PRO B 1 213 ? -7.984 29.859 44.5 1 60.97 213 PRO B C 1
ATOM 5983 O O . PRO B 1 213 ? -7.961 30.375 43.375 1 60.97 213 PRO B O 1
ATOM 5986 N N . ASN B 1 214 ? -8.852 30.375 45.594 1 55.41 214 ASN B N 1
ATOM 5987 C CA . ASN B 1 214 ? -10.117 31.109 45.531 1 55.41 214 ASN B CA 1
ATOM 5988 C C . ASN B 1 214 ? -10.062 32.25 44.531 1 55.41 214 ASN B C 1
ATOM 5990 O O . ASN B 1 214 ? -9.203 33.125 44.625 1 55.41 214 ASN B O 1
ATOM 5994 N N . LEU B 1 215 ? -10.117 31.797 43.219 1 54.5 215 LEU B N 1
ATOM 5995 C CA . LEU B 1 215 ? -10.148 32.875 42.25 1 54.5 215 LEU B CA 1
ATOM 5996 C C . LEU B 1 215 ? -11.047 34.031 42.719 1 54.5 215 LEU B C 1
ATOM 5998 O O . LEU B 1 215 ? -11.32 34.969 41.969 1 54.5 215 LEU B O 1
ATOM 6002 N N . HIS B 1 216 ? -11.742 33.781 43.969 1 50 216 HIS B N 1
ATOM 6003 C CA . HIS B 1 216 ? -12.586 34.875 44.5 1 50 216 HIS B CA 1
ATOM 6004 C C . HIS B 1 216 ? -11.758 35.906 45.219 1 50 216 HIS B C 1
ATOM 6006 O O . HIS B 1 216 ? -10.828 35.594 45.938 1 50 216 HIS B O 1
ATOM 6012 N N . ASP B 1 217 ? -11.43 36.969 44.625 1 45.16 217 ASP B N 1
ATOM 6013 C CA . ASP B 1 217 ? -10.883 38.031 45.5 1 45.16 217 ASP B CA 1
ATOM 6014 C C . ASP B 1 217 ? -11.703 38.188 46.75 1 45.16 217 ASP B C 1
ATOM 6016 O O . ASP B 1 217 ? -12.836 37.688 46.844 1 45.16 217 ASP B O 1
ATOM 6020 N N . ALA B 1 218 ? -11.102 38.594 47.875 1 42.25 218 ALA B N 1
ATOM 6021 C CA . ALA B 1 218 ? -11.758 38.906 49.125 1 42.25 218 ALA B CA 1
ATOM 6022 C C . ALA B 1 218 ? -13.141 39.5 48.906 1 42.25 218 ALA B C 1
ATOM 6024 O O . ALA B 1 218 ? -14.031 39.375 49.75 1 42.25 218 ALA B O 1
ATOM 6025 N N . ASN B 1 219 ? -13.32 40.531 48.031 1 43.19 219 ASN B N 1
ATOM 6026 C CA . ASN B 1 219 ? -14.602 41.188 47.875 1 43.19 219 ASN B CA 1
ATOM 6027 C C . ASN B 1 219 ? -15.508 40.438 46.875 1 43.19 219 ASN B C 1
ATOM 6029 O O . ASN B 1 219 ? -16.531 40.969 46.469 1 43.19 219 ASN B O 1
ATOM 6033 N N . GLY B 1 220 ? -15.422 39.281 46.469 1 43.56 220 GLY B N 1
ATOM 6034 C CA . GLY B 1 220 ? -16.312 38.438 45.656 1 43.56 220 GLY B CA 1
ATOM 6035 C C . GLY B 1 220 ? -15.961 38.469 44.188 1 43.56 220 GLY B C 1
ATOM 6036 O O . GLY B 1 220 ? -16.625 37.812 43.375 1 43.56 220 GLY B O 1
ATOM 6037 N N . ALA B 1 221 ? -15.406 39.562 43.625 1 43.62 221 ALA B N 1
ATOM 6038 C CA . ALA B 1 221 ? -15.211 39.812 42.188 1 43.62 221 ALA B CA 1
ATOM 6039 C C . ALA B 1 221 ? -14.016 39.031 41.656 1 43.62 221 ALA B C 1
ATOM 6041 O O . ALA B 1 221 ? -12.969 38.969 42.312 1 43.62 221 ALA B O 1
ATOM 6042 N N . TYR B 1 222 ? -14.117 38 41 1 48.59 222 TYR B N 1
ATOM 6043 C CA . TYR B 1 222 ? -13.102 37.25 40.281 1 48.59 222 TYR B CA 1
ATOM 6044 C C . TYR B 1 222 ? -12.328 38.125 39.312 1 48.59 222 TYR B C 1
ATOM 6046 O O . TYR B 1 222 ? -12.828 38.469 38.219 1 48.59 222 TYR B O 1
ATOM 6054 N N . ASN B 1 223 ? -11.609 39.281 39.688 1 52.16 223 ASN B N 1
ATOM 6055 C CA . ASN B 1 223 ? -11.039 40.25 38.75 1 52.16 223 ASN B CA 1
ATOM 6056 C C . ASN B 1 223 ? -9.766 39.719 38.094 1 52.16 223 ASN B C 1
ATOM 6058 O O . ASN B 1 223 ? -9.195 40.344 37.219 1 52.16 223 ASN B O 1
ATOM 6062 N N . LYS B 1 224 ? -9.172 38.531 38.5 1 62.53 224 LYS B N 1
ATOM 6063 C CA . LYS B 1 224 ? -7.855 38.281 37.906 1 62.53 224 LYS B CA 1
ATOM 6064 C C . LYS B 1 224 ? -7.949 37.25 36.781 1 62.53 224 LYS B C 1
ATOM 6066 O O . LYS B 1 224 ? -8.703 36.281 36.906 1 62.53 224 LYS B O 1
ATOM 6071 N N . SER B 1 225 ? -7.367 37.656 35.594 1 74.69 225 SER B N 1
ATOM 6072 C CA . SER B 1 225 ? -7.238 36.75 34.438 1 74.69 225 SER B CA 1
ATOM 6073 C C . SER B 1 225 ? -6.23 35.656 34.688 1 74.69 225 SER B C 1
ATOM 6075 O O . SER B 1 225 ? -5.207 35.875 35.344 1 74.69 225 SER B O 1
ATOM 6077 N N . THR B 1 226 ? -6.711 34.375 34.625 1 79.69 226 THR B N 1
ATOM 6078 C CA . THR B 1 226 ? -5.809 33.25 34.75 1 79.69 226 THR B CA 1
ATOM 6079 C C . THR B 1 226 ? -5.688 32.5 33.406 1 79.69 226 THR B C 1
ATOM 6081 O O . THR B 1 226 ? -6.668 32.375 32.688 1 79.69 226 THR B O 1
ATOM 6084 N N . GLU B 1 227 ? -4.43 32.156 33.188 1 87.06 227 GLU B N 1
ATOM 6085 C CA . GLU B 1 227 ? -4.195 31.375 31.984 1 87.06 227 GLU B CA 1
ATOM 6086 C C . GLU B 1 227 ? -4.484 29.891 32.25 1 87.06 227 GLU B C 1
ATOM 6088 O O . GLU B 1 227 ? -3.842 29.266 33.094 1 87.06 227 GLU B O 1
ATOM 6093 N N . VAL B 1 228 ? -5.523 29.391 31.562 1 89.12 228 VAL B N 1
ATOM 6094 C CA . VAL B 1 228 ? -5.922 28 31.781 1 89.12 228 VAL B CA 1
ATOM 6095 C C . VAL B 1 228 ? -5.254 27.109 30.734 1 89.12 228 VAL B C 1
ATOM 6097 O O . VAL B 1 228 ? -5.211 25.875 30.891 1 89.12 228 VAL B O 1
ATOM 6100 N N . PHE B 1 229 ? -4.77 27.719 29.734 1 92.5 229 PHE B N 1
ATOM 6101 C CA . PHE B 1 229 ? -3.99 27.016 28.734 1 92.5 229 PHE B CA 1
ATOM 6102 C C . PHE B 1 229 ? -2.867 27.906 28.203 1 92.5 229 PHE B C 1
ATOM 6104 O O . PHE B 1 229 ? -3.092 29.078 27.875 1 92.5 229 PHE B O 1
ATOM 6111 N N . SER B 1 230 ? -1.661 27.375 28.188 1 95.06 230 SER B N 1
ATOM 6112 C CA . SER B 1 230 ? -0.525 28.094 27.625 1 95.06 230 SER B CA 1
ATOM 6113 C C . SER B 1 230 ? 0.474 27.141 26.984 1 95.06 230 SER B C 1
ATOM 6115 O O . SER B 1 230 ? 0.825 26.109 27.562 1 95.06 230 SER B O 1
ATOM 6117 N N . SER B 1 231 ? 0.745 27.328 25.797 1 96.88 231 SER B N 1
ATOM 6118 C CA . SER B 1 231 ? 1.816 26.688 25.047 1 96.88 231 SER B CA 1
ATOM 6119 C C . SER B 1 231 ? 2.848 27.703 24.578 1 96.88 231 SER B C 1
ATOM 6121 O O . SER B 1 231 ? 2.551 28.547 23.719 1 96.88 231 SER B O 1
ATOM 6123 N N . ALA B 1 232 ? 4.023 27.641 25.141 1 96.88 232 ALA B N 1
ATOM 6124 C CA . ALA B 1 232 ? 5.035 28.641 24.844 1 96.88 232 ALA B CA 1
ATOM 6125 C C . ALA B 1 232 ? 6.359 28 24.438 1 96.88 232 ALA B C 1
ATOM 6127 O O . ALA B 1 232 ? 6.867 27.125 25.156 1 96.88 232 ALA B O 1
ATOM 6128 N N . ILE B 1 233 ? 6.848 28.391 23.344 1 96.62 233 ILE B N 1
ATOM 6129 C CA . ILE B 1 233 ? 8.156 27.969 22.844 1 96.62 233 ILE B CA 1
ATOM 6130 C C . ILE B 1 233 ? 9.141 29.141 22.938 1 96.62 233 ILE B C 1
ATOM 6132 O O . ILE B 1 233 ? 8.797 30.266 22.609 1 96.62 233 ILE B O 1
ATOM 6136 N N . ARG B 1 234 ? 10.32 28.844 23.438 1 96.62 234 ARG B N 1
ATOM 6137 C CA . ARG B 1 234 ? 11.375 29.844 23.578 1 96.62 234 ARG B CA 1
ATOM 6138 C C . ARG B 1 234 ? 12.688 29.344 22.969 1 96.62 234 ARG B C 1
ATOM 6140 O O . ARG B 1 234 ? 13.125 28.234 23.25 1 96.62 234 ARG B O 1
ATOM 6147 N N . TYR B 1 235 ? 13.195 30.141 22.109 1 95.94 235 TYR B N 1
ATOM 6148 C CA . TYR B 1 235 ? 14.469 29.828 21.453 1 95.94 235 TYR B CA 1
ATOM 6149 C C . TYR B 1 235 ? 15.398 31.031 21.5 1 95.94 235 TYR B C 1
ATOM 6151 O O . TYR B 1 235 ? 14.969 32.188 21.328 1 95.94 235 TYR B O 1
ATOM 6159 N N . SER B 1 236 ? 16.641 30.781 21.844 1 93.69 236 SER B N 1
ATOM 6160 C CA . SER B 1 236 ? 17.672 31.812 21.828 1 93.69 236 SER B CA 1
ATOM 6161 C C . SER B 1 236 ? 18.984 31.266 21.297 1 93.69 236 SER B C 1
ATOM 6163 O O . SER B 1 236 ? 19.312 30.094 21.484 1 93.69 236 SER B O 1
ATOM 6165 N N . GLU B 1 237 ? 19.609 32.094 20.547 1 89.69 237 GLU B N 1
ATOM 6166 C CA . GLU B 1 237 ? 20.922 31.75 20.016 1 89.69 237 GLU B CA 1
ATOM 6167 C C . GLU B 1 237 ? 21.891 32.938 20.094 1 89.69 237 GLU B C 1
ATOM 6169 O O . GLU B 1 237 ? 21.469 34.094 19.984 1 89.69 237 GLU B O 1
ATOM 6174 N N . TYR B 1 238 ? 23.141 32.625 20.234 1 84.44 238 TYR B N 1
ATOM 6175 C CA . TYR B 1 238 ? 24.188 33.625 20.297 1 84.44 238 TYR B CA 1
ATOM 6176 C C . TYR B 1 238 ? 24.406 34.281 18.922 1 84.44 238 TYR B C 1
ATOM 6178 O O . TYR B 1 238 ? 24.453 33.562 17.906 1 84.44 238 TYR B O 1
ATOM 6186 N N . PRO B 1 239 ? 24.5 35.625 18.672 1 81.75 239 PRO B N 1
ATOM 6187 C CA . PRO B 1 239 ? 24.609 36.625 19.734 1 81.75 239 PRO B CA 1
ATOM 6188 C C . PRO B 1 239 ? 23.266 37.281 20.047 1 81.75 239 PRO B C 1
ATOM 6190 O O . PRO B 1 239 ? 22.953 38.344 19.469 1 81.75 239 PRO B O 1
ATOM 6193 N N . ASP B 1 240 ? 22.312 36.812 20.734 1 81.38 240 ASP B N 1
ATOM 6194 C CA . ASP B 1 240 ? 21.109 37.344 21.359 1 81.38 240 ASP B CA 1
ATOM 6195 C C . ASP B 1 240 ? 19.922 37.312 20.391 1 81.38 240 ASP B C 1
ATOM 6197 O O . ASP B 1 240 ? 19.062 38.188 20.438 1 81.38 240 ASP B O 1
ATOM 6201 N N . TYR B 1 241 ? 19.969 36.469 19.438 1 87.62 241 TYR B N 1
ATOM 6202 C CA . TYR B 1 241 ? 18.781 36.312 18.594 1 87.62 241 TYR B CA 1
ATOM 6203 C C . TYR B 1 241 ? 17.75 35.406 19.281 1 87.62 241 TYR B C 1
ATOM 6205 O O . TYR B 1 241 ? 18.109 34.406 19.891 1 87.62 241 TYR B O 1
ATOM 6213 N N . THR B 1 242 ? 16.516 35.875 19.203 1 91.69 242 THR B N 1
ATOM 6214 C CA . THR B 1 242 ? 15.5 35.156 19.953 1 91.69 242 THR B CA 1
ATOM 6215 C C . THR B 1 242 ? 14.25 34.938 19.109 1 91.69 242 THR B C 1
ATOM 6217 O O . THR B 1 242 ? 13.984 35.688 18.172 1 91.69 242 THR B O 1
ATOM 6220 N N . VAL B 1 243 ? 13.625 33.844 19.281 1 92.94 243 VAL B N 1
ATOM 6221 C CA . VAL B 1 243 ? 12.289 33.5 18.812 1 92.94 243 VAL B CA 1
ATOM 6222 C C . VAL B 1 243 ? 11.422 33.062 19.984 1 92.94 243 VAL B C 1
ATOM 6224 O O . VAL B 1 243 ? 11.672 32.031 20.594 1 92.94 243 VAL B O 1
ATOM 6227 N N . THR B 1 244 ? 10.406 33.906 20.344 1 90.44 244 THR B N 1
ATOM 6228 C CA . THR B 1 244 ? 9.617 33.562 21.516 1 90.44 244 THR B CA 1
ATOM 6229 C C . THR B 1 244 ? 8.125 33.719 21.219 1 90.44 244 THR B C 1
ATOM 6231 O O . THR B 1 244 ? 7.727 34.5 20.375 1 90.44 244 THR B O 1
ATOM 6234 N N . SER B 1 245 ? 7.406 32.875 21.891 1 89.12 245 SER B N 1
ATOM 6235 C CA . SER B 1 245 ? 5.957 33.031 21.891 1 89.12 245 SER B CA 1
ATOM 6236 C C . SER B 1 245 ? 5.539 34.375 22.469 1 89.12 245 SER B C 1
ATOM 6238 O O . SER B 1 245 ? 6.246 34.938 23.312 1 89.12 245 SER B O 1
ATOM 6240 N N . PRO B 1 246 ? 4.348 34.812 21.938 1 81.62 246 PRO B N 1
ATOM 6241 C CA . PRO B 1 246 ? 3.881 36.094 22.484 1 81.62 246 PRO B CA 1
ATOM 6242 C C . PRO B 1 246 ? 3.721 36.062 24 1 81.62 246 PRO B C 1
ATOM 6244 O O . PRO B 1 246 ? 3.15 35.125 24.547 1 81.62 246 PRO B O 1
ATOM 6247 N N . GLY B 1 247 ? 4.281 37.031 24.656 1 78.12 247 GLY B N 1
ATOM 6248 C CA . GLY B 1 247 ? 4.152 37.156 26.094 1 78.12 247 GLY B CA 1
ATOM 6249 C C . GLY B 1 247 ? 5.242 36.438 26.859 1 78.12 247 GLY B C 1
ATOM 6250 O O . GLY B 1 247 ? 5.281 36.5 28.094 1 78.12 247 GLY B O 1
ATOM 6251 N N . SER B 1 248 ? 6.133 35.781 26.125 1 85.69 248 SER B N 1
ATOM 6252 C CA . SER B 1 248 ? 7.211 35.062 26.781 1 85.69 248 SER B CA 1
ATOM 6253 C C . SER B 1 248 ? 8.562 35.719 26.531 1 85.69 248 SER B C 1
ATOM 6255 O O . SER B 1 248 ? 8.695 36.562 25.625 1 85.69 248 SER B O 1
ATOM 6257 N N . THR B 1 249 ? 9.445 35.406 27.484 1 85 249 THR B N 1
ATOM 6258 C CA . THR B 1 249 ? 10.805 35.938 27.375 1 85 249 THR B CA 1
ATOM 6259 C C . THR B 1 249 ? 11.805 34.781 27.188 1 85 249 THR B C 1
ATOM 6261 O O . THR B 1 249 ? 11.711 33.781 27.875 1 85 249 THR B O 1
ATOM 6264 N N . ALA B 1 250 ? 12.68 35.031 26.234 1 85.06 250 ALA B N 1
ATOM 6265 C CA . ALA B 1 250 ? 13.695 34 25.953 1 85.06 250 ALA B CA 1
ATOM 6266 C C . ALA B 1 250 ? 14.734 33.969 27.062 1 85.06 250 ALA B C 1
ATOM 6268 O O . ALA B 1 250 ? 14.977 34.969 27.75 1 85.06 250 ALA B O 1
ATOM 6269 N N . ASN B 1 251 ? 15.297 32.812 27.172 1 86.06 251 ASN B N 1
ATOM 6270 C CA . ASN B 1 251 ? 16.391 32.656 28.125 1 86.06 251 ASN B CA 1
ATOM 6271 C C . ASN B 1 251 ? 17.688 33.25 27.578 1 86.06 251 ASN B C 1
ATOM 6273 O O . ASN B 1 251 ? 17.969 33.188 26.375 1 86.06 251 ASN B O 1
ATOM 6277 N N . PRO B 1 252 ? 18.391 33.844 28.438 1 87.06 252 PRO B N 1
ATOM 6278 C CA . PRO B 1 252 ? 19.656 34.375 27.969 1 87.06 252 PRO B CA 1
ATOM 6279 C C . PRO B 1 252 ? 20.656 33.312 27.578 1 87.06 252 PRO B C 1
ATOM 6281 O O . PRO B 1 252 ? 20.688 32.219 28.172 1 87.06 252 PRO B O 1
ATOM 6284 N N . VAL B 1 253 ? 21.422 33.625 26.453 1 86.88 253 VAL B N 1
ATOM 6285 C CA . VAL B 1 253 ? 22.453 32.719 26 1 86.88 253 VAL B CA 1
ATOM 6286 C C . VAL B 1 253 ? 23.828 33.375 26.078 1 86.88 253 VAL B C 1
ATOM 6288 O O . VAL B 1 253 ? 23.922 34.625 26.094 1 86.88 253 VAL B O 1
ATOM 6291 N N . THR B 1 254 ? 24.828 32.5 26.297 1 83.44 254 THR B N 1
ATOM 6292 C CA . THR B 1 254 ? 26.203 32.969 26.344 1 83.44 254 THR B CA 1
ATOM 6293 C C . THR B 1 254 ? 27.031 32.344 25.219 1 83.44 254 THR B C 1
ATOM 6295 O O . THR B 1 254 ? 26.547 31.484 24.5 1 83.44 254 THR B O 1
ATOM 6298 N N . GLN B 1 255 ? 28.25 32.875 25.141 1 80.44 255 GLN B N 1
ATOM 6299 C CA . GLN B 1 255 ? 29.141 32.312 24.125 1 80.44 255 GLN B CA 1
ATOM 6300 C C . GLN B 1 255 ? 29.5 30.859 24.406 1 80.44 255 GLN B C 1
ATOM 6302 O O . GLN B 1 255 ? 29.719 30.078 23.484 1 80.44 255 GLN B O 1
ATOM 6307 N N . ASP B 1 256 ? 29.391 30.5 25.641 1 79.19 256 ASP B N 1
ATOM 6308 C CA . ASP B 1 256 ? 29.734 29.141 26.047 1 79.19 256 ASP B CA 1
ATOM 6309 C C . ASP B 1 256 ? 28.562 28.188 25.766 1 79.19 256 ASP B C 1
ATOM 6311 O O . ASP B 1 256 ? 28.781 27.031 25.375 1 79.19 256 ASP B O 1
ATOM 6315 N N . ILE B 1 257 ? 27.375 28.703 26.031 1 80.5 257 ILE B N 1
ATOM 6316 C CA . ILE B 1 257 ? 26.156 27.969 25.719 1 80.5 257 ILE B CA 1
ATOM 6317 C C . ILE B 1 257 ? 25.312 28.766 24.75 1 80.5 257 ILE B C 1
ATOM 6319 O O . ILE B 1 257 ? 24.375 29.469 25.156 1 80.5 257 ILE B O 1
ATOM 6323 N N . PRO B 1 258 ? 25.641 28.609 23.5 1 85.5 258 PRO B N 1
ATOM 6324 C CA . PRO B 1 258 ? 25.156 29.578 22.531 1 85.5 258 PRO B CA 1
ATOM 6325 C C . PRO B 1 258 ? 23.719 29.312 22.078 1 85.5 258 PRO B C 1
ATOM 6327 O O . PRO B 1 258 ? 23.172 30.062 21.25 1 85.5 258 PRO B O 1
ATOM 6330 N N . ARG B 1 259 ? 23.109 28.266 22.641 1 90.31 259 ARG B N 1
ATOM 6331 C CA . ARG B 1 259 ? 21.75 28 22.188 1 90.31 259 ARG B CA 1
ATOM 6332 C C . ARG B 1 259 ? 20.891 27.469 23.328 1 90.31 259 ARG B C 1
ATOM 6334 O O . ARG B 1 259 ? 21.359 26.688 24.156 1 90.31 259 ARG B O 1
ATOM 6341 N N . ASP B 1 260 ? 19.688 27.938 23.359 1 91.81 260 ASP B N 1
ATOM 6342 C CA . ASP B 1 260 ? 18.672 27.453 24.297 1 91.81 260 ASP B CA 1
ATOM 6343 C C . ASP B 1 260 ? 17.328 27.266 23.594 1 91.81 260 ASP B C 1
ATOM 6345 O O . ASP B 1 260 ? 16.906 28.109 22.812 1 91.81 260 ASP B O 1
ATOM 6349 N N . PHE B 1 261 ? 16.781 26.125 23.734 1 94.81 261 PHE B N 1
ATOM 6350 C CA . PHE B 1 261 ? 15.5 25.766 23.141 1 94.81 261 PHE B CA 1
ATOM 6351 C C . PHE B 1 261 ? 14.609 25.062 24.141 1 94.81 261 PHE B C 1
ATOM 6353 O O . PHE B 1 261 ? 14.906 23.938 24.562 1 94.81 261 PHE B O 1
ATOM 6360 N N . THR B 1 262 ? 13.438 25.75 24.516 1 97 262 THR B N 1
ATOM 6361 C CA . THR B 1 262 ? 12.578 25.188 25.547 1 97 262 THR B CA 1
ATOM 6362 C C . THR B 1 262 ? 11.109 25.25 25.141 1 97 262 THR B C 1
ATOM 6364 O O . THR B 1 262 ? 10.742 26.031 24.266 1 97 262 THR B O 1
ATOM 6367 N N . TYR B 1 263 ? 10.344 24.375 25.688 1 97.38 263 TYR B N 1
ATOM 6368 C CA . TYR B 1 263 ? 8.898 24.328 25.531 1 97.38 263 TYR B CA 1
ATOM 6369 C C . TYR B 1 263 ? 8.211 24.25 26.891 1 97.38 263 TYR B C 1
ATOM 6371 O O . TYR B 1 263 ? 8.5 23.359 27.703 1 97.38 263 TYR B O 1
ATOM 6379 N N . ASP B 1 264 ? 7.324 25.219 27.156 1 96.69 264 ASP B N 1
ATOM 6380 C CA . ASP B 1 264 ? 6.547 25.266 28.391 1 96.69 264 ASP B CA 1
ATOM 6381 C C . ASP B 1 264 ? 5.051 25.141 28.094 1 96.69 264 ASP B C 1
ATOM 6383 O O . ASP B 1 264 ? 4.531 25.781 27.188 1 96.69 264 ASP B O 1
ATOM 6387 N N . SER B 1 265 ? 4.438 24.297 28.875 1 96.62 265 SER B N 1
ATOM 6388 C CA . SER B 1 265 ? 3.002 24.125 28.672 1 96.62 265 SER B CA 1
ATOM 6389 C C . SER B 1 265 ? 2.256 24.141 30 1 96.62 265 SER B C 1
ATOM 6391 O O . SER B 1 265 ? 2.787 23.688 31.031 1 96.62 265 SER B O 1
ATOM 6393 N N . VAL B 1 266 ? 1.109 24.797 30.062 1 95.06 266 VAL B N 1
ATOM 6394 C CA . VAL B 1 266 ? 0.143 24.797 31.156 1 95.06 266 VAL B CA 1
ATOM 6395 C C . VAL B 1 266 ? -1.249 24.484 30.625 1 95.06 266 VAL B C 1
ATOM 6397 O O . VAL B 1 266 ? -1.658 25 29.578 1 95.06 266 VAL B O 1
ATOM 6400 N N . TRP B 1 267 ? -1.943 23.547 31.266 1 94.5 267 TRP B N 1
ATOM 6401 C CA . TRP B 1 267 ? -3.293 23.266 30.797 1 94.5 267 TRP B CA 1
ATOM 6402 C C . TRP B 1 267 ? -4.195 22.812 31.938 1 94.5 267 TRP B C 1
ATOM 6404 O O . TRP B 1 267 ? -3.721 22.234 32.906 1 94.5 267 TRP B O 1
ATOM 6414 N N . LYS B 1 268 ? -5.391 23.141 31.766 1 90.94 268 LYS B N 1
ATOM 6415 C CA . LYS B 1 268 ? -6.441 22.672 32.656 1 90.94 268 LYS B CA 1
ATOM 6416 C C . LYS B 1 268 ? -6.973 21.312 32.219 1 90.94 268 LYS B C 1
ATOM 6418 O O . LYS B 1 268 ? -7.719 21.219 31.25 1 90.94 268 LYS B O 1
ATOM 6423 N N . ALA B 1 269 ? -6.777 20.234 33 1 88.44 269 ALA B N 1
ATOM 6424 C CA . ALA B 1 269 ? -7.074 18.875 32.562 1 88.44 269 ALA B CA 1
ATOM 6425 C C . ALA B 1 269 ? -8.516 18.5 32.906 1 88.44 269 ALA B C 1
ATOM 6427 O O . ALA B 1 269 ? -9.078 17.578 32.312 1 88.44 269 ALA B O 1
ATOM 6428 N N . GLU B 1 270 ? -9.102 19.219 33.75 1 83.56 270 GLU B N 1
ATOM 6429 C CA . GLU B 1 270 ? -10.445 18.844 34.188 1 83.56 270 GLU B CA 1
ATOM 6430 C C . GLU B 1 270 ? -11.477 19.891 33.781 1 83.56 270 GLU B C 1
ATOM 6432 O O . GLU B 1 270 ? -11.18 21.078 33.781 1 83.56 270 GLU B O 1
ATOM 6437 N N . THR B 1 271 ? -12.617 19.297 33.438 1 79.5 271 THR B N 1
ATOM 6438 C CA . THR B 1 271 ? -13.703 20.203 33.062 1 79.5 271 THR B CA 1
ATOM 6439 C C . THR B 1 271 ? -14.336 20.812 34.312 1 79.5 271 THR B C 1
ATOM 6441 O O . THR B 1 271 ? -14.203 20.281 35.406 1 79.5 271 THR B O 1
ATOM 6444 N N . GLY B 1 272 ? -14.961 21.891 34.094 1 74.38 272 GLY B N 1
ATOM 6445 C CA . GLY B 1 272 ? -15.664 22.531 35.219 1 74.38 272 GLY B CA 1
ATOM 6446 C C . GLY B 1 272 ? -15.18 23.953 35.469 1 74.38 272 GLY B C 1
ATOM 6447 O O . GLY B 1 272 ? -14.125 24.359 34.969 1 74.38 272 GLY B O 1
ATOM 6448 N N . CYS B 1 273 ? -16.094 24.672 36.062 1 73.75 273 CYS B N 1
ATOM 6449 C CA . CYS B 1 273 ? -15.773 26.047 36.438 1 73.75 273 CYS B CA 1
ATOM 6450 C C . CYS B 1 273 ? -15.352 26.125 37.906 1 73.75 273 CYS B C 1
ATOM 6452 O O . CYS B 1 273 ? -15.758 25.297 38.719 1 73.75 273 CYS B O 1
ATOM 6454 N N . PRO B 1 274 ? -14.406 27.047 38.156 1 69.31 274 PRO B N 1
ATOM 6455 C CA . PRO B 1 274 ? -14.047 27.219 39.562 1 69.31 274 PRO B CA 1
ATOM 6456 C C . PRO B 1 274 ? -15.242 27.609 40.406 1 69.31 274 PRO B C 1
ATOM 6458 O O . PRO B 1 274 ? -16.125 28.359 39.969 1 69.31 274 PRO B O 1
ATOM 6461 N N . SER B 1 275 ? -15.617 26.812 41.344 1 62.75 275 SER B N 1
ATOM 6462 C CA . SER B 1 275 ? -16.641 27.156 42.344 1 62.75 275 SER B CA 1
ATOM 6463 C C . SER B 1 275 ? -16.016 27.438 43.688 1 62.75 275 SER B C 1
ATOM 6465 O O . SER B 1 275 ? -14.789 27.328 43.875 1 62.75 275 SER B O 1
ATOM 6467 N N . ASP B 1 276 ? -16.812 28.047 44.531 1 57.47 276 ASP B N 1
ATOM 6468 C CA . ASP B 1 276 ? -16.375 28.328 45.875 1 57.47 276 ASP B CA 1
ATOM 6469 C C . ASP B 1 276 ? -15.766 27.094 46.531 1 57.47 276 ASP B C 1
ATOM 6471 O O . ASP B 1 276 ? -14.922 27.203 47.438 1 57.47 276 ASP B O 1
ATOM 6475 N N . THR B 1 277 ? -16.094 25.938 45.969 1 57.03 277 THR B N 1
ATOM 6476 C CA . THR B 1 277 ? -15.641 24.719 46.625 1 57.03 277 THR B CA 1
ATOM 6477 C C . THR B 1 277 ? -14.617 23.984 45.75 1 57.03 277 THR B C 1
ATOM 6479 O O . THR B 1 277 ? -13.922 23.094 46.219 1 57.03 277 THR B O 1
ATOM 6482 N N . LYS B 1 278 ? -14.609 24.312 44.469 1 63.28 278 LYS B N 1
ATOM 6483 C CA . LYS B 1 278 ? -13.734 23.531 43.594 1 63.28 278 LYS B CA 1
ATOM 6484 C C . LYS B 1 278 ? -12.727 24.438 42.875 1 63.28 278 LYS B C 1
ATOM 6486 O O . LYS B 1 278 ? -13.109 25.391 42.219 1 63.28 278 LYS B O 1
ATOM 6491 N N . SER B 1 279 ? -11.43 24.219 43.156 1 70 279 SER B N 1
ATOM 6492 C CA . SER B 1 279 ? -10.336 24.938 42.5 1 70 279 SER B CA 1
ATOM 6493 C C . SER B 1 279 ? -10 24.328 41.156 1 70 279 SER B C 1
ATOM 6495 O O . SER B 1 279 ? -10.453 23.234 40.812 1 70 279 SER B O 1
ATOM 6497 N N . ILE B 1 280 ? -9.477 25.203 40.344 1 78.94 280 ILE B N 1
ATOM 6498 C CA . ILE B 1 280 ? -9 24.719 39.031 1 78.94 280 ILE B CA 1
ATOM 6499 C C . ILE B 1 280 ? -7.582 24.188 39.156 1 78.94 280 ILE B C 1
ATOM 6501 O O . ILE B 1 280 ? -6.738 24.797 39.812 1 78.94 280 ILE B O 1
ATOM 6505 N N . ARG B 1 281 ? -7.48 22.953 38.812 1 84 281 ARG B N 1
ATOM 6506 C CA . ARG B 1 281 ? -6.164 22.328 38.812 1 84 281 ARG B CA 1
ATOM 6507 C C . ARG B 1 281 ? -5.461 22.562 37.469 1 84 281 ARG B C 1
ATOM 6509 O O . ARG B 1 281 ? -5.984 22.203 36.406 1 84 281 ARG B O 1
ATOM 6516 N N . LEU B 1 282 ? -4.273 23.266 37.594 1 90.94 282 LEU B N 1
ATOM 6517 C CA . LEU B 1 282 ? -3.455 23.5 36.406 1 90.94 282 LEU B CA 1
ATOM 6518 C C . LEU B 1 282 ? -2.23 22.594 36.406 1 90.94 282 LEU B C 1
ATOM 6520 O O . LEU B 1 282 ? -1.562 22.438 37.406 1 90.94 282 LEU B O 1
ATOM 6524 N N . VAL B 1 283 ? -2.086 21.906 35.281 1 94.81 283 VAL B N 1
ATOM 6525 C CA . VAL B 1 283 ? -0.916 21.062 35.094 1 94.81 283 VAL B CA 1
ATOM 6526 C C . VAL B 1 283 ? 0.127 21.797 34.25 1 94.81 283 VAL B C 1
ATOM 6528 O O . VAL B 1 283 ? -0.205 22.406 33.25 1 94.81 283 VAL B O 1
ATOM 6531 N N . SER B 1 284 ? 1.403 21.859 34.719 1 95.56 284 SER B N 1
ATOM 6532 C CA . SER B 1 284 ? 2.475 22.516 34 1 95.56 284 SER B CA 1
ATOM 6533 C C . SER B 1 284 ? 3.658 21.594 33.781 1 95.56 284 SER B C 1
ATOM 6535 O O . SER B 1 284 ? 3.92 20.703 34.594 1 95.56 284 SER B O 1
ATOM 6537 N N . GLN B 1 285 ? 4.266 21.734 32.656 1 96.38 285 GLN B N 1
ATOM 6538 C CA . GLN B 1 285 ? 5.438 20.938 32.312 1 96.38 285 GLN B CA 1
ATOM 6539 C C . GLN B 1 285 ? 6.457 21.75 31.531 1 96.38 285 GLN B C 1
ATOM 6541 O O . GLN B 1 285 ? 6.086 22.562 30.672 1 96.38 285 GLN B O 1
ATOM 6546 N N . HIS B 1 286 ? 7.727 21.625 31.984 1 96.31 286 HIS B N 1
ATOM 6547 C CA . HIS B 1 286 ? 8.844 22.281 31.312 1 96.31 286 HIS B CA 1
ATOM 6548 C C . HIS B 1 286 ? 9.711 21.266 30.562 1 96.31 286 HIS B C 1
ATOM 6550 O O . HIS B 1 286 ? 10.148 20.266 31.156 1 96.31 286 HIS B O 1
ATOM 6556 N N . CYS B 1 287 ? 9.898 21.484 29.281 1 96.81 287 CYS B N 1
ATOM 6557 C CA . CYS B 1 287 ? 10.703 20.594 28.469 1 96.81 287 CYS B CA 1
ATOM 6558 C C . CYS B 1 287 ? 11.859 21.328 27.812 1 96.81 287 CYS B C 1
ATOM 6560 O O . CYS B 1 287 ? 11.719 22.5 27.453 1 96.81 287 CYS B O 1
ATOM 6562 N N . THR B 1 288 ? 12.977 20.703 27.625 1 95.5 288 THR B N 1
ATOM 6563 C CA . THR B 1 288 ? 14.141 21.234 26.922 1 95.5 288 THR B CA 1
ATOM 6564 C C . THR B 1 288 ? 14.438 20.438 25.656 1 95.5 288 THR B C 1
ATOM 6566 O O . THR B 1 288 ? 14.383 19.203 25.672 1 95.5 288 THR B O 1
ATOM 6569 N N . LEU B 1 289 ? 14.633 21.172 24.578 1 95.69 289 LEU B N 1
ATOM 6570 C CA . LEU B 1 289 ? 14.977 20.562 23.297 1 95.69 289 LEU B CA 1
ATOM 6571 C C . LEU B 1 289 ? 16.438 20.812 22.953 1 95.69 289 LEU B C 1
ATOM 6573 O O . LEU B 1 289 ? 16.891 21.953 22.906 1 95.69 289 LEU B O 1
ATOM 6577 N N . ARG B 1 290 ? 17.188 19.781 22.688 1 93.38 290 ARG B N 1
ATOM 6578 C CA . ARG B 1 290 ? 18.578 19.891 22.25 1 93.38 290 ARG B CA 1
ATOM 6579 C C . ARG B 1 290 ? 18.797 19.172 20.922 1 93.38 290 ARG B C 1
ATOM 6581 O O . ARG B 1 290 ? 18.469 17.984 20.797 1 93.38 290 ARG B O 1
ATOM 6588 N N . PRO B 1 291 ? 19.312 19.938 19.953 1 93.94 291 PRO B N 1
ATOM 6589 C CA . PRO B 1 291 ? 19.594 19.266 18.688 1 93.94 291 PRO B CA 1
ATOM 6590 C C . PRO B 1 291 ? 20.469 18.016 18.859 1 93.94 291 PRO B C 1
ATOM 6592 O O . PRO B 1 291 ? 21.406 18.016 19.656 1 93.94 291 PRO B O 1
ATOM 6595 N N . ALA B 1 292 ? 20.047 16.922 18.188 1 94.88 292 ALA B N 1
ATOM 6596 C CA . ALA B 1 292 ? 20.719 15.641 18.312 1 94.88 292 ALA B CA 1
ATOM 6597 C C . ALA B 1 292 ? 20.516 14.781 17.078 1 94.88 292 ALA B C 1
ATOM 6599 O O . ALA B 1 292 ? 19.734 15.148 16.188 1 94.88 292 ALA B O 1
ATOM 6600 N N . ILE B 1 293 ? 21.375 13.836 16.969 1 94.12 293 ILE B N 1
ATOM 6601 C CA . ILE B 1 293 ? 21.125 12.75 16.031 1 94.12 293 ILE B CA 1
ATOM 6602 C C . ILE B 1 293 ? 20.297 11.656 16.719 1 94.12 293 ILE B C 1
ATOM 6604 O O . ILE B 1 293 ? 20.641 11.203 17.812 1 94.12 293 ILE B O 1
ATOM 6608 N N . VAL B 1 294 ? 19.188 11.32 16.047 1 95.31 294 VAL B N 1
ATOM 6609 C CA . VAL B 1 294 ? 18.266 10.406 16.703 1 95.31 294 VAL B CA 1
ATOM 6610 C C . VAL B 1 294 ? 17.922 9.25 15.75 1 95.31 294 VAL B C 1
ATOM 6612 O O . VAL B 1 294 ? 18.016 9.398 14.531 1 95.31 294 VAL B O 1
ATOM 6615 N N . ASP B 1 295 ? 17.594 8.109 16.359 1 94.44 295 ASP B N 1
ATOM 6616 C CA . ASP B 1 295 ? 17.047 6.973 15.617 1 94.44 295 ASP B CA 1
ATOM 6617 C C . ASP B 1 295 ? 15.523 7 15.617 1 94.44 295 ASP B C 1
ATOM 6619 O O . ASP B 1 295 ? 14.898 6.883 16.672 1 94.44 295 ASP B O 1
ATOM 6623 N N . TYR B 1 296 ? 14.961 7.145 14.43 1 94.38 296 TYR B N 1
ATOM 6624 C CA . TYR B 1 296 ? 13.508 7.207 14.281 1 94.38 296 TYR B CA 1
ATOM 6625 C C . TYR B 1 296 ? 12.938 5.836 13.938 1 94.38 296 TYR B C 1
ATOM 6627 O O . TYR B 1 296 ? 13.43 5.16 13.031 1 94.38 296 TYR B O 1
ATOM 6635 N N . PRO B 1 297 ? 11.922 5.43 14.672 1 93.19 297 PRO B N 1
ATOM 6636 C CA . PRO B 1 297 ? 11.156 4.289 14.172 1 93.19 297 PRO B CA 1
ATOM 6637 C C . PRO B 1 297 ? 10.312 4.637 12.945 1 93.19 297 PRO B C 1
ATOM 6639 O O . PRO B 1 297 ? 9.562 5.613 12.961 1 93.19 297 PRO B O 1
ATOM 6642 N N . ILE B 1 298 ? 10.453 3.877 11.852 1 90.69 298 ILE B N 1
ATOM 6643 C CA . ILE B 1 298 ? 9.781 4.223 10.602 1 90.69 298 ILE B CA 1
ATOM 6644 C C . ILE B 1 298 ? 8.961 3.033 10.109 1 90.69 298 ILE B C 1
ATOM 6646 O O . ILE B 1 298 ? 9.164 1.902 10.555 1 90.69 298 ILE B O 1
ATOM 6650 N N . VAL B 1 299 ? 8.016 3.383 9.258 1 85.31 299 VAL B N 1
ATOM 6651 C CA . VAL B 1 299 ? 7.223 2.381 8.547 1 85.31 299 VAL B CA 1
ATOM 6652 C C . VAL B 1 299 ? 7.109 2.752 7.074 1 85.31 299 VAL B C 1
ATOM 6654 O O . VAL B 1 299 ? 6.973 3.93 6.734 1 85.31 299 VAL B O 1
ATOM 6657 N N . VAL B 1 300 ? 7.332 1.801 6.27 1 82.56 300 VAL B N 1
ATOM 6658 C CA . VAL B 1 300 ? 7.148 1.967 4.832 1 82.56 300 VAL B CA 1
ATOM 6659 C C . VAL B 1 300 ? 5.938 1.161 4.371 1 82.56 300 VAL B C 1
ATOM 6661 O O . VAL B 1 300 ? 5.891 -0.058 4.551 1 82.56 300 VAL B O 1
ATOM 6664 N N . ILE B 1 301 ? 4.984 1.922 3.865 1 73.44 301 ILE B N 1
ATOM 6665 C CA . ILE B 1 301 ? 3.781 1.277 3.355 1 73.44 301 ILE B CA 1
ATOM 6666 C C . ILE B 1 301 ? 3.592 1.632 1.882 1 73.44 301 ILE B C 1
ATOM 6668 O O . ILE B 1 301 ? 3.445 2.807 1.533 1 73.44 301 ILE B O 1
ATOM 6672 N N . ASN B 1 302 ? 3.607 0.686 0.97 1 64.88 302 ASN B N 1
ATOM 6673 C CA . ASN B 1 302 ? 3.398 0.873 -0.462 1 64.88 302 ASN B CA 1
ATOM 6674 C C . ASN B 1 302 ? 4.289 1.978 -1.02 1 64.88 302 ASN B C 1
ATOM 6676 O O . ASN B 1 302 ? 3.811 2.879 -1.712 1 64.88 302 ASN B O 1
ATOM 6680 N N . GLY B 1 303 ? 5.516 1.988 -0.481 1 71.06 303 GLY B N 1
ATOM 6681 C CA . GLY B 1 303 ? 6.492 2.92 -1.021 1 71.06 303 GLY B CA 1
ATOM 6682 C C . GLY B 1 303 ? 6.48 4.27 -0.325 1 71.06 303 GLY B C 1
ATOM 6683 O O . GLY B 1 303 ? 7.254 5.16 -0.676 1 71.06 303 GLY B O 1
ATOM 6684 N N . THR B 1 304 ? 5.594 4.465 0.591 1 77.62 304 THR B N 1
ATOM 6685 C CA . THR B 1 304 ? 5.543 5.719 1.331 1 77.62 304 THR B CA 1
ATOM 6686 C C . THR B 1 304 ? 6.219 5.574 2.691 1 77.62 304 THR B C 1
ATOM 6688 O O . THR B 1 304 ? 5.891 4.664 3.459 1 77.62 304 THR B O 1
ATOM 6691 N N . LEU B 1 305 ? 7.148 6.465 2.912 1 86.19 305 LEU B N 1
ATOM 6692 C CA . LEU B 1 305 ? 7.914 6.477 4.152 1 86.19 305 LEU B CA 1
ATOM 6693 C C . LEU B 1 305 ? 7.27 7.398 5.18 1 86.19 305 LEU B C 1
ATOM 6695 O O . LEU B 1 305 ? 6.883 8.523 4.855 1 86.19 305 LEU B O 1
ATOM 6699 N N . SER B 1 306 ? 7.008 6.859 6.41 1 86.88 306 SER B N 1
ATOM 6700 C CA . SER B 1 306 ? 6.465 7.664 7.5 1 86.88 306 SER B CA 1
ATOM 6701 C C . SER B 1 306 ? 7.004 7.203 8.852 1 86.88 306 SER B C 1
ATOM 6703 O O . SER B 1 306 ? 7.609 6.133 8.953 1 86.88 306 SER B O 1
ATOM 6705 N N . LEU B 1 307 ? 6.879 8.07 9.828 1 89.81 307 LEU B N 1
ATOM 6706 C CA . LEU B 1 307 ? 7.191 7.664 11.188 1 89.81 307 LEU B CA 1
ATOM 6707 C C . LEU B 1 307 ? 6.176 6.645 11.695 1 89.81 307 LEU B C 1
ATOM 6709 O O . LEU B 1 307 ? 4.992 6.723 11.367 1 89.81 307 LEU B O 1
ATOM 6713 N N . ASP B 1 308 ? 6.633 5.742 12.406 1 86.62 308 ASP B N 1
ATOM 6714 C CA . ASP B 1 308 ? 5.734 4.746 12.984 1 86.62 308 ASP B CA 1
ATOM 6715 C C . ASP B 1 308 ? 4.785 5.383 14 1 86.62 308 ASP B C 1
ATOM 6717 O O . ASP B 1 308 ? 5.23 5.941 15 1 86.62 308 ASP B O 1
ATOM 6721 N N . PRO B 1 309 ? 3.518 5.312 13.758 1 82.06 309 PRO B N 1
ATOM 6722 C CA . PRO B 1 309 ? 2.553 5.984 14.633 1 82.06 309 PRO B CA 1
ATOM 6723 C C . PRO B 1 309 ? 2.467 5.336 16.016 1 82.06 309 PRO B C 1
ATOM 6725 O O . PRO B 1 309 ? 1.934 5.941 16.953 1 82.06 309 PRO B O 1
ATOM 6728 N N . ASN B 1 310 ? 3 4.227 16.203 1 81.12 310 ASN B N 1
ATOM 6729 C CA . ASN B 1 310 ? 2.934 3.531 17.484 1 81.12 310 ASN B CA 1
ATOM 6730 C C . ASN B 1 310 ? 3.99 4.047 18.453 1 81.12 310 ASN B C 1
ATOM 6732 O O . ASN B 1 310 ? 3.93 3.764 19.656 1 81.12 310 ASN B O 1
ATOM 6736 N N . TYR B 1 311 ? 4.855 4.777 17.875 1 85.88 311 TYR B N 1
ATOM 6737 C CA . TYR B 1 311 ? 5.934 5.301 18.703 1 85.88 311 TYR B CA 1
ATOM 6738 C C . TYR B 1 311 ? 5.805 6.812 18.875 1 85.88 311 TYR B C 1
ATOM 6740 O O . TYR B 1 311 ? 5.25 7.492 18 1 85.88 311 TYR B O 1
ATOM 6748 N N . GLY B 1 312 ? 6.219 7.273 20.031 1 87.19 312 GLY B N 1
ATOM 6749 C CA . GLY B 1 312 ? 6.191 8.695 20.328 1 87.19 312 GLY B CA 1
ATOM 6750 C C . GLY B 1 312 ? 7.57 9.297 20.5 1 87.19 312 GLY B C 1
ATOM 6751 O O . GLY B 1 312 ? 8.57 8.688 20.125 1 87.19 312 GLY B O 1
ATOM 6752 N N . TYR B 1 313 ? 7.574 10.5 21 1 89.31 313 TYR B N 1
ATOM 6753 C CA . TYR B 1 313 ? 8.828 11.242 21.141 1 89.31 313 TYR B CA 1
ATOM 6754 C C . TYR B 1 313 ? 9.734 10.594 22.188 1 89.31 313 TYR B C 1
ATOM 6756 O O . TYR B 1 313 ? 10.953 10.758 22.141 1 89.31 313 TYR B O 1
ATOM 6764 N N . GLN B 1 314 ? 9.148 9.773 22.984 1 87.75 314 GLN B N 1
ATOM 6765 C CA . GLN B 1 314 ? 9.922 9.125 24.047 1 87.75 314 GLN B CA 1
ATOM 6766 C C . GLN B 1 314 ? 10.664 7.902 23.516 1 87.75 314 GLN B C 1
ATOM 6768 O O . GLN B 1 314 ? 11.641 7.453 24.109 1 87.75 314 GLN B O 1
ATOM 6773 N N . SER B 1 315 ? 10.258 7.449 22.422 1 85.94 315 SER B N 1
ATOM 6774 C CA . SER B 1 315 ? 10.82 6.219 21.875 1 85.94 315 SER B CA 1
ATOM 6775 C C . SER B 1 315 ? 12.047 6.508 21.016 1 85.94 315 SER B C 1
ATOM 6777 O O . SER B 1 315 ? 12.828 5.605 20.703 1 85.94 315 SER B O 1
ATOM 6779 N N . ASP B 1 316 ? 12.211 7.734 20.641 1 89.94 316 ASP B N 1
ATOM 6780 C CA . ASP B 1 316 ? 13.367 8.07 19.828 1 89.94 316 ASP B CA 1
ATOM 6781 C C . ASP B 1 316 ? 14.664 7.938 20.625 1 89.94 316 ASP B C 1
ATOM 6783 O O . ASP B 1 316 ? 14.781 8.477 21.734 1 89.94 316 ASP B O 1
ATOM 6787 N N . LYS B 1 317 ? 15.586 7.176 20.109 1 90.94 317 LYS B N 1
ATOM 6788 C CA . LYS B 1 317 ? 16.859 6.984 20.797 1 90.94 317 LYS B CA 1
ATOM 6789 C C . LYS B 1 317 ? 17.891 8.031 20.344 1 90.94 317 LYS B C 1
ATOM 6791 O O . LYS B 1 317 ? 18.141 8.188 19.156 1 90.94 317 LYS B O 1
ATOM 6796 N N . THR B 1 318 ? 18.406 8.68 21.344 1 93.12 318 THR B N 1
ATOM 6797 C CA . THR B 1 318 ? 19.438 9.664 21.062 1 93.12 318 THR B CA 1
ATOM 6798 C C . THR B 1 318 ? 20.781 8.992 20.812 1 93.12 318 THR B C 1
ATOM 6800 O O . THR B 1 318 ? 21.281 8.258 21.672 1 93.12 318 THR B O 1
ATOM 6803 N N . VAL B 1 319 ? 21.344 9.234 19.656 1 91.69 319 VAL B N 1
ATOM 6804 C CA . VAL B 1 319 ? 22.625 8.656 19.297 1 91.69 319 VAL B CA 1
ATOM 6805 C C . VAL B 1 319 ? 23.75 9.594 19.719 1 91.69 319 VAL B C 1
ATOM 6807 O O . VAL B 1 319 ? 24.75 9.156 20.297 1 91.69 319 VAL B O 1
ATOM 6810 N N . SER B 1 320 ? 23.578 10.844 19.297 1 91.25 320 SER B N 1
ATOM 6811 C CA . SER B 1 320 ? 24.578 11.852 19.656 1 91.25 320 SER B CA 1
ATOM 6812 C C . SER B 1 320 ? 23.938 13.219 19.859 1 91.25 320 SER B C 1
ATOM 6814 O O . SER B 1 320 ? 23 13.586 19.125 1 91.25 320 SER B O 1
ATOM 6816 N N . LEU B 1 321 ? 24.422 13.875 20.906 1 90.31 321 LEU B N 1
ATOM 6817 C CA . LEU B 1 321 ? 23.938 15.211 21.219 1 90.31 321 LEU B CA 1
ATOM 6818 C C . LEU B 1 321 ? 24.859 16.281 20.625 1 90.31 321 LEU B C 1
ATOM 6820 O O . LEU B 1 321 ? 26.078 16.078 20.516 1 90.31 321 LEU B O 1
ATOM 6824 N N . GLU B 1 322 ? 24.203 17.25 20.203 1 83.38 322 GLU B N 1
ATOM 6825 C CA . GLU B 1 322 ? 25 18.391 19.781 1 83.38 322 GLU B CA 1
ATOM 6826 C C . GLU B 1 322 ? 25.938 18.859 20.891 1 83.38 322 GLU B C 1
ATOM 6828 O O . GLU B 1 322 ? 25.5 19.047 22.031 1 83.38 322 GLU B O 1
ATOM 6833 N N . THR B 1 323 ? 27.188 19 20.484 1 80.12 323 THR B N 1
ATOM 6834 C CA . THR B 1 323 ? 28.156 19.484 21.469 1 80.12 323 THR B CA 1
ATOM 6835 C C . THR B 1 323 ? 28.234 21 21.453 1 80.12 323 THR B C 1
ATOM 6837 O O . THR B 1 323 ? 27.75 21.641 20.516 1 80.12 323 THR B O 1
ATOM 6840 N N . ASP B 1 324 ? 28.75 21.531 22.547 1 75.44 324 ASP B N 1
ATOM 6841 C CA . ASP B 1 324 ? 28.922 22.984 22.625 1 75.44 324 ASP B CA 1
ATOM 6842 C C . ASP B 1 324 ? 29.781 23.5 21.453 1 75.44 324 ASP B C 1
ATOM 6844 O O . ASP B 1 324 ? 29.547 24.578 20.938 1 75.44 324 ASP B O 1
ATOM 6848 N N . GLN B 1 325 ? 30.703 22.641 21.016 1 73.88 325 GLN B N 1
ATOM 6849 C CA . GLN B 1 325 ? 31.547 23.016 19.891 1 73.88 325 GLN B CA 1
ATOM 6850 C C . GLN B 1 325 ? 30.734 23.125 18.594 1 73.88 325 GLN B C 1
ATOM 6852 O O . GLN B 1 325 ? 30.922 24.047 17.812 1 73.88 325 GLN B O 1
ATOM 6857 N N . HIS B 1 326 ? 29.812 22.219 18.516 1 73.75 326 HIS B N 1
ATOM 6858 C CA . HIS B 1 326 ? 28.953 22.266 17.328 1 73.75 326 HIS B CA 1
ATOM 6859 C C . HIS B 1 326 ? 28.125 23.547 17.312 1 73.75 326 HIS B C 1
ATOM 6861 O O . HIS B 1 326 ? 27.953 24.156 16.25 1 73.75 326 HIS B O 1
ATOM 6867 N N . MET B 1 327 ? 27.734 23.875 18.5 1 72.94 327 MET B N 1
ATOM 6868 C CA . MET B 1 327 ? 26.938 25.094 18.625 1 72.94 327 MET B CA 1
ATOM 6869 C C . MET B 1 327 ? 27.766 26.312 18.25 1 72.94 327 MET B C 1
ATOM 6871 O O . MET B 1 327 ? 27.281 27.203 17.547 1 72.94 327 MET B O 1
ATOM 6875 N N . ARG B 1 328 ? 28.953 26.297 18.656 1 71.88 328 ARG B N 1
ATOM 6876 C CA . ARG B 1 328 ? 29.828 27.438 18.391 1 71.88 328 ARG B CA 1
ATOM 6877 C C . ARG B 1 328 ? 30.219 27.516 16.922 1 71.88 328 ARG B C 1
ATOM 6879 O O . ARG B 1 328 ? 30.328 28.609 16.359 1 71.88 328 ARG B O 1
ATOM 6886 N N . ASP B 1 329 ? 30.312 26.375 16.312 1 69.06 329 ASP B N 1
ATOM 6887 C CA . ASP B 1 329 ? 30.703 26.328 14.898 1 69.06 329 ASP B CA 1
ATOM 6888 C C . ASP B 1 329 ? 29.562 26.828 14.008 1 69.06 329 ASP B C 1
ATOM 6890 O O . ASP B 1 329 ? 29.812 27.266 12.875 1 69.06 329 ASP B O 1
ATOM 6894 N N . ASP B 1 330 ? 28.5 26.625 14.516 1 67.81 330 ASP B N 1
ATOM 6895 C CA . ASP B 1 330 ? 27.328 27.078 13.75 1 67.81 330 ASP B CA 1
ATOM 6896 C C . ASP B 1 330 ? 27.297 28.594 13.656 1 67.81 330 ASP B C 1
ATOM 6898 O O . ASP B 1 330 ? 26.688 29.156 12.742 1 67.81 330 ASP B O 1
ATOM 6902 N N . PHE B 1 331 ? 28.031 29.172 14.609 1 60.34 331 PHE B N 1
ATOM 6903 C CA . PHE B 1 331 ? 28.047 30.625 14.648 1 60.34 331 PHE B CA 1
ATOM 6904 C C . PHE B 1 331 ? 29.375 31.188 14.148 1 60.34 331 PHE B C 1
ATOM 6906 O O . PHE B 1 331 ? 30.438 30.703 14.547 1 60.34 331 PHE B O 1
ATOM 6913 N N . ASP B 1 332 ? 29.625 31.375 12.828 1 52.47 332 ASP B N 1
ATOM 6914 C CA . ASP B 1 332 ? 30.906 31.953 12.438 1 52.47 332 ASP B CA 1
ATOM 6915 C C . ASP B 1 332 ? 31.156 33.25 13.172 1 52.47 332 ASP B C 1
ATOM 6917 O O . ASP B 1 332 ? 30.516 34.281 12.898 1 52.47 332 ASP B O 1
ATOM 6921 N N . PRO B 1 333 ? 31.984 33.094 14.289 1 46.41 333 PRO B N 1
ATOM 6922 C CA . PRO B 1 333 ? 32.312 34.312 15.008 1 46.41 333 PRO B CA 1
ATOM 6923 C C . PRO B 1 333 ? 32.844 35.406 14.086 1 46.41 333 PRO B C 1
ATOM 6925 O O . PRO B 1 333 ? 32.812 36.594 14.445 1 46.41 333 PRO B O 1
ATOM 6928 N N . ASN B 1 334 ? 33.625 34.938 13.148 1 44 334 ASN B N 1
ATOM 6929 C CA . ASN B 1 334 ? 34.25 35.938 12.312 1 44 334 ASN B CA 1
ATOM 6930 C C . ASN B 1 334 ? 33.312 36.5 11.273 1 44 334 ASN B C 1
ATOM 6932 O O . ASN B 1 334 ? 33.688 37.312 10.445 1 44 334 ASN B O 1
ATOM 6936 N N . LEU B 1 335 ? 32.312 35.844 11.086 1 45.84 335 LEU B N 1
ATOM 6937 C CA . LEU B 1 335 ? 31.422 36.5 10.164 1 45.84 335 LEU B CA 1
ATOM 6938 C C . LEU B 1 335 ? 30.891 37.812 10.773 1 45.84 335 LEU B C 1
ATOM 6940 O O . LEU B 1 335 ? 30.375 37.812 11.891 1 45.84 335 LEU B O 1
ATOM 6944 N N . PRO B 1 336 ? 31.484 38.938 10.43 1 39.41 336 PRO B N 1
ATOM 6945 C CA . PRO B 1 336 ? 30.984 40.188 10.953 1 39.41 336 PRO B CA 1
ATOM 6946 C C . PRO B 1 336 ? 29.469 40.188 11.219 1 39.41 336 PRO B C 1
ATOM 6948 O O . PRO B 1 336 ? 28.703 39.781 10.352 1 39.41 336 PRO B O 1
ATOM 6951 N N . VAL B 1 337 ? 29.141 40 12.477 1 39.44 337 VAL B N 1
ATOM 6952 C CA . VAL B 1 337 ? 27.781 40.25 12.938 1 39.44 337 VAL B CA 1
ATOM 6953 C C . VAL B 1 337 ? 27.109 41.25 12.008 1 39.44 337 VAL B C 1
ATOM 6955 O O . VAL B 1 337 ? 25.875 41.281 11.914 1 39.44 337 VAL B O 1
ATOM 6958 N N . ASN B 1 338 ? 27.828 42.25 11.656 1 36.62 338 ASN B N 1
ATOM 6959 C CA . ASN B 1 338 ? 27.297 43.375 10.906 1 36.62 338 ASN B CA 1
ATOM 6960 C C . ASN B 1 338 ? 26.797 42.969 9.523 1 36.62 338 ASN B C 1
ATOM 6962 O O . ASN B 1 338 ? 26.391 43.781 8.719 1 36.62 338 ASN B O 1
ATOM 6966 N N . THR B 1 339 ? 27.422 41.938 9.055 1 40.88 339 THR B N 1
ATOM 6967 C CA . THR B 1 339 ? 26.938 41.75 7.699 1 40.88 339 THR B CA 1
ATOM 6968 C C . THR B 1 339 ? 25.5 41.25 7.719 1 40.88 339 THR B C 1
ATOM 6970 O O . THR B 1 339 ? 25.094 40.531 8.641 1 40.88 339 THR B O 1
ATOM 6973 N N . THR B 1 340 ? 24.609 41.969 7.039 1 44.94 340 THR B N 1
ATOM 6974 C CA . THR B 1 340 ? 23.188 41.938 6.738 1 44.94 340 THR B CA 1
ATOM 6975 C C . THR B 1 340 ? 22.703 40.5 6.555 1 44.94 340 THR B C 1
ATOM 6977 O O . THR B 1 340 ? 21.5 40.25 6.371 1 44.94 340 THR B O 1
ATOM 6980 N N . GLN B 1 341 ? 23.719 39.531 6.422 1 54.12 341 GLN B N 1
ATOM 6981 C CA . GLN B 1 341 ? 23.234 38.25 5.867 1 54.12 341 GLN B CA 1
ATOM 6982 C C . GLN B 1 341 ? 23.609 37.094 6.77 1 54.12 341 GLN B C 1
ATOM 6984 O O . GLN B 1 341 ? 24.781 36.875 7.062 1 54.12 341 GLN B O 1
ATOM 6989 N N . GLY B 1 342 ? 22.953 36.781 7.988 1 68.12 342 GLY B N 1
ATOM 6990 C CA . GLY B 1 342 ? 23.188 35.562 8.758 1 68.12 342 GLY B CA 1
ATOM 6991 C C . GLY B 1 342 ? 21.969 34.688 8.828 1 68.12 342 GLY B C 1
ATOM 6992 O O . GLY B 1 342 ? 20.844 35.125 8.617 1 68.12 342 GLY B O 1
ATOM 6993 N N . SER B 1 343 ? 22.359 33.344 8.797 1 79.38 343 SER B N 1
ATOM 6994 C CA . SER B 1 343 ? 21.297 32.344 8.844 1 79.38 343 SER B CA 1
ATOM 6995 C C . SER B 1 343 ? 21.453 31.438 10.07 1 79.38 343 SER B C 1
ATOM 6997 O O . SER B 1 343 ? 22.516 31.375 10.672 1 79.38 343 SER B O 1
ATOM 6999 N N . SER B 1 344 ? 20.375 31.062 10.57 1 86.56 344 SER B N 1
ATOM 7000 C CA . SER B 1 344 ? 20.297 30.172 11.727 1 86.56 344 SER B CA 1
ATOM 7001 C C . SER B 1 344 ? 19.906 28.766 11.305 1 86.56 344 SER B C 1
ATOM 7003 O O . SER B 1 344 ? 19.078 28.578 10.422 1 86.56 344 SER B O 1
ATOM 7005 N N . THR B 1 345 ? 20.547 27.828 11.961 1 88.31 345 THR B N 1
ATOM 7006 C CA . THR B 1 345 ? 20.25 26.438 11.641 1 88.31 345 THR B CA 1
ATOM 7007 C C . THR B 1 345 ? 18.906 26.016 12.211 1 88.31 345 THR B C 1
ATOM 7009 O O . THR B 1 345 ? 18.125 25.344 11.539 1 88.31 345 THR B O 1
ATOM 7012 N N . PHE B 1 346 ? 18.609 26.438 13.414 1 92.94 346 PHE B N 1
ATOM 7013 C CA . PHE B 1 346 ? 17.406 25.938 14.07 1 92.94 346 PHE B CA 1
ATOM 7014 C C . PHE B 1 346 ? 16.422 27.062 14.336 1 92.94 346 PHE B C 1
ATOM 7016 O O . PHE B 1 346 ? 15.281 26.828 14.75 1 92.94 346 PHE B O 1
ATOM 7023 N N . GLY B 1 347 ? 16.828 28.297 14.086 1 92.31 347 GLY B N 1
ATOM 7024 C CA . GLY B 1 347 ? 15.969 29.438 14.352 1 92.31 347 GLY B CA 1
ATOM 7025 C C . GLY B 1 347 ? 14.711 29.438 13.5 1 92.31 347 GLY B C 1
ATOM 7026 O O . GLY B 1 347 ? 13.641 29.844 13.969 1 92.31 347 GLY B O 1
ATOM 7027 N N . GLY B 1 348 ? 14.867 29.078 12.219 1 92.06 348 GLY B N 1
ATOM 7028 C CA . GLY B 1 348 ? 13.695 28.969 11.367 1 92.06 348 GLY B CA 1
ATOM 7029 C C . GLY B 1 348 ? 12.711 27.906 11.828 1 92.06 348 GLY B C 1
ATOM 7030 O O . GLY B 1 348 ? 11.5 28.094 11.734 1 92.06 348 GLY B O 1
ATOM 7031 N N . ILE B 1 349 ? 13.211 26.812 12.344 1 95.5 349 ILE B N 1
ATOM 7032 C CA . ILE B 1 349 ? 12.375 25.75 12.883 1 95.5 349 ILE B CA 1
ATOM 7033 C C . ILE B 1 349 ? 11.625 26.25 14.117 1 95.5 349 ILE B C 1
ATOM 7035 O O . ILE B 1 349 ? 10.422 26.031 14.25 1 95.5 349 ILE B O 1
ATOM 7039 N N . ALA B 1 350 ? 12.367 26.953 14.945 1 96.06 350 ALA B N 1
ATOM 7040 C CA . ALA B 1 350 ? 11.758 27.516 16.141 1 96.06 350 ALA B CA 1
ATOM 7041 C C . ALA B 1 350 ? 10.664 28.516 15.781 1 96.06 350 ALA B C 1
ATOM 7043 O O . ALA B 1 350 ? 9.602 28.547 16.406 1 96.06 350 ALA B O 1
ATOM 7044 N N . SER B 1 351 ? 10.914 29.312 14.797 1 94.75 351 SER B N 1
ATOM 7045 C CA . SER B 1 351 ? 9.93 30.297 14.367 1 94.75 351 SER B CA 1
ATOM 7046 C C . SER B 1 351 ? 8.672 29.625 13.836 1 94.75 351 SER B C 1
ATOM 7048 O O . SER B 1 351 ? 7.559 30.094 14.102 1 94.75 351 SER B O 1
ATOM 7050 N N . LEU B 1 352 ? 8.859 28.625 13.086 1 95.81 352 LEU B N 1
ATOM 7051 C CA . LEU B 1 352 ? 7.711 27.875 12.586 1 95.81 352 LEU B CA 1
ATOM 7052 C C . LEU B 1 352 ? 6.91 27.281 13.742 1 95.81 352 LEU B C 1
ATOM 7054 O O . LEU B 1 352 ? 5.68 27.328 13.742 1 95.81 352 LEU B O 1
ATOM 7058 N N . LEU B 1 353 ? 7.586 26.719 14.688 1 96.62 353 LEU B N 1
ATOM 7059 C CA . LEU B 1 353 ? 6.922 26.078 15.812 1 96.62 353 LEU B CA 1
ATOM 7060 C C . LEU B 1 353 ? 6.176 27.094 16.672 1 96.62 353 LEU B C 1
ATOM 7062 O O . LEU B 1 353 ? 5.078 26.812 17.156 1 96.62 353 LEU B O 1
ATOM 7066 N N . VAL B 1 354 ? 6.754 28.25 16.844 1 95.81 354 VAL B N 1
ATOM 7067 C CA . VAL B 1 354 ? 6.102 29.297 17.609 1 95.81 354 VAL B CA 1
ATOM 7068 C C . VAL B 1 354 ? 4.816 29.734 16.922 1 95.81 354 VAL B C 1
ATOM 7070 O O . VAL B 1 354 ? 3.771 29.875 17.562 1 95.81 354 VAL B O 1
ATOM 7073 N N . ARG B 1 355 ? 4.859 29.875 15.648 1 93.62 355 ARG B N 1
ATOM 7074 C CA . ARG B 1 355 ? 3.701 30.328 14.891 1 93.62 355 ARG B CA 1
ATOM 7075 C C . ARG B 1 355 ? 2.609 29.266 14.867 1 93.62 355 ARG B C 1
ATOM 7077 O O . ARG B 1 355 ? 1.419 29.594 14.852 1 93.62 355 ARG B O 1
ATOM 7084 N N . ARG B 1 356 ? 3.027 28.078 14.906 1 95.75 356 ARG B N 1
ATOM 7085 C CA . ARG B 1 356 ? 2.07 26.984 14.781 1 95.75 356 ARG B CA 1
ATOM 7086 C C . ARG B 1 356 ? 1.503 26.594 16.141 1 95.75 356 ARG B C 1
ATOM 7088 O O . ARG B 1 356 ? 0.325 26.25 16.266 1 95.75 356 ARG B O 1
ATOM 7095 N N . PHE B 1 357 ? 2.326 26.656 17.219 1 96.62 357 PHE B N 1
ATOM 7096 C CA . PHE B 1 357 ? 1.924 25.953 18.438 1 96.62 357 PHE B CA 1
ATOM 7097 C C . PHE B 1 357 ? 1.767 26.922 19.594 1 96.62 357 PHE B C 1
ATOM 7099 O O . PHE B 1 357 ? 1.283 26.547 20.672 1 96.62 357 PHE B O 1
ATOM 7106 N N . SER B 1 358 ? 2.127 28.172 19.391 1 95.88 358 SER B N 1
ATOM 7107 C CA . SER B 1 358 ? 1.877 29.141 20.469 1 95.88 358 SER B CA 1
ATOM 7108 C C . SER B 1 358 ? 0.383 29.391 20.641 1 95.88 358 SER B C 1
ATOM 7110 O O . SER B 1 358 ? -0.33 29.656 19.672 1 95.88 358 SER B O 1
ATOM 7112 N N . SER B 1 359 ? -0.075 29.188 21.844 1 94.56 359 SER B N 1
ATOM 7113 C CA . SER B 1 359 ? -1.484 29.391 22.172 1 94.56 359 SER B CA 1
ATOM 7114 C C . SER B 1 359 ? -1.674 29.75 23.641 1 94.56 359 SER B C 1
ATOM 7116 O O . SER B 1 359 ? -0.9 29.312 24.484 1 94.56 359 SER B O 1
ATOM 7118 N N . ARG B 1 360 ? -2.693 30.578 23.812 1 92.12 360 ARG B N 1
ATOM 7119 C CA . ARG B 1 360 ? -3.025 31 25.172 1 92.12 360 ARG B CA 1
ATOM 7120 C C . ARG B 1 360 ? -4.531 31.156 25.344 1 92.12 360 ARG B C 1
ATOM 7122 O O . ARG B 1 360 ? -5.211 31.656 24.438 1 92.12 360 ARG B O 1
ATOM 7129 N N . VAL B 1 361 ? -5.008 30.609 26.422 1 89.5 361 VAL B N 1
ATOM 7130 C CA . VAL B 1 361 ? -6.398 30.797 26.812 1 89.5 361 VAL B CA 1
ATOM 7131 C C . VAL B 1 361 ? -6.473 31.328 28.25 1 89.5 361 VAL B C 1
ATOM 7133 O O . VAL B 1 361 ? -5.926 30.719 29.172 1 89.5 361 VAL B O 1
ATOM 7136 N N . SER B 1 362 ? -7.043 32.469 28.297 1 85.31 362 SER B N 1
ATOM 7137 C CA . SER B 1 362 ? -7.203 33.062 29.609 1 85.31 362 SER B CA 1
ATOM 7138 C C . SER B 1 362 ? -8.672 33.188 29.984 1 85.31 362 SER B C 1
ATOM 7140 O O . SER B 1 362 ? -9.539 33.281 29.109 1 85.31 362 SER B O 1
ATOM 7142 N N . MET B 1 363 ? -8.906 33.031 31.234 1 80.94 363 MET B N 1
ATOM 7143 C CA . MET B 1 363 ? -10.258 33.188 31.781 1 80.94 363 MET B CA 1
ATOM 7144 C C . MET B 1 363 ? -10.312 34.312 32.812 1 80.94 363 MET B C 1
ATOM 7146 O O . MET B 1 363 ? -9.391 34.469 33.625 1 80.94 363 MET B O 1
ATOM 7150 N N . LYS B 1 364 ? -11.398 35.031 32.625 1 77.62 364 LYS B N 1
ATOM 7151 C CA . LYS B 1 364 ? -11.625 36.125 33.594 1 77.62 364 LYS B CA 1
ATOM 7152 C C . LYS B 1 364 ? -13.102 36.219 33.938 1 77.62 364 LYS B C 1
ATOM 7154 O O . LYS B 1 364 ? -13.969 35.875 33.156 1 77.62 364 LYS B O 1
ATOM 7159 N N . MET B 1 365 ? -13.336 36.562 35.125 1 73.5 365 MET B N 1
ATOM 7160 C CA . MET B 1 365 ? -14.711 36.844 35.531 1 73.5 365 MET B CA 1
ATOM 7161 C C . MET B 1 365 ? -15.07 38.312 35.312 1 73.5 365 MET B C 1
ATOM 7163 O O . MET B 1 365 ? -14.367 39.219 35.781 1 73.5 365 MET B O 1
ATOM 7167 N N . GLU B 1 366 ? -15.953 38.469 34.344 1 70 366 GLU B N 1
ATOM 7168 C CA . GLU B 1 366 ? -16.453 39.812 34.094 1 70 366 GLU B CA 1
ATOM 7169 C C . GLU B 1 366 ? -17.969 39.906 34.25 1 70 366 GLU B C 1
ATOM 7171 O O . GLU B 1 366 ? -18.703 39.125 33.656 1 70 366 GLU B O 1
ATOM 7176 N N . ASN B 1 367 ? -18.438 40.906 34.938 1 68.88 367 ASN B N 1
ATOM 7177 C CA . ASN B 1 367 ? -19.859 41.156 35.188 1 68.88 367 ASN B CA 1
ATOM 7178 C C . ASN B 1 367 ? -20.609 39.906 35.625 1 68.88 367 ASN B C 1
ATOM 7180 O O . ASN B 1 367 ? -21.672 39.594 35.125 1 68.88 367 ASN B O 1
ATOM 7184 N N . GLY B 1 368 ? -20 39.156 36.5 1 63.19 368 GLY B N 1
ATOM 7185 C CA . GLY B 1 368 ? -20.656 38 37.094 1 63.19 368 GLY B CA 1
ATOM 7186 C C . GLY B 1 368 ? -20.609 36.75 36.188 1 63.19 368 GLY B C 1
ATOM 7187 O O . GLY B 1 368 ? -21.125 35.688 36.562 1 63.19 368 GLY B O 1
ATOM 7188 N N . GLY B 1 369 ? -20.016 36.844 35 1 69.19 369 GLY B N 1
ATOM 7189 C CA . GLY B 1 369 ? -19.875 35.688 34.125 1 69.19 369 GLY B CA 1
ATOM 7190 C C . GLY B 1 369 ? -18.453 35.438 33.719 1 69.19 369 GLY B C 1
ATOM 7191 O O . GLY B 1 369 ? -17.609 36.344 33.781 1 69.19 369 GLY B O 1
ATOM 7192 N N . TRP B 1 370 ? -18.203 34.188 33.469 1 73.81 370 TRP B N 1
ATOM 7193 C CA . TRP B 1 370 ? -16.875 33.812 33 1 73.81 370 TRP B CA 1
ATOM 7194 C C . TRP B 1 370 ? -16.703 34.125 31.531 1 73.81 370 TRP B C 1
ATOM 7196 O O . TRP B 1 370 ? -17.578 33.844 30.719 1 73.81 370 TRP B O 1
ATOM 7206 N N . LYS B 1 371 ? -15.562 34.875 31.359 1 75.12 371 LYS B N 1
ATOM 7207 C CA . LYS B 1 371 ? -15.18 35.188 29.984 1 75.12 371 LYS B CA 1
ATOM 7208 C C . LYS B 1 371 ? -13.852 34.531 29.625 1 75.12 371 LYS B C 1
ATOM 7210 O O . LYS B 1 371 ? -12.93 34.5 30.438 1 75.12 371 LYS B O 1
ATOM 7215 N N . GLN B 1 372 ? -13.875 33.938 28.469 1 78.88 372 GLN B N 1
ATOM 7216 C CA . GLN B 1 372 ? -12.656 33.281 28 1 78.88 372 GLN B CA 1
ATOM 7217 C C . GLN B 1 372 ? -12.117 33.969 26.75 1 78.88 372 GLN B C 1
ATOM 7219 O O . GLN B 1 372 ? -12.891 34.375 25.875 1 78.88 372 GLN B O 1
ATOM 7224 N N . GLU B 1 373 ? -10.82 34.219 26.797 1 79.88 373 GLU B N 1
ATOM 7225 C CA . GLU B 1 373 ? -10.109 34.719 25.625 1 79.88 373 GLU B CA 1
ATOM 7226 C C . GLU B 1 373 ? -9.086 33.719 25.125 1 79.88 373 GLU B C 1
ATOM 7228 O O . GLU B 1 373 ? -8.258 33.219 25.891 1 79.88 373 GLU B O 1
ATOM 7233 N N . ALA B 1 374 ? -9.312 33.375 23.875 1 83.69 374 ALA B N 1
ATOM 7234 C CA . ALA B 1 374 ? -8.43 32.344 23.312 1 83.69 374 ALA B CA 1
ATOM 7235 C C . ALA B 1 374 ? -7.648 32.906 22.125 1 83.69 374 ALA B C 1
ATOM 7237 O O . ALA B 1 374 ? -8.188 33.625 21.297 1 83.69 374 ALA B O 1
ATOM 7238 N N . GLU B 1 375 ? -6.336 32.562 22.141 1 85.75 375 GLU B N 1
ATOM 7239 C CA . GLU B 1 375 ? -5.445 32.906 21.031 1 85.75 375 GLU B CA 1
ATOM 7240 C C . GLU B 1 375 ? -4.629 31.688 20.594 1 85.75 375 GLU B C 1
ATOM 7242 O O . GLU B 1 375 ? -4.219 30.875 21.422 1 85.75 375 GLU B O 1
ATOM 7247 N N . GLY B 1 376 ? -4.539 31.562 19.281 1 90.5 376 GLY B N 1
ATOM 7248 C CA . GLY B 1 376 ? -3.703 30.5 18.781 1 90.5 376 GLY B CA 1
ATOM 7249 C C . GLY B 1 376 ? -4.5 29.297 18.297 1 90.5 376 GLY B C 1
ATOM 7250 O O . GLY B 1 376 ? -5.68 29.156 18.625 1 90.5 376 GLY B O 1
ATOM 7251 N N . LEU B 1 377 ? -3.875 28.469 17.562 1 93.19 377 LEU B N 1
ATOM 7252 C CA . LEU B 1 377 ? -4.531 27.328 16.906 1 93.19 377 LEU B CA 1
ATOM 7253 C C . LEU B 1 377 ? -4.512 26.109 17.812 1 93.19 377 LEU B C 1
ATOM 7255 O O . LEU B 1 377 ? -5.484 25.344 17.859 1 93.19 377 LEU B O 1
ATOM 7259 N N . LEU B 1 378 ? -3.477 25.891 18.547 1 95.19 378 LEU B N 1
ATOM 7260 C CA . LEU B 1 378 ? -3.281 24.656 19.297 1 95.19 378 LEU B CA 1
ATOM 7261 C C . LEU B 1 378 ? -4.371 24.5 20.359 1 95.19 378 LEU B C 1
ATOM 7263 O O . LEU B 1 378 ? -4.895 23.391 20.547 1 95.19 378 LEU B O 1
ATOM 7267 N N . ALA B 1 379 ? -4.711 25.562 21.094 1 93 379 ALA B N 1
ATOM 7268 C CA . ALA B 1 379 ? -5.75 25.484 22.125 1 93 379 ALA B CA 1
ATOM 7269 C C . ALA B 1 379 ? -7.094 25.078 21.5 1 93 379 ALA B C 1
ATOM 7271 O O . ALA B 1 379 ? -7.879 24.375 22.125 1 93 379 ALA B O 1
ATOM 7272 N N . PHE B 1 380 ? -7.273 25.562 20.297 1 90.25 380 PHE B N 1
ATOM 7273 C CA . PHE B 1 380 ? -8.516 25.25 19.594 1 90.25 380 PHE B CA 1
ATOM 7274 C C . PHE B 1 380 ? -8.602 23.766 19.266 1 90.25 380 PHE B C 1
ATOM 7276 O O . PHE B 1 380 ? -9.672 23.172 19.375 1 90.25 380 PHE B O 1
ATOM 7283 N N . GLU B 1 381 ? -7.516 23.203 19.031 1 91.31 381 GLU B N 1
ATOM 7284 C CA . GLU B 1 381 ? -7.457 21.797 18.656 1 91.31 381 GLU B CA 1
ATOM 7285 C C . GLU B 1 381 ? -7.562 20.891 19.875 1 91.31 381 GLU B C 1
ATOM 7287 O O . GLU B 1 381 ? -8.062 19.766 19.797 1 91.31 381 GLU B O 1
ATOM 7292 N N . LEU B 1 382 ? -7.094 21.359 20.953 1 92.25 382 LEU B N 1
ATOM 7293 C CA . LEU B 1 382 ? -6.949 20.484 22.109 1 92.25 382 LEU B CA 1
ATOM 7294 C C . LEU B 1 382 ? -8.055 20.734 23.125 1 92.25 382 LEU B C 1
ATOM 7296 O O . LEU B 1 382 ? -8.055 20.141 24.219 1 92.25 382 LEU B O 1
ATOM 7300 N N . ALA B 1 383 ? -8.977 21.531 22.75 1 88.12 383 ALA B N 1
ATOM 7301 C CA . ALA B 1 383 ? -10.07 21.859 23.672 1 88.12 383 ALA B CA 1
ATOM 7302 C C . ALA B 1 383 ? -11.062 20.703 23.766 1 88.12 383 ALA B C 1
ATOM 7304 O O . ALA B 1 383 ? -11.375 20.047 22.766 1 88.12 383 ALA B O 1
ATOM 7305 N N . ARG B 1 384 ? -11.391 20.422 24.969 1 83.12 384 ARG B N 1
ATOM 7306 C CA . ARG B 1 384 ? -12.453 19.469 25.266 1 83.12 384 ARG B CA 1
ATOM 7307 C C . ARG B 1 384 ? -13.625 20.141 25.953 1 83.12 384 ARG B C 1
ATOM 7309 O O . ARG B 1 384 ? -13.508 20.578 27.094 1 83.12 384 ARG B O 1
ATOM 7316 N N . TYR B 1 385 ? -14.688 20.375 25.234 1 66.31 385 TYR B N 1
ATOM 7317 C CA . TYR B 1 385 ? -15.812 21.125 25.797 1 66.31 385 TYR B CA 1
ATOM 7318 C C . TYR B 1 385 ? -16.859 20.172 26.391 1 66.31 385 TYR B C 1
ATOM 7320 O O . TYR B 1 385 ? -17.625 20.562 27.266 1 66.31 385 TYR B O 1
ATOM 7328 N N . GLY B 1 386 ? -16.531 19.016 26.797 1 55.78 386 GLY B N 1
ATOM 7329 C CA . GLY B 1 386 ? -17.516 18.078 27.328 1 55.78 386 GLY B CA 1
ATOM 7330 C C . GLY B 1 386 ? -18.938 18.453 26.984 1 55.78 386 GLY B C 1
ATOM 7331 O O . GLY B 1 386 ? -19.172 19.422 26.266 1 55.78 386 GLY B O 1
ATOM 7332 N N . THR B 1 387 ? -19.953 17.609 27.188 1 47.12 387 THR B N 1
ATOM 7333 C CA . THR B 1 387 ? -21.391 17.844 26.984 1 47.12 387 THR B CA 1
ATOM 7334 C C . THR B 1 387 ? -21.797 19.188 27.594 1 47.12 387 THR B C 1
ATOM 7336 O O . THR B 1 387 ? -22.891 19.703 27.297 1 47.12 387 THR B O 1
ATOM 7339 N N . SER B 1 388 ? -21.078 19.734 28.5 1 44.12 388 SER B N 1
ATOM 7340 C CA . SER B 1 388 ? -21.625 20.797 29.328 1 44.12 388 SER B CA 1
ATOM 7341 C C . SER B 1 388 ? -21.172 22.172 28.844 1 44.12 388 SER B C 1
ATOM 7343 O O . SER B 1 388 ? -20.484 22.891 29.562 1 44.12 388 SER B O 1
ATOM 7345 N N . MET B 1 389 ? -20.797 22.375 27.688 1 48.81 389 MET B N 1
ATOM 7346 C CA . MET B 1 389 ? -20.594 23.766 27.312 1 48.81 389 MET B CA 1
ATOM 7347 C C . MET B 1 389 ? -21.672 24.656 27.922 1 48.81 389 MET B C 1
ATOM 7349 O O . MET B 1 389 ? -21.609 25.891 27.812 1 48.81 389 MET B O 1
ATOM 7353 N N . LEU B 1 390 ? -22.75 23.859 28.203 1 44.19 390 LEU B N 1
ATOM 7354 C CA . LEU B 1 390 ? -23.922 24.5 28.781 1 44.19 390 LEU B CA 1
ATOM 7355 C C . LEU B 1 390 ? -23.547 25.266 30.047 1 44.19 390 LEU B C 1
ATOM 7357 O O . LEU B 1 390 ? -24.25 26.203 30.438 1 44.19 390 LEU B O 1
ATOM 7361 N N . ASN B 1 391 ? -22.484 24.812 30.656 1 46.41 391 ASN B N 1
ATOM 7362 C CA . ASN B 1 391 ? -22.375 25.391 32 1 46.41 391 ASN B CA 1
ATOM 7363 C C . ASN B 1 391 ? -21.469 26.625 31.984 1 46.41 391 ASN B C 1
ATOM 7365 O O . ASN B 1 391 ? -21.031 27.078 33.031 1 46.41 391 ASN B O 1
ATOM 7369 N N . GLY B 1 392 ? -21.047 27.094 30.906 1 56.09 392 GLY B N 1
ATOM 7370 C CA . GLY B 1 392 ? -20.391 28.391 30.938 1 56.09 392 GLY B CA 1
ATOM 7371 C C . GLY B 1 392 ? -19 28.375 30.328 1 56.09 392 GLY B C 1
ATOM 7372 O O . GLY B 1 392 ? -18.422 27.297 30.125 1 56.09 392 GLY B O 1
ATOM 7373 N N . SER B 1 393 ? -18.438 29.516 29.828 1 62.19 393 SER B N 1
ATOM 7374 C CA . SER B 1 393 ? -17.188 29.812 29.125 1 62.19 393 SER B CA 1
ATOM 7375 C C . SER B 1 393 ? -15.984 29.328 29.922 1 62.19 393 SER B C 1
ATOM 7377 O O . SER B 1 393 ? -14.867 29.281 29.406 1 62.19 393 SER B O 1
ATOM 7379 N N . CYS B 1 394 ? -16.25 28.781 31.172 1 69.75 394 CYS B N 1
ATOM 7380 C CA . CYS B 1 394 ? -15.125 28.344 31.984 1 69.75 394 CYS B CA 1
ATOM 7381 C C . CYS B 1 394 ? -15 26.828 31.984 1 69.75 394 CYS B C 1
ATOM 7383 O O . CYS B 1 394 ? -14.039 26.281 32.5 1 69.75 394 CYS B O 1
ATOM 7385 N N . ALA B 1 395 ? -15.75 26.156 31.266 1 69.12 395 ALA B N 1
ATOM 7386 C CA . ALA B 1 395 ? -15.906 24.719 31.438 1 69.12 395 ALA B CA 1
ATOM 7387 C C . ALA B 1 395 ? -14.875 23.953 30.609 1 69.12 395 ALA B C 1
ATOM 7389 O O . ALA B 1 395 ? -14.43 22.875 31 1 69.12 395 ALA B O 1
ATOM 7390 N N . PRO B 1 396 ? -14.289 24.609 29.734 1 77.19 396 PRO B N 1
ATOM 7391 C CA . PRO B 1 396 ? -13.5 23.734 28.844 1 77.19 396 PRO B CA 1
ATOM 7392 C C . PRO B 1 396 ? -12.211 23.234 29.5 1 77.19 396 PRO B C 1
ATOM 7394 O O . PRO B 1 396 ? -11.609 23.953 30.312 1 77.19 396 PRO B O 1
ATOM 7397 N N . ALA B 1 397 ? -11.938 21.953 29.281 1 88.31 397 ALA B N 1
ATOM 7398 C CA . ALA B 1 397 ? -10.664 21.328 29.609 1 88.31 397 ALA B CA 1
ATOM 7399 C C . ALA B 1 397 ? -9.805 21.156 28.359 1 88.31 397 ALA B C 1
ATOM 7401 O O . ALA B 1 397 ? -10.281 21.344 27.234 1 88.31 397 ALA B O 1
ATOM 7402 N N . PHE B 1 398 ? -8.5 20.969 28.625 1 91.81 398 PHE B N 1
ATOM 7403 C CA . PHE B 1 398 ? -7.574 20.812 27.516 1 91.81 398 PHE B CA 1
ATOM 7404 C C . PHE B 1 398 ? -6.781 19.516 27.641 1 91.81 398 PHE B C 1
ATOM 7406 O O . PHE B 1 398 ? -6.48 19.078 28.766 1 91.81 398 PHE B O 1
ATOM 7413 N N . VAL B 1 399 ? -6.508 18.891 26.5 1 92.06 399 VAL B N 1
ATOM 7414 C CA . VAL B 1 399 ? -5.645 17.719 26.453 1 92.06 399 VAL B CA 1
ATOM 7415 C C . VAL B 1 399 ? -4.188 18.141 26.609 1 92.06 399 VAL B C 1
ATOM 7417 O O . VAL B 1 399 ? -3.822 19.266 26.297 1 92.06 399 VAL B O 1
ATOM 7420 N N . ASP B 1 400 ? -3.4 17.25 27.094 1 94 400 ASP B N 1
ATOM 7421 C CA . ASP B 1 400 ? -1.963 17.484 27.203 1 94 400 ASP B CA 1
ATOM 7422 C C . ASP B 1 400 ? -1.364 17.812 25.828 1 94 400 ASP B C 1
ATOM 7424 O O . ASP B 1 400 ? -1.407 17 24.922 1 94 400 ASP B O 1
ATOM 7428 N N . PRO B 1 401 ? -0.79 18.969 25.719 1 96 401 PRO B N 1
ATOM 7429 C CA . PRO B 1 401 ? -0.276 19.375 24.406 1 96 401 PRO B CA 1
ATOM 7430 C C . PRO B 1 401 ? 1.078 18.75 24.094 1 96 401 PRO B C 1
ATOM 7432 O O . PRO B 1 401 ? 1.489 18.719 22.922 1 96 401 PRO B O 1
ATOM 7435 N N . VAL B 1 402 ? 1.793 18.188 24.969 1 95.69 402 VAL B N 1
ATOM 7436 C CA . VAL B 1 402 ? 3.195 17.797 24.828 1 95.69 402 VAL B CA 1
ATOM 7437 C C . VAL B 1 402 ? 3.34 16.719 23.766 1 95.69 402 VAL B C 1
ATOM 7439 O O . VAL B 1 402 ? 4.133 16.859 22.828 1 95.69 402 VAL B O 1
ATOM 7442 N N . PRO B 1 403 ? 2.525 15.68 23.859 1 93.06 403 PRO B N 1
ATOM 7443 C CA . PRO B 1 403 ? 2.707 14.633 22.859 1 93.06 403 PRO B CA 1
ATOM 7444 C C . PRO B 1 403 ? 2.404 15.117 21.438 1 93.06 403 PRO B C 1
ATOM 7446 O O . PRO B 1 403 ? 3.037 14.672 20.484 1 93.06 403 PRO B O 1
ATOM 7449 N N . TRP B 1 404 ? 1.554 16.031 21.297 1 92.75 404 TRP B N 1
ATOM 7450 C CA . TRP B 1 404 ? 1.146 16.5 19.984 1 92.75 404 TRP B CA 1
ATOM 7451 C C . TRP B 1 404 ? 2.197 17.438 19.391 1 92.75 404 TRP B C 1
ATOM 7453 O O . TRP B 1 404 ? 2.535 17.344 18.219 1 92.75 404 TRP B O 1
ATOM 7463 N N . VAL B 1 405 ? 2.674 18.281 20.188 1 95.69 405 VAL B N 1
ATOM 7464 C CA . VAL B 1 405 ? 3.689 19.219 19.734 1 95.69 405 VAL B CA 1
ATOM 7465 C C . VAL B 1 405 ? 4.957 18.469 19.344 1 95.69 405 VAL B C 1
ATOM 7467 O O . VAL B 1 405 ? 5.527 18.719 18.281 1 95.69 405 VAL B O 1
ATOM 7470 N N . PHE B 1 406 ? 5.316 17.531 20.125 1 95.88 406 PHE B N 1
ATOM 7471 C CA . PHE B 1 406 ? 6.574 16.859 19.859 1 95.88 406 PHE B CA 1
ATOM 7472 C C . PHE B 1 406 ? 6.414 15.859 18.719 1 95.88 406 PHE B C 1
ATOM 7474 O O . PHE B 1 406 ? 7.383 15.547 18.016 1 95.88 406 PHE B O 1
ATOM 7481 N N . GLN B 1 407 ? 5.246 15.391 18.531 1 92.69 407 GLN B N 1
ATOM 7482 C CA . GLN B 1 407 ? 5.023 14.586 17.344 1 92.69 407 GLN B CA 1
ATOM 7483 C C . GLN B 1 407 ? 5.219 15.422 16.078 1 92.69 407 GLN B C 1
ATOM 7485 O O . GLN B 1 407 ? 5.789 14.945 15.094 1 92.69 407 GLN B O 1
ATOM 7490 N N . ALA B 1 408 ? 4.734 16.594 16.125 1 92.69 408 ALA B N 1
ATOM 7491 C CA . ALA B 1 408 ? 4.898 17.5 14.992 1 92.69 408 ALA B CA 1
ATOM 7492 C C . ALA B 1 408 ? 6.367 17.859 14.781 1 92.69 408 ALA B C 1
ATOM 7494 O O . ALA B 1 408 ? 6.836 17.938 13.641 1 92.69 408 ALA B O 1
ATOM 7495 N N . VAL B 1 409 ? 7.051 18.047 15.812 1 95.56 409 VAL B N 1
ATOM 7496 C CA . VAL B 1 409 ? 8.469 18.391 15.734 1 95.56 409 VAL B CA 1
ATOM 7497 C C . VAL B 1 409 ? 9.25 17.219 15.148 1 95.56 409 VAL B C 1
ATOM 7499 O O . VAL B 1 409 ? 10.125 17.422 14.297 1 95.56 409 VAL B O 1
ATOM 7502 N N . ARG B 1 410 ? 8.938 16.078 15.617 1 94.5 410 ARG B N 1
ATOM 7503 C CA . ARG B 1 410 ? 9.586 14.875 15.117 1 94.5 410 ARG B CA 1
ATOM 7504 C C . ARG B 1 410 ? 9.375 14.727 13.617 1 94.5 410 ARG B C 1
ATOM 7506 O O . ARG B 1 410 ? 10.32 14.453 12.875 1 94.5 410 ARG B O 1
ATOM 7513 N N . GLU B 1 411 ? 8.195 14.898 13.25 1 92.88 411 GLU B N 1
ATOM 7514 C CA . GLU B 1 411 ? 7.867 14.766 11.836 1 92.88 411 GLU B CA 1
ATOM 7515 C C . GLU B 1 411 ? 8.609 15.805 11 1 92.88 411 GLU B C 1
ATOM 7517 O O . GLU B 1 411 ? 9.086 15.5 9.906 1 92.88 411 GLU B O 1
ATOM 7522 N N . LEU B 1 412 ? 8.617 16.984 11.477 1 93.88 412 LEU B N 1
ATOM 7523 C CA . LEU B 1 412 ? 9.297 18.062 10.766 1 93.88 412 LEU B CA 1
ATOM 7524 C C . LEU B 1 412 ? 10.781 17.766 10.602 1 93.88 412 LEU B C 1
ATOM 7526 O O . LEU B 1 412 ? 11.336 17.906 9.516 1 93.88 412 LEU B O 1
ATOM 7530 N N . MET B 1 413 ? 11.383 17.344 11.656 1 95.5 413 MET B N 1
ATOM 7531 C CA . MET B 1 413 ? 12.812 17.062 11.617 1 95.5 413 MET B CA 1
ATOM 7532 C C . MET B 1 413 ? 13.117 15.836 10.773 1 95.5 413 MET B C 1
ATOM 7534 O O . MET B 1 413 ? 14.125 15.789 10.078 1 95.5 413 MET B O 1
ATOM 7538 N N . PHE B 1 414 ? 12.266 14.891 10.852 1 93.56 414 PHE B N 1
ATOM 7539 C CA . PHE B 1 414 ? 12.438 13.703 10.031 1 93.56 414 PHE B CA 1
ATOM 7540 C C . PHE B 1 414 ? 12.352 14.047 8.547 1 93.56 414 PHE B C 1
ATOM 7542 O O . PHE B 1 414 ? 13.18 13.594 7.75 1 93.56 414 PHE B O 1
ATOM 7549 N N . ARG B 1 415 ? 11.414 14.781 8.25 1 92.06 415 ARG B N 1
ATOM 7550 C CA . ARG B 1 415 ? 11.266 15.203 6.863 1 92.06 415 ARG B CA 1
ATOM 7551 C C . ARG B 1 415 ? 12.461 16.016 6.406 1 92.06 415 ARG B C 1
ATOM 7553 O O . ARG B 1 415 ? 12.898 15.914 5.258 1 92.06 415 ARG B O 1
ATOM 7560 N N . ALA B 1 416 ? 12.898 16.875 7.266 1 92.56 416 ALA B N 1
ATOM 7561 C CA . ALA B 1 416 ? 14.086 17.656 6.93 1 92.56 416 ALA B CA 1
ATOM 7562 C C . ALA B 1 416 ? 15.281 16.766 6.645 1 92.56 416 ALA B C 1
ATOM 7564 O O . ALA B 1 416 ? 16.047 17.016 5.715 1 92.56 416 ALA B O 1
ATOM 7565 N N . SER B 1 417 ? 15.375 15.758 7.391 1 91.81 417 SER B N 1
ATOM 7566 C CA . SER B 1 417 ? 16.5 14.844 7.223 1 91.81 417 SER B CA 1
ATOM 7567 C C . SER B 1 417 ? 16.438 14.133 5.871 1 91.81 417 SER B C 1
ATOM 7569 O O . SER B 1 417 ? 17.469 13.82 5.281 1 91.81 417 SER B O 1
ATOM 7571 N N . VAL B 1 418 ? 15.266 13.906 5.43 1 88.62 418 VAL B N 1
ATOM 7572 C CA . VAL B 1 418 ? 15.094 13.133 4.203 1 88.62 418 VAL B CA 1
ATOM 7573 C C . VAL B 1 418 ? 15.102 14.062 2.996 1 88.62 418 VAL B C 1
ATOM 7575 O O . VAL B 1 418 ? 15.555 13.688 1.912 1 88.62 418 VAL B O 1
ATOM 7578 N N . GLU B 1 419 ? 14.672 15.297 3.127 1 85.69 419 GLU B N 1
ATOM 7579 C CA . GLU B 1 419 ? 14.453 16.156 1.972 1 85.69 419 GLU B CA 1
ATOM 7580 C C . GLU B 1 419 ? 15.656 17.062 1.709 1 85.69 419 GLU B C 1
ATOM 7582 O O . GLU B 1 419 ? 15.875 17.484 0.577 1 85.69 419 GLU B O 1
ATOM 7587 N N . VAL B 1 420 ? 16.406 17.359 2.662 1 80.88 420 VAL B N 1
ATOM 7588 C CA . VAL B 1 420 ? 17.531 18.281 2.52 1 80.88 420 VAL B CA 1
ATOM 7589 C C . VAL B 1 420 ? 18.516 17.75 1.479 1 80.88 420 VAL B C 1
ATOM 7591 O O . VAL B 1 420 ? 18.984 18.5 0.627 1 80.88 420 VAL B O 1
ATOM 7594 N N . PRO B 1 421 ? 18.781 16.469 1.523 1 74.75 421 PRO B N 1
ATOM 7595 C CA . PRO B 1 421 ? 19.75 15.992 0.531 1 74.75 421 PRO B CA 1
ATOM 7596 C C . PRO B 1 421 ? 19.266 16.172 -0.904 1 74.75 421 PRO B C 1
ATOM 7598 O O . PRO B 1 421 ? 20.062 16.375 -1.815 1 74.75 421 PRO B O 1
ATOM 7601 N N . ILE B 1 422 ? 18.016 16.125 -1.058 1 67.94 422 ILE B N 1
ATOM 7602 C CA . ILE B 1 422 ? 17.438 16.266 -2.391 1 67.94 422 ILE B CA 1
ATOM 7603 C C . ILE B 1 422 ? 17.531 17.734 -2.838 1 67.94 422 ILE B C 1
ATOM 7605 O O . ILE B 1 422 ? 17.891 18.016 -3.982 1 67.94 422 ILE B O 1
ATOM 7609 N N . ASP B 1 423 ? 17.25 18.578 -1.923 1 63.75 423 ASP B N 1
ATOM 7610 C CA . ASP B 1 423 ? 17.281 20.016 -2.225 1 63.75 423 ASP B CA 1
ATOM 7611 C C . ASP B 1 423 ? 18.703 20.484 -2.494 1 63.75 423 ASP B C 1
ATOM 7613 O O . ASP B 1 423 ? 18.938 21.281 -3.4 1 63.75 423 ASP B O 1
ATOM 7617 N N . ASP B 1 424 ? 19.516 19.953 -1.707 1 61.69 424 ASP B N 1
ATOM 7618 C CA . ASP B 1 424 ? 20.922 20.297 -1.893 1 61.69 424 ASP B CA 1
ATOM 7619 C C . ASP B 1 424 ? 21.438 19.766 -3.229 1 61.69 424 ASP B C 1
ATOM 7621 O O . ASP B 1 424 ? 22.188 20.453 -3.922 1 61.69 424 ASP B O 1
ATOM 7625 N N . TYR B 1 425 ? 20.938 18.641 -3.482 1 57.44 425 TYR B N 1
ATOM 7626 C CA . TYR B 1 425 ? 21.344 18.047 -4.75 1 57.44 425 TYR B CA 1
ATOM 7627 C C . TYR B 1 425 ? 20.844 18.875 -5.926 1 57.44 425 TYR B C 1
ATOM 7629 O O . TYR B 1 425 ? 21.594 19.156 -6.863 1 57.44 425 TYR B O 1
ATOM 7637 N N . GLN B 1 426 ? 19.656 19.234 -5.809 1 56.03 426 GLN B N 1
ATOM 7638 C CA . GLN B 1 426 ? 19.078 20 -6.906 1 56.03 426 GLN B CA 1
ATOM 7639 C C . GLN B 1 426 ? 19.75 21.359 -7.059 1 56.03 426 GLN B C 1
ATOM 7641 O O . GLN B 1 426 ? 20.016 21.812 -8.172 1 56.03 426 GLN B O 1
ATOM 7646 N N . ARG B 1 427 ? 19.969 21.969 -5.953 1 55.06 427 ARG B N 1
ATOM 7647 C CA . ARG B 1 427 ? 20.625 23.281 -5.969 1 55.06 427 ARG B CA 1
ATOM 7648 C C . ARG B 1 427 ? 22.047 23.172 -6.504 1 55.06 427 ARG B C 1
ATOM 7650 O O . ARG B 1 427 ? 22.484 24 -7.301 1 55.06 427 ARG B O 1
ATOM 7657 N N . ARG B 1 428 ? 22.703 22.203 -6.102 1 52.97 428 ARG B N 1
ATOM 7658 C CA . ARG B 1 428 ? 24.078 22.016 -6.535 1 52.97 428 ARG B CA 1
ATOM 7659 C C . ARG B 1 428 ? 24.141 21.547 -7.98 1 52.97 428 ARG B C 1
ATOM 7661 O O . ARG B 1 428 ? 25.031 21.938 -8.734 1 52.97 428 ARG B O 1
ATOM 7668 N N . ARG B 1 429 ? 23.188 20.625 -8.281 1 51.78 429 ARG B N 1
ATOM 7669 C CA . ARG B 1 429 ? 23.125 20.203 -9.68 1 51.78 429 ARG B CA 1
ATOM 7670 C C . ARG B 1 429 ? 22.938 21.406 -10.594 1 51.78 429 ARG B C 1
ATOM 7672 O O . ARG B 1 429 ? 23.562 21.5 -11.656 1 51.78 429 ARG B O 1
ATOM 7679 N N . SER B 1 430 ? 22.016 22.234 -10.227 1 48.19 430 SER B N 1
ATOM 7680 C CA . SER B 1 430 ? 21.75 23.422 -11.031 1 48.19 430 SER B CA 1
ATOM 7681 C C . SER B 1 430 ? 22.953 24.375 -11.031 1 48.19 430 SER B C 1
ATOM 7683 O O . SER B 1 430 ? 23.234 25.016 -12.047 1 48.19 430 SER B O 1
ATOM 7685 N N . ARG B 1 431 ? 23.625 24.5 -9.938 1 49.09 431 ARG B N 1
ATOM 7686 C CA . ARG B 1 431 ? 24.719 25.453 -9.836 1 49.09 431 ARG B CA 1
ATOM 7687 C C . ARG B 1 431 ? 26.031 24.828 -10.352 1 49.09 431 ARG B C 1
ATOM 7689 O O . ARG B 1 431 ? 26.844 25.516 -10.977 1 49.09 431 ARG B O 1
ATOM 7696 N N . PHE B 1 432 ? 26.281 23.75 -9.812 1 48.22 432 PHE B N 1
ATOM 7697 C CA . PHE B 1 432 ? 27.625 23.25 -10.094 1 48.22 432 PHE B CA 1
ATOM 7698 C C . PHE B 1 432 ? 27.594 22.141 -11.125 1 48.22 432 PHE B C 1
ATOM 7700 O O . PHE B 1 432 ? 28.594 21.469 -11.367 1 48.22 432 PHE B O 1
ATOM 7707 N N . SER B 1 433 ? 26.641 22.094 -11.992 1 44.94 433 SER B N 1
ATOM 7708 C CA . SER B 1 433 ? 26.594 21.031 -12.992 1 44.94 433 SER B CA 1
ATOM 7709 C C . SER B 1 433 ? 27.031 19.688 -12.406 1 44.94 433 SER B C 1
ATOM 7711 O O . SER B 1 433 ? 27.906 19.031 -12.953 1 44.94 433 SER B O 1
ATOM 7713 N N . LEU B 1 434 ? 26.875 19.578 -11.273 1 46.09 434 LEU B N 1
ATOM 7714 C CA . LEU B 1 434 ? 27.359 18.375 -10.617 1 46.09 434 LEU B CA 1
ATOM 7715 C C . LEU B 1 434 ? 26.719 17.125 -11.227 1 46.09 434 LEU B C 1
ATOM 7717 O O . LEU B 1 434 ? 25.578 17.188 -11.711 1 46.09 434 LEU B O 1
ATOM 7721 N N . ASP B 1 435 ? 27.562 16.109 -11.383 1 45.75 435 ASP B N 1
ATOM 7722 C CA . ASP B 1 435 ? 27.203 14.781 -11.875 1 45.75 435 ASP B CA 1
ATOM 7723 C C . ASP B 1 435 ? 26.078 14.172 -11.055 1 45.75 435 ASP B C 1
ATOM 7725 O O . ASP B 1 435 ? 25.953 14.453 -9.859 1 45.75 435 ASP B O 1
ATOM 7729 N N . GLU B 1 436 ? 25.078 13.703 -11.664 1 46.66 436 GLU B N 1
ATOM 7730 C CA . GLU B 1 436 ? 23.891 13.023 -11.164 1 46.66 436 GLU B CA 1
ATOM 7731 C C . GLU B 1 436 ? 24.234 12.133 -9.977 1 46.66 436 GLU B C 1
ATOM 7733 O O . GLU B 1 436 ? 23.375 11.891 -9.117 1 46.66 436 GLU B O 1
ATOM 7738 N N . ASN B 1 437 ? 25.516 11.672 -9.867 1 44.84 437 ASN B N 1
ATOM 7739 C CA . ASN B 1 437 ? 25.938 10.664 -8.898 1 44.84 437 ASN B CA 1
ATOM 7740 C C . ASN B 1 437 ? 26.484 11.305 -7.625 1 44.84 437 ASN B C 1
ATOM 7742 O O . ASN B 1 437 ? 27.141 10.633 -6.816 1 44.84 437 ASN B O 1
ATOM 7746 N N . TYR B 1 438 ? 26.5 12.508 -7.543 1 44.81 438 TYR B N 1
ATOM 7747 C CA . TYR B 1 438 ? 27.156 13.094 -6.379 1 44.81 438 TYR B CA 1
ATOM 7748 C C . TYR B 1 438 ? 26.312 12.898 -5.125 1 44.81 438 TYR B C 1
ATOM 7750 O O . TYR B 1 438 ? 25.266 13.516 -4.973 1 44.81 438 TYR B O 1
ATOM 7758 N N . VAL B 1 439 ? 26.406 11.781 -4.508 1 51.16 439 VAL B N 1
ATOM 7759 C CA . VAL B 1 439 ? 25.891 11.594 -3.156 1 51.16 439 VAL B CA 1
ATOM 7760 C C . VAL B 1 439 ? 26.969 11.93 -2.137 1 51.16 439 VAL B C 1
ATOM 7762 O O . VAL B 1 439 ? 28.062 11.352 -2.17 1 51.16 439 VAL B O 1
ATOM 7765 N N . LEU B 1 440 ? 27 13.148 -1.507 1 53.56 440 LEU B N 1
ATOM 7766 C CA . LEU B 1 440 ? 27.953 13.406 -0.432 1 53.56 440 LEU B CA 1
ATOM 7767 C C . LEU B 1 440 ? 28 12.234 0.543 1 53.56 440 LEU B C 1
ATOM 7769 O O . LEU B 1 440 ? 26.969 11.609 0.815 1 53.56 440 LEU B O 1
ATOM 7773 N N . SER B 1 441 ? 29.172 11.797 0.835 1 51.5 441 SER B N 1
ATOM 7774 C CA . SER B 1 441 ? 29.469 10.766 1.83 1 51.5 441 SER B CA 1
ATOM 7775 C C . SER B 1 441 ? 28.766 11.055 3.15 1 51.5 441 SER B C 1
ATOM 7777 O O . SER B 1 441 ? 28.766 12.195 3.627 1 51.5 441 SER B O 1
ATOM 7779 N N . GLY B 1 442 ? 27.781 10.375 3.641 1 58.75 442 GLY B N 1
ATOM 7780 C CA . GLY B 1 442 ? 27.094 10.484 4.918 1 58.75 442 GLY B CA 1
ATOM 7781 C C . GLY B 1 442 ? 25.609 10.766 4.777 1 58.75 442 GLY B C 1
ATOM 7782 O O . GLY B 1 442 ? 24.875 10.812 5.773 1 58.75 442 GLY B O 1
ATOM 7783 N N . GLN B 1 443 ? 25.391 10.969 3.521 1 72.81 443 GLN B N 1
ATOM 7784 C CA . GLN B 1 443 ? 24 11.32 3.285 1 72.81 443 GLN B CA 1
ATOM 7785 C C . GLN B 1 443 ? 23.203 10.125 2.771 1 72.81 443 GLN B C 1
ATOM 7787 O O . GLN B 1 443 ? 22.234 10.281 2.043 1 72.81 443 GLN B O 1
ATOM 7792 N N . LYS B 1 444 ? 23.844 8.969 3.082 1 79.38 444 LYS B N 1
ATOM 7793 C CA . LYS B 1 444 ? 23.094 7.777 2.688 1 79.38 444 LYS B CA 1
ATOM 7794 C C . LYS B 1 444 ? 22.938 6.812 3.859 1 79.38 444 LYS B C 1
ATOM 7796 O O . LYS B 1 444 ? 23.828 6.707 4.703 1 79.38 444 LYS B O 1
ATOM 7801 N N . GLN B 1 445 ? 21.812 6.25 3.883 1 85.5 445 GLN B N 1
ATOM 7802 C CA . GLN B 1 445 ? 21.516 5.246 4.895 1 85.5 445 GLN B CA 1
ATOM 7803 C C . GLN B 1 445 ? 20.75 4.07 4.293 1 85.5 445 GLN B C 1
ATOM 7805 O O . GLN B 1 445 ? 19.891 4.262 3.422 1 85.5 445 GLN B O 1
ATOM 7810 N N . ARG B 1 446 ? 21.188 2.883 4.855 1 85.62 446 ARG B N 1
ATOM 7811 C CA . ARG B 1 446 ? 20.5 1.684 4.387 1 85.62 446 ARG B CA 1
ATOM 7812 C C . ARG B 1 446 ? 19.188 1.472 5.141 1 85.62 446 ARG B C 1
ATOM 7814 O O . ARG B 1 446 ? 19.141 1.595 6.363 1 85.62 446 ARG B O 1
ATOM 7821 N N . LEU B 1 447 ? 18.172 1.271 4.402 1 85 447 LEU B N 1
ATOM 7822 C CA . LEU B 1 447 ? 16.859 1.002 4.973 1 85 447 LEU B CA 1
ATOM 7823 C C . LEU B 1 447 ? 16.656 -0.495 5.184 1 85 447 LEU B C 1
ATOM 7825 O O . LEU B 1 447 ? 16.422 -1.234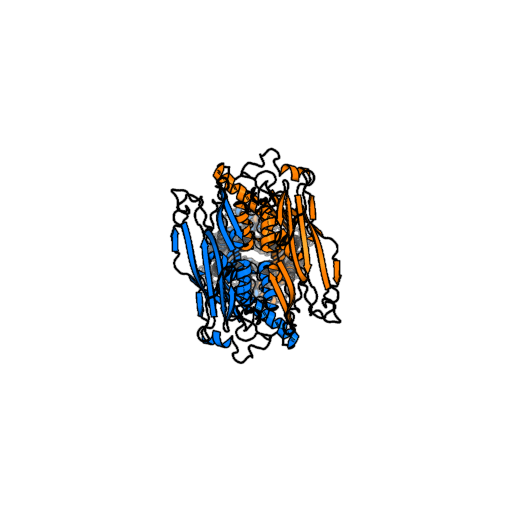 4.223 1 85 447 LEU B O 1
ATOM 7829 N N . GLN B 1 448 ? 16.828 -0.859 6.445 1 81.19 448 GLN B N 1
ATOM 7830 C CA . GLN B 1 448 ? 16.672 -2.266 6.801 1 81.19 448 GLN B CA 1
ATOM 7831 C C . GLN B 1 448 ? 15.797 -2.428 8.031 1 81.19 448 GLN B C 1
ATOM 7833 O O . GLN B 1 448 ? 15.68 -1.508 8.852 1 81.19 448 GLN B O 1
ATOM 7838 N N . GLY B 1 449 ? 15 -3.443 7.977 1 80.88 449 GLY B N 1
ATOM 7839 C CA . GLY B 1 449 ? 14.141 -3.721 9.117 1 80.88 449 GLY B CA 1
ATOM 7840 C C . GLY B 1 449 ? 13.328 -4.992 8.961 1 80.88 449 GLY B C 1
ATOM 7841 O O . GLY B 1 449 ? 13.797 -5.965 8.367 1 80.88 449 GLY B O 1
ATOM 7842 N N . GLU B 1 450 ? 12.273 -4.918 9.641 1 77.69 450 GLU B N 1
ATOM 7843 C CA . GLU B 1 450 ? 11.367 -6.062 9.633 1 77.69 450 GLU B CA 1
ATOM 7844 C C . GLU B 1 450 ? 10.242 -5.875 8.617 1 77.69 450 GLU B C 1
ATOM 7846 O O . GLU B 1 450 ? 9.719 -4.77 8.461 1 77.69 450 GLU B O 1
ATOM 7851 N N . HIS B 1 451 ? 10.156 -6.77 7.84 1 73.62 451 HIS B N 1
ATOM 7852 C CA . HIS B 1 451 ? 9.141 -6.762 6.793 1 73.62 451 HIS B CA 1
ATOM 7853 C C . HIS B 1 451 ? 7.977 -7.672 7.148 1 73.62 451 HIS B C 1
ATOM 7855 O O . HIS B 1 451 ? 8.18 -8.836 7.512 1 73.62 451 HIS B O 1
ATOM 7861 N N . ARG B 1 452 ? 6.848 -7.012 7.234 1 63.91 452 ARG B N 1
ATOM 7862 C CA . ARG B 1 452 ? 5.613 -7.777 7.375 1 63.91 452 ARG B CA 1
ATOM 7863 C C . ARG B 1 452 ? 4.66 -7.5 6.219 1 63.91 452 ARG B C 1
ATOM 7865 O O . ARG B 1 452 ? 4.387 -6.34 5.902 1 63.91 452 ARG B O 1
ATOM 7872 N N . GLY B 1 453 ? 4.711 -8.234 5.281 1 59.38 453 GLY B N 1
ATOM 7873 C CA . GLY B 1 453 ? 3.795 -7.918 4.195 1 59.38 453 GLY B CA 1
ATOM 7874 C C . GLY B 1 453 ? 3.016 -9.117 3.703 1 59.38 453 GLY B C 1
ATOM 7875 O O . GLY B 1 453 ? 3.246 -10.242 4.156 1 59.38 453 GLY B O 1
ATOM 7876 N N . LEU B 1 454 ? 1.956 -8.711 2.951 1 55.19 454 LEU B N 1
ATOM 7877 C CA . LEU B 1 454 ? 1.176 -9.727 2.246 1 55.19 454 LEU B CA 1
ATOM 7878 C C . LEU B 1 454 ? 1.861 -10.133 0.945 1 55.19 454 LEU B C 1
ATOM 7880 O O . LEU B 1 454 ? 2.297 -9.273 0.174 1 55.19 454 LEU B O 1
ATOM 7884 N N . SER B 1 455 ? 2.785 -11.086 0.996 1 59 455 SER B N 1
ATOM 7885 C CA . SER B 1 455 ? 3.393 -11.586 -0.232 1 59 455 SER B CA 1
ATOM 7886 C C . SER B 1 455 ? 2.648 -12.812 -0.756 1 59 455 SER B C 1
ATOM 7888 O O . SER B 1 455 ? 1.903 -13.461 -0.014 1 59 455 SER B O 1
ATOM 7890 N N . THR B 1 456 ? 2.812 -12.859 -2.205 1 63.28 456 THR B N 1
ATOM 7891 C CA . THR B 1 456 ? 2.275 -14.086 -2.781 1 63.28 456 THR B CA 1
ATOM 7892 C C . THR B 1 456 ? 3.127 -15.289 -2.381 1 63.28 456 THR B C 1
ATOM 7894 O O . THR B 1 456 ? 4.332 -15.312 -2.637 1 63.28 456 THR B O 1
ATOM 7897 N N . ILE B 1 457 ? 2.648 -15.992 -1.581 1 73.75 457 ILE B N 1
ATOM 7898 C CA . ILE B 1 457 ? 3.346 -17.188 -1.095 1 73.75 457 ILE B CA 1
ATOM 7899 C C . ILE B 1 457 ? 2.674 -18.438 -1.648 1 73.75 457 ILE B C 1
ATOM 7901 O O . ILE B 1 457 ? 1.531 -18.391 -2.109 1 73.75 457 ILE B O 1
ATOM 7905 N N . TYR B 1 458 ? 3.543 -19.453 -1.734 1 79.75 458 TYR B N 1
ATOM 7906 C CA . TYR B 1 458 ? 2.965 -20.75 -2.068 1 79.75 458 TYR B CA 1
ATOM 7907 C C . TYR B 1 458 ? 2.316 -21.391 -0.847 1 79.75 458 TYR B C 1
ATOM 7909 O O . TYR B 1 458 ? 2.908 -21.406 0.235 1 79.75 458 TYR B O 1
ATOM 7917 N N . ILE B 1 459 ? 1.085 -21.734 -1.057 1 81.25 459 ILE B N 1
ATOM 7918 C CA . ILE B 1 459 ? 0.372 -22.438 0.009 1 81.25 459 ILE B CA 1
ATOM 7919 C C . ILE B 1 459 ? 0.212 -23.906 -0.354 1 81.25 459 ILE B C 1
ATOM 7921 O O . ILE B 1 459 ? -0.334 -24.234 -1.409 1 81.25 459 ILE B O 1
ATOM 7925 N N . ALA B 1 460 ? 0.764 -24.703 0.563 1 87.31 460 ALA B N 1
ATOM 7926 C CA . ALA B 1 460 ? 0.72 -26.141 0.301 1 87.31 460 ALA B CA 1
ATOM 7927 C C . ALA B 1 460 ? -0.553 -26.766 0.869 1 87.31 460 ALA B C 1
ATOM 7929 O O . ALA B 1 460 ? -0.943 -26.469 2.002 1 87.31 460 ALA B O 1
ATOM 7930 N N . ASN B 1 461 ? -1.268 -27.344 -0.032 1 87.94 461 ASN B N 1
ATOM 7931 C CA . ASN B 1 461 ? -2.355 -28.203 0.414 1 87.94 461 ASN B CA 1
ATOM 7932 C C . ASN B 1 461 ? -1.882 -29.641 0.625 1 87.94 461 ASN B C 1
ATOM 7934 O O . ASN B 1 461 ? -1.66 -30.375 -0.341 1 87.94 461 ASN B O 1
ATOM 7938 N N . HIS B 1 462 ? -1.818 -30.109 1.873 1 87.88 462 HIS B N 1
ATOM 7939 C CA . HIS B 1 462 ? -1.203 -31.391 2.219 1 87.88 462 HIS B CA 1
ATOM 7940 C C . HIS B 1 462 ? -2.072 -32.562 1.773 1 87.88 462 HIS B C 1
ATOM 7942 O O . HIS B 1 462 ? -1.56 -33.625 1.461 1 87.88 462 HIS B O 1
ATOM 7948 N N . SER B 1 463 ? -3.336 -32.312 1.72 1 89.44 463 SER B N 1
ATOM 7949 C CA . SER B 1 463 ? -4.211 -33.406 1.309 1 89.44 463 SER B CA 1
ATOM 7950 C C . SER B 1 463 ? -3.932 -33.812 -0.132 1 89.44 463 SER B C 1
ATOM 7952 O O . SER B 1 463 ? -3.848 -35 -0.433 1 89.44 463 SER B O 1
ATOM 7954 N N . TYR B 1 464 ? -3.734 -32.875 -1.02 1 90.38 464 TYR B N 1
ATOM 7955 C CA . TYR B 1 464 ? -3.473 -33.188 -2.42 1 90.38 464 TYR B CA 1
ATOM 7956 C C . TYR B 1 464 ? -2.061 -33.75 -2.6 1 90.38 464 TYR B C 1
ATOM 7958 O O . TYR B 1 464 ? -1.82 -34.594 -3.457 1 90.38 464 TYR B O 1
ATOM 7966 N N . LEU B 1 465 ? -1.169 -33.312 -1.809 1 89.44 465 LEU B N 1
ATOM 7967 C CA . LEU B 1 465 ? 0.202 -33.812 -1.865 1 89.44 465 LEU B CA 1
ATOM 7968 C C . LEU B 1 465 ? 0.265 -35.281 -1.473 1 89.44 465 LEU B C 1
ATOM 7970 O O . LEU B 1 465 ? 0.861 -36.094 -2.186 1 89.44 465 LEU B O 1
ATOM 7974 N N . TYR B 1 466 ? -0.398 -35.531 -0.379 1 89.38 466 TYR B N 1
ATOM 7975 C CA . TYR B 1 466 ? -0.373 -36.938 0.083 1 89.38 466 TYR B CA 1
ATOM 7976 C C . TYR B 1 466 ? -1.136 -37.844 -0.873 1 89.38 466 TYR B C 1
ATOM 7978 O O . TYR B 1 466 ? -0.746 -39 -1.09 1 89.38 466 TYR B O 1
ATOM 7986 N N . ALA B 1 467 ? -2.18 -37.312 -1.468 1 89.75 467 ALA B N 1
ATOM 7987 C CA . ALA B 1 467 ? -2.914 -38.094 -2.445 1 89.75 467 ALA B CA 1
ATOM 7988 C C . ALA B 1 467 ? -2.037 -38.438 -3.648 1 89.75 467 ALA B C 1
ATOM 7990 O O . ALA B 1 467 ? -2.061 -39.562 -4.145 1 89.75 467 ALA B O 1
ATOM 7991 N N . ALA B 1 468 ? -1.308 -37.469 -4.121 1 89.62 468 ALA B N 1
ATOM 7992 C CA . ALA B 1 468 ? -0.414 -37.688 -5.254 1 89.62 468 ALA B CA 1
ATOM 7993 C C . ALA B 1 468 ? 0.691 -38.688 -4.891 1 89.62 468 ALA B C 1
ATOM 7995 O O . ALA B 1 468 ? 1.003 -39.594 -5.668 1 89.62 468 ALA B O 1
ATOM 7996 N N . ALA B 1 469 ? 1.242 -38.594 -3.762 1 88.5 469 ALA B N 1
ATOM 7997 C CA . ALA B 1 469 ? 2.324 -39.469 -3.324 1 88.5 469 ALA B CA 1
ATOM 7998 C C . ALA B 1 469 ? 1.814 -40.875 -3.07 1 88.5 469 ALA B C 1
ATOM 8000 O O . ALA B 1 469 ? 2.471 -41.844 -3.434 1 88.5 469 ALA B O 1
ATOM 8001 N N . VAL B 1 470 ? 0.67 -40.969 -2.457 1 89.31 470 VAL B N 1
ATOM 8002 C CA . VAL B 1 470 ? 0.106 -42.281 -2.117 1 89.31 470 VAL B CA 1
ATOM 8003 C C . VAL B 1 470 ? -0.245 -43.031 -3.393 1 89.31 470 VAL B C 1
ATOM 8005 O O . VAL B 1 470 ? 0.014 -44.25 -3.498 1 89.31 470 VAL B O 1
ATOM 8008 N N . ILE B 1 471 ? -0.792 -42.344 -4.316 1 90.19 471 ILE B N 1
ATOM 8009 C CA . ILE B 1 471 ? -1.162 -43.062 -5.547 1 90.19 471 ILE B CA 1
ATOM 8010 C C . ILE B 1 471 ? 0.095 -43.531 -6.266 1 90.19 471 ILE B C 1
ATOM 8012 O O . ILE B 1 471 ? 0.1 -44.625 -6.852 1 90.19 471 ILE B O 1
ATOM 8016 N N . THR B 1 472 ? 1.086 -42.781 -6.254 1 89.62 472 THR B N 1
ATOM 8017 C CA . THR B 1 472 ? 2.338 -43.188 -6.887 1 89.62 472 THR B CA 1
ATOM 8018 C C . THR B 1 472 ? 2.973 -44.344 -6.133 1 89.62 472 THR B C 1
ATOM 8020 O O . THR B 1 472 ? 3.441 -45.312 -6.746 1 89.62 472 THR B O 1
ATOM 8023 N N . PHE B 1 473 ? 2.947 -44.281 -4.859 1 88.75 473 PHE B N 1
ATOM 8024 C CA . PHE B 1 473 ? 3.518 -45.344 -4.035 1 88.75 473 PHE B CA 1
ATOM 8025 C C . PHE B 1 473 ? 2.709 -46.625 -4.164 1 88.75 473 PHE B C 1
ATOM 8027 O O . PHE B 1 473 ? 3.277 -47.719 -4.289 1 88.75 473 PHE B O 1
ATOM 8034 N N . LEU B 1 474 ? 1.405 -46.531 -4.156 1 88.94 474 LEU B N 1
ATOM 8035 C CA . LEU B 1 474 ? 0.53 -47.688 -4.277 1 88.94 474 LEU B CA 1
ATOM 8036 C C . LEU B 1 474 ? 0.707 -48.344 -5.633 1 88.94 474 LEU B C 1
ATOM 8038 O O . LEU B 1 474 ? 0.648 -49.594 -5.73 1 88.94 474 LEU B O 1
ATOM 8042 N N . THR B 1 475 ? 0.89 -47.531 -6.605 1 92.06 475 THR B N 1
ATOM 8043 C CA . THR B 1 475 ? 1.109 -48.125 -7.926 1 92.06 475 THR B CA 1
ATOM 8044 C C . THR B 1 475 ? 2.428 -48.906 -7.969 1 92.06 475 THR B C 1
ATOM 8046 O O . THR B 1 475 ? 2.498 -50 -8.531 1 92.06 475 THR B O 1
ATOM 8049 N N . GLY B 1 476 ? 3.404 -48.344 -7.391 1 89.81 476 GLY B N 1
ATOM 8050 C CA . GLY B 1 476 ? 4.672 -49.062 -7.301 1 89.81 476 GLY B CA 1
ATOM 8051 C C . GLY B 1 476 ? 4.574 -50.344 -6.52 1 89.81 476 GLY B C 1
ATOM 8052 O O . GLY B 1 476 ? 5.152 -51.375 -6.918 1 89.81 476 GLY B O 1
ATOM 8053 N N . LEU B 1 477 ? 3.783 -50.406 -5.523 1 89.5 477 LEU B N 1
ATOM 8054 C CA . LEU B 1 477 ? 3.6 -51.562 -4.684 1 89.5 477 LEU B CA 1
ATOM 8055 C C . LEU B 1 477 ? 2.824 -52.656 -5.43 1 89.5 477 LEU B C 1
ATOM 8057 O O . LEU B 1 477 ? 3.088 -53.844 -5.254 1 89.5 477 LEU B O 1
ATOM 8061 N N . MET B 1 478 ? 1.926 -52.25 -6.25 1 91.5 478 MET B N 1
ATOM 8062 C CA . MET B 1 478 ? 1.121 -53.219 -6.992 1 91.5 478 MET B CA 1
ATOM 8063 C C . MET B 1 478 ? 1.924 -53.844 -8.133 1 91.5 478 MET B C 1
ATOM 8065 O O . MET B 1 478 ? 1.614 -54.938 -8.594 1 91.5 478 MET B O 1
ATOM 8069 N N . ILE B 1 479 ? 2.957 -53.188 -8.602 1 91.44 479 ILE B N 1
ATOM 8070 C CA . ILE B 1 479 ? 3.773 -53.656 -9.703 1 91.44 479 ILE B CA 1
ATOM 8071 C C . ILE B 1 479 ? 4.852 -54.594 -9.164 1 91.44 479 ILE B C 1
ATOM 8073 O O . ILE B 1 479 ? 5.273 -55.531 -9.852 1 91.44 479 ILE B O 1
ATOM 8077 N N . THR B 1 480 ? 5.223 -54.562 -7.941 1 91.19 480 THR B N 1
ATOM 8078 C CA . THR B 1 480 ? 6.34 -55.281 -7.363 1 91.19 480 THR B CA 1
ATOM 8079 C C . THR B 1 480 ? 6.051 -56.781 -7.352 1 91.19 480 THR B C 1
ATOM 8081 O O . THR B 1 480 ? 6.926 -57.594 -7.656 1 91.19 480 THR B O 1
ATOM 8084 N N . PRO B 1 481 ? 4.801 -57.25 -7.07 1 91.19 481 PRO B N 1
ATOM 8085 C CA . PRO B 1 481 ? 4.559 -58.688 -7.062 1 91.19 481 PRO B CA 1
ATOM 8086 C C . PRO B 1 481 ? 4.672 -59.312 -8.453 1 91.19 481 PRO B C 1
ATOM 8088 O O . PRO B 1 481 ? 4.859 -60.531 -8.578 1 91.19 481 PRO B O 1
ATOM 8091 N N . LEU B 1 482 ? 4.605 -58.562 -9.438 1 90.75 482 LEU B N 1
ATOM 8092 C CA . LEU B 1 482 ? 4.73 -59.094 -10.781 1 90.75 482 LEU B CA 1
ATOM 8093 C C . LEU B 1 482 ? 6.152 -59.562 -11.047 1 90.75 482 LEU B C 1
ATOM 8095 O O . LEU B 1 482 ? 6.383 -60.375 -11.961 1 90.75 482 LEU B O 1
ATOM 8099 N N . PHE B 1 483 ? 7.059 -59.156 -10.25 1 89.56 483 PHE B N 1
ATOM 8100 C CA . PHE B 1 483 ? 8.453 -59.531 -10.43 1 89.56 483 PHE B CA 1
ATOM 8101 C C . PHE B 1 483 ? 8.789 -60.781 -9.594 1 89.56 483 PHE B C 1
ATOM 8103 O O . PHE B 1 483 ? 9.93 -61.25 -9.594 1 89.56 483 PHE B O 1
ATOM 8110 N N . TYR B 1 484 ? 7.77 -61.25 -9.023 1 88.75 484 TYR B N 1
ATOM 8111 C CA . TYR B 1 484 ? 8.008 -62.469 -8.25 1 88.75 484 TYR B CA 1
ATOM 8112 C C . TYR B 1 484 ? 8.359 -63.625 -9.156 1 88.75 484 TYR B C 1
ATOM 8114 O O . TYR B 1 484 ? 7.652 -63.906 -10.125 1 88.75 484 TYR B O 1
ATOM 8122 N N . GLY B 1 485 ? 9.477 -64.5 -8.922 1 82.38 485 GLY B N 1
ATOM 8123 C CA . GLY B 1 485 ? 9.898 -65.688 -9.68 1 82.38 485 GLY B CA 1
ATOM 8124 C C . GLY B 1 485 ? 10.867 -65.375 -10.797 1 82.38 485 GLY B C 1
ATOM 8125 O O . GLY B 1 485 ? 11.133 -66.188 -11.656 1 82.38 485 GLY B O 1
ATOM 8126 N N . TYR B 1 486 ? 11.203 -64.125 -10.836 1 82.94 486 TYR B N 1
ATOM 8127 C CA . TYR B 1 486 ? 12.156 -63.688 -11.875 1 82.94 486 TYR B CA 1
ATOM 8128 C C . TYR B 1 486 ? 13.43 -64.5 -11.797 1 82.94 486 TYR B C 1
ATOM 8130 O O . TYR B 1 486 ? 14 -64.875 -12.82 1 82.94 486 TYR B O 1
ATOM 8138 N N . ALA B 1 487 ? 13.797 -64.812 -10.609 1 79.5 487 ALA B N 1
ATOM 8139 C CA . ALA B 1 487 ? 15.039 -65.5 -10.406 1 79.5 487 ALA B CA 1
ATOM 8140 C C . ALA B 1 487 ? 14.914 -67 -10.875 1 79.5 487 ALA B C 1
ATOM 8142 O O . ALA B 1 487 ? 15.898 -67.625 -11.266 1 79.5 487 ALA B O 1
ATOM 8143 N N . ASN B 1 488 ? 13.711 -67.562 -10.93 1 77.25 488 ASN B N 1
ATOM 8144 C CA . ASN B 1 488 ? 13.5 -68.938 -11.289 1 77.25 488 ASN B CA 1
ATOM 8145 C C . ASN B 1 488 ? 13.461 -69.125 -12.805 1 77.25 488 ASN B C 1
ATOM 8147 O O . ASN B 1 488 ? 13.547 -70.25 -13.297 1 77.25 488 ASN B O 1
ATOM 8151 N N . LEU B 1 489 ? 13.281 -68.125 -13.609 1 80.75 489 LEU B N 1
ATOM 8152 C CA . LEU B 1 489 ? 13.164 -68.25 -15.062 1 80.75 489 LEU B CA 1
ATOM 8153 C C . LEU B 1 489 ? 14.539 -68.438 -15.703 1 80.75 489 LEU B C 1
ATOM 8155 O O . LEU B 1 489 ? 14.664 -69 -16.781 1 80.75 489 LEU B O 1
ATOM 8159 N N . GLY B 1 490 ? 15.656 -68.188 -15.039 1 71.38 490 GLY B N 1
ATOM 8160 C CA . GLY B 1 490 ? 17.031 -68.438 -15.469 1 71.38 490 GLY B CA 1
ATOM 8161 C C . GLY B 1 490 ? 17.438 -67.625 -16.672 1 71.38 490 GLY B C 1
ATOM 8162 O O . GLY B 1 490 ? 18.609 -67.562 -17.016 1 71.38 490 GLY B O 1
ATOM 8163 N N . ARG B 1 491 ? 16.469 -67.188 -17.516 1 77.06 491 ARG B N 1
ATOM 8164 C CA . ARG B 1 491 ? 16.812 -66.375 -18.672 1 77.06 491 ARG B CA 1
ATOM 8165 C C . ARG B 1 491 ? 15.945 -65.125 -18.75 1 77.06 491 ARG B C 1
ATOM 8167 O O . ARG B 1 491 ? 14.93 -65 -18.062 1 77.06 491 ARG B O 1
ATOM 8174 N N . LEU B 1 492 ? 16.375 -64.25 -19.578 1 82.88 492 LEU B N 1
ATOM 8175 C CA . LEU B 1 492 ? 15.578 -63.031 -19.828 1 82.88 492 LEU B CA 1
ATOM 8176 C C . LEU B 1 492 ? 14.398 -63.344 -20.734 1 82.88 492 LEU B C 1
ATOM 8178 O O . LEU B 1 492 ? 14.555 -64.062 -21.734 1 82.88 492 LEU B O 1
ATOM 8182 N N . VAL B 1 493 ? 13.258 -63.031 -20.234 1 84.25 493 VAL B N 1
ATOM 8183 C CA . VAL B 1 493 ? 12.07 -63.375 -21 1 84.25 493 VAL B CA 1
ATOM 8184 C C . VAL B 1 493 ? 11.383 -62.125 -21.531 1 84.25 493 VAL B C 1
ATOM 8186 O O . VAL B 1 493 ? 11.531 -61.031 -20.969 1 84.25 493 VAL B O 1
ATOM 8189 N N . SER B 1 494 ? 10.828 -62.219 -22.688 1 84.88 494 SER B N 1
ATOM 8190 C CA . SER B 1 494 ? 10.031 -61.156 -23.312 1 84.88 494 SER B CA 1
ATOM 8191 C C . SER B 1 494 ? 8.781 -61.75 -23.969 1 84.88 494 SER B C 1
ATOM 8193 O O . SER B 1 494 ? 8.633 -62.969 -24.078 1 84.88 494 SER B O 1
ATOM 8195 N N . LEU B 1 495 ? 7.867 -60.906 -24.188 1 86.81 495 LEU B N 1
ATOM 8196 C CA . LEU B 1 495 ? 6.664 -61.344 -24.891 1 86.81 495 LEU B CA 1
ATOM 8197 C C . LEU B 1 495 ? 6.754 -61.062 -26.375 1 86.81 495 LEU B C 1
ATOM 8199 O O . LEU B 1 495 ? 5.754 -60.688 -27 1 86.81 495 LEU B O 1
ATOM 8203 N N . SER B 1 496 ? 7.934 -61.219 -26.812 1 87.19 496 SER B N 1
ATOM 8204 C CA . SER B 1 496 ? 8.133 -61 -28.25 1 87.19 496 SER B CA 1
ATOM 8205 C C . SER B 1 496 ? 7.398 -62.062 -29.062 1 87.19 496 SER B C 1
ATOM 8207 O O . SER B 1 496 ? 7.324 -63.219 -28.672 1 87.19 496 SER B O 1
ATOM 8209 N N . PRO B 1 497 ? 6.777 -61.625 -30.109 1 85.81 497 PRO B N 1
ATOM 8210 C CA . PRO B 1 497 ? 6.074 -62.594 -30.969 1 85.81 497 PRO B CA 1
ATOM 8211 C C . PRO B 1 497 ? 6.965 -63.75 -31.406 1 85.81 497 PRO B C 1
ATOM 8213 O O . PRO B 1 497 ? 6.492 -64.875 -31.516 1 85.81 497 PRO B O 1
ATOM 8216 N N . LEU B 1 498 ? 8.211 -63.5 -31.516 1 86.12 498 LEU B N 1
ATOM 8217 C CA . LEU B 1 498 ? 9.133 -64.562 -31.938 1 86.12 498 LEU B CA 1
ATOM 8218 C C . LEU B 1 498 ? 9.367 -65.562 -30.812 1 86.12 498 LEU B C 1
ATOM 8220 O O . LEU B 1 498 ? 9.414 -66.75 -31.047 1 86.12 498 LEU B O 1
ATOM 8224 N N . GLU B 1 499 ? 9.562 -65.062 -29.688 1 87.56 499 GLU B N 1
ATOM 8225 C CA . GLU B 1 499 ? 9.789 -65.938 -28.547 1 87.56 499 GLU B CA 1
ATOM 8226 C C . GLU B 1 499 ? 8.555 -66.812 -28.25 1 87.56 499 GLU B C 1
ATOM 8228 O O . GLU B 1 499 ? 8.672 -68 -27.922 1 87.56 499 GLU B O 1
ATOM 8233 N N . ILE B 1 500 ? 7.469 -66.188 -28.422 1 87.06 500 ILE B N 1
ATOM 8234 C CA . ILE B 1 500 ? 6.215 -66.875 -28.172 1 87.06 500 ILE B CA 1
ATOM 8235 C C . ILE B 1 500 ? 5.988 -67.938 -29.266 1 87.06 500 ILE B C 1
ATOM 8237 O O . ILE B 1 500 ? 5.586 -69.062 -28.984 1 87.06 500 ILE B O 1
ATOM 8241 N N . ALA B 1 501 ? 6.18 -67.562 -30.453 1 86.06 501 ALA B N 1
ATOM 8242 C CA . ALA B 1 501 ? 6.02 -68.5 -31.562 1 86.06 501 ALA B CA 1
ATOM 8243 C C . ALA B 1 501 ? 6.965 -69.688 -31.422 1 86.06 501 ALA B C 1
ATOM 8245 O O . ALA B 1 501 ? 6.57 -70.812 -31.641 1 86.06 501 ALA B O 1
ATOM 8246 N N . LYS B 1 502 ? 8.172 -69.438 -31.078 1 88 502 LYS B N 1
ATOM 8247 C CA . LYS B 1 502 ? 9.148 -70.5 -30.922 1 88 502 LYS B CA 1
ATOM 8248 C C . LYS B 1 502 ? 8.75 -71.438 -29.781 1 88 502 LYS B C 1
ATOM 8250 O O . LYS B 1 502 ? 9.023 -72.625 -29.844 1 88 502 LYS B O 1
ATOM 8255 N N . ALA B 1 503 ? 8.156 -70.938 -28.797 1 87.12 503 ALA B N 1
ATOM 8256 C CA . ALA B 1 503 ? 7.762 -71.688 -27.641 1 87.12 503 ALA B CA 1
ATOM 8257 C C . ALA B 1 503 ? 6.707 -72.75 -28.016 1 87.12 503 ALA B C 1
ATOM 8259 O O . ALA B 1 503 ? 6.535 -73.75 -27.312 1 87.12 503 ALA B O 1
ATOM 8260 N N . PHE B 1 504 ? 6.039 -72.562 -29.141 1 85.94 504 PHE B N 1
ATOM 8261 C CA . PHE B 1 504 ? 5.07 -73.5 -29.625 1 85.94 504 PHE B CA 1
ATOM 8262 C C . PHE B 1 504 ? 5.703 -74.438 -30.641 1 85.94 504 PHE B C 1
ATOM 8264 O O . PHE B 1 504 ? 5.051 -75.375 -31.141 1 85.94 504 PHE B O 1
ATOM 8271 N N . ASP B 1 505 ? 6.91 -74.25 -31.047 1 83.38 505 ASP B N 1
ATOM 8272 C CA . ASP B 1 505 ? 7.77 -75.062 -31.891 1 83.38 505 ASP B CA 1
ATOM 8273 C C . ASP B 1 505 ? 7.102 -75.375 -33.219 1 83.38 505 ASP B C 1
ATOM 8275 O O . ASP B 1 505 ? 6.965 -76.5 -33.625 1 83.38 505 ASP B O 1
ATOM 8279 N N . PRO B 1 506 ? 6.785 -74.375 -33.875 1 82.12 506 PRO B N 1
ATOM 8280 C CA . PRO B 1 506 ? 6.289 -74.625 -35.219 1 82.12 506 PRO B CA 1
ATOM 8281 C C . PRO B 1 506 ? 7.371 -75.125 -36.156 1 82.12 506 PRO B C 1
ATOM 8283 O O . PRO B 1 506 ? 8.562 -74.938 -35.906 1 82.12 506 PRO B O 1
ATOM 8286 N N . PRO B 1 507 ? 6.965 -75.875 -37.188 1 78.44 507 PRO B N 1
ATOM 8287 C CA . PRO B 1 507 ? 7.949 -76.438 -38.094 1 78.44 507 PRO B CA 1
ATOM 8288 C C . PRO B 1 507 ? 8.852 -75.375 -38.75 1 78.44 507 PRO B C 1
ATOM 8290 O O . PRO B 1 507 ? 10 -75.688 -39.062 1 78.44 507 PRO B O 1
ATOM 8293 N N . GLN B 1 508 ? 8.406 -74.188 -38.812 1 80.62 508 GLN B N 1
ATOM 8294 C CA . GLN B 1 508 ? 9.164 -73.125 -39.5 1 80.62 508 GLN B CA 1
ATOM 8295 C C . GLN B 1 508 ? 10.312 -72.625 -38.625 1 80.62 508 GLN B C 1
ATOM 8297 O O . GLN B 1 508 ? 11.281 -72.062 -39.125 1 80.62 508 GLN B O 1
ATOM 8302 N N . LEU B 1 509 ? 10.211 -72.875 -37.312 1 82.31 509 LEU B N 1
ATOM 8303 C CA . LEU B 1 509 ? 11.203 -72.312 -36.406 1 82.31 509 LEU B CA 1
ATOM 8304 C C . LEU B 1 509 ? 11.961 -73.438 -35.688 1 82.31 509 LEU B C 1
ATOM 8306 O O . LEU B 1 509 ? 12.625 -73.188 -34.656 1 82.31 509 LEU B O 1
ATOM 8310 N N . ARG B 1 510 ? 11.992 -74.562 -36.125 1 80.38 510 ARG B N 1
ATOM 8311 C CA . ARG B 1 510 ? 12.586 -75.75 -35.438 1 80.38 510 ARG B CA 1
ATOM 8312 C C . ARG B 1 510 ? 14.109 -75.688 -35.5 1 80.38 510 ARG B C 1
ATOM 8314 O O . ARG B 1 510 ? 14.789 -76.312 -34.719 1 80.38 510 ARG B O 1
ATOM 8321 N N . GLU B 1 511 ? 14.609 -74.812 -36.281 1 79.44 511 GLU B N 1
ATOM 8322 C CA . GLU B 1 511 ? 16.047 -74.75 -36.469 1 79.44 511 GLU B CA 1
ATOM 8323 C C . GLU B 1 511 ? 16.719 -74.125 -35.25 1 79.44 511 GLU B C 1
ATOM 8325 O O . GLU B 1 511 ? 17.906 -74.312 -35 1 79.44 511 GLU B O 1
ATOM 8330 N N . ALA B 1 512 ? 15.953 -73.438 -34.5 1 82.62 512 ALA B N 1
ATOM 8331 C CA . ALA B 1 512 ? 16.531 -72.75 -33.344 1 82.62 512 ALA B CA 1
ATOM 8332 C C . ALA B 1 512 ? 16.391 -73.562 -32.062 1 82.62 512 ALA B C 1
ATOM 8334 O O . ALA B 1 512 ? 15.5 -74.438 -31.969 1 82.62 512 ALA B O 1
ATOM 8335 N N . ALA B 1 513 ? 17.281 -73.25 -31.125 1 80.44 513 ALA B N 1
ATOM 8336 C CA . ALA B 1 513 ? 17.266 -73.938 -29.844 1 80.44 513 ALA B CA 1
ATOM 8337 C C . ALA B 1 513 ? 16.031 -73.562 -29.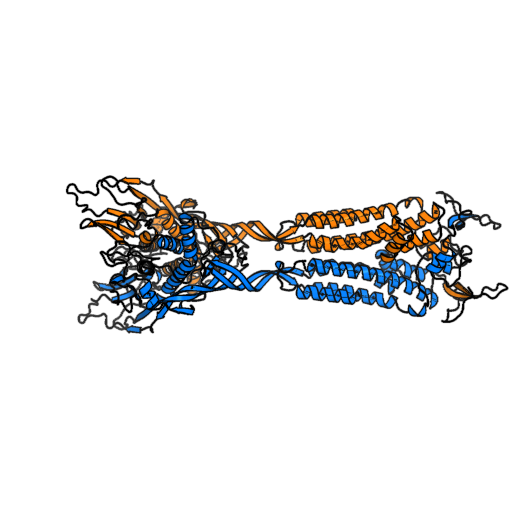031 1 80.44 513 ALA B C 1
ATOM 8339 O O . ALA B 1 513 ? 15.57 -72.438 -29.078 1 80.44 513 ALA B O 1
ATOM 8340 N N . SER B 1 514 ? 15.531 -74.562 -28.375 1 79.06 514 SER B N 1
ATOM 8341 C CA . SER B 1 514 ? 14.273 -74.375 -27.656 1 79.06 514 SER B CA 1
ATOM 8342 C C . SER B 1 514 ? 14.453 -73.5 -26.422 1 79.06 514 SER B C 1
ATOM 8344 O O . SER B 1 514 ? 13.484 -72.938 -25.938 1 79.06 514 SER B O 1
ATOM 8346 N N . ASN B 1 515 ? 15.656 -73.312 -25.875 1 77.69 515 ASN B N 1
ATOM 8347 C CA . ASN B 1 515 ? 15.867 -72.5 -24.688 1 77.69 515 ASN B CA 1
ATOM 8348 C C . ASN B 1 515 ? 16.516 -71.188 -25.016 1 77.69 515 ASN B C 1
ATOM 8350 O O . ASN B 1 515 ? 17.062 -70.5 -24.141 1 77.69 515 ASN B O 1
ATOM 8354 N N . SER B 1 516 ? 16.375 -70.75 -26.172 1 79.25 516 SER B N 1
ATOM 8355 C CA . SER B 1 516 ? 17.031 -69.5 -26.578 1 79.25 516 SER B CA 1
ATOM 8356 C C . SER B 1 516 ? 16.188 -68.25 -26.234 1 79.25 516 SER B C 1
ATOM 8358 O O . SER B 1 516 ? 14.961 -68.312 -26.281 1 79.25 516 SER B O 1
ATOM 8360 N N . ASP B 1 517 ? 16.891 -67.312 -25.766 1 82.06 517 ASP B N 1
ATOM 8361 C CA . ASP B 1 517 ? 16.25 -66 -25.516 1 82.06 517 ASP B CA 1
ATOM 8362 C C . ASP B 1 517 ? 16.016 -65.25 -26.828 1 82.06 517 ASP B C 1
ATOM 8364 O O . ASP B 1 517 ? 16.422 -65.688 -27.891 1 82.06 517 ASP B O 1
ATOM 8368 N N . ALA B 1 518 ? 15.289 -64.125 -26.719 1 82.56 518 ALA B N 1
ATOM 8369 C CA . ALA B 1 518 ? 14.914 -63.406 -27.906 1 82.56 518 ALA B CA 1
ATOM 8370 C C . ALA B 1 518 ? 16.156 -62.969 -28.703 1 82.56 518 ALA B C 1
ATOM 8372 O O . ALA B 1 518 ? 16.156 -63.031 -29.922 1 82.56 518 ALA B O 1
ATOM 8373 N N . LYS B 1 519 ? 17.203 -62.625 -28.031 1 82.25 519 LYS B N 1
ATOM 8374 C CA . LYS B 1 519 ? 18.422 -62.188 -28.719 1 82.25 519 LYS B CA 1
ATOM 8375 C C . LYS B 1 519 ? 19.094 -63.375 -29.422 1 82.25 519 LYS B C 1
ATOM 8377 O O . LYS B 1 519 ? 19.578 -63.219 -30.547 1 82.25 519 LYS B O 1
ATOM 8382 N N . ALA B 1 520 ? 19.094 -64.438 -28.797 1 84.25 520 ALA B N 1
ATOM 8383 C CA . ALA B 1 520 ? 19.703 -65.625 -29.375 1 84.25 520 ALA B CA 1
ATOM 8384 C C . ALA B 1 520 ? 18.875 -66.125 -30.547 1 84.25 520 ALA B C 1
ATOM 8386 O O . ALA B 1 520 ? 19.438 -66.625 -31.531 1 84.25 520 ALA B O 1
ATOM 8387 N N . LEU B 1 521 ? 17.656 -66 -30.391 1 86.69 521 LEU B N 1
ATOM 8388 C CA . LEU B 1 521 ? 16.781 -66.438 -31.484 1 86.69 521 LEU B CA 1
ATOM 8389 C C . LEU B 1 521 ? 16.984 -65.562 -32.719 1 86.69 521 LEU B C 1
ATOM 8391 O O . LEU B 1 521 ? 16.953 -66.062 -33.844 1 86.69 521 LEU B O 1
ATOM 8395 N N . LEU B 1 522 ? 17.156 -64.375 -32.469 1 86.62 522 LEU B N 1
ATOM 8396 C CA . LEU B 1 522 ? 17.359 -63.438 -33.594 1 86.62 522 LEU B CA 1
ATOM 8397 C C . LEU B 1 522 ? 18.703 -63.719 -34.25 1 86.62 522 LEU B C 1
ATOM 8399 O O . LEU B 1 522 ? 18.844 -63.438 -35.469 1 86.62 522 LEU B O 1
ATOM 8403 N N . GLY B 1 523 ? 19.656 -64.125 -33.531 1 82.81 523 GLY B N 1
ATOM 8404 C CA . GLY B 1 523 ? 20.938 -64.5 -34.125 1 82.81 523 GLY B CA 1
ATOM 8405 C C . GLY B 1 523 ? 20.859 -65.688 -35.031 1 82.81 523 GLY B C 1
ATOM 8406 O O . GLY B 1 523 ? 21.5 -65.75 -36.094 1 82.81 523 GLY B O 1
ATOM 8407 N N . SER B 1 524 ? 19.953 -66.688 -34.719 1 85.62 524 SER B N 1
ATOM 8408 C CA . SER B 1 524 ? 19.875 -67.938 -35.469 1 85.62 524 SER B CA 1
ATOM 8409 C C . SER B 1 524 ? 18.844 -67.812 -36.594 1 85.62 524 SER B C 1
ATOM 8411 O O . SER B 1 524 ? 19.062 -68.312 -37.719 1 85.62 524 SER B O 1
ATOM 8413 N N . LEU B 1 525 ? 17.719 -67.188 -36.344 1 87.56 525 LEU B N 1
ATOM 8414 C CA . LEU B 1 525 ? 16.609 -67.188 -37.281 1 87.56 525 LEU B CA 1
ATOM 8415 C C . LEU B 1 525 ? 16.375 -65.75 -37.812 1 87.56 525 LEU B C 1
ATOM 8417 O O . LEU B 1 525 ? 15.445 -65.562 -38.594 1 87.56 525 LEU B O 1
ATOM 8421 N N . GLY B 1 526 ? 17.141 -64.875 -37.531 1 83.88 526 GLY B N 1
ATOM 8422 C CA . GLY B 1 526 ? 16.906 -63.5 -37.844 1 83.88 526 GLY B CA 1
ATOM 8423 C C . GLY B 1 526 ? 16.781 -63.219 -39.312 1 83.88 526 GLY B C 1
ATOM 8424 O O . GLY B 1 526 ? 15.984 -62.375 -39.75 1 83.88 526 GLY B O 1
ATOM 8425 N N . ASN B 1 527 ? 17.391 -64 -40.094 1 83.5 527 ASN B N 1
ATOM 8426 C CA . ASN B 1 527 ? 17.453 -63.688 -41.531 1 83.5 527 ASN B CA 1
ATOM 8427 C C . ASN B 1 527 ? 16.469 -64.562 -42.312 1 83.5 527 ASN B C 1
ATOM 8429 O O . ASN B 1 527 ? 16.328 -64.375 -43.531 1 83.5 527 ASN B O 1
ATOM 8433 N N . LYS B 1 528 ? 15.703 -65.312 -41.656 1 87.31 528 LYS B N 1
ATOM 8434 C CA . LYS B 1 528 ? 14.703 -66.188 -42.312 1 87.31 528 LYS B CA 1
ATOM 8435 C C . LYS B 1 528 ? 13.508 -65.312 -42.781 1 87.31 528 LYS B C 1
ATOM 8437 O O . LYS B 1 528 ? 12.984 -64.5 -42 1 87.31 528 LYS B O 1
ATOM 8442 N N . GLN B 1 529 ? 13.141 -65.5 -44.031 1 88.75 529 GLN B N 1
ATOM 8443 C CA . GLN B 1 529 ? 12.023 -64.75 -44.562 1 88.75 529 GLN B CA 1
ATOM 8444 C C . GLN B 1 529 ? 10.703 -65.5 -44.375 1 88.75 529 GLN B C 1
ATOM 8446 O O . GLN B 1 529 ? 10.578 -66.625 -44.75 1 88.75 529 GLN B O 1
ATOM 8451 N N . VAL B 1 530 ? 9.805 -64.812 -43.656 1 85.31 530 VAL B N 1
ATOM 8452 C CA . VAL B 1 530 ? 8.508 -65.438 -43.375 1 85.31 530 VAL B CA 1
ATOM 8453 C C . VAL B 1 530 ? 7.395 -64.438 -43.75 1 85.31 530 VAL B C 1
ATOM 8455 O O . VAL B 1 530 ? 7.547 -63.25 -43.594 1 85.31 530 VAL B O 1
ATOM 8458 N N . ASN B 1 531 ? 6.383 -64.938 -44.375 1 89 531 ASN B N 1
ATOM 8459 C CA . ASN B 1 531 ? 5.211 -64.125 -44.688 1 89 531 ASN B CA 1
ATOM 8460 C C . ASN B 1 531 ? 3.922 -64.812 -44.219 1 89 531 ASN B C 1
ATOM 8462 O O . ASN B 1 531 ? 3.842 -66 -44.188 1 89 531 ASN B O 1
ATOM 8466 N N . TYR B 1 532 ? 3.092 -63.906 -43.781 1 87.5 532 TYR B N 1
ATOM 8467 C CA . TYR B 1 532 ? 1.752 -64.375 -43.438 1 87.5 532 TYR B CA 1
ATOM 8468 C C . TYR B 1 532 ? 0.839 -64.312 -44.656 1 87.5 532 TYR B C 1
ATOM 8470 O O . TYR B 1 532 ? 0.705 -63.312 -45.312 1 87.5 532 TYR B O 1
ATOM 8478 N N . GLY B 1 533 ? 0.369 -65.5 -44.969 1 85.5 533 GLY B N 1
ATOM 8479 C CA . GLY B 1 533 ? -0.473 -65.562 -46.156 1 85.5 533 GLY B CA 1
ATOM 8480 C C . GLY B 1 533 ? -1.151 -66.938 -46.312 1 85.5 533 GLY B C 1
ATOM 8481 O O . GLY B 1 533 ? -1.302 -67.688 -45.312 1 85.5 533 GLY B O 1
ATOM 8482 N N . ILE B 1 534 ? -1.636 -67.25 -47.562 1 84.75 534 ILE B N 1
ATOM 8483 C CA . ILE B 1 534 ? -2.363 -68.438 -47.875 1 84.75 534 ILE B CA 1
ATOM 8484 C C . ILE B 1 534 ? -1.382 -69.562 -48.281 1 84.75 534 ILE B C 1
ATOM 8486 O O . ILE B 1 534 ? -0.556 -69.312 -49.188 1 84.75 534 ILE B O 1
ATOM 8490 N N . VAL B 1 535 ? -1.361 -70.625 -47.5 1 84.81 535 VAL B N 1
ATOM 8491 C CA . VAL B 1 535 ? -0.514 -71.812 -47.812 1 84.81 535 VAL B CA 1
ATOM 8492 C C . VAL B 1 535 ? -1.384 -73 -48.125 1 84.81 535 VAL B C 1
ATOM 8494 O O . VAL B 1 535 ? -2.369 -73.25 -47.438 1 84.81 535 VAL B O 1
ATOM 8497 N N . HIS B 1 536 ? -1.083 -73.688 -49.312 1 78.25 536 HIS B N 1
ATOM 8498 C CA . HIS B 1 536 ? -1.834 -74.875 -49.719 1 78.25 536 HIS B CA 1
ATOM 8499 C C . HIS B 1 536 ? -1.165 -76.188 -49.25 1 78.25 536 HIS B C 1
ATOM 8501 O O . HIS B 1 536 ? 0.028 -76.375 -49.469 1 78.25 536 HIS B O 1
ATOM 8507 N N . ARG B 1 537 ? -1.689 -76.812 -48.125 1 68.94 537 ARG B N 1
ATOM 8508 C CA . ARG B 1 537 ? -1.155 -78.125 -47.625 1 68.94 537 ARG B CA 1
ATOM 8509 C C . ARG B 1 537 ? -1.588 -79.25 -48.531 1 68.94 537 ARG B C 1
ATOM 8511 O O . ARG B 1 537 ? -2.748 -79.312 -48.938 1 68.94 537 ARG B O 1
ATOM 8518 N N . HIS B 1 538 ? -0.646 -79.875 -49.25 1 54.12 538 HIS B N 1
ATOM 8519 C CA . HIS B 1 538 ? -0.924 -81 -50.094 1 54.12 538 HIS B CA 1
ATOM 8520 C C . HIS B 1 538 ? -1.668 -82.125 -49.344 1 54.12 538 HIS B C 1
ATOM 8522 O O . HIS B 1 538 ? -1.115 -83.188 -49.094 1 54.12 538 HIS B O 1
ATOM 8528 N N . THR B 1 539 ? -2.279 -82 -48.281 1 49.53 539 THR B N 1
ATOM 8529 C CA . THR B 1 539 ? -3.043 -83.188 -47.875 1 49.53 539 THR B CA 1
ATOM 8530 C C . THR B 1 539 ? -4.199 -83.438 -48.844 1 49.53 539 THR B C 1
ATOM 8532 O O . THR B 1 539 ? -4.559 -82.562 -49.625 1 49.53 539 THR B O 1
ATOM 8535 N N . SER B 1 540 ? -4.777 -84.75 -48.906 1 48.19 540 SER B N 1
ATOM 8536 C CA . SER B 1 540 ? -5.824 -85.25 -49.781 1 48.19 540 SER B CA 1
ATOM 8537 C C . SER B 1 540 ? -6.93 -84.25 -50 1 48.19 540 SER B C 1
ATOM 8539 O O . SER B 1 540 ? -7.68 -84.312 -50.969 1 48.19 540 SER B O 1
ATOM 8541 N N . ARG B 1 541 ? -7.434 -83.625 -49 1 52.19 541 ARG B N 1
ATOM 8542 C CA . ARG B 1 541 ? -8.625 -82.75 -49.156 1 52.19 541 ARG B CA 1
ATOM 8543 C C . ARG B 1 541 ? -8.242 -81.312 -49.375 1 52.19 541 ARG B C 1
ATOM 8545 O O . ARG B 1 541 ? -7.625 -80.688 -48.5 1 52.19 541 ARG B O 1
ATOM 8552 N N . GLY B 1 542 ? -7.355 -80.625 -50.219 1 52.88 542 GLY B N 1
ATOM 8553 C CA . GLY B 1 542 ? -6.988 -79.375 -50.812 1 52.88 542 GLY B CA 1
ATOM 8554 C C . GLY B 1 542 ? -7.273 -78.188 -49.906 1 52.88 542 GLY B C 1
ATOM 8555 O O . GLY B 1 542 ? -7.707 -77.125 -50.375 1 52.88 542 GLY B O 1
ATOM 8556 N N . SER B 1 543 ? -7.074 -78.125 -48.594 1 65.69 543 SER B N 1
ATOM 8557 C CA . SER B 1 543 ? -7.625 -77.062 -47.812 1 65.69 543 SER B CA 1
ATOM 8558 C C . SER B 1 543 ? -6.617 -75.875 -47.625 1 65.69 543 SER B C 1
ATOM 8560 O O . SER B 1 543 ? -5.43 -76.125 -47.406 1 65.69 543 SER B O 1
ATOM 8562 N N . ALA B 1 544 ? -6.898 -74.625 -48.156 1 77.62 544 ALA B N 1
ATOM 8563 C CA . ALA B 1 544 ? -6.137 -73.375 -48.031 1 77.62 544 ALA B CA 1
ATOM 8564 C C . ALA B 1 544 ? -6.176 -72.875 -46.594 1 77.62 544 ALA B C 1
ATOM 8566 O O . ALA B 1 544 ? -7.238 -72.875 -45.969 1 77.62 544 ALA B O 1
ATOM 8567 N N . LEU B 1 545 ? -4.93 -72.75 -45.938 1 82.06 545 LEU B N 1
ATOM 8568 C CA . LEU B 1 545 ? -4.824 -72.25 -44.594 1 82.06 545 LEU B CA 1
ATOM 8569 C C . LEU B 1 545 ? -4.023 -70.938 -44.562 1 82.06 545 LEU B C 1
ATOM 8571 O O . LEU B 1 545 ? -3.162 -70.75 -45.406 1 82.06 545 LEU B O 1
ATOM 8575 N N . LEU B 1 546 ? -4.383 -70.062 -43.688 1 84.25 546 LEU B N 1
ATOM 8576 C CA . LEU B 1 546 ? -3.609 -68.812 -43.438 1 84.25 546 LEU B CA 1
ATOM 8577 C C . LEU B 1 546 ? -2.559 -69.062 -42.375 1 84.25 546 LEU B C 1
ATOM 8579 O O . LEU B 1 546 ? -2.893 -69.375 -41.219 1 84.25 546 LEU B O 1
ATOM 8583 N N . MET B 1 547 ? -1.33 -68.938 -42.688 1 85.44 547 MET B N 1
ATOM 8584 C CA . MET B 1 547 ? -0.268 -69.188 -41.688 1 85.44 547 MET B CA 1
ATOM 8585 C C . MET B 1 547 ? 1.031 -68.5 -42.156 1 85.44 547 MET B C 1
ATOM 8587 O O . MET B 1 547 ? 1.129 -68 -43.281 1 85.44 547 MET B O 1
ATOM 8591 N N . PHE B 1 548 ? 1.896 -68.438 -41.219 1 87.81 548 PHE B N 1
ATOM 8592 C CA . PHE B 1 548 ? 3.244 -67.938 -41.562 1 87.81 548 PHE B CA 1
ATOM 8593 C C . PHE B 1 548 ? 4.02 -69.062 -42.25 1 87.81 548 PHE B C 1
ATOM 8595 O O . PHE B 1 548 ? 3.986 -70.25 -41.812 1 87.81 548 PHE B O 1
ATOM 8602 N N . ALA B 1 549 ? 4.434 -68.75 -43.375 1 85.44 549 ALA B N 1
ATOM 8603 C CA . ALA B 1 549 ? 5.258 -69.688 -44.125 1 85.44 549 ALA B CA 1
ATOM 8604 C C . ALA B 1 549 ? 6.41 -69 -44.812 1 85.44 549 ALA B C 1
ATOM 8606 O O . ALA B 1 549 ? 6.566 -67.812 -44.688 1 85.44 549 ALA B O 1
ATOM 8607 N N . ASP B 1 550 ? 7.25 -69.812 -45.406 1 82.81 550 ASP B N 1
ATOM 8608 C CA . ASP B 1 550 ? 8.336 -69.25 -46.188 1 82.81 550 ASP B CA 1
ATOM 8609 C C . ASP B 1 550 ? 7.801 -68.312 -47.281 1 82.81 550 ASP B C 1
ATOM 8611 O O . ASP B 1 550 ? 6.75 -68.562 -47.844 1 82.81 550 ASP B O 1
ATOM 8615 N N . ALA B 1 551 ? 8.461 -67.25 -47.406 1 82 551 ALA B N 1
ATOM 8616 C CA . ALA B 1 551 ? 8.008 -66.188 -48.312 1 82 551 ALA B CA 1
ATOM 8617 C C . ALA B 1 551 ? 7.691 -66.75 -49.688 1 82 551 ALA B C 1
ATOM 8619 O O . ALA B 1 551 ? 6.82 -66.25 -50.375 1 82 551 ALA B O 1
ATOM 8620 N N . GLU B 1 552 ? 8.289 -67.75 -50.031 1 80.56 552 GLU B N 1
ATOM 8621 C CA . GLU B 1 552 ? 8.109 -68.312 -51.375 1 80.56 552 GLU B CA 1
ATOM 8622 C C . GLU B 1 552 ? 6.824 -69.125 -51.469 1 80.56 552 GLU B C 1
ATOM 8624 O O . GLU B 1 552 ? 6.23 -69.25 -52.531 1 80.56 552 GLU B O 1
ATOM 8629 N N . THR B 1 553 ? 6.414 -69.625 -50.344 1 82 553 THR B N 1
ATOM 8630 C CA . THR B 1 553 ? 5.273 -70.5 -50.375 1 82 553 THR B CA 1
ATOM 8631 C C . THR B 1 553 ? 3.982 -69.75 -50 1 82 553 THR B C 1
ATOM 8633 O O . THR B 1 553 ? 2.893 -70.188 -50.406 1 82 553 THR B O 1
ATOM 8636 N N . ALA B 1 554 ? 4.121 -68.688 -49.406 1 84.56 554 ALA B N 1
ATOM 8637 C CA . ALA B 1 554 ? 2.932 -67.938 -48.938 1 84.56 554 ALA B CA 1
ATOM 8638 C C . ALA B 1 554 ? 2.432 -66.938 -49.969 1 84.56 554 ALA B C 1
ATOM 8640 O O . ALA B 1 554 ? 3.215 -66.188 -50.531 1 84.56 554 ALA B O 1
ATOM 8641 N N . ARG B 1 555 ? 1.164 -67.125 -50.375 1 81.75 555 ARG B N 1
ATOM 8642 C CA . ARG B 1 555 ? 0.551 -66.188 -51.312 1 81.75 555 ARG B CA 1
ATOM 8643 C C . ARG B 1 555 ? -0.255 -65.125 -50.594 1 81.75 555 ARG B C 1
ATOM 8645 O O . ARG B 1 555 ? -0.915 -65.375 -49.594 1 81.75 555 ARG B O 1
ATOM 8652 N N . LYS B 1 556 ? -0.267 -63.906 -51.094 1 81.69 556 LYS B N 1
ATOM 8653 C CA . LYS B 1 556 ? -0.97 -62.781 -50.5 1 81.69 556 LYS B CA 1
ATOM 8654 C C . LYS B 1 556 ? -2.482 -62.969 -50.562 1 81.69 556 LYS B C 1
ATOM 8656 O O . LYS B 1 556 ? -3.025 -63.344 -51.594 1 81.69 556 LYS B O 1
ATOM 8661 N N . PRO B 1 557 ? -2.984 -62.781 -49.281 1 77.62 557 PRO B N 1
ATOM 8662 C CA . PRO B 1 557 ? -4.438 -62.969 -49.281 1 77.62 557 PRO B CA 1
ATOM 8663 C C . PRO B 1 557 ? -5.168 -61.812 -49.969 1 77.62 557 PRO B C 1
ATOM 8665 O O . PRO B 1 557 ? -4.758 -60.656 -49.875 1 77.62 557 PRO B O 1
ATOM 8668 N N . LYS B 1 558 ? -5.902 -62.094 -51.031 1 67.75 558 LYS B N 1
ATOM 8669 C CA . LYS B 1 558 ? -6.746 -61.094 -51.688 1 67.75 558 LYS B CA 1
ATOM 8670 C C . LYS B 1 558 ? -8.102 -60.969 -51 1 67.75 558 LYS B C 1
ATOM 8672 O O . LYS B 1 558 ? -8.609 -61.938 -50.438 1 67.75 558 LYS B O 1
ATOM 8677 N N . PRO B 1 559 ? -8.562 -59.781 -50.938 1 63.62 559 PRO B N 1
ATOM 8678 C CA . PRO B 1 559 ? -9.883 -59.594 -50.312 1 63.62 559 PRO B CA 1
ATOM 8679 C C . PRO B 1 559 ? -10.961 -60.438 -50.969 1 63.62 559 PRO B C 1
ATOM 8681 O O . PRO B 1 559 ? -10.992 -60.562 -52.219 1 63.62 559 PRO B O 1
ATOM 8684 N N . GLY B 1 560 ? -11.688 -61.406 -50.25 1 57.88 560 GLY B N 1
ATOM 8685 C CA . GLY B 1 560 ? -12.781 -62.219 -50.781 1 57.88 560 GLY B CA 1
ATOM 8686 C C . GLY B 1 560 ? -12.492 -63.688 -50.781 1 57.88 560 GLY B C 1
ATOM 8687 O O . GLY B 1 560 ? -13.344 -64.5 -51.156 1 57.88 560 GLY B O 1
ATOM 8688 N N . ILE B 1 561 ? -11.227 -64.125 -50.625 1 55.34 561 ILE B N 1
ATOM 8689 C CA . ILE B 1 561 ? -10.961 -65.562 -50.719 1 55.34 561 ILE B CA 1
ATOM 8690 C C . ILE B 1 561 ? -11.469 -66.25 -49.469 1 55.34 561 ILE B C 1
ATOM 8692 O O . ILE B 1 561 ? -11.195 -65.812 -48.344 1 55.34 561 ILE B O 1
ATOM 8696 N N . GLU B 1 562 ? -12.438 -67.125 -49.625 1 55.97 562 GLU B N 1
ATOM 8697 C CA . GLU B 1 562 ? -13.023 -67.875 -48.562 1 55.97 562 GLU B CA 1
ATOM 8698 C C . GLU B 1 562 ? -12.062 -69 -48.062 1 55.97 562 GLU B C 1
ATOM 8700 O O . GLU B 1 562 ? -11.523 -69.75 -48.844 1 55.97 562 GLU B O 1
ATOM 8705 N N . ILE B 1 563 ? -11.383 -68.812 -47.062 1 59.59 563 ILE B N 1
ATOM 8706 C CA . ILE B 1 563 ? -10.547 -69.812 -46.438 1 59.59 563 ILE B CA 1
ATOM 8707 C C . ILE B 1 563 ? -11.406 -70.75 -45.594 1 59.59 563 ILE B C 1
ATOM 8709 O O . ILE B 1 563 ? -12.203 -70.312 -44.781 1 59.59 563 ILE B O 1
ATOM 8713 N N . PRO B 1 564 ? -11.578 -72 -46.062 1 51.06 564 PRO B N 1
ATOM 8714 C CA . PRO B 1 564 ? -12.461 -72.938 -45.344 1 51.06 564 PRO B CA 1
ATOM 8715 C C . PRO B 1 564 ? -12.164 -73.062 -43.875 1 51.06 564 PRO B C 1
ATOM 8717 O O . PRO B 1 564 ? -11.008 -72.938 -43.438 1 51.06 564 PRO B O 1
ATOM 8720 N N . THR B 1 565 ? -13.203 -72.688 -43 1 49.25 565 THR B N 1
ATOM 8721 C CA . THR B 1 565 ? -13.148 -72.938 -41.562 1 49.25 565 THR B CA 1
ATOM 8722 C C . THR B 1 565 ? -12.945 -74.438 -41.25 1 49.25 565 THR B C 1
ATOM 8724 O O . THR B 1 565 ? -13.531 -75.312 -41.906 1 49.25 565 THR B O 1
#

Foldseek 3Di:
DLLVLLVVLVVLLVVQAFDFQVVDPDGSLVVSLVSLVVSLVVLLVLLQQLLQLLLVVVVPPDDDDPVRSVLSVQLNPAQVSLVVSCVPPHDDLSSVLSNLSVVLNVLSVLSNVQKDWDWDWDKDKDWQAKFFFFQDFDQQQFFWADLVVLETQGTDPNNVVLVVCLVPPPWDFRCLGHAVPDGGDWFFFKFKDKDKHKAWDKDKDDKDKDWDPDCQDPVRFNADKDWQKWKKKWKFFPPGRIDIAPPDDHDDADLQRGIWIKIKIKHFAAFDFDDPVDTTIIIIMIMTIFIFIWMFIWMAGRRTIDGDPVDFPVPIHGDGTDDSVNSNVSPPPPPPPPPSTHGGRCSNVSNVLSQQAGKIKIWGGDPNAIDIDIDHDNQVVFWDQPPPVVVHPRGITGDDCVRVSRRSRVRSRRSCRRCVQVVVCVVCCVVVVDDSNPSPPNRMDIDMGIRTHTGGGIHGDVVSSVVSSVSSVVSVVSSVCSCPCVVVLVDRGHPDPVLVVVCVPDVQQVQADSSDHPVRSCVRCVPFAKDFAWAFDPDPPGATDTDIDGPVRHDHDDPPDDRDD/DLLVLLVVLVVLLVVQAFDFQVVDPDGSLVVSLVSLVVSLVVLLVLLQQLLQLLLVVVVPPDDDDPVVSVLSVQLNPAQVSLVVSCVPPHDDLSSVLSNLSVVLNVLSVLSNVQKDWDWDWDKDKDWQAKFFFFQDFDQQQFFWADLVVLETQGTDPNNVVLVVCLVPPVWDFRCLGHAVPDGGDWFFFKFKDKDKHKAWDKDKDDKDKDWDPPCQDPVRFNADKDWQKWKKKWKFFPPGRIDIAPPDDHDDADLQRGIWIKIKIKHFAAFDFDDPVDTTIIMIMIMTIFIFIKMFIWMAGRRIIDGDPVDFPVPIHGDGTDDSVNRNVSPPPPPPPPDSTHGGRCSNVSNVLSQQAGKIKIWGDDPNAIDIDIDHDNQVVFWDQPPPVVVHPRGIGGDDCVRVSRRSRVRSRRSCRRCVQVVVCVVCCVVVVDDSNDSPDRRMDIDMGIRTHTGGGMHGDVVSSVVSSVSSVVSVVSSVCSCPCVVVLVDRGHPDPVLVVVCVPDVQQVQDDSSDHPVRSCVRCVVFAWDFAWAFDPDPPRATDTDIDGPVRHDHDDPPDDRDD

InterPro domains:
  IPR021514 Protein of unknown function DUF3176 [PF11374] (10-116)

Nearest PDB structures (foldseek):
  6xpd-assembly1_A  TM=3.532E-01  e=5.858E+00  Homo sapiens
  6xpd-assembly1_A  TM=3.537E-01  e=4.976E+00  Homo sapiens

pLDDT: mean 80.01, std 13.47, range [36.06, 97.38]

Solvent-accessible surface area (backbone atoms only — not comparable to full-atom values): 58356 Å² total; per-residue (Å²): 110,60,67,57,44,44,51,49,46,52,50,52,49,59,65,41,40,72,32,52,63,84,77,43,92,64,53,65,62,30,55,45,30,48,46,44,43,52,38,50,55,52,50,52,51,49,43,53,54,18,41,32,45,40,48,54,49,46,31,42,76,42,84,24,32,48,41,56,55,46,53,50,50,47,14,69,66,35,52,70,50,11,52,51,44,35,74,75,78,41,86,44,68,63,26,52,28,33,41,36,60,58,56,37,54,52,30,45,27,28,43,39,60,13,52,34,84,36,79,34,78,40,79,42,80,39,72,32,42,42,30,32,28,25,43,63,78,57,79,35,43,17,6,30,49,34,80,87,74,33,27,27,86,37,51,28,45,69,33,10,52,48,45,42,41,64,74,71,44,77,65,41,61,41,84,82,34,34,27,72,93,44,74,58,49,80,46,60,39,39,28,36,34,57,45,70,20,26,35,63,44,75,50,66,52,78,75,43,78,44,66,50,67,73,61,47,41,97,86,64,49,32,71,61,72,40,74,47,29,35,32,39,36,30,25,20,31,53,94,66,30,35,36,53,16,91,95,55,78,51,63,88,55,40,86,75,48,27,62,48,38,38,41,39,39,36,30,19,67,54,67,50,56,73,46,100,86,39,66,49,53,34,39,34,36,50,31,40,49,38,59,19,29,26,36,40,55,31,31,29,46,76,46,28,40,42,69,33,83,89,53,57,73,82,64,47,42,74,75,43,68,66,44,60,65,56,50,46,63,59,42,61,80,78,49,59,78,77,49,80,67,46,47,27,51,57,40,18,54,47,34,51,48,28,54,55,44,23,19,39,29,33,37,30,46,50,95,92,37,58,41,60,48,77,41,53,41,41,52,50,35,35,37,37,31,66,94,45,50,70,75,37,65,46,18,54,13,33,58,80,58,62,69,57,54,43,46,52,49,49,50,52,30,45,47,48,16,44,45,44,53,54,52,49,43,50,53,37,34,72,68,60,66,45,64,88,69,71,68,64,90,68,32,58,41,67,45,42,33,44,24,42,13,63,36,56,14,27,40,58,36,63,69,35,40,50,51,24,40,46,45,48,51,51,33,53,57,47,38,54,67,30,51,61,63,57,80,74,60,80,56,75,74,65,79,44,64,60,49,47,31,43,33,47,53,19,86,90,50,57,89,49,54,58,84,53,38,64,69,53,42,40,72,71,45,22,80,44,50,36,13,42,14,40,34,78,49,86,52,96,76,74,52,50,39,45,27,52,32,47,43,87,62,28,39,70,75,56,94,83,70,81,61,74,115,111,57,66,56,42,43,51,49,45,52,50,50,50,61,65,41,40,73,33,53,62,84,76,44,92,63,53,67,63,30,54,44,31,48,45,46,45,52,38,50,55,52,50,52,51,50,42,52,55,18,40,34,45,39,49,54,48,45,30,42,75,44,82,26,31,48,39,55,56,46,52,51,50,46,12,71,65,36,51,71,50,10,53,50,43,36,73,75,76,42,87,44,66,63,27,52,26,34,39,36,60,59,55,38,55,53,30,44,27,28,44,39,60,12,52,34,85,36,79,34,77,39,78,43,79,39,72,32,41,42,30,32,27,26,42,64,79,57,78,35,43,17,6,31,49,34,80,88,76,33,24,27,86,37,49,28,46,69,34,10,54,48,46,42,39,62,75,72,42,82,60,42,58,40,83,79,33,34,26,73,92,44,74,57,50,81,46,60,38,40,30,35,34,56,45,69,21,24,37,64,44,76,48,68,52,76,76,42,77,44,68,46,66,75,64,47,43,95,87,65,54,27,75,62,72,40,74,47,31,35,33,38,36,31,25,20,30,54,94,68,30,35,37,53,17,91,96,54,79,52,64,88,54,40,86,76,48,28,62,46,37,36,40,39,40,35,29,18,66,54,67,48,55,70,46,102,84,38,65,48,52,34,40,34,37,50,30,38,48,38,58,19,29,25,36,38,56,30,31,30,46,76,47,28,44,43,70,34,84,90,54,57,72,82,66,46,43,74,75,44,69,64,45,61,65,55,51,45,63,58,41,58,80,78,50,59,81,77,49,80,68,48,47,27,49,56,41,19,53,46,34,51,47,28,55,54,44,24,19,40,28,33,37,28,46,51,95,93,37,58,42,61,49,77,41,52,42,41,54,50,36,35,37,36,32,66,94,46,53,71,74,37,64,46,19,55,13,33,57,80,58,63,68,58,54,43,46,52,50,48,51,51,30,47,47,46,17,44,44,47,54,54,52,50,43,51,52,39,33,71,70,59,67,46,64,88,70,71,67,65,90,68,32,59,41,68,44,43,34,44,24,41,13,62,36,56,14,28,41,59,37,63,68,35,39,50,52,26,40,47,44,49,51,52,32,53,59,45,38,55,66,30,52,60,65,56,82,73,61,80,57,74,75,66,80,42,62,61,49,48,32,42,34,48,54,18,85,89,48,58,87,49,54,58,84,54,36,63,70,55,43,40,73,72,46,22,80,45,48,38,13,40,15,40,34,76,49,89,51,98,75,74,53,50,38,46,28,52,30,48,42,86,62,27,39,68,76,57,94,83,70,80,60,74,116

Sequence (1130 aa):
MTWVLSGTMIVVVLVADGTATGSWTVSPTVLAAIIATAANILLQLALSKGIAISWWRRSIEEPTSVRDLHARWIVGQGFVDAVEEVVLRGPNIAAIASIMATIVAINSPLIQRALTPGHGTFEGRFDLGEIRMIQQLPRGYSGIWDHDTKSIGYPTETFSDLARRYFYYPGIILENRAAIGENLAFCDGTCAGWLRGAGFSISCDAVTITELPNLHDANGAYNKSTEVFSSAIRYSEYPDYTVTSPGSTANPVTQDIPRDFTYDSVWKAETGCPSDTKSIRLVSQHCTLRPAIVDYPIVVINGTLSLDPNYGYQSDKTVSLETDQHMRDDFDPNLPVNTTQGSSTFGGIASLLVRRFSSRVSMKMENGGWKQEAEGLLAFELARYGTSMLNGSCAPAFVDPVPWVFQAVRELMFRASVEVPIDDYQRRRSRFSLDENYVLSGQKQRLQGEHRGLSTIYIANHSYLYAAAVITFLTGLMITPLFYGYANLGRLVSLSPLEIAKAFDPPQLREAASNSDAKALLGSLGNKQVNYGIVHRHTSRGSALLMFADAETARKPKPGIEIPTMTWVLSGTMIVVVLVADGTATGSWTVSPTVLAAIIATAANILLQLALSKGIAISWWRRSIEEPTSVRDLHARWIVGQGFVDAVEEVVLRGPNIAAIASIMATIVAINSPLIQRALTPGHGTFEGRFDLGEIRMIQQLPRGYSGIWDHDTKSIGYPTETFSDLARRYFYYPGIILENRAAIGENLAFCDGTCAGWLRGAGFSISCDAVTITELPNLHDANGAYNKSTEVFSSAIRYSEYPDYTVTSPGSTANPVTQDIPRDFTYDSVWKAETGCPSDTKSIRLVSQHCTLRPAIVDYPIVVINGTLSLDPNYGYQSDKTVSLETDQHMRDDFDPNLPVNTTQGSSTFGGIASLLVRRFSSRVSMKMENGGWKQEAEGLLAFELARYGTSMLNGSCAPAFVDPVPWVFQAVRELMFRASVEVPIDDYQRRRSRFSLDENYVLSGQKQRLQGEHRGLSTIYIANHSYLYAAAVITFLTGLMITPLFYGYANLGRLVSLSPLEIAKAFDPPQLREAASNSDAKALLGSLGNKQVNYGIVHRHTSRGSALLMFADAETARKPKPGIEIPT

Radius of gyration: 47.51 Å; Cα contacts (8 Å, |Δi|>4): 2425; chains: 2; bounding box: 71×157×101 Å